Protein AF-0000000085015304 (afdb_homodimer)

Nearest PDB structures (foldseek):
  2dji-assembly1_A  TM=9.939E-01  e=5.452E-92  Aerococcus viridans
  2ez4-assembly1_A  TM=9.901E-01  e=3.606E-74  Lactiplantibacillus plantarum
  4fee-assembly1_A  TM=9.901E-01  e=7.408E-74  Lactiplantibacillus plantarum JDM1
  1pox-assembly1_A  TM=9.891E-01  e=9.771E-74  Lactiplantibacillus plantarum
  6haf-assembly1_A  TM=9.906E-01  e=3.691E-73  Lactiplantibacillus plantarum

Radius of gyration: 32.37 Å; Cα contacts (8 Å, |Δi|>4): 2889; chains: 2; bounding box: 82×102×76 Å

Sequence (1182 aa):
MTQGKITASAAMLNVLKTWGVDTIYGIPSGTLSSLMDALAEDKDIRFLQVRHEETGALAAVMQAKFGGSIGVAVGSGGPGATHLINGVYDAAMDNTPFLAILGSRPVNELNMDAFQELNQNPMYNGIAVYNKRVAYAEQLPKVIDEACRAAISKKGPAVVEIPVNFGFQEIDENSYYGSGSYERSFIAPALNETEIDKAVEILNKAERPVIYAGFGGVKAGEVITELSRKIKAPIITTGKNFEAFEWNYEGLTGSAYRVGWKPANEVVFEADTVLFLGSNFPFAEVYEAFKNTEKFIQVDIDPYKLGKRHALDASILGDAGQAAKAILDKVDEVESTPWWRANVKNNQNWRDYMNKLEGKTEGELQLYQVYNAINKHADQDAIYSIDVGDTTQTSTRHLHMTPKNMWRTSPLFATMGIALPGGIAAKKDNPDRQVWNIMGDGAFNMCYPDVITNVQYNLPVINLVFSNGKYAFIKDKYEDTNKHLFGCDFPNADYAKIAEAQGAVGFTVDRIEDIDAVVAEAVKLNKEGKTVVIDARITQHRPLPVEVLELDPKLHSEEAIKAFKEKYEAEELVPFRLFLEEEGLQSRAIKMTQGKITASAAMLNVLKTWGVDTIYGIPSGTLSSLMDALAEDKDIRFLQVRHEETGALAAVMQAKFGGSIGVAVGSGGPGATHLINGVYDAAMDNTPFLAILGSRPVNELNMDAFQELNQNPMYNGIAVYNKRVAYAEQLPKVIDEACRAAISKKGPAVVEIPVNFGFQEIDENSYYGSGSYERSFIAPALNETEIDKAVEILNKAERPVIYAGFGGVKAGEVITELSRKIKAPIITTGKNFEAFEWNYEGLTGSAYRVGWKPANEVVFEADTVLFLGSNFPFAEVYEAFKNTEKFIQVDIDPYKLGKRHALDASILGDAGQAAKAILDKVDEVESTPWWRANVKNNQNWRDYMNKLEGKTEGELQLYQVYNAINKHADQDAIYSIDVGDTTQTSTRHLHMTPKNMWRTSPLFATMGIALPGGIAAKKDNPDRQVWNIMGDGAFNMCYPDVITNVQYNLPVINLVFSNGKYAFIKDKYEDTNKHLFGCDFPNADYAKIAEAQGAVGFTVDRIEDIDAVVAEAVKLNKEGKTVVIDARITQHRPLPVEVLELDPKLHSEEAIKAFKEKYEAEELVPFRLFLEEEGLQSRAIK

Structure (mmCIF, N/CA/C/O backbone):
data_AF-0000000085015304-model_v1
#
loop_
_entity.id
_entity.type
_entity.pdbx_description
1 polymer 'Pyruvate oxidase'
#
loop_
_atom_site.group_PDB
_atom_site.id
_atom_site.type_symbol
_atom_site.label_atom_id
_atom_site.label_alt_id
_atom_site.label_comp_id
_atom_site.label_asym_id
_atom_site.label_entity_id
_atom_site.label_seq_id
_atom_site.pdbx_PDB_ins_code
_atom_site.Cartn_x
_atom_site.Cartn_y
_atom_site.Cartn_z
_atom_site.occupancy
_atom_site.B_iso_or_equiv
_atom_site.auth_seq_id
_atom_site.auth_comp_id
_atom_site.auth_asym_id
_atom_site.auth_atom_id
_atom_site.pdbx_PDB_model_num
ATOM 1 N N . MET A 1 1 ? 36.094 -5.156 -14.953 1 61.84 1 MET A N 1
ATOM 2 C CA . MET A 1 1 ? 35.688 -3.971 -15.695 1 61.84 1 MET A CA 1
ATOM 3 C C . MET A 1 1 ? 36.781 -3.523 -16.656 1 61.84 1 MET A C 1
ATOM 5 O O . MET A 1 1 ? 37.969 -3.598 -16.328 1 61.84 1 MET A O 1
ATOM 9 N N . THR A 1 2 ? 36.344 -3.26 -17.906 1 72.69 2 THR A N 1
ATOM 10 C CA . THR A 1 2 ? 37.281 -2.797 -18.922 1 72.69 2 THR A CA 1
ATOM 11 C C . THR A 1 2 ? 37.844 -1.428 -18.562 1 72.69 2 THR A C 1
ATOM 13 O O . THR A 1 2 ? 37.156 -0.598 -17.969 1 72.69 2 THR A O 1
ATOM 16 N N . GLN A 1 3 ? 39.062 -1.33 -18.844 1 79.94 3 GLN A N 1
ATOM 17 C CA . GLN A 1 3 ? 39.719 -0.058 -18.547 1 79.94 3 GLN A CA 1
ATOM 18 C C . GLN A 1 3 ? 38.938 1.109 -19.156 1 79.94 3 GLN A C 1
ATOM 20 O O . GLN A 1 3 ? 38.562 1.065 -20.328 1 79.94 3 GLN A O 1
ATOM 25 N N . GLY A 1 4 ? 38.5 2.027 -18.359 1 91.81 4 GLY A N 1
ATOM 26 C CA . GLY A 1 4 ? 37.812 3.209 -18.828 1 91.81 4 GLY A CA 1
ATOM 27 C C . GLY A 1 4 ? 36.312 3.01 -18.922 1 91.81 4 GLY A C 1
ATOM 28 O O . GLY A 1 4 ? 35.625 3.775 -19.594 1 91.81 4 GLY A O 1
ATOM 29 N N . LYS A 1 5 ? 35.844 1.875 -18.312 1 95.5 5 LYS A N 1
ATOM 30 C CA . LYS A 1 5 ? 34.406 1.572 -18.344 1 95.5 5 LYS A CA 1
ATOM 31 C C . LYS A 1 5 ? 33.812 1.514 -16.953 1 95.5 5 LYS A C 1
ATOM 33 O O . LYS A 1 5 ? 34.531 1.347 -15.969 1 95.5 5 LYS A O 1
ATOM 38 N N . ILE A 1 6 ? 32.594 1.731 -16.859 1 96 6 ILE A N 1
ATOM 39 C CA . ILE A 1 6 ? 31.797 1.658 -15.641 1 96 6 ILE A CA 1
ATOM 40 C C . ILE A 1 6 ? 30.406 1.122 -15.961 1 96 6 ILE A C 1
ATOM 42 O O . ILE A 1 6 ? 29.922 1.258 -17.094 1 96 6 ILE A O 1
ATOM 46 N N . THR A 1 7 ? 29.781 0.433 -15.055 1 97.5 7 THR A N 1
ATOM 47 C CA . THR A 1 7 ? 28.422 -0.012 -15.336 1 97.5 7 THR A CA 1
ATOM 48 C C . THR A 1 7 ? 27.453 1.173 -15.359 1 97.5 7 THR A C 1
ATOM 50 O O . THR A 1 7 ? 27.672 2.164 -14.656 1 97.5 7 THR A O 1
ATOM 53 N N . ALA A 1 8 ? 26.422 1.127 -16.141 1 98.19 8 ALA A N 1
ATOM 54 C CA . ALA A 1 8 ? 25.422 2.199 -16.219 1 98.19 8 ALA A CA 1
ATOM 55 C C . ALA A 1 8 ? 24.797 2.463 -14.859 1 98.19 8 ALA A C 1
ATOM 57 O O . ALA A 1 8 ? 24.469 3.607 -14.531 1 98.19 8 ALA A O 1
ATOM 58 N N . SER A 1 9 ? 24.578 1.431 -14.047 1 98.31 9 SER A N 1
ATOM 59 C CA . SER A 1 9 ? 24.016 1.61 -12.711 1 98.31 9 SER A CA 1
ATOM 60 C C . SER A 1 9 ? 24.984 2.395 -11.812 1 98.31 9 SER A C 1
ATOM 62 O O . SER A 1 9 ? 24.547 3.244 -11.031 1 98.31 9 SER A O 1
ATOM 64 N N . ALA A 1 10 ? 26.234 2.043 -11.883 1 97.88 10 ALA A N 1
ATOM 65 C CA . ALA A 1 10 ? 27.219 2.803 -11.125 1 97.88 10 ALA A CA 1
ATOM 66 C C . ALA A 1 10 ? 27.25 4.262 -11.562 1 97.88 10 ALA A C 1
ATOM 68 O O . ALA A 1 10 ? 27.391 5.164 -10.734 1 97.88 10 ALA A O 1
ATOM 69 N N . ALA A 1 11 ? 27.219 4.492 -12.875 1 97.94 11 ALA A N 1
ATOM 70 C CA . ALA A 1 11 ? 27.156 5.848 -13.414 1 97.94 11 ALA A CA 1
ATOM 71 C C . ALA A 1 11 ? 25.938 6.602 -12.875 1 97.94 11 ALA A C 1
ATOM 73 O O . ALA A 1 11 ? 26.047 7.781 -12.531 1 97.94 11 ALA A O 1
ATOM 74 N N . MET A 1 12 ? 24.766 5.945 -12.812 1 98.25 12 MET A N 1
ATOM 75 C CA . MET A 1 12 ? 23.562 6.531 -12.25 1 98.25 12 MET A CA 1
ATOM 76 C C . MET A 1 12 ? 23.781 6.957 -10.797 1 98.25 12 MET A C 1
ATOM 78 O O . MET A 1 12 ? 23.359 8.047 -10.398 1 98.25 12 MET A O 1
ATOM 82 N N . LEU A 1 13 ? 24.391 6.105 -9.992 1 98.44 13 LEU A N 1
ATOM 83 C CA . LEU A 1 13 ? 24.656 6.426 -8.594 1 98.44 13 LEU A CA 1
ATOM 84 C C . LEU A 1 13 ? 25.562 7.648 -8.484 1 98.44 13 LEU A C 1
ATOM 86 O O . LEU A 1 13 ? 25.359 8.5 -7.617 1 98.44 13 LEU A O 1
ATOM 90 N N . ASN A 1 14 ? 26.578 7.707 -9.352 1 97.38 14 ASN A N 1
ATOM 91 C CA . ASN A 1 14 ? 27.453 8.875 -9.359 1 97.38 14 ASN A CA 1
ATOM 92 C C . ASN A 1 14 ? 26.688 10.156 -9.641 1 97.38 14 ASN A C 1
ATOM 94 O O . ASN A 1 14 ? 26.953 11.195 -9.031 1 97.38 14 ASN A O 1
ATOM 98 N N . VAL A 1 15 ? 25.766 10.078 -10.547 1 97.5 15 VAL A N 1
ATOM 99 C CA . VAL A 1 15 ? 24.922 11.234 -10.867 1 97.5 15 VAL A CA 1
ATOM 100 C C . VAL A 1 15 ? 24.078 11.609 -9.648 1 97.5 15 VAL A C 1
ATOM 102 O O . VAL A 1 15 ? 23.984 12.781 -9.289 1 97.5 15 VAL A O 1
ATOM 105 N N . LEU A 1 16 ? 23.422 10.617 -9.008 1 98.19 16 LEU A N 1
ATOM 106 C CA . LEU A 1 16 ? 22.578 10.867 -7.84 1 98.19 16 LEU A CA 1
ATOM 107 C C . LEU A 1 16 ? 23.375 11.555 -6.734 1 98.19 16 LEU A C 1
ATOM 109 O O . LEU A 1 16 ? 22.844 12.438 -6.047 1 98.19 16 LEU A O 1
ATOM 113 N N . LYS A 1 17 ? 24.656 11.211 -6.605 1 97.31 17 LYS A N 1
ATOM 114 C CA . LYS A 1 17 ? 25.516 11.812 -5.594 1 97.31 17 LYS A CA 1
ATOM 115 C C . LYS A 1 17 ? 25.703 13.305 -5.844 1 97.31 17 LYS A C 1
ATOM 117 O O . LYS A 1 17 ? 25.797 14.094 -4.898 1 97.31 17 LYS A O 1
ATOM 122 N N . THR A 1 18 ? 25.781 13.664 -7.121 1 96.19 18 THR A N 1
ATOM 123 C CA . THR A 1 18 ? 25.953 15.078 -7.426 1 96.19 18 THR A CA 1
ATOM 124 C C . THR A 1 18 ? 24.719 15.867 -6.973 1 96.19 18 THR A C 1
ATOM 126 O O . THR A 1 18 ? 24.812 17.078 -6.746 1 96.19 18 THR A O 1
ATOM 129 N N . TRP A 1 19 ? 23.609 15.211 -6.812 1 96.31 19 TRP A N 1
ATOM 130 C CA . TRP A 1 19 ? 22.375 15.859 -6.383 1 96.31 19 TRP A CA 1
ATOM 131 C C . TRP A 1 19 ? 22.188 15.727 -4.875 1 96.31 19 TRP A C 1
ATOM 133 O O . TRP A 1 19 ? 21.125 16.031 -4.344 1 96.31 19 TRP A O 1
ATOM 143 N N . GLY A 1 20 ? 23.172 15.148 -4.207 1 95.69 20 GLY A N 1
ATOM 144 C CA . GLY A 1 20 ? 23.203 15.07 -2.756 1 95.69 20 GLY A CA 1
ATOM 145 C C . GLY A 1 20 ? 22.484 13.844 -2.213 1 95.69 20 GLY A C 1
ATOM 146 O O . GLY A 1 20 ? 22.281 13.727 -1.005 1 95.69 20 GLY A O 1
ATOM 147 N N . VAL A 1 21 ? 22.141 12.93 -3.049 1 97.56 21 VAL A N 1
ATOM 148 C CA . VAL A 1 21 ? 21.453 11.719 -2.607 1 97.56 21 VAL A CA 1
ATOM 149 C C . VAL A 1 21 ? 22.406 10.844 -1.809 1 97.56 21 VAL A C 1
ATOM 151 O O . VAL A 1 21 ? 23.5 10.5 -2.291 1 97.56 21 VAL A O 1
ATOM 154 N N . ASP A 1 22 ? 21.969 10.5 -0.647 1 97.19 22 ASP A N 1
ATOM 155 C CA . ASP A 1 22 ? 22.828 9.656 0.189 1 97.19 22 ASP A CA 1
ATOM 156 C C . ASP A 1 22 ? 22.094 8.391 0.621 1 97.19 22 ASP A C 1
ATOM 158 O O . ASP A 1 22 ? 22.672 7.527 1.28 1 97.19 22 ASP A O 1
ATOM 162 N N . THR A 1 23 ? 20.844 8.344 0.293 1 98.06 23 THR A N 1
ATOM 163 C CA . THR A 1 23 ? 20.031 7.207 0.715 1 98.06 23 THR A CA 1
ATOM 164 C C . THR A 1 23 ? 19 6.852 -0.354 1 98.06 23 THR A C 1
ATOM 166 O O . THR A 1 23 ? 18.406 7.734 -0.97 1 98.06 23 THR A O 1
ATOM 169 N N . ILE A 1 24 ? 18.844 5.605 -0.636 1 98.69 24 ILE A N 1
ATOM 170 C CA . ILE A 1 24 ? 17.766 5.055 -1.454 1 98.69 24 ILE A CA 1
ATOM 171 C C . ILE A 1 24 ? 16.922 4.094 -0.619 1 98.69 24 ILE A C 1
ATOM 173 O O . ILE A 1 24 ? 17.469 3.215 0.062 1 98.69 24 ILE A O 1
ATOM 177 N N . TYR A 1 25 ? 15.578 4.293 -0.616 1 98.75 25 TYR A N 1
ATOM 178 C CA . TYR A 1 25 ? 14.656 3.475 0.164 1 98.75 25 TYR A CA 1
ATOM 179 C C . TYR A 1 25 ? 13.969 2.438 -0.716 1 98.75 25 TYR A C 1
ATOM 181 O O . TYR A 1 25 ? 13.602 2.729 -1.854 1 98.75 25 TYR A O 1
ATOM 189 N N . GLY A 1 26 ? 13.805 1.204 -0.244 1 98.31 26 GLY A N 1
ATOM 190 C CA . GLY A 1 26 ? 12.984 0.28 -1.008 1 98.31 26 GLY A CA 1
ATOM 191 C C . GLY A 1 26 ? 13.18 -1.169 -0.605 1 98.31 26 GLY A C 1
ATOM 192 O O . GLY A 1 26 ? 13.586 -1.455 0.525 1 98.31 26 GLY A O 1
ATOM 193 N N . ILE A 1 27 ? 12.672 -2.094 -1.387 1 98.12 27 ILE A N 1
ATOM 194 C CA . ILE A 1 27 ? 12.836 -3.541 -1.319 1 98.12 27 ILE A CA 1
ATOM 195 C C . ILE A 1 27 ? 13.594 -4.031 -2.553 1 98.12 27 ILE A C 1
ATOM 197 O O . ILE A 1 27 ? 13.352 -3.566 -3.666 1 98.12 27 ILE A O 1
ATOM 201 N N . PRO A 1 28 ? 14.617 -4.938 -2.322 1 97.75 28 PRO A N 1
ATOM 202 C CA . PRO A 1 28 ? 15.32 -5.465 -3.492 1 97.75 28 PRO A CA 1
ATOM 203 C C . PRO A 1 28 ? 14.414 -6.301 -4.395 1 97.75 28 PRO A C 1
ATOM 205 O O . PRO A 1 28 ? 13.359 -6.758 -3.961 1 97.75 28 PRO A O 1
ATOM 208 N N . SER A 1 29 ? 14.812 -6.434 -5.637 1 96.75 29 SER A N 1
ATOM 209 C CA . SER A 1 29 ? 14.047 -7.246 -6.574 1 96.75 29 SER A CA 1
ATOM 210 C C . SER A 1 29 ? 14.914 -7.699 -7.75 1 96.75 29 SER A C 1
ATOM 212 O O . SER A 1 29 ? 15.992 -7.152 -7.973 1 96.75 29 SER A O 1
ATOM 214 N N . GLY A 1 30 ? 14.383 -8.664 -8.438 1 95.44 30 GLY A N 1
ATOM 215 C CA . GLY A 1 30 ? 15.062 -9.102 -9.648 1 95.44 30 GLY A CA 1
ATOM 216 C C . GLY A 1 30 ? 15.164 -8.016 -10.703 1 95.44 30 GLY A C 1
ATOM 217 O O . GLY A 1 30 ? 16.156 -7.938 -11.422 1 95.44 30 GLY A O 1
ATOM 218 N N . THR A 1 31 ? 14.188 -7.172 -10.773 1 96.75 31 THR A N 1
ATOM 219 C CA . THR A 1 31 ? 14.18 -6.129 -11.789 1 96.75 31 THR A CA 1
ATOM 220 C C . THR A 1 31 ? 15 -4.926 -11.336 1 96.75 31 THR A C 1
ATOM 222 O O . THR A 1 31 ? 15.172 -3.963 -12.086 1 96.75 31 THR A O 1
ATOM 225 N N . LEU A 1 32 ? 15.555 -4.977 -10.148 1 97.62 32 LEU A N 1
ATOM 226 C CA . LEU A 1 32 ? 16.453 -3.951 -9.633 1 97.62 32 LEU A CA 1
ATOM 227 C C . LEU A 1 32 ? 17.859 -4.516 -9.414 1 97.62 32 LEU A C 1
ATOM 229 O O . LEU A 1 32 ? 18.688 -3.891 -8.75 1 97.62 32 LEU A O 1
ATOM 233 N N . SER A 1 33 ? 18.109 -5.715 -9.922 1 97.88 33 SER A N 1
ATOM 234 C CA . SER A 1 33 ? 19.312 -6.469 -9.594 1 97.88 33 SER A CA 1
ATOM 235 C C . SER A 1 33 ? 20.562 -5.684 -9.961 1 97.88 33 SER A C 1
ATOM 237 O O . SER A 1 33 ? 21.531 -5.668 -9.195 1 97.88 33 SER A O 1
ATOM 239 N N . SER A 1 34 ? 20.609 -4.973 -11.094 1 97.94 34 SER A N 1
ATOM 240 C CA . SER A 1 34 ? 21.797 -4.211 -11.5 1 97.94 34 SER A CA 1
ATOM 241 C C . SER A 1 34 ? 22.047 -3.039 -10.555 1 97.94 34 SER A C 1
ATOM 243 O O . SER A 1 34 ? 23.188 -2.725 -10.242 1 97.94 34 SER A O 1
ATOM 245 N N . LEU A 1 35 ? 20.953 -2.383 -10.141 1 98.12 35 LEU A N 1
ATOM 246 C CA . LEU A 1 35 ? 21.078 -1.304 -9.164 1 98.12 35 LEU A CA 1
ATOM 247 C C . LEU A 1 35 ? 21.625 -1.824 -7.844 1 98.12 35 LEU A C 1
ATOM 249 O O . LEU A 1 35 ? 22.531 -1.221 -7.258 1 98.12 35 LEU A O 1
ATOM 253 N N . MET A 1 36 ? 21.094 -2.953 -7.344 1 98.25 36 MET A N 1
ATOM 254 C CA . MET A 1 36 ? 21.516 -3.523 -6.07 1 98.25 36 MET A CA 1
ATOM 255 C C . MET A 1 36 ? 22.984 -3.951 -6.133 1 98.25 36 MET A C 1
ATOM 257 O O . MET A 1 36 ? 23.719 -3.801 -5.16 1 98.25 36 MET A O 1
ATOM 261 N N . ASP A 1 37 ? 23.344 -4.496 -7.27 1 98.12 37 ASP A N 1
ATOM 262 C CA . ASP A 1 37 ? 24.734 -4.891 -7.461 1 98.12 37 ASP A CA 1
ATOM 263 C C . ASP A 1 37 ? 25.656 -3.68 -7.379 1 98.12 37 ASP A C 1
ATOM 265 O O . ASP A 1 37 ? 26.719 -3.746 -6.754 1 98.12 37 ASP A O 1
ATOM 269 N N . ALA A 1 38 ? 25.266 -2.584 -8.016 1 98.12 38 ALA A N 1
ATOM 270 C CA . ALA A 1 38 ? 26.047 -1.346 -7.977 1 98.12 38 ALA A CA 1
ATOM 271 C C . ALA A 1 38 ? 26.094 -0.776 -6.559 1 98.12 38 ALA A C 1
ATOM 273 O O . ALA A 1 38 ? 27.125 -0.269 -6.121 1 98.12 38 ALA A O 1
ATOM 274 N N . LEU A 1 39 ? 25 -0.81 -5.836 1 98.38 39 LEU A N 1
ATOM 275 C CA . LEU A 1 39 ? 24.9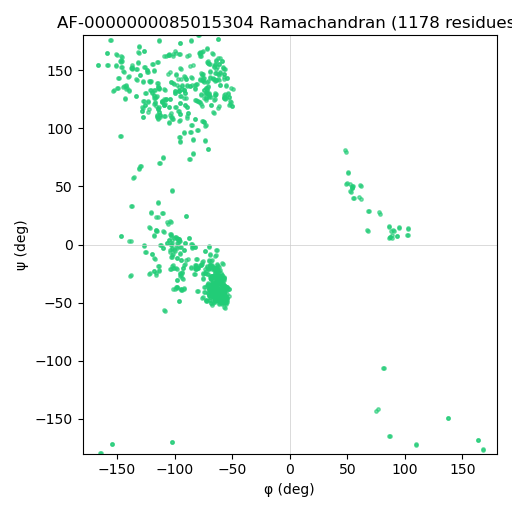06 -0.287 -4.477 1 98.38 39 LEU A CA 1
ATOM 276 C C . LEU A 1 39 ? 25.828 -1.058 -3.537 1 98.38 39 LEU A C 1
ATOM 278 O O . LEU A 1 39 ? 26.375 -0.487 -2.592 1 98.38 39 LEU A O 1
ATOM 282 N N . ALA A 1 40 ? 25.984 -2.346 -3.816 1 98 40 ALA A N 1
ATOM 283 C CA . ALA A 1 40 ? 26.859 -3.174 -2.99 1 98 40 ALA A CA 1
ATOM 284 C C . ALA A 1 40 ? 28.281 -2.641 -3 1 98 40 ALA A C 1
ATOM 286 O O . ALA A 1 40 ? 29.016 -2.787 -2.018 1 98 40 ALA A O 1
ATOM 287 N N . GLU A 1 41 ? 28.672 -2.023 -4.074 1 96.94 41 GLU A N 1
ATOM 288 C CA . GLU A 1 41 ? 30.031 -1.543 -4.25 1 96.94 41 GLU A CA 1
ATOM 289 C C . GLU A 1 41 ? 30.141 -0.06 -3.906 1 96.94 41 GLU A C 1
ATOM 291 O O . GLU A 1 41 ? 31.25 0.482 -3.828 1 96.94 41 GLU A O 1
ATOM 296 N N . ASP A 1 42 ? 29.016 0.527 -3.758 1 96 42 ASP A N 1
ATOM 297 C CA . ASP A 1 42 ? 29 1.962 -3.49 1 96 42 ASP A CA 1
ATOM 298 C C . ASP A 1 42 ? 29.016 2.24 -1.988 1 96 42 ASP A C 1
ATOM 300 O O . ASP A 1 42 ? 28.203 1.688 -1.241 1 96 42 ASP A O 1
ATOM 304 N N . LYS A 1 43 ? 29.859 3.08 -1.521 1 94.25 43 LYS A N 1
ATOM 305 C CA . LYS A 1 43 ? 29.984 3.35 -0.092 1 94.25 43 LYS A CA 1
ATOM 306 C C . LYS A 1 43 ? 29.344 4.68 0.281 1 94.25 43 LYS A C 1
ATOM 308 O O . LYS A 1 43 ? 29.172 4.98 1.464 1 94.25 43 LYS A O 1
ATOM 313 N N . ASP A 1 44 ? 28.875 5.422 -0.707 1 96.62 44 ASP A N 1
ATOM 314 C CA . ASP A 1 44 ? 28.375 6.77 -0.449 1 96.62 44 ASP A CA 1
ATOM 315 C C . ASP A 1 44 ? 26.859 6.777 -0.325 1 96.62 44 ASP A C 1
ATOM 317 O O . ASP A 1 44 ? 26.281 7.656 0.327 1 96.62 44 ASP A O 1
ATOM 321 N N . ILE A 1 45 ? 26.172 5.93 -0.978 1 97.81 45 ILE A N 1
ATOM 322 C CA . ILE A 1 45 ? 24.719 5.859 -0.927 1 97.81 45 ILE A CA 1
ATOM 323 C C . ILE A 1 45 ? 24.281 4.629 -0.133 1 97.81 45 ILE A C 1
ATOM 325 O O . ILE A 1 45 ? 24.672 3.504 -0.464 1 97.81 45 ILE A O 1
ATOM 329 N N . ARG A 1 46 ? 23.469 4.879 0.859 1 96.12 46 ARG A N 1
ATOM 330 C CA . ARG A 1 46 ? 22.922 3.795 1.676 1 96.12 46 ARG A CA 1
ATOM 331 C C . ARG A 1 46 ? 21.625 3.266 1.095 1 96.12 46 ARG A C 1
ATOM 333 O O . ARG A 1 46 ? 20.797 4.039 0.597 1 96.12 46 ARG A O 1
ATOM 340 N N . PHE A 1 47 ? 21.516 1.953 1.089 1 98.12 47 PHE A N 1
ATOM 341 C CA . PHE A 1 47 ? 20.219 1.349 0.81 1 98.12 47 PHE A CA 1
ATOM 342 C C . PHE A 1 47 ? 19.484 1.034 2.104 1 98.12 47 PHE A C 1
ATOM 344 O O . PHE A 1 47 ? 19.938 0.215 2.904 1 98.12 47 PHE A O 1
ATOM 351 N N . LEU A 1 48 ? 18.406 1.68 2.439 1 98.19 48 LEU A N 1
ATOM 352 C CA . LEU A 1 48 ? 17.578 1.4 3.604 1 98.19 48 LEU A CA 1
ATOM 353 C C . LEU A 1 48 ? 16.406 0.5 3.23 1 98.19 48 LEU A C 1
ATOM 355 O O . LEU A 1 48 ? 15.43 0.958 2.627 1 98.19 48 LEU A O 1
ATOM 359 N N . GLN A 1 49 ? 16.469 -0.733 3.631 1 98.31 49 GLN A N 1
ATOM 360 C CA . GLN A 1 49 ? 15.461 -1.743 3.361 1 98.31 49 GLN A CA 1
ATOM 361 C C . GLN A 1 49 ? 14.25 -1.564 4.277 1 98.31 49 GLN A C 1
ATOM 363 O O . GLN A 1 49 ? 14.406 -1.351 5.48 1 98.31 49 GLN A O 1
ATOM 368 N N . VAL A 1 50 ? 13.094 -1.529 3.684 1 98.44 50 VAL A N 1
ATOM 369 C CA . VAL A 1 50 ? 11.844 -1.408 4.414 1 98.44 50 VAL A CA 1
ATOM 370 C C . VAL A 1 50 ? 11.031 -2.693 4.266 1 98.44 50 VAL A C 1
ATOM 372 O O . VAL A 1 50 ? 11.461 -3.633 3.592 1 98.44 50 VAL A O 1
ATOM 375 N N . ARG A 1 51 ? 9.891 -2.787 4.953 1 98.25 51 ARG A N 1
ATOM 376 C CA . ARG A 1 51 ? 9.062 -3.99 4.906 1 98.25 51 ARG A CA 1
ATOM 377 C C . ARG A 1 51 ? 7.969 -3.863 3.854 1 98.25 51 ARG A C 1
ATOM 379 O O . ARG A 1 51 ? 7.359 -4.859 3.459 1 98.25 51 ARG A O 1
ATOM 386 N N . HIS A 1 52 ? 7.719 -2.688 3.342 1 98.31 52 HIS A N 1
ATOM 387 C CA . HIS A 1 52 ? 6.766 -2.395 2.275 1 98.31 52 HIS A CA 1
ATOM 388 C C . HIS A 1 52 ? 7.223 -1.199 1.445 1 98.31 52 HIS A C 1
ATOM 390 O O . HIS A 1 52 ? 7.633 -0.176 1.996 1 98.31 52 HIS A O 1
ATOM 396 N N . GLU A 1 53 ? 7.18 -1.237 0.167 1 98.31 53 GLU A N 1
ATOM 397 C CA . GLU A 1 53 ? 7.684 -0.185 -0.711 1 98.31 53 GLU A CA 1
ATOM 398 C C . GLU A 1 53 ? 6.961 1.137 -0.457 1 98.31 53 GLU A C 1
ATOM 400 O O . GLU A 1 53 ? 7.555 2.209 -0.599 1 98.31 53 GLU A O 1
ATOM 405 N N . GLU A 1 54 ? 5.656 1.078 -0.051 1 98.31 54 GLU A N 1
ATOM 406 C CA . GLU A 1 54 ? 4.953 2.305 0.312 1 98.31 54 GLU A CA 1
ATOM 407 C C . GLU A 1 54 ? 5.668 3.037 1.443 1 98.31 54 GLU A C 1
ATOM 409 O O . GLU A 1 54 ? 5.773 4.266 1.425 1 98.31 54 GLU A O 1
ATOM 414 N N . THR A 1 55 ? 6.164 2.266 2.477 1 98.56 55 THR A N 1
ATOM 415 C CA . THR A 1 55 ? 6.918 2.873 3.568 1 98.56 55 THR A CA 1
ATOM 416 C C . THR A 1 55 ? 8.164 3.574 3.039 1 98.56 55 THR A C 1
ATOM 418 O O . THR A 1 55 ? 8.5 4.676 3.479 1 98.56 55 THR A O 1
ATOM 421 N N . GLY A 1 56 ? 8.828 2.926 2.066 1 98.69 56 GLY A N 1
ATOM 422 C CA . GLY A 1 56 ? 10 3.531 1.454 1 98.69 56 GLY A CA 1
ATOM 423 C C . GLY A 1 56 ? 9.695 4.824 0.724 1 98.69 56 GLY A C 1
ATOM 424 O O . GLY A 1 56 ? 10.406 5.816 0.875 1 98.69 56 GLY A O 1
ATOM 425 N N . ALA A 1 57 ? 8.648 4.82 -0.086 1 98.81 57 ALA A N 1
ATOM 426 C CA . ALA A 1 57 ? 8.258 6.004 -0.844 1 98.81 57 ALA A CA 1
ATOM 427 C C . ALA A 1 57 ? 7.879 7.152 0.088 1 98.81 57 ALA A C 1
ATOM 429 O O . ALA A 1 57 ? 8.273 8.297 -0.138 1 98.81 57 ALA A O 1
ATOM 430 N N . LEU A 1 58 ? 7.125 6.828 1.163 1 98.81 58 LEU A N 1
ATOM 431 C CA . LEU A 1 58 ? 6.699 7.859 2.098 1 98.81 58 LEU A CA 1
ATOM 432 C C . LEU A 1 58 ? 7.879 8.391 2.902 1 98.81 58 LEU A C 1
ATOM 434 O O . LEU A 1 58 ? 7.949 9.586 3.199 1 98.81 58 LEU A O 1
ATOM 438 N N . ALA A 1 59 ? 8.805 7.5 3.27 1 98.88 59 ALA A N 1
ATOM 439 C CA . ALA A 1 59 ? 10.023 7.953 3.939 1 98.88 59 ALA A CA 1
ATOM 440 C C . ALA A 1 59 ? 10.82 8.898 3.049 1 98.88 59 ALA A C 1
ATOM 442 O O . ALA A 1 59 ? 11.281 9.953 3.504 1 98.88 59 ALA A O 1
ATOM 443 N N . ALA A 1 60 ? 10.945 8.562 1.771 1 98.75 60 ALA A N 1
ATOM 444 C CA . ALA A 1 60 ? 11.695 9.383 0.818 1 98.75 60 ALA A CA 1
ATOM 445 C C . ALA A 1 60 ? 11.062 10.766 0.675 1 98.75 60 ALA A C 1
ATOM 447 O O . ALA A 1 60 ? 11.766 11.773 0.686 1 98.75 60 ALA A O 1
ATOM 448 N N . VAL A 1 61 ? 9.766 10.828 0.576 1 98.56 61 VAL A N 1
ATOM 449 C CA . VAL A 1 61 ? 9.07 12.102 0.429 1 98.56 61 VAL A CA 1
ATOM 450 C C . VAL A 1 61 ? 9.25 12.938 1.698 1 98.56 61 VAL A C 1
ATOM 452 O O . VAL A 1 61 ? 9.523 14.133 1.627 1 98.56 61 VAL A O 1
ATOM 455 N N . MET A 1 62 ? 9.117 12.312 2.85 1 98.69 62 MET A N 1
ATOM 456 C CA . MET A 1 62 ? 9.211 13.016 4.125 1 98.69 62 MET A CA 1
ATOM 457 C C . MET A 1 62 ? 10.641 13.492 4.379 1 98.69 62 MET A C 1
ATOM 459 O O . MET A 1 62 ? 10.844 14.516 5.031 1 98.69 62 MET A O 1
ATOM 463 N N . GLN A 1 63 ? 11.633 12.758 3.822 1 98.19 63 GLN A N 1
ATOM 464 C CA . GLN A 1 63 ? 13.008 13.211 3.912 1 98.19 63 GLN A CA 1
ATOM 465 C C . GLN A 1 63 ? 13.156 14.625 3.359 1 98.19 63 GLN A C 1
ATOM 467 O O . GLN A 1 63 ? 13.742 15.5 4.012 1 98.19 63 GLN A O 1
ATOM 472 N N . ALA A 1 64 ? 12.617 14.781 2.203 1 96.88 64 ALA A N 1
ATOM 473 C CA . ALA A 1 64 ? 12.68 16.109 1.578 1 96.88 64 ALA A CA 1
ATOM 474 C C . ALA A 1 64 ? 11.891 17.125 2.387 1 96.88 64 ALA A C 1
ATOM 476 O O . ALA A 1 64 ? 12.312 18.281 2.518 1 96.88 64 ALA A O 1
ATOM 477 N N . LYS A 1 65 ? 10.789 16.781 2.979 1 96.69 65 LYS A N 1
ATOM 478 C CA . LYS A 1 65 ? 9.953 17.688 3.77 1 96.69 65 LYS A CA 1
ATOM 479 C C . LYS A 1 65 ? 10.68 18.125 5.035 1 96.69 65 LYS A C 1
ATOM 481 O O . LYS A 1 65 ? 10.477 19.25 5.508 1 96.69 65 LYS A O 1
ATOM 486 N N . PHE A 1 66 ? 11.516 17.25 5.605 1 96.94 66 PHE A N 1
ATOM 487 C CA . PHE A 1 66 ? 12.234 17.562 6.836 1 96.94 66 PHE A CA 1
ATOM 488 C C . PHE A 1 66 ? 13.555 18.266 6.527 1 96.94 66 PHE A C 1
ATOM 490 O O . PHE A 1 66 ? 14.375 18.484 7.422 1 96.94 66 PHE A O 1
ATOM 497 N N . GLY A 1 67 ? 13.82 18.594 5.223 1 92.44 67 GLY A N 1
ATOM 498 C CA . GLY A 1 67 ? 14.961 19.422 4.855 1 92.44 67 GLY A CA 1
ATOM 499 C C . GLY A 1 67 ? 16.125 18.625 4.297 1 92.44 67 GLY A C 1
ATOM 500 O O . GLY A 1 67 ? 17.188 19.172 4.047 1 92.44 67 GLY A O 1
ATOM 501 N N . GLY A 1 68 ? 15.875 17.312 4.062 1 93.25 68 GLY A N 1
ATOM 502 C CA . GLY A 1 68 ? 16.906 16.516 3.432 1 93.25 68 GLY A CA 1
ATOM 503 C C . GLY A 1 68 ? 16.984 16.703 1.93 1 93.25 68 GLY A C 1
ATOM 504 O O . GLY A 1 68 ? 16.312 17.578 1.38 1 93.25 68 GLY A O 1
ATOM 505 N N . SER A 1 69 ? 17.906 16 1.325 1 92.88 69 SER A N 1
ATOM 506 C CA . SER A 1 69 ? 18.031 16.016 -0.128 1 92.88 69 SER A CA 1
ATOM 507 C C . SER A 1 69 ? 16.781 15.469 -0.801 1 92.88 69 SER A C 1
ATOM 509 O O . SER A 1 69 ? 15.859 15 -0.127 1 92.88 69 SER A O 1
ATOM 511 N N . ILE A 1 70 ? 16.797 15.516 -2.123 1 96.75 70 ILE A N 1
ATOM 512 C CA . ILE A 1 70 ? 15.742 14.836 -2.865 1 96.75 70 ILE A CA 1
ATOM 513 C C . ILE A 1 70 ? 15.641 13.383 -2.4 1 96.75 70 ILE A C 1
ATOM 515 O O . ILE A 1 70 ? 16.656 12.727 -2.172 1 96.75 70 ILE A O 1
ATOM 519 N N . GLY A 1 71 ? 14.391 13.023 -2.029 1 97.88 71 GLY A N 1
ATOM 520 C CA . GLY A 1 71 ? 14.172 11.633 -1.668 1 97.88 71 GLY A CA 1
ATOM 521 C C . GLY A 1 71 ? 14.133 10.703 -2.865 1 97.88 71 GLY A C 1
ATOM 522 O O . GLY A 1 71 ? 13.625 11.07 -3.926 1 97.88 71 GLY A O 1
ATOM 523 N N . VAL A 1 72 ? 14.695 9.492 -2.766 1 98.88 72 VAL A N 1
ATOM 524 C CA . VAL A 1 72 ? 14.711 8.492 -3.824 1 98.88 72 VAL A CA 1
ATOM 525 C C . VAL A 1 72 ? 14.164 7.168 -3.289 1 98.88 72 VAL A C 1
ATOM 527 O O . VAL A 1 72 ? 14.617 6.68 -2.25 1 98.88 72 VAL A O 1
ATOM 530 N N . ALA A 1 73 ? 13.156 6.641 -3.9 1 98.88 73 ALA A N 1
ATOM 531 C CA . ALA A 1 73 ? 12.625 5.316 -3.588 1 98.88 73 ALA A CA 1
ATOM 532 C C . ALA A 1 73 ? 12.594 4.43 -4.832 1 98.88 73 ALA A C 1
ATOM 534 O O . ALA A 1 73 ? 12.445 4.926 -5.949 1 98.88 73 ALA A O 1
ATOM 535 N N . VAL A 1 74 ? 12.742 3.131 -4.605 1 98.75 74 VAL A N 1
ATOM 536 C CA . VAL A 1 74 ? 12.758 2.197 -5.727 1 98.75 74 VAL A CA 1
ATOM 537 C C . VAL A 1 74 ? 11.672 1.144 -5.543 1 98.75 74 VAL A C 1
ATOM 539 O O . VAL A 1 74 ? 11.32 0.794 -4.41 1 98.75 74 VAL A O 1
ATOM 542 N N . GLY A 1 75 ? 11.125 0.656 -6.598 1 97.56 75 GLY A N 1
ATOM 543 C CA . GLY A 1 75 ? 10.164 -0.433 -6.637 1 97.56 75 GLY A CA 1
ATOM 544 C C . GLY A 1 75 ? 10.391 -1.388 -7.793 1 97.56 75 GLY A C 1
ATOM 545 O O . GLY A 1 75 ? 10.805 -0.972 -8.875 1 97.56 75 GLY A O 1
ATOM 546 N N . SER A 1 76 ? 10.117 -2.678 -7.508 1 95.06 76 SER A N 1
ATOM 547 C CA . SER A 1 76 ? 10.227 -3.713 -8.531 1 95.06 76 SER A CA 1
ATOM 548 C C . SER A 1 76 ? 9.266 -3.455 -9.688 1 95.06 76 SER A C 1
ATOM 550 O O . SER A 1 76 ? 8.258 -2.764 -9.516 1 95.06 76 SER A O 1
ATOM 552 N N . GLY A 1 77 ? 9.672 -4.031 -10.836 1 93.62 77 GLY A N 1
ATOM 553 C CA . GLY A 1 77 ? 8.719 -3.99 -11.93 1 93.62 77 GLY A CA 1
ATOM 554 C C . GLY A 1 77 ? 7.371 -4.594 -11.578 1 93.62 77 GLY A C 1
ATOM 555 O O . GLY A 1 77 ? 7.305 -5.652 -10.953 1 93.62 77 GLY A O 1
ATOM 556 N N . GLY A 1 78 ? 6.281 -3.893 -11.992 1 94.12 78 GLY A N 1
ATOM 557 C CA . GLY A 1 78 ? 4.938 -4.355 -11.68 1 94.12 78 GLY A CA 1
ATOM 558 C C . GLY A 1 78 ? 4.488 -3.979 -10.281 1 94.12 78 GLY A C 1
ATOM 559 O O . GLY A 1 78 ? 4.25 -2.803 -10 1 94.12 78 GLY A O 1
ATOM 560 N N . PRO A 1 79 ? 4.457 -4.984 -9.359 1 95.56 79 PRO A N 1
ATOM 561 C CA . PRO A 1 79 ? 3.84 -4.746 -8.055 1 95.56 79 PRO A CA 1
ATOM 562 C C . PRO A 1 79 ? 4.621 -3.75 -7.203 1 95.56 79 PRO A C 1
ATOM 564 O O . PRO A 1 79 ? 4.023 -2.943 -6.488 1 95.56 79 PRO A O 1
ATOM 567 N N . GLY A 1 80 ? 5.949 -3.828 -7.223 1 96.5 80 GLY A N 1
ATOM 568 C CA . GLY A 1 80 ? 6.742 -2.871 -6.469 1 96.5 80 GLY A CA 1
ATOM 569 C C . GLY A 1 80 ? 6.578 -1.444 -6.953 1 96.5 80 GLY A C 1
ATOM 570 O O . GLY A 1 80 ? 6.57 -0.506 -6.156 1 96.5 80 GLY A O 1
ATOM 571 N N . ALA A 1 81 ? 6.504 -1.274 -8.25 1 96.06 81 ALA A N 1
ATOM 572 C CA . ALA A 1 81 ? 6.309 0.039 -8.859 1 96.06 81 ALA A CA 1
ATOM 573 C C . ALA A 1 81 ? 4.977 0.65 -8.43 1 96.06 81 ALA A C 1
ATOM 575 O O . ALA A 1 81 ? 4.914 1.833 -8.094 1 96.06 81 ALA A O 1
ATOM 576 N N . THR A 1 82 ? 3.908 -0.161 -8.406 1 96.19 82 THR A N 1
ATOM 577 C CA . THR A 1 82 ? 2.588 0.331 -8.023 1 96.19 82 THR A CA 1
ATOM 578 C C . THR A 1 82 ? 2.551 0.695 -6.547 1 96.19 82 THR A C 1
ATOM 580 O O . THR A 1 82 ? 1.849 1.627 -6.148 1 96.19 82 THR A O 1
ATOM 583 N N . HIS A 1 83 ? 3.385 0.049 -5.738 1 97.44 83 HIS A N 1
ATOM 584 C CA . HIS A 1 83 ? 3.428 0.303 -4.305 1 97.44 83 HIS A CA 1
ATOM 585 C C . HIS A 1 83 ? 3.953 1.703 -4.008 1 97.44 83 HIS A C 1
ATOM 587 O O . HIS A 1 83 ? 3.75 2.229 -2.91 1 97.44 83 HIS A O 1
ATOM 593 N N . LEU A 1 84 ? 4.637 2.381 -4.953 1 98.06 84 LEU A N 1
ATOM 594 C CA . LEU A 1 84 ? 5.234 3.689 -4.711 1 98.06 84 LEU A CA 1
ATOM 595 C C . LEU A 1 84 ? 4.199 4.797 -4.855 1 98.06 84 LEU A C 1
ATOM 597 O O . LEU A 1 84 ? 4.469 5.957 -4.531 1 98.06 84 LEU A O 1
ATOM 601 N N . ILE A 1 85 ? 2.99 4.477 -5.199 1 97.12 85 ILE A N 1
ATOM 602 C CA . ILE A 1 85 ? 2.027 5.418 -5.758 1 97.12 85 ILE A CA 1
ATOM 603 C C . ILE A 1 85 ? 1.636 6.445 -4.695 1 97.12 85 ILE A C 1
ATOM 605 O O . ILE A 1 85 ? 1.473 7.629 -4.996 1 97.12 85 ILE A O 1
ATOM 609 N N . ASN A 1 86 ? 1.436 6.055 -3.463 1 97.62 86 ASN A N 1
ATOM 610 C CA . ASN A 1 86 ? 1.047 7.02 -2.439 1 97.62 86 ASN A CA 1
ATOM 611 C C . ASN A 1 86 ? 2.15 8.039 -2.184 1 97.62 86 ASN A C 1
ATOM 613 O O . ASN A 1 86 ? 1.871 9.203 -1.899 1 97.62 86 ASN A O 1
ATOM 617 N N . GLY A 1 87 ? 3.455 7.57 -2.219 1 98.12 87 GLY A N 1
ATOM 618 C CA . GLY A 1 87 ? 4.551 8.523 -2.113 1 98.12 87 GLY A CA 1
ATOM 619 C C . GLY A 1 87 ? 4.59 9.516 -3.26 1 98.12 87 GLY A C 1
ATOM 620 O O . GLY A 1 87 ? 4.82 10.703 -3.049 1 98.12 87 GLY A O 1
ATOM 621 N N . VAL A 1 88 ? 4.332 9.031 -4.488 1 98 88 VAL A N 1
ATOM 622 C CA . VAL A 1 88 ? 4.355 9.875 -5.684 1 98 88 VAL A CA 1
ATOM 623 C C . VAL A 1 88 ? 3.25 10.922 -5.598 1 98 88 VAL A C 1
ATOM 625 O O . VAL A 1 88 ? 3.486 12.102 -5.859 1 98 88 VAL A O 1
ATOM 628 N N . TYR A 1 89 ? 2.098 10.555 -5.168 1 96.69 89 TYR A N 1
ATOM 629 C CA . TYR A 1 89 ? 0.974 11.477 -5.105 1 96.69 89 TYR A CA 1
ATOM 630 C C . TYR A 1 89 ? 1.144 12.469 -3.957 1 96.69 89 TYR A C 1
ATOM 632 O O . TYR A 1 89 ? 0.792 13.641 -4.086 1 96.69 89 TYR A O 1
ATOM 640 N N . ASP A 1 90 ? 1.617 11.977 -2.812 1 97.81 90 ASP A N 1
ATOM 641 C CA . ASP A 1 90 ? 1.903 12.898 -1.715 1 97.81 90 ASP A CA 1
ATOM 642 C C . ASP A 1 90 ? 2.914 13.961 -2.139 1 97.81 90 ASP A C 1
ATOM 644 O O . ASP A 1 90 ? 2.74 15.148 -1.838 1 97.81 90 ASP A O 1
ATOM 648 N N . ALA A 1 91 ? 3.961 13.555 -2.834 1 98.38 91 ALA A N 1
ATOM 649 C CA . ALA A 1 91 ? 4.977 14.484 -3.33 1 98.38 91 ALA A CA 1
ATOM 650 C C . ALA A 1 91 ? 4.371 15.5 -4.293 1 98.38 91 ALA A C 1
ATOM 652 O O . ALA A 1 91 ? 4.695 16.688 -4.242 1 98.38 91 ALA A O 1
ATOM 653 N N . ALA A 1 92 ? 3.527 15.023 -5.16 1 96.69 92 ALA A N 1
ATOM 654 C CA . ALA A 1 92 ? 2.902 15.891 -6.152 1 96.69 92 ALA A CA 1
ATOM 655 C C . ALA A 1 92 ? 2.018 16.938 -5.484 1 96.69 92 ALA A C 1
ATOM 657 O O . ALA A 1 92 ? 2.096 18.125 -5.809 1 96.69 92 ALA A O 1
ATOM 658 N N . MET A 1 93 ? 1.238 16.531 -4.535 1 94.44 93 MET A N 1
ATOM 659 C CA . MET A 1 93 ? 0.245 17.422 -3.928 1 94.44 93 MET A CA 1
ATOM 660 C C . MET A 1 93 ? 0.907 18.422 -2.994 1 94.44 93 MET A C 1
ATOM 662 O O . MET A 1 93 ? 0.4 19.531 -2.807 1 94.44 93 MET A O 1
ATOM 666 N N . ASP A 1 94 ? 2.059 18.078 -2.475 1 94.69 94 ASP A N 1
ATOM 667 C CA . ASP A 1 94 ? 2.748 18.969 -1.547 1 94.69 94 ASP A CA 1
ATOM 668 C C . ASP A 1 94 ? 3.914 19.688 -2.23 1 94.69 94 ASP A C 1
ATOM 670 O O . ASP A 1 94 ? 4.723 20.344 -1.57 1 94.69 94 ASP A O 1
ATOM 674 N N . ASN A 1 95 ? 4.051 19.547 -3.549 1 94.38 95 ASN A N 1
ATOM 675 C CA . ASN A 1 95 ? 5.133 20.172 -4.297 1 94.38 95 ASN A CA 1
ATOM 676 C C . ASN A 1 95 ? 6.5 19.828 -3.717 1 94.38 95 ASN A C 1
ATOM 678 O O . ASN A 1 95 ? 7.309 20.703 -3.432 1 94.38 95 ASN A O 1
ATOM 682 N N . THR A 1 96 ? 6.727 18.516 -3.492 1 97.44 96 THR A N 1
ATOM 683 C CA . THR A 1 96 ? 7.949 18.031 -2.875 1 97.44 96 THR A CA 1
ATOM 684 C C . THR A 1 96 ? 8.797 17.266 -3.889 1 97.44 96 THR A C 1
ATOM 686 O O . THR A 1 96 ? 8.312 16.328 -4.539 1 97.44 96 THR A O 1
ATOM 689 N N . PRO A 1 97 ? 10.078 17.672 -4.125 1 97.75 97 PRO A N 1
ATOM 690 C CA . PRO A 1 97 ? 10.945 16.875 -5.012 1 97.75 97 PRO A CA 1
ATOM 691 C C . PRO A 1 97 ? 11.086 15.43 -4.559 1 97.75 97 PRO A C 1
ATOM 693 O O . PRO A 1 97 ? 11.391 15.172 -3.393 1 97.75 97 PRO A O 1
ATOM 696 N N . PHE A 1 98 ? 10.859 14.516 -5.473 1 98.62 98 PHE A N 1
ATOM 697 C CA . PHE A 1 98 ? 10.875 13.078 -5.223 1 98.62 98 PHE A CA 1
ATOM 698 C C . PHE A 1 98 ? 11.219 12.312 -6.492 1 98.62 98 PHE A C 1
ATOM 700 O O . PHE A 1 98 ? 10.773 12.672 -7.582 1 98.62 98 PHE A O 1
ATOM 707 N N . LEU A 1 99 ? 12.148 11.367 -6.375 1 98.88 99 LEU A N 1
ATOM 708 C CA . LEU A 1 99 ? 12.469 10.508 -7.508 1 98.88 99 LEU A CA 1
ATOM 709 C C . LEU A 1 99 ? 12.055 9.07 -7.234 1 98.88 99 LEU A C 1
ATOM 711 O O . LEU A 1 99 ? 12.578 8.438 -6.312 1 98.88 99 LEU A O 1
ATOM 715 N N . ALA A 1 100 ? 11.102 8.578 -7.977 1 98.81 100 ALA A N 1
ATOM 716 C CA . ALA A 1 100 ? 10.734 7.164 -7.988 1 98.81 100 ALA A CA 1
ATOM 717 C C . ALA A 1 100 ? 11.438 6.418 -9.117 1 98.81 100 ALA A C 1
ATOM 719 O O . ALA A 1 100 ? 11.297 6.777 -10.289 1 98.81 100 ALA A O 1
ATOM 720 N N . ILE A 1 101 ? 12.203 5.406 -8.789 1 98.81 101 ILE A N 1
ATOM 721 C CA . ILE A 1 101 ? 12.867 4.555 -9.766 1 98.81 101 ILE A CA 1
ATOM 722 C C . ILE A 1 101 ? 12.148 3.211 -9.852 1 98.81 101 ILE A C 1
ATOM 724 O O . ILE A 1 101 ? 12.078 2.477 -8.867 1 98.81 101 ILE A O 1
ATOM 728 N N . LEU A 1 102 ? 11.633 2.9 -11 1 98.19 102 LEU A N 1
ATOM 729 C CA . LEU A 1 102 ? 10.891 1.67 -11.242 1 98.19 102 LEU A CA 1
ATOM 730 C C . LEU A 1 102 ? 11.734 0.668 -12.023 1 98.19 102 LEU A C 1
ATOM 732 O O . LEU A 1 102 ? 12.234 0.98 -13.102 1 98.19 102 LEU A O 1
ATOM 736 N N . GLY A 1 103 ? 11.883 -0.565 -11.461 1 97.44 103 GLY A N 1
ATOM 737 C CA . GLY A 1 103 ? 12.484 -1.643 -12.227 1 97.44 103 GLY A CA 1
ATOM 738 C C . GLY A 1 103 ? 11.594 -2.156 -13.344 1 97.44 103 GLY A C 1
ATOM 739 O O . GLY A 1 103 ? 10.375 -1.983 -13.305 1 97.44 103 GLY A O 1
ATOM 740 N N . SER A 1 104 ? 12.25 -2.738 -14.328 1 95.38 104 SER A N 1
ATOM 741 C CA . SER A 1 104 ? 11.539 -3.379 -15.43 1 95.38 104 SER A CA 1
ATOM 742 C C . SER A 1 104 ? 12.305 -4.594 -15.945 1 95.38 104 SER A C 1
ATOM 744 O O . SER A 1 104 ? 13.508 -4.727 -15.703 1 95.38 104 SER A O 1
ATOM 746 N N . ARG A 1 105 ? 11.562 -5.477 -16.609 1 94.06 105 ARG A N 1
ATOM 747 C CA . ARG A 1 105 ? 12.188 -6.605 -17.281 1 94.06 105 ARG A CA 1
ATOM 748 C C . ARG A 1 105 ? 13.203 -6.129 -18.312 1 94.06 105 ARG A C 1
ATOM 750 O O . ARG A 1 105 ? 13.148 -4.98 -18.766 1 94.06 105 ARG A O 1
ATOM 757 N N . PRO A 1 106 ? 14.141 -7.051 -18.641 1 94 106 PRO A N 1
ATOM 758 C CA . PRO A 1 106 ? 15.039 -6.66 -19.734 1 94 106 PRO A CA 1
ATOM 759 C C . PRO A 1 106 ? 14.297 -6.305 -21.016 1 94 106 PRO A C 1
ATOM 761 O O . PRO A 1 106 ? 13.242 -6.883 -21.297 1 94 106 PRO A O 1
ATOM 764 N N . VAL A 1 107 ? 14.883 -5.441 -21.766 1 92.69 107 VAL A N 1
ATOM 765 C CA . VAL A 1 107 ? 14.203 -4.855 -22.906 1 92.69 107 VAL A CA 1
ATOM 766 C C . VAL A 1 107 ? 13.812 -5.953 -23.891 1 92.69 107 VAL A C 1
ATOM 768 O O . VAL A 1 107 ? 12.773 -5.875 -24.547 1 92.69 107 VAL A O 1
ATOM 771 N N . ASN A 1 108 ? 14.602 -7 -24 1 88.88 108 ASN A N 1
ATOM 772 C CA . ASN A 1 108 ? 14.32 -8.07 -24.953 1 88.88 108 ASN A CA 1
ATOM 773 C C . ASN A 1 108 ? 13.148 -8.93 -24.5 1 88.88 108 ASN A C 1
ATOM 775 O O . ASN A 1 108 ? 12.68 -9.797 -25.234 1 88.88 108 ASN A O 1
ATOM 779 N N . GLU A 1 109 ? 12.617 -8.711 -23.297 1 90.81 109 GLU A N 1
ATOM 780 C CA . GLU A 1 109 ? 11.445 -9.43 -22.797 1 90.81 109 GLU A CA 1
ATOM 781 C C . GLU A 1 109 ? 10.227 -8.516 -22.719 1 90.81 109 GLU A C 1
ATOM 783 O O . GLU A 1 109 ? 9.125 -8.961 -22.391 1 90.81 109 GLU A O 1
ATOM 788 N N . LEU A 1 110 ? 10.383 -7.289 -23.031 1 90.56 110 LEU A N 1
ATOM 789 C CA . LEU A 1 110 ? 9.266 -6.352 -23 1 90.56 110 LEU A CA 1
ATOM 790 C C . LEU A 1 110 ? 8.352 -6.562 -24.219 1 90.56 110 LEU A C 1
ATOM 792 O O . LEU A 1 110 ? 8.82 -6.9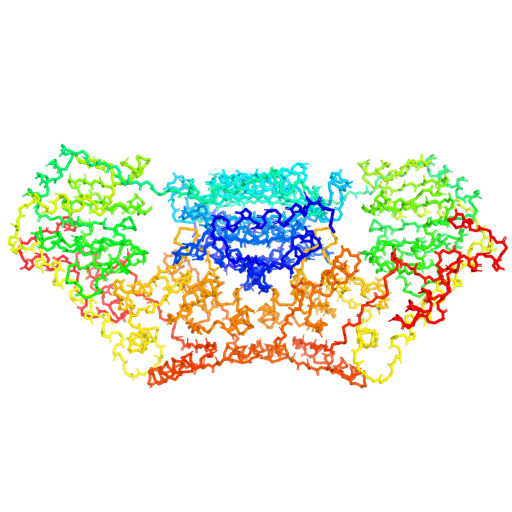26 -25.297 1 90.56 110 LEU A O 1
ATOM 796 N N . ASN A 1 111 ? 7.07 -6.344 -23.984 1 87.81 111 ASN A N 1
ATOM 797 C CA . ASN A 1 111 ? 6.004 -6.445 -24.984 1 87.81 111 ASN A CA 1
ATOM 798 C C . ASN A 1 111 ? 5.781 -7.887 -25.422 1 87.81 111 ASN A C 1
ATOM 800 O O . ASN A 1 111 ? 5.355 -8.141 -26.547 1 87.81 111 ASN A O 1
ATOM 804 N N . MET A 1 112 ? 6.074 -8.805 -24.516 1 86.88 112 MET A N 1
ATOM 805 C CA . MET A 1 112 ? 5.91 -10.227 -24.797 1 86.88 112 MET A CA 1
ATOM 806 C C . MET A 1 112 ? 4.895 -10.852 -23.859 1 86.88 112 MET A C 1
ATOM 808 O O . MET A 1 112 ? 4.723 -12.078 -23.844 1 86.88 112 MET A O 1
ATOM 812 N N . ASP A 1 113 ? 4.199 -9.977 -23.047 1 85 113 ASP A N 1
ATOM 813 C CA . ASP A 1 113 ? 3.293 -10.477 -22.016 1 85 113 ASP A CA 1
ATOM 814 C C . ASP A 1 113 ? 4.043 -11.336 -21 1 85 113 ASP A C 1
ATOM 816 O O . ASP A 1 113 ? 3.561 -12.398 -20.609 1 85 113 ASP A O 1
ATOM 820 N N . ALA A 1 114 ? 5.203 -10.852 -20.672 1 84.94 114 ALA A N 1
ATOM 821 C CA . ALA A 1 114 ? 6.066 -11.617 -19.781 1 84.94 114 ALA A CA 1
ATOM 822 C C . ALA A 1 114 ? 5.605 -11.484 -18.328 1 84.94 114 ALA A C 1
ATOM 824 O O . ALA A 1 114 ? 4.785 -10.625 -18.016 1 84.94 114 ALA A O 1
ATOM 825 N N . PHE A 1 115 ? 6.102 -12.414 -17.578 1 85.62 115 PHE A N 1
ATOM 826 C CA . PHE A 1 115 ? 5.898 -12.398 -16.141 1 85.62 115 PHE A CA 1
ATOM 827 C C . PHE A 1 115 ? 6.301 -11.047 -15.547 1 85.62 115 PHE A C 1
ATOM 829 O O . PHE A 1 115 ? 7.387 -10.539 -15.836 1 85.62 115 PHE A O 1
ATOM 836 N N . GLN A 1 116 ? 5.41 -10.297 -14.82 1 86 116 GLN A N 1
ATOM 837 C CA . GLN A 1 116 ? 5.59 -9.023 -14.133 1 86 116 GLN A CA 1
ATOM 838 C C . GLN A 1 116 ? 5.828 -7.887 -15.125 1 86 116 GLN A C 1
ATOM 840 O O . GLN A 1 116 ? 6.301 -6.812 -14.75 1 86 116 GLN A O 1
ATOM 845 N N . GLU A 1 117 ? 5.578 -8.188 -16.438 1 87.69 117 GLU A N 1
ATOM 846 C CA . GLU A 1 117 ? 5.648 -7.078 -17.375 1 87.69 117 GLU A CA 1
ATOM 847 C C . GLU A 1 117 ? 4.457 -6.137 -17.219 1 87.69 117 GLU A C 1
ATOM 849 O O . GLU A 1 117 ? 3.312 -6.586 -17.125 1 87.69 117 GLU A O 1
ATOM 854 N N . LEU A 1 118 ? 4.766 -4.883 -17.031 1 88.69 118 LEU A N 1
ATOM 855 C CA . LEU A 1 118 ? 3.736 -3.855 -16.922 1 88.69 118 LEU A CA 1
ATOM 856 C C . LEU A 1 118 ? 4.152 -2.584 -17.656 1 88.69 118 LEU A C 1
ATOM 858 O O . LEU A 1 118 ? 5.32 -2.186 -17.594 1 88.69 118 LEU A O 1
ATOM 862 N N . ASN A 1 119 ? 3.195 -2.107 -18.422 1 89.62 119 ASN A N 1
ATOM 863 C CA . ASN A 1 119 ? 3.363 -0.728 -18.875 1 89.62 119 ASN A CA 1
ATOM 864 C C . ASN A 1 119 ? 3.117 0.262 -17.734 1 89.62 119 ASN A C 1
ATOM 866 O O . ASN A 1 119 ? 1.971 0.62 -17.453 1 89.62 119 ASN A O 1
ATOM 870 N N . GLN A 1 120 ? 4.18 0.751 -17.219 1 92.88 120 GLN A N 1
ATOM 871 C CA . GLN A 1 120 ? 4.082 1.395 -15.914 1 92.88 120 GLN A CA 1
ATOM 872 C C . GLN A 1 120 ? 3.867 2.898 -16.047 1 92.88 120 GLN A C 1
ATOM 874 O O . GLN A 1 120 ? 3.273 3.531 -15.18 1 92.88 120 GLN A O 1
ATOM 879 N N . ASN A 1 121 ? 4.246 3.547 -17.125 1 92 121 ASN A N 1
ATOM 880 C CA . ASN A 1 121 ? 4.285 5 -17.266 1 92 121 ASN A CA 1
ATOM 881 C C . ASN A 1 121 ? 2.887 5.605 -17.188 1 92 121 ASN A C 1
ATOM 883 O O . ASN A 1 121 ? 2.695 6.652 -16.562 1 92 121 ASN A O 1
ATOM 887 N N . PRO A 1 122 ? 1.874 4.945 -17.766 1 91.62 122 PRO A N 1
ATOM 888 C CA . PRO A 1 122 ? 0.535 5.539 -17.75 1 91.62 122 PRO A CA 1
ATOM 889 C C . PRO A 1 122 ? 0.007 5.75 -16.328 1 91.62 122 PRO A C 1
ATOM 891 O O . PRO A 1 122 ? -0.743 6.699 -16.078 1 91.62 122 PRO A O 1
ATOM 894 N N . MET A 1 123 ? 0.393 5.004 -15.445 1 92.38 123 MET A N 1
ATOM 895 C CA . MET A 1 123 ? -0.069 5.09 -14.07 1 92.38 123 MET A CA 1
ATOM 896 C C . MET A 1 123 ? 0.298 6.441 -13.453 1 92.38 123 MET A C 1
ATOM 898 O O . MET A 1 123 ? -0.421 6.953 -12.594 1 92.38 123 MET A O 1
ATOM 902 N N . TYR A 1 124 ? 1.461 6.984 -13.922 1 95 124 TYR A N 1
ATOM 903 C CA . TYR A 1 124 ? 2.01 8.164 -13.266 1 95 124 TYR A CA 1
ATOM 904 C C . TYR A 1 124 ? 1.938 9.383 -14.188 1 95 124 TYR A C 1
ATOM 906 O O . TYR A 1 124 ? 2.301 10.492 -13.789 1 95 124 TYR A O 1
ATOM 914 N N . ASN A 1 125 ? 1.422 9.203 -15.375 1 93.06 125 ASN A N 1
ATOM 915 C CA . ASN A 1 125 ? 1.447 10.25 -16.391 1 93.06 125 ASN A CA 1
ATOM 916 C C . ASN A 1 125 ? 0.683 11.484 -15.938 1 93.06 125 ASN A C 1
ATOM 918 O O . ASN A 1 125 ? 1.059 12.609 -16.281 1 93.06 125 ASN A O 1
ATOM 922 N N . GLY A 1 126 ? -0.301 11.398 -15.195 1 89.75 126 GLY A N 1
ATOM 923 C CA . GLY A 1 126 ? -1.149 12.516 -14.828 1 89.75 126 GLY A CA 1
ATOM 924 C C . GLY A 1 126 ? -0.618 13.305 -13.641 1 89.75 126 GLY A C 1
ATOM 925 O O . GLY A 1 126 ? -1.127 14.383 -13.328 1 89.75 126 GLY A O 1
ATOM 926 N N . ILE A 1 127 ? 0.524 12.844 -13.055 1 93.31 127 ILE A N 1
ATOM 927 C CA . ILE A 1 127 ? 0.869 13.492 -11.789 1 93.31 127 ILE A CA 1
ATOM 928 C C . ILE A 1 127 ? 2.373 13.75 -11.734 1 93.31 127 ILE A C 1
ATOM 930 O O . ILE A 1 127 ? 2.83 14.656 -11.039 1 93.31 127 ILE A O 1
ATOM 934 N N . ALA A 1 128 ? 3.225 12.992 -12.406 1 97.38 128 ALA A N 1
ATOM 935 C CA . ALA A 1 128 ? 4.676 13.156 -12.359 1 97.38 128 ALA A CA 1
ATOM 936 C C . ALA A 1 128 ? 5.125 14.32 -13.234 1 97.38 128 ALA A C 1
ATOM 938 O O . ALA A 1 128 ? 4.586 14.539 -14.32 1 97.38 128 ALA A O 1
ATOM 939 N N . VAL A 1 129 ? 6.145 15.117 -12.789 1 98.12 129 VAL A N 1
ATOM 940 C CA . VAL A 1 129 ? 6.684 16.25 -13.539 1 98.12 129 VAL A CA 1
ATOM 941 C C . VAL A 1 129 ? 7.656 15.742 -14.602 1 98.12 129 VAL A C 1
ATOM 943 O O . VAL A 1 129 ? 8 16.469 -15.539 1 98.12 129 VAL A O 1
ATOM 946 N N . TYR A 1 130 ? 8.18 14.578 -14.477 1 98.25 130 TYR A N 1
ATOM 947 C CA . TYR A 1 130 ? 9.031 13.82 -15.391 1 98.25 130 TYR A CA 1
ATOM 948 C C . TYR A 1 130 ? 8.703 12.336 -15.344 1 98.25 130 TYR A C 1
ATOM 950 O O . TYR A 1 130 ? 8.602 11.75 -14.258 1 98.25 130 TYR A O 1
ATOM 958 N N . ASN A 1 131 ? 8.398 11.633 -16.422 1 98.19 131 ASN A N 1
ATOM 959 C CA . ASN A 1 131 ? 7.934 10.25 -16.469 1 98.19 131 ASN A CA 1
ATOM 960 C C . ASN A 1 131 ? 8.438 9.547 -17.734 1 98.19 131 ASN A C 1
ATOM 962 O O . ASN A 1 131 ? 7.805 9.617 -18.781 1 98.19 131 ASN A O 1
ATOM 966 N N . LYS A 1 132 ? 9.625 8.859 -17.562 1 97.81 132 LYS A N 1
ATOM 967 C CA . LYS A 1 132 ? 10.266 8.273 -18.734 1 97.81 132 LYS A CA 1
ATOM 968 C C . LYS A 1 132 ? 10.781 6.871 -18.453 1 97.81 132 LYS A C 1
ATOM 970 O O . LYS A 1 132 ? 11.125 6.551 -17.312 1 97.81 132 LYS A O 1
ATOM 975 N N . ARG A 1 133 ? 10.812 6.078 -19.516 1 97.31 133 ARG A N 1
ATOM 976 C CA . ARG A 1 133 ? 11.578 4.836 -19.516 1 97.31 133 ARG A CA 1
ATOM 977 C C . ARG A 1 133 ? 12.922 5.023 -20.219 1 97.31 133 ARG A C 1
ATOM 979 O O . ARG A 1 133 ? 12.977 5.535 -21.344 1 97.31 133 ARG A O 1
ATOM 986 N N . VAL A 1 134 ? 13.969 4.602 -19.578 1 97.94 134 VAL A N 1
ATOM 987 C CA . VAL A 1 134 ? 15.289 4.641 -20.188 1 97.94 134 VAL A CA 1
ATOM 988 C C . VAL A 1 134 ? 15.297 3.789 -21.453 1 97.94 134 VAL A C 1
ATOM 990 O O . VAL A 1 134 ? 14.781 2.672 -21.469 1 97.94 134 VAL A O 1
ATOM 993 N N . ALA A 1 135 ? 15.922 4.301 -22.516 1 96.69 135 ALA A N 1
ATOM 994 C CA . ALA A 1 135 ? 15.82 3.643 -23.828 1 96.69 135 ALA A CA 1
ATOM 995 C C . ALA A 1 135 ? 17.047 2.764 -24.094 1 96.69 135 ALA A C 1
ATOM 997 O O . ALA A 1 135 ? 16.953 1.776 -24.828 1 96.69 135 ALA A O 1
ATOM 998 N N . TYR A 1 136 ? 18.234 3.141 -23.688 1 96.44 136 TYR A N 1
ATOM 999 C CA . TYR A 1 136 ? 19.469 2.377 -23.828 1 96.44 136 TYR A CA 1
ATOM 1000 C C . TYR A 1 136 ? 20.438 2.705 -22.703 1 96.44 136 TYR A C 1
ATOM 1002 O O . TYR A 1 136 ? 20.281 3.707 -22.016 1 96.44 136 TYR A O 1
ATOM 1010 N N . ALA A 1 137 ? 21.422 1.97 -22.453 1 97.44 137 ALA A N 1
ATOM 1011 C CA . ALA A 1 137 ? 22.281 1.989 -21.266 1 97.44 137 ALA A CA 1
ATOM 1012 C C . ALA A 1 137 ? 22.953 3.346 -21.109 1 97.44 137 ALA A C 1
ATOM 1014 O O . ALA A 1 137 ? 22.969 3.908 -20.016 1 97.44 137 ALA A O 1
ATOM 1015 N N . GLU A 1 138 ? 23.5 3.938 -22.141 1 95.81 138 GLU A N 1
ATOM 1016 C CA . GLU A 1 138 ? 24.25 5.188 -22.094 1 95.81 138 GLU A CA 1
ATOM 1017 C C . GLU A 1 138 ? 23.359 6.355 -21.703 1 95.81 138 GLU A C 1
ATOM 1019 O O . GLU A 1 138 ? 23.828 7.371 -21.203 1 95.81 138 GLU A O 1
ATOM 1024 N N . GLN A 1 139 ? 22.109 6.188 -21.875 1 97.44 139 GLN A N 1
ATOM 1025 C CA . GLN A 1 139 ? 21.141 7.238 -21.578 1 97.44 139 GLN A CA 1
ATOM 1026 C C . GLN A 1 139 ? 20.812 7.281 -20.078 1 97.44 139 GLN A C 1
ATOM 1028 O O . GLN A 1 139 ? 20.359 8.312 -19.562 1 97.44 139 GLN A O 1
ATOM 1033 N N . LEU A 1 140 ? 21.062 6.211 -19.375 1 98 140 LEU A N 1
ATOM 1034 C CA . LEU A 1 140 ? 20.594 6.016 -18 1 98 140 LEU A CA 1
ATOM 1035 C C . LEU A 1 140 ? 21.062 7.148 -17.109 1 98 140 LEU A C 1
ATOM 1037 O O . LEU A 1 140 ? 20.25 7.809 -16.453 1 98 140 LEU A O 1
ATOM 1041 N N . PRO A 1 141 ? 22.391 7.465 -17.031 1 97.62 141 PRO A N 1
ATOM 1042 C CA . PRO A 1 141 ? 22.812 8.562 -16.156 1 97.62 141 PRO A CA 1
ATOM 1043 C C . PRO A 1 141 ? 22.219 9.914 -16.578 1 97.62 141 PRO A C 1
ATOM 1045 O O . PRO A 1 141 ? 21.922 10.75 -15.734 1 97.62 141 PRO A O 1
ATOM 1048 N N . LYS A 1 142 ? 21.984 10.141 -17.859 1 97 142 LYS A N 1
ATOM 1049 C CA . LYS A 1 142 ? 21.453 11.398 -18.359 1 97 142 LYS A CA 1
ATOM 1050 C C . LYS A 1 142 ? 19.984 11.555 -17.969 1 97 142 LYS A C 1
ATOM 1052 O O . LYS A 1 142 ? 19.547 12.648 -17.594 1 97 142 LYS A O 1
ATOM 1057 N N . VAL A 1 143 ? 19.25 10.477 -18.078 1 98.12 143 VAL A N 1
ATOM 1058 C CA . VAL A 1 143 ? 17.844 10.484 -17.734 1 98.12 143 VAL A CA 1
ATOM 1059 C C . VAL A 1 143 ? 17.672 10.727 -16.234 1 98.12 143 VAL A C 1
ATOM 1061 O O . VAL A 1 143 ? 16.797 11.484 -15.82 1 98.12 143 VAL A O 1
ATOM 1064 N N . ILE A 1 144 ? 18.484 10.125 -15.461 1 98.44 144 ILE A N 1
ATOM 1065 C CA . ILE A 1 144 ? 18.438 10.305 -14.016 1 98.44 144 ILE A CA 1
ATOM 1066 C C . ILE A 1 144 ? 18.766 11.75 -13.664 1 98.44 144 ILE A C 1
ATOM 1068 O O . ILE A 1 144 ? 18.125 12.344 -12.789 1 98.44 144 ILE A O 1
ATOM 1072 N N . ASP A 1 145 ? 19.766 12.258 -14.289 1 97.69 145 ASP A N 1
ATOM 1073 C CA . ASP A 1 145 ? 20.125 13.656 -14.07 1 97.69 145 ASP A CA 1
ATOM 1074 C C . ASP A 1 145 ? 18.953 14.578 -14.383 1 97.69 145 ASP A C 1
ATOM 1076 O O . ASP A 1 145 ? 18.641 15.484 -13.609 1 97.69 145 ASP A O 1
ATOM 1080 N N . GLU A 1 146 ? 18.359 14.344 -15.547 1 97.62 146 GLU A N 1
ATOM 1081 C CA . GLU A 1 146 ? 17.219 15.148 -15.961 1 97.62 146 GLU A CA 1
ATOM 1082 C C . GLU A 1 146 ? 16.047 14.992 -15 1 97.62 146 GLU A C 1
ATOM 1084 O O . GLU A 1 146 ? 15.336 15.953 -14.711 1 97.62 146 GLU A O 1
ATOM 1089 N N . ALA A 1 147 ? 15.852 13.781 -14.555 1 98.5 147 ALA A N 1
ATOM 1090 C CA . ALA A 1 147 ? 14.766 13.5 -13.609 1 98.5 147 ALA A CA 1
ATOM 1091 C C . ALA A 1 147 ? 14.945 14.289 -12.32 1 98.5 147 ALA A C 1
ATOM 1093 O O . ALA A 1 147 ? 14 14.898 -11.812 1 98.5 147 ALA A O 1
ATOM 1094 N N . CYS A 1 148 ? 16.141 14.25 -11.773 1 98 148 CYS A N 1
ATOM 1095 C CA . CYS A 1 148 ? 16.438 15.016 -10.562 1 98 148 CYS A CA 1
ATOM 1096 C C . CYS A 1 148 ? 16.25 16.516 -10.805 1 98 148 CYS A C 1
ATOM 1098 O O . CYS A 1 148 ? 15.656 17.203 -9.977 1 98 148 CYS A O 1
ATOM 1100 N N . ARG A 1 149 ? 16.766 16.984 -11.93 1 96.12 149 ARG A N 1
ATOM 1101 C CA . ARG A 1 149 ? 16.625 18.391 -12.289 1 96.12 149 ARG A CA 1
ATOM 1102 C C . ARG A 1 149 ? 15.156 18.797 -12.367 1 96.12 149 ARG A C 1
ATOM 1104 O O . ARG A 1 149 ? 14.758 19.844 -11.875 1 96.12 149 ARG A O 1
ATOM 1111 N N . ALA A 1 150 ? 14.367 17.953 -13 1 97.38 150 ALA A N 1
ATOM 1112 C CA . ALA A 1 150 ? 12.938 18.219 -13.125 1 97.38 150 ALA A CA 1
ATOM 1113 C C . ALA A 1 150 ? 12.258 18.219 -11.766 1 97.38 150 ALA A C 1
ATOM 1115 O O . ALA A 1 150 ? 11.469 19.109 -11.453 1 97.38 150 ALA A O 1
ATOM 1116 N N . ALA A 1 151 ? 12.531 17.188 -10.93 1 98 151 ALA A N 1
ATOM 1117 C CA . ALA A 1 151 ? 11.906 17.062 -9.617 1 98 151 ALA A CA 1
ATOM 1118 C C . ALA A 1 151 ? 12.188 18.297 -8.75 1 98 151 ALA A C 1
ATOM 1120 O O . ALA A 1 151 ? 11.281 18.828 -8.102 1 98 151 ALA A O 1
ATOM 1121 N N . ILE A 1 152 ? 13.406 18.719 -8.727 1 95.25 152 ILE A N 1
ATOM 1122 C CA . ILE A 1 152 ? 13.836 19.828 -7.871 1 95.25 152 ILE A CA 1
ATOM 1123 C C . ILE A 1 152 ? 13.312 21.141 -8.43 1 95.25 152 ILE A C 1
ATOM 1125 O O . ILE A 1 152 ? 12.75 21.953 -7.699 1 95.25 152 ILE A O 1
ATOM 1129 N N . SER A 1 153 ? 13.492 21.375 -9.789 1 93.62 153 SER A N 1
ATOM 1130 C CA . SER A 1 153 ? 13.109 22.641 -10.406 1 93.62 153 SER A CA 1
ATOM 1131 C C . SER A 1 153 ? 11.594 22.812 -10.422 1 93.62 153 SER A C 1
ATOM 1133 O O . SER A 1 153 ? 11.094 23.922 -10.234 1 93.62 153 SER A O 1
ATOM 1135 N N . LYS A 1 154 ? 10.883 21.75 -10.664 1 95 154 LYS A N 1
ATOM 1136 C CA . LYS A 1 154 ? 9.43 21.828 -10.789 1 95 154 LYS A CA 1
ATOM 1137 C C . LYS A 1 154 ? 8.75 21.438 -9.477 1 95 154 LYS A C 1
ATOM 1139 O O . LYS A 1 154 ? 7.52 21.484 -9.375 1 95 154 LYS A O 1
ATOM 1144 N N . LYS A 1 155 ? 9.5 21.141 -8.484 1 94.31 155 LYS A N 1
ATOM 1145 C CA . LYS A 1 155 ? 9.023 20.812 -7.141 1 94.31 155 LYS A CA 1
ATOM 1146 C C . LYS A 1 155 ? 7.938 19.734 -7.195 1 94.31 155 LYS A C 1
ATOM 1148 O O . LYS A 1 155 ? 6.832 19.938 -6.695 1 94.31 155 LYS A O 1
ATOM 1153 N N . GLY A 1 156 ? 8.211 18.609 -7.66 1 97.62 156 GLY A N 1
ATOM 1154 C CA . GLY A 1 156 ? 7.277 17.5 -7.801 1 97.62 156 GLY A CA 1
ATOM 1155 C C . GLY A 1 156 ? 7.965 16.172 -8.031 1 97.62 156 GLY A C 1
ATOM 1156 O O . GLY A 1 156 ? 9.195 16.078 -8.008 1 97.62 156 GLY A O 1
ATOM 1157 N N . PRO A 1 157 ? 7.207 15.109 -8.188 1 98.69 157 PRO A N 1
ATOM 1158 C CA . PRO A 1 157 ? 7.797 13.781 -8.344 1 98.69 157 PRO A CA 1
ATOM 1159 C C . PRO A 1 157 ? 8.234 13.5 -9.781 1 98.69 157 PRO A C 1
ATOM 1161 O O . PRO A 1 157 ? 7.52 13.836 -10.727 1 98.69 157 PRO A O 1
ATOM 1164 N N . ALA A 1 158 ? 9.438 12.961 -9.93 1 98.81 158 ALA A N 1
ATOM 1165 C CA . ALA A 1 158 ? 9.898 12.352 -11.18 1 98.81 158 ALA A CA 1
ATOM 1166 C C . ALA A 1 158 ? 9.859 10.828 -11.086 1 98.81 158 ALA A C 1
ATOM 1168 O O . ALA A 1 158 ? 10.156 10.25 -10.039 1 98.81 158 ALA A O 1
ATOM 1169 N N . VAL A 1 159 ? 9.445 10.188 -12.172 1 98.75 159 VAL A N 1
ATOM 1170 C CA . VAL A 1 159 ? 9.344 8.734 -12.258 1 98.75 159 VAL A CA 1
ATOM 1171 C C . VAL A 1 159 ? 10.18 8.227 -13.422 1 98.75 159 VAL A C 1
ATOM 1173 O O . VAL A 1 159 ? 10.016 8.68 -14.562 1 98.75 159 VAL A O 1
ATOM 1176 N N . VAL A 1 160 ? 11.141 7.316 -13.117 1 98.69 160 VAL A N 1
ATOM 1177 C CA . VAL A 1 160 ? 12 6.762 -14.156 1 98.69 160 VAL A CA 1
ATOM 1178 C C . VAL A 1 160 ? 11.938 5.234 -14.125 1 98.69 160 VAL A C 1
ATOM 1180 O O . VAL A 1 160 ? 12.18 4.617 -13.094 1 98.69 160 VAL A O 1
ATOM 1183 N N . GLU A 1 161 ? 11.523 4.652 -15.203 1 98.06 161 GLU A N 1
ATOM 1184 C CA . GLU A 1 161 ? 11.555 3.203 -15.375 1 98.06 161 GLU A CA 1
ATOM 1185 C C . GLU A 1 161 ? 12.852 2.752 -16.031 1 98.06 161 GLU A C 1
ATOM 1187 O O . GLU A 1 161 ? 13.273 3.328 -17.047 1 98.06 161 GLU A O 1
ATOM 1192 N N . ILE A 1 162 ? 13.508 1.711 -15.477 1 98.19 162 ILE A N 1
ATOM 1193 C CA . ILE A 1 162 ? 14.812 1.279 -15.977 1 98.19 162 ILE A CA 1
ATOM 1194 C C . ILE A 1 162 ? 14.773 -0.215 -16.281 1 98.19 162 ILE A C 1
ATOM 1196 O O . ILE A 1 162 ? 14.734 -1.045 -15.375 1 98.19 162 ILE A O 1
ATOM 1200 N N . PRO A 1 163 ? 14.812 -0.624 -17.594 1 97.56 163 PRO A N 1
ATOM 1201 C CA . PRO A 1 163 ? 15.047 -2.039 -17.891 1 97.56 163 PRO A CA 1
ATOM 1202 C C . PRO A 1 163 ? 16.312 -2.578 -17.219 1 97.56 163 PRO A C 1
ATOM 1204 O O . PRO A 1 163 ? 17.375 -1.979 -17.359 1 97.56 163 PRO A O 1
ATOM 1207 N N . VAL A 1 164 ? 16.203 -3.66 -16.562 1 97.12 164 VAL A N 1
ATOM 1208 C CA . VAL A 1 164 ? 17.203 -4.121 -15.609 1 97.12 164 VAL A CA 1
ATOM 1209 C C . VAL A 1 164 ? 18.516 -4.383 -16.328 1 97.12 164 VAL A C 1
ATOM 1211 O O . VAL A 1 164 ? 19.594 -4.164 -15.766 1 97.12 164 VAL A O 1
ATOM 1214 N N . ASN A 1 165 ? 18.531 -4.781 -17.594 1 97 165 ASN A N 1
ATOM 1215 C CA . ASN A 1 165 ? 19.75 -5.16 -18.297 1 97 165 ASN A CA 1
ATOM 1216 C C . ASN A 1 165 ? 20.594 -3.941 -18.641 1 97 165 ASN A C 1
ATOM 1218 O O . ASN A 1 165 ? 21.812 -4.055 -18.828 1 97 165 ASN A O 1
ATOM 1222 N N . PHE A 1 166 ? 19.984 -2.773 -18.75 1 97.94 166 PHE A N 1
ATOM 1223 C CA . PHE A 1 166 ? 20.75 -1.568 -19.047 1 97.94 166 PHE A CA 1
ATOM 1224 C C . PHE A 1 166 ? 21.75 -1.275 -17.922 1 97.94 166 PHE A C 1
ATOM 1226 O O . PHE A 1 166 ? 22.859 -0.809 -18.172 1 97.94 166 PHE A O 1
ATOM 1233 N N . GLY A 1 167 ? 21.375 -1.579 -16.703 1 97.69 167 GLY A N 1
ATOM 1234 C CA . GLY A 1 167 ? 22.219 -1.262 -15.57 1 97.69 167 GLY A CA 1
ATOM 1235 C C . GLY A 1 167 ? 23.516 -2.062 -15.531 1 97.69 167 GLY A C 1
ATOM 1236 O O . GLY A 1 167 ? 24.531 -1.595 -15.016 1 97.69 167 GLY A O 1
ATOM 1237 N N . PHE A 1 168 ? 23.5 -3.256 -16.125 1 97.19 168 PHE A N 1
ATOM 1238 C CA . PHE A 1 168 ? 24.672 -4.129 -16.125 1 97.19 168 PHE A CA 1
ATOM 1239 C C . PHE A 1 168 ? 25.641 -3.734 -17.219 1 97.19 168 PHE A C 1
ATOM 1241 O O . PHE A 1 168 ? 26.812 -4.109 -17.188 1 97.19 168 PHE A O 1
ATOM 1248 N N . GLN A 1 169 ? 25.172 -3.051 -18.203 1 97.38 169 GLN A N 1
ATOM 1249 C CA . GLN A 1 169 ? 26.016 -2.721 -19.359 1 97.38 169 GLN A CA 1
ATOM 1250 C C . GLN A 1 169 ? 27.094 -1.715 -18.969 1 97.38 169 GLN A C 1
ATOM 1252 O O . GLN A 1 169 ? 26.859 -0.824 -18.156 1 97.38 169 GLN A O 1
ATOM 1257 N N . GLU A 1 170 ? 28.234 -1.936 -19.609 1 97.31 170 GLU A N 1
ATOM 1258 C CA . GLU A 1 170 ? 29.328 -1.001 -19.422 1 97.31 170 GLU A CA 1
ATOM 1259 C C . GLU A 1 170 ? 29.234 0.172 -20.391 1 97.31 170 GLU A C 1
ATOM 1261 O O . GLU A 1 170 ? 28.875 -0.008 -21.547 1 97.31 170 GLU A O 1
ATOM 1266 N N . ILE A 1 171 ? 29.484 1.341 -19.797 1 97 171 ILE A N 1
ATOM 1267 C CA . ILE A 1 171 ? 29.547 2.553 -20.609 1 97 171 ILE A CA 1
ATOM 1268 C C . ILE A 1 171 ? 30.875 3.275 -20.344 1 97 171 ILE A C 1
ATOM 1270 O O . ILE A 1 171 ? 31.594 2.939 -19.406 1 97 171 ILE A O 1
ATOM 1274 N N . ASP A 1 172 ? 31.188 4.246 -21.219 1 95.19 172 ASP A N 1
ATOM 1275 C CA . ASP A 1 172 ? 32.406 5.031 -21.016 1 95.19 172 ASP A CA 1
ATOM 1276 C C . ASP A 1 172 ? 32.312 5.863 -19.734 1 95.19 172 ASP A C 1
ATOM 1278 O O . ASP A 1 172 ? 31.344 6.609 -19.547 1 95.19 172 ASP A O 1
ATOM 1282 N N . GLU A 1 173 ? 33.281 5.762 -18.906 1 93.44 173 GLU A N 1
ATOM 1283 C CA . GLU A 1 173 ? 33.312 6.426 -17.609 1 93.44 173 GLU A CA 1
ATOM 1284 C C . GLU A 1 173 ? 33.25 7.941 -17.766 1 93.44 173 GLU A C 1
ATOM 1286 O O . GLU A 1 173 ? 32.844 8.648 -16.844 1 93.44 173 GLU A O 1
ATOM 1291 N N . ASN A 1 174 ? 33.625 8.43 -18.938 1 90.31 174 ASN A N 1
ATOM 1292 C CA . ASN A 1 174 ? 33.656 9.875 -19.172 1 90.31 174 ASN A CA 1
ATOM 1293 C C . ASN A 1 174 ? 32.5 10.328 -20.062 1 90.31 174 ASN A C 1
ATOM 1295 O O . ASN A 1 174 ? 32.5 11.461 -20.547 1 90.31 174 ASN A O 1
ATOM 1299 N N . SER A 1 175 ? 31.531 9.523 -20.172 1 88.19 175 SER A N 1
ATOM 1300 C CA . SER A 1 175 ? 30.484 9.812 -21.141 1 88.19 175 SER A CA 1
ATOM 1301 C C . SER A 1 175 ? 29.281 10.5 -20.484 1 88.19 175 SER A C 1
ATOM 1303 O O . SER A 1 175 ? 28.266 10.734 -21.141 1 88.19 175 SER A O 1
ATOM 1305 N N . TYR A 1 176 ? 29.359 10.812 -19.25 1 86.88 176 TYR A N 1
ATOM 1306 C CA . TYR A 1 176 ? 28.25 11.438 -18.547 1 86.88 176 TYR A CA 1
ATOM 1307 C C . TYR A 1 176 ? 28.766 12.422 -17.5 1 86.88 176 TYR A C 1
ATOM 1309 O O . TYR A 1 176 ? 29.953 12.445 -17.188 1 86.88 176 TYR A O 1
ATOM 1317 N N . TYR A 1 177 ? 27.938 13.312 -17.156 1 84.56 177 TYR A N 1
ATOM 1318 C CA . TYR A 1 177 ? 28.188 14.18 -16.016 1 84.56 177 TYR A CA 1
ATOM 1319 C C . TYR A 1 177 ? 26.938 14.367 -15.172 1 84.56 177 TYR A C 1
ATOM 1321 O O . TYR A 1 177 ? 25.812 14.156 -15.656 1 84.56 177 TYR A O 1
ATOM 1329 N N . GLY A 1 178 ? 27.094 14.602 -13.922 1 86.94 178 GLY A N 1
ATOM 1330 C CA . GLY A 1 178 ? 26 14.984 -13.031 1 86.94 178 GLY A CA 1
ATOM 1331 C C . GLY A 1 178 ? 25.906 16.484 -12.844 1 86.94 178 GLY A C 1
ATOM 1332 O O . GLY A 1 178 ? 26.906 17.156 -12.625 1 86.94 178 GLY A O 1
ATOM 1333 N N . SER A 1 179 ? 24.719 16.969 -12.977 1 85.06 179 SER A N 1
ATOM 1334 C CA . SER A 1 179 ? 24.562 18.422 -12.961 1 85.06 179 SER A CA 1
ATOM 1335 C C . SER A 1 179 ? 24.172 18.906 -11.562 1 85.06 179 SER A C 1
ATOM 1337 O O . SER A 1 179 ? 23.938 20.109 -11.367 1 85.06 179 SER A O 1
ATOM 1339 N N . GLY A 1 180 ? 24.125 18.016 -10.602 1 85.94 180 GLY A N 1
ATOM 1340 C CA . GLY A 1 180 ? 23.719 18.391 -9.258 1 85.94 180 GLY A CA 1
ATOM 1341 C C . GLY A 1 180 ? 24.578 19.484 -8.656 1 85.94 180 GLY A C 1
ATOM 1342 O O . GLY A 1 180 ? 24.094 20.312 -7.891 1 85.94 180 GLY A O 1
ATOM 1343 N N . SER A 1 181 ? 25.812 19.531 -9.031 1 81.94 181 SER A N 1
ATOM 1344 C CA . SER A 1 181 ? 26.75 20.5 -8.484 1 81.94 181 SER A CA 1
ATOM 1345 C C . SER A 1 181 ? 26.422 21.906 -8.969 1 81.94 181 SER A C 1
ATOM 1347 O O . SER A 1 181 ? 26.891 22.891 -8.391 1 81.94 181 SER A O 1
ATOM 1349 N N . TYR A 1 182 ? 25.562 21.906 -9.992 1 76.12 182 TYR A N 1
ATOM 1350 C CA . TYR A 1 182 ? 25.203 23.203 -10.547 1 76.12 182 TYR A CA 1
ATOM 1351 C C . TYR A 1 182 ? 23.875 23.688 -9.977 1 76.12 182 TYR A C 1
ATOM 1353 O O . TYR A 1 182 ? 23.406 24.781 -10.328 1 76.12 182 TYR A O 1
ATOM 1361 N N . GLU A 1 183 ? 23.344 22.844 -9.195 1 78.06 183 GLU A N 1
ATOM 1362 C CA . GLU A 1 183 ? 22.062 23.25 -8.602 1 78.06 183 GLU A CA 1
ATOM 1363 C C . GLU A 1 183 ? 22.219 24.562 -7.836 1 78.06 183 GLU A C 1
ATOM 1365 O O . GLU A 1 183 ? 23.203 24.766 -7.125 1 78.06 183 GLU A O 1
ATOM 1370 N N . ARG A 1 184 ? 21.375 25.453 -8.211 1 71.12 184 ARG A N 1
ATOM 1371 C CA . ARG A 1 184 ? 21.328 26.75 -7.527 1 71.12 184 ARG A CA 1
ATOM 1372 C C . ARG A 1 184 ? 19.906 27.109 -7.113 1 71.12 184 ARG A C 1
ATOM 1374 O O . ARG A 1 184 ? 18.938 26.656 -7.742 1 71.12 184 ARG A O 1
ATOM 1381 N N . SER A 1 185 ? 19.859 27.766 -5.992 1 74.44 185 SER A N 1
ATOM 1382 C CA . SER A 1 185 ? 18.594 28.344 -5.59 1 74.44 185 SER A CA 1
ATOM 1383 C C . SER A 1 185 ? 18.469 29.797 -6.047 1 74.44 185 SER A C 1
ATOM 1385 O O . SER A 1 185 ? 19.469 30.531 -6.09 1 74.44 185 SER A O 1
ATOM 1387 N N . PHE A 1 186 ? 17.266 30.094 -6.547 1 68.94 186 PHE A N 1
ATOM 1388 C CA . PHE A 1 186 ? 17.047 31.484 -6.93 1 68.94 186 PHE A CA 1
ATOM 1389 C C . PHE A 1 186 ? 17.125 32.406 -5.711 1 68.94 186 PHE A C 1
ATOM 1391 O O . PHE A 1 186 ? 16.672 32.031 -4.621 1 68.94 186 PHE A O 1
ATOM 1398 N N . ILE A 1 187 ? 17.719 33.531 -5.988 1 73.88 187 ILE A N 1
ATOM 1399 C CA . ILE A 1 187 ? 17.484 34.625 -5.086 1 73.88 187 ILE A CA 1
ATOM 1400 C C . ILE A 1 187 ? 16.062 35.188 -5.297 1 73.88 187 ILE A C 1
ATOM 1402 O O . ILE A 1 187 ? 15.633 35.375 -6.434 1 73.88 187 ILE A O 1
ATOM 1406 N N . ALA A 1 188 ? 15.328 35.25 -4.195 1 80 188 ALA A N 1
ATOM 1407 C CA . ALA A 1 188 ? 13.961 35.719 -4.328 1 80 188 ALA A CA 1
ATOM 1408 C C . ALA A 1 188 ? 13.922 37.031 -5.094 1 80 188 ALA A C 1
ATOM 1410 O O . ALA A 1 188 ? 14.805 37.906 -4.918 1 80 188 ALA A O 1
ATOM 1411 N N . PRO A 1 189 ? 13.031 37.188 -6.043 1 82 189 PRO A N 1
ATOM 1412 C CA . PRO A 1 189 ? 12.914 38.438 -6.789 1 82 189 PRO A CA 1
ATOM 1413 C C . PRO A 1 189 ? 12.648 39.625 -5.887 1 82 189 PRO A C 1
ATOM 1415 O O . PRO A 1 189 ? 12.086 39.5 -4.801 1 82 189 PRO A O 1
ATOM 1418 N N . ALA A 1 190 ? 13.109 40.688 -6.445 1 87.38 190 ALA A N 1
ATOM 1419 C CA . ALA A 1 190 ? 12.836 41.938 -5.73 1 87.38 190 ALA A CA 1
ATOM 1420 C C . ALA A 1 190 ? 11.336 42.219 -5.672 1 87.38 190 ALA A C 1
ATOM 1422 O O . ALA A 1 190 ? 10.586 41.781 -6.562 1 87.38 190 ALA A O 1
ATOM 1423 N N . LEU A 1 191 ? 10.953 42.875 -4.664 1 95.12 191 LEU A N 1
ATOM 1424 C CA . LEU A 1 191 ? 9.547 43.25 -4.457 1 95.12 191 LEU A CA 1
ATOM 1425 C C . LEU A 1 191 ? 9.188 44.5 -5.227 1 95.12 191 LEU A C 1
ATOM 1427 O O . LEU A 1 191 ? 10.023 45.406 -5.387 1 95.12 191 LEU A O 1
ATOM 1431 N N . ASN A 1 192 ? 8.031 44.5 -5.852 1 95.44 192 ASN A N 1
ATOM 1432 C CA . ASN A 1 192 ? 7.48 45.719 -6.398 1 95.44 192 ASN A CA 1
ATOM 1433 C C . ASN A 1 192 ? 7.113 46.719 -5.297 1 95.44 192 ASN A C 1
ATOM 1435 O O . ASN A 1 192 ? 6.098 46.531 -4.617 1 95.44 192 ASN A O 1
ATOM 1439 N N . GLU A 1 193 ? 7.809 47.812 -5.262 1 96 193 GLU A N 1
ATOM 1440 C CA . GLU A 1 193 ? 7.664 48.781 -4.18 1 96 193 GLU A CA 1
ATOM 1441 C C . GLU A 1 193 ? 6.281 49.438 -4.191 1 96 193 GLU A C 1
ATOM 1443 O O . GLU A 1 193 ? 5.738 49.781 -3.135 1 96 193 GLU A O 1
ATOM 1448 N N . THR A 1 194 ? 5.742 49.562 -5.305 1 97.12 194 THR A N 1
ATOM 1449 C CA . THR A 1 194 ? 4.41 50.156 -5.414 1 97.12 194 THR A CA 1
ATOM 1450 C C . THR A 1 194 ? 3.377 49.281 -4.711 1 97.12 194 THR A C 1
ATOM 1452 O O . THR A 1 194 ? 2.475 49.781 -4.043 1 97.12 194 THR A O 1
ATOM 1455 N N . GLU A 1 195 ? 3.514 48.031 -4.949 1 96.62 195 GLU A N 1
ATOM 1456 C CA . GLU A 1 195 ? 2.582 47.094 -4.309 1 96.62 195 GLU A CA 1
ATOM 1457 C C . GLU A 1 195 ? 2.803 47.062 -2.801 1 96.62 195 GLU A C 1
ATOM 1459 O O . GLU A 1 195 ? 1.85 46.906 -2.035 1 96.62 195 GLU A O 1
ATOM 1464 N N . ILE A 1 196 ? 4.062 47.219 -2.404 1 98.19 196 ILE A N 1
ATOM 1465 C CA . ILE A 1 196 ? 4.371 47.281 -0.979 1 98.19 196 ILE A CA 1
ATOM 1466 C C . ILE A 1 196 ? 3.727 48.531 -0.38 1 98.19 196 ILE A C 1
ATOM 1468 O O . ILE A 1 196 ? 3.102 48.469 0.682 1 98.19 196 ILE A O 1
ATOM 1472 N N . ASP A 1 197 ? 3.881 49.625 -1.033 1 98.31 197 ASP A N 1
ATOM 1473 C CA . ASP A 1 197 ? 3.307 50.875 -0.558 1 98.31 197 ASP A CA 1
ATOM 1474 C C . ASP A 1 197 ? 1.785 50.781 -0.464 1 98.31 197 ASP A C 1
ATOM 1476 O O . ASP A 1 197 ? 1.182 51.312 0.472 1 98.31 197 ASP A O 1
ATOM 1480 N N . LYS A 1 198 ? 1.263 50.188 -1.403 1 98.31 198 LYS A N 1
ATOM 1481 C CA . LYS A 1 198 ? -0.185 50 -1.396 1 98.31 198 LYS A CA 1
ATOM 1482 C C . LYS A 1 198 ? -0.623 49.156 -0.199 1 98.31 198 LYS A C 1
ATOM 1484 O O . LYS A 1 198 ? -1.617 49.469 0.457 1 98.31 198 LYS A O 1
ATOM 1489 N N . ALA A 1 199 ? 0.077 48.094 0.016 1 98.69 199 ALA A N 1
ATOM 1490 C CA . ALA A 1 199 ? -0.21 47.25 1.172 1 98.69 199 ALA A CA 1
ATOM 1491 C C . ALA A 1 199 ? -0.08 48.031 2.473 1 98.69 199 ALA A C 1
ATOM 1493 O O . ALA A 1 199 ? -0.915 47.906 3.371 1 98.69 199 ALA A O 1
ATOM 1494 N N . VAL A 1 200 ? 0.976 48.844 2.561 1 98.75 200 VAL A N 1
ATOM 1495 C CA . VAL A 1 200 ? 1.235 49.656 3.742 1 98.75 200 VAL A CA 1
ATOM 1496 C C . VAL A 1 200 ? 0.084 50.625 3.957 1 98.75 200 VAL A C 1
ATOM 1498 O O . VAL A 1 200 ? -0.393 50.812 5.082 1 98.75 200 VAL A O 1
ATOM 1501 N N . GLU A 1 201 ? -0.372 51.25 2.932 1 98.69 201 GLU A N 1
ATOM 1502 C CA . GLU A 1 201 ? -1.488 52.188 3.014 1 98.69 201 GLU A CA 1
ATOM 1503 C C . GLU A 1 201 ? -2.748 51.5 3.531 1 98.69 201 GLU A C 1
ATOM 1505 O O . GLU A 1 201 ? -3.441 52.062 4.398 1 98.69 201 GLU A O 1
ATOM 1510 N N . ILE A 1 202 ? -3.018 50.375 3.012 1 98.75 202 ILE A N 1
ATOM 1511 C CA . ILE A 1 202 ? -4.199 49.625 3.406 1 98.75 202 ILE A CA 1
ATOM 1512 C C . ILE A 1 202 ? -4.102 49.219 4.883 1 98.75 202 ILE A C 1
ATOM 1514 O O . ILE A 1 202 ? -5.055 49.406 5.641 1 98.75 202 ILE A O 1
ATOM 1518 N N . LEU A 1 203 ? -2.965 48.719 5.285 1 98.75 203 LEU A N 1
ATOM 1519 C CA . LEU A 1 203 ? -2.766 48.25 6.652 1 98.75 203 LEU A CA 1
ATOM 1520 C C . LEU A 1 203 ? -2.832 49.406 7.637 1 98.75 203 LEU A C 1
ATOM 1522 O O . LEU A 1 203 ? -3.348 49.281 8.742 1 98.75 203 LEU A O 1
ATOM 1526 N N . ASN A 1 204 ? -2.326 50.594 7.258 1 98.44 204 ASN A N 1
ATOM 1527 C CA . ASN A 1 204 ? -2.348 51.75 8.125 1 98.44 204 ASN A CA 1
ATOM 1528 C C . ASN A 1 204 ? -3.771 52.25 8.375 1 98.44 204 ASN A C 1
ATOM 1530 O O . ASN A 1 204 ? -4.027 52.938 9.352 1 98.44 204 ASN A O 1
ATOM 1534 N N . LYS A 1 205 ? -4.688 51.875 7.523 1 97.88 205 LYS A N 1
ATOM 1535 C CA . LYS A 1 205 ? -6.074 52.312 7.645 1 97.88 205 LYS A CA 1
ATOM 1536 C C . LYS A 1 205 ? -6.949 51.219 8.219 1 97.88 205 LYS A C 1
ATOM 1538 O O . LYS A 1 205 ? -8.141 51.438 8.484 1 97.88 205 LYS A O 1
ATOM 1543 N N . ALA A 1 206 ? -6.363 50.062 8.461 1 97.81 206 ALA A N 1
ATOM 1544 C CA . ALA A 1 206 ? -7.129 48.906 8.891 1 97.81 206 ALA A CA 1
ATOM 1545 C C . ALA A 1 206 ? -7.609 49.062 10.328 1 97.81 206 ALA A C 1
ATOM 1547 O O . ALA A 1 206 ? -6.871 49.562 11.188 1 97.81 206 ALA A O 1
ATOM 1548 N N . GLU A 1 207 ? -8.828 48.656 10.594 1 97.38 207 GLU A N 1
ATOM 1549 C CA . GLU A 1 207 ? -9.383 48.688 11.945 1 97.38 207 GLU A CA 1
ATOM 1550 C C . GLU A 1 207 ? -9.281 47.312 12.625 1 97.38 207 GLU A C 1
ATOM 1552 O O . GLU A 1 207 ? -9.094 47.219 13.836 1 97.38 207 GLU A O 1
ATOM 1557 N N . ARG A 1 208 ? -9.469 46.25 11.828 1 98.5 208 ARG A N 1
ATOM 1558 C CA . ARG A 1 208 ? -9.406 44.875 12.32 1 98.5 208 ARG A CA 1
ATOM 1559 C C . ARG A 1 208 ? -8.516 44.031 11.43 1 98.5 208 ARG A C 1
ATOM 1561 O O . ARG A 1 208 ? -8.969 43.031 10.867 1 98.5 208 ARG A O 1
ATOM 1568 N N . PRO A 1 209 ? -7.199 44.312 11.375 1 98.56 209 PRO A N 1
ATOM 1569 C CA . PRO A 1 209 ? -6.297 43.531 10.523 1 98.56 209 PRO A CA 1
ATOM 1570 C C . PRO A 1 209 ? -5.961 42.188 11.109 1 98.56 209 PRO A C 1
ATOM 1572 O O . PRO A 1 209 ? -5.902 42.031 12.328 1 98.56 209 PRO A O 1
ATOM 1575 N N . VAL A 1 210 ? -5.773 41.219 10.25 1 98.62 210 VAL A N 1
ATOM 1576 C CA . VAL A 1 210 ? -5.246 39.906 10.617 1 98.62 210 VAL A CA 1
ATOM 1577 C C . VAL A 1 210 ? -4.148 39.5 9.633 1 98.62 210 VAL A C 1
ATOM 1579 O O . VAL A 1 210 ? -4.215 39.844 8.445 1 98.62 210 VAL A O 1
ATOM 1582 N N . ILE A 1 211 ? -3.102 38.875 10.133 1 98.62 211 ILE A N 1
ATOM 1583 C CA . ILE A 1 211 ? -2.084 38.219 9.305 1 98.62 211 ILE A CA 1
ATOM 1584 C C . ILE A 1 211 ? -2.385 36.75 9.172 1 98.62 211 ILE A C 1
ATOM 1586 O O . ILE A 1 211 ? -2.465 36.031 10.18 1 98.62 211 ILE A O 1
ATOM 1590 N N . TYR A 1 212 ? -2.686 36.312 7.988 1 98 212 TYR A N 1
ATOM 1591 C CA . TYR A 1 212 ? -2.807 34.875 7.699 1 98 212 TYR A CA 1
ATOM 1592 C C . TYR A 1 212 ? -1.508 34.312 7.121 1 98 212 TYR A C 1
ATOM 1594 O O . TYR A 1 212 ? -1.314 34.312 5.902 1 98 212 TYR A O 1
ATOM 1602 N N . ALA A 1 213 ? -0.686 33.812 7.977 1 97.56 213 ALA A N 1
ATOM 1603 C CA . ALA A 1 213 ? 0.665 33.375 7.625 1 97.56 213 ALA A CA 1
ATOM 1604 C C . ALA A 1 213 ? 0.685 31.906 7.227 1 97.56 213 ALA A C 1
ATOM 1606 O O . ALA A 1 213 ? 0.301 31.047 8.016 1 97.56 213 ALA A O 1
ATOM 1607 N N . GLY A 1 214 ? 1.104 31.641 6.012 1 96.44 214 GLY A N 1
ATOM 1608 C CA . GLY A 1 214 ? 1.173 30.266 5.527 1 96.44 214 GLY A CA 1
ATOM 1609 C C . GLY A 1 214 ? 2.58 29.703 5.535 1 96.44 214 GLY A C 1
ATOM 1610 O O . GLY A 1 214 ? 3.488 30.297 6.129 1 96.44 214 GLY A O 1
ATOM 1611 N N . PHE A 1 215 ? 2.709 28.578 4.926 1 94.38 215 PHE A N 1
ATOM 1612 C CA . PHE A 1 215 ? 3.963 27.828 4.938 1 94.38 215 PHE A CA 1
ATOM 1613 C C . PHE A 1 215 ? 5.055 28.594 4.207 1 94.38 215 PHE A C 1
ATOM 1615 O O . PHE A 1 215 ? 6.246 28.359 4.434 1 94.38 215 PHE A O 1
ATOM 1622 N N . GLY A 1 216 ? 4.672 29.531 3.369 1 93.38 216 GLY A N 1
ATOM 1623 C CA . GLY A 1 216 ? 5.656 30.391 2.723 1 93.38 216 GLY A CA 1
ATOM 1624 C C . GLY A 1 216 ? 6.469 31.203 3.705 1 93.38 216 GLY A C 1
ATOM 1625 O O . GLY A 1 216 ? 7.586 31.625 3.396 1 93.38 216 GLY A O 1
ATOM 1626 N N . GLY A 1 217 ? 5.926 31.484 4.844 1 93.62 217 GLY A N 1
ATOM 1627 C CA . GLY A 1 217 ? 6.594 32.281 5.871 1 93.62 217 GLY A CA 1
ATOM 1628 C C . GLY A 1 217 ? 7.141 31.438 7.008 1 93.62 217 GLY A C 1
ATOM 1629 O O . GLY A 1 217 ? 7.43 31.953 8.086 1 93.62 217 GLY A O 1
ATOM 1630 N N . VAL A 1 218 ? 7.336 30.094 6.781 1 94.44 218 VAL A N 1
ATOM 1631 C CA . VAL A 1 218 ? 7.66 29.188 7.871 1 94.44 218 VAL A CA 1
ATOM 1632 C C . VAL A 1 218 ? 9.023 29.547 8.461 1 94.44 218 VAL A C 1
ATOM 1634 O O . VAL A 1 218 ? 9.25 29.375 9.656 1 94.44 218 VAL A O 1
ATOM 1637 N N . LYS A 1 219 ? 9.914 30.188 7.723 1 93.25 219 LYS A N 1
ATOM 1638 C CA . LYS A 1 219 ? 11.234 30.594 8.203 1 93.25 219 LYS A CA 1
ATOM 1639 C C . LYS A 1 219 ? 11.258 32.062 8.586 1 93.25 219 LYS A C 1
ATOM 1641 O O . LYS A 1 219 ? 12.32 32.625 8.875 1 93.25 219 LYS A O 1
ATOM 1646 N N . ALA A 1 220 ? 10.125 32.688 8.555 1 96.75 220 ALA A N 1
ATOM 1647 C CA . ALA A 1 220 ? 10.055 34.125 8.797 1 96.75 220 ALA A CA 1
ATOM 1648 C C . ALA A 1 220 ? 9.156 34.406 9.992 1 96.75 220 ALA A C 1
ATOM 1650 O O . ALA A 1 220 ? 8.531 35.469 10.047 1 96.75 220 ALA A O 1
ATOM 1651 N N . GLY A 1 221 ? 9.086 33.438 10.898 1 97.62 221 GLY A N 1
ATOM 1652 C CA . GLY A 1 221 ? 8.211 33.594 12.047 1 97.62 221 GLY A CA 1
ATOM 1653 C C . GLY A 1 221 ? 8.531 34.844 12.867 1 97.62 221 GLY A C 1
ATOM 1654 O O . GLY A 1 221 ? 7.625 35.531 13.352 1 97.62 221 GLY A O 1
ATOM 1655 N N . GLU A 1 222 ? 9.758 35.188 13.008 1 97.81 222 GLU A N 1
ATOM 1656 C CA . GLU A 1 222 ? 10.188 36.312 13.828 1 97.81 222 GLU A CA 1
ATOM 1657 C C . GLU A 1 222 ? 9.719 37.656 13.242 1 97.81 222 GLU A C 1
ATOM 1659 O O . GLU A 1 222 ? 9.102 38.469 13.938 1 97.81 222 GLU A O 1
ATOM 1664 N N . VAL A 1 223 ? 9.992 37.844 11.953 1 98.38 223 VAL A N 1
ATOM 1665 C CA . VAL A 1 223 ? 9.633 39.094 11.305 1 98.38 223 VAL A CA 1
ATOM 1666 C C . VAL A 1 223 ? 8.117 39.25 11.25 1 98.38 223 VAL A C 1
ATOM 1668 O O . VAL A 1 223 ? 7.578 40.344 11.398 1 98.38 223 VAL A O 1
ATOM 1671 N N . ILE A 1 224 ? 7.43 38.156 11.055 1 98.69 224 ILE A N 1
ATOM 1672 C CA . ILE A 1 224 ? 5.973 38.188 10.992 1 98.69 224 ILE A CA 1
ATOM 1673 C C . ILE A 1 224 ? 5.406 38.531 12.367 1 98.69 224 ILE A C 1
ATOM 1675 O O . ILE A 1 224 ? 4.434 39.281 12.477 1 98.69 224 ILE A O 1
ATOM 1679 N N . THR A 1 225 ? 6.02 38 13.422 1 98.69 225 THR A N 1
ATOM 1680 C CA . THR A 1 225 ? 5.602 38.281 14.781 1 98.69 225 THR A CA 1
ATOM 1681 C C . THR A 1 225 ? 5.828 39.75 15.109 1 98.69 225 THR A C 1
ATOM 1683 O O . THR A 1 225 ? 4.98 40.406 15.734 1 98.69 225 THR A O 1
ATOM 1686 N N . GLU A 1 226 ? 6.957 40.281 14.672 1 98.62 226 GLU A N 1
ATOM 1687 C CA . GLU A 1 226 ? 7.238 41.719 14.875 1 98.62 226 GLU A CA 1
ATOM 1688 C C . GLU A 1 226 ? 6.211 42.594 14.156 1 98.62 226 GLU A C 1
ATOM 1690 O O . GLU A 1 226 ? 5.75 43.594 14.711 1 98.62 226 GLU A O 1
ATOM 1695 N N . LEU A 1 227 ? 5.922 42.188 12.945 1 98.81 227 LEU A N 1
ATOM 1696 C CA . LEU A 1 227 ? 4.906 42.906 12.188 1 98.81 227 LEU A CA 1
ATOM 1697 C C . LEU A 1 227 ? 3.562 42.844 12.906 1 98.81 227 LEU A C 1
ATOM 1699 O O . LEU A 1 227 ? 2.881 43.875 13.016 1 98.81 227 LEU A O 1
ATOM 1703 N N . SER A 1 228 ? 3.188 41.719 13.375 1 98.69 228 SER A N 1
ATOM 1704 C CA . SER A 1 228 ? 1.959 41.5 14.141 1 98.69 228 SER A CA 1
ATOM 1705 C C . SER A 1 228 ? 1.905 42.469 15.344 1 98.69 228 SER A C 1
ATOM 1707 O O . SER A 1 228 ? 0.894 43.125 15.57 1 98.69 228 SER A O 1
ATOM 1709 N N . ARG A 1 229 ? 2.969 42.562 16.078 1 98.06 229 ARG A N 1
ATOM 1710 C CA . ARG A 1 229 ? 3.049 43.438 17.25 1 98.06 229 ARG A CA 1
ATOM 1711 C C . ARG A 1 229 ? 2.932 44.906 16.875 1 98.06 229 ARG A C 1
ATOM 1713 O O . ARG A 1 229 ? 2.258 45.656 17.562 1 98.06 229 ARG A O 1
ATOM 1720 N N . LYS A 1 230 ? 3.57 45.219 15.812 1 98.56 230 LYS A N 1
ATOM 1721 C CA . LYS A 1 230 ? 3.646 46.625 15.414 1 98.56 230 LYS A CA 1
ATOM 1722 C C . LYS A 1 230 ? 2.287 47.125 14.961 1 98.56 230 LYS A C 1
ATOM 1724 O O . LYS A 1 230 ? 1.888 48.25 15.312 1 98.56 230 LYS A O 1
ATOM 1729 N N . ILE A 1 231 ? 1.596 46.344 14.219 1 98.44 231 ILE A N 1
ATOM 1730 C CA . ILE A 1 231 ? 0.357 46.844 13.633 1 98.44 231 ILE A CA 1
ATOM 1731 C C . ILE A 1 231 ? -0.839 46.312 14.414 1 98.44 231 ILE A C 1
ATOM 1733 O O . ILE A 1 231 ? -1.99 46.562 14.062 1 98.44 231 ILE A O 1
ATOM 1737 N N . LYS A 1 232 ? -0.579 45.562 15.531 1 98.31 232 LYS A N 1
ATOM 1738 C CA . LYS A 1 232 ? -1.614 44.969 16.391 1 98.31 232 LYS A CA 1
ATOM 1739 C C . LYS A 1 232 ? -2.6 44.156 15.57 1 98.31 232 LYS A C 1
ATOM 1741 O O . LYS A 1 232 ? -3.812 44.344 15.672 1 98.31 232 LYS A O 1
ATOM 1746 N N . ALA A 1 233 ? -2.039 43.25 14.773 1 98.62 233 ALA A N 1
ATOM 1747 C CA . ALA A 1 233 ? -2.789 42.281 13.992 1 98.62 233 ALA A CA 1
ATOM 1748 C C . ALA A 1 233 ? -2.506 40.844 14.477 1 98.62 233 ALA A C 1
ATOM 1750 O O . ALA A 1 233 ? -1.356 40.406 14.461 1 98.62 233 ALA A O 1
ATOM 1751 N N . PRO A 1 234 ? -3.533 40.125 14.977 1 98.69 234 PRO A N 1
ATOM 1752 C CA . PRO A 1 234 ? -3.293 38.719 15.336 1 98.69 234 PRO A CA 1
ATOM 1753 C C . PRO A 1 234 ? -2.854 37.875 14.141 1 98.69 234 PRO A C 1
ATOM 1755 O O . PRO A 1 234 ? -3.023 38.281 12.992 1 98.69 234 PRO A O 1
ATOM 1758 N N . ILE A 1 235 ? -2.227 36.719 14.422 1 98.62 235 ILE A N 1
ATOM 1759 C CA . ILE A 1 235 ? -1.692 35.844 13.391 1 98.62 235 ILE A CA 1
ATOM 1760 C C . ILE A 1 235 ? -2.547 34.594 13.305 1 98.62 235 ILE A C 1
ATOM 1762 O O . ILE A 1 235 ? -2.717 33.875 14.297 1 98.62 235 ILE A O 1
ATOM 1766 N N . ILE A 1 236 ? -3.127 34.312 12.148 1 97.69 236 ILE A N 1
ATOM 1767 C CA . ILE A 1 236 ? -3.672 33 11.789 1 97.69 236 ILE A CA 1
ATOM 1768 C C . ILE A 1 236 ? -2.627 32.219 11.008 1 97.69 236 ILE A C 1
ATOM 1770 O O . ILE A 1 236 ? -2.014 32.75 10.078 1 97.69 236 ILE A O 1
ATOM 1774 N N . THR A 1 237 ? -2.346 31.062 11.398 1 96.06 237 THR A N 1
ATOM 1775 C CA . THR A 1 237 ? -1.421 30.203 10.664 1 96.06 237 THR A CA 1
ATOM 1776 C C . THR A 1 237 ? -2.178 29.109 9.922 1 96.06 237 THR A C 1
ATOM 1778 O O . THR A 1 237 ? -3.389 28.953 10.094 1 96.06 237 THR A O 1
ATOM 1781 N N . THR A 1 238 ? -1.473 28.516 8.969 1 92.44 238 THR A N 1
ATOM 1782 C CA . THR A 1 238 ? -2.014 27.281 8.391 1 92.44 238 THR A CA 1
ATOM 1783 C C . THR A 1 238 ? -1.779 26.094 9.32 1 92.44 238 THR A C 1
ATOM 1785 O O . THR A 1 238 ? -1.035 26.203 10.297 1 92.44 238 THR A O 1
ATOM 1788 N N . GLY A 1 239 ? -2.445 24.969 9.102 1 89.75 239 GLY A N 1
ATOM 1789 C CA . GLY A 1 239 ? -2.334 23.797 9.961 1 89.75 239 GLY A CA 1
ATOM 1790 C C . GLY A 1 239 ? -0.947 23.188 9.953 1 89.75 239 GLY A C 1
ATOM 1791 O O . GLY A 1 239 ? -0.603 22.406 10.844 1 89.75 239 GLY A O 1
ATOM 1792 N N . LYS A 1 240 ? -0.033 23.625 9.039 1 90.88 240 LYS A N 1
ATOM 1793 C CA . LYS A 1 240 ? 1.21 22.891 8.875 1 90.88 240 LYS A CA 1
ATOM 1794 C C . LYS A 1 240 ? 2.424 23.766 9.141 1 90.88 240 LYS A C 1
ATOM 1796 O O . LYS A 1 240 ? 3.539 23.438 8.727 1 90.88 240 LYS A O 1
ATOM 1801 N N . ASN A 1 241 ? 2.277 25.016 9.789 1 94.56 241 ASN A N 1
ATOM 1802 C CA . ASN A 1 241 ? 3.449 25.859 10.008 1 94.56 241 ASN A CA 1
AT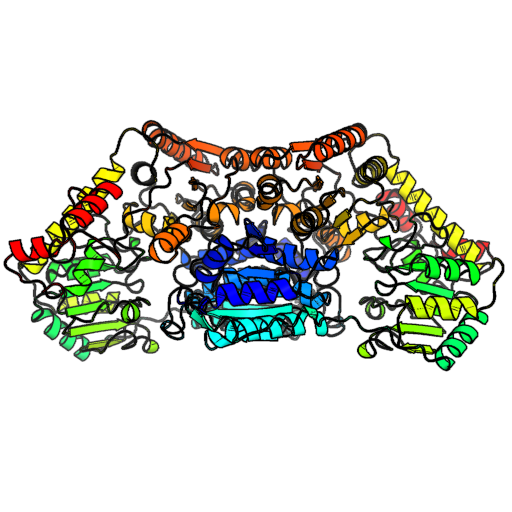OM 1803 C C . ASN A 1 241 ? 3.441 26.469 11.406 1 94.56 241 ASN A C 1
ATOM 1805 O O . ASN A 1 241 ? 3.877 27.609 11.586 1 94.56 241 ASN A O 1
ATOM 1809 N N . PHE A 1 242 ? 2.908 25.734 12.336 1 93.25 242 PHE A N 1
ATOM 1810 C CA . PHE A 1 242 ? 2.887 26.203 13.719 1 93.25 242 PHE A CA 1
ATOM 1811 C C . PHE A 1 242 ? 4.305 26.375 14.258 1 93.25 242 PHE A C 1
ATOM 1813 O O . PHE A 1 242 ? 4.547 27.219 15.117 1 93.25 242 PHE A O 1
ATOM 1820 N N . GLU A 1 243 ? 5.242 25.641 13.727 1 94.5 243 GLU A N 1
ATOM 1821 C CA . GLU A 1 243 ? 6.629 25.672 14.188 1 94.5 243 GLU A CA 1
ATOM 1822 C C . GLU A 1 243 ? 7.289 27 13.828 1 94.5 243 GLU A C 1
ATOM 1824 O O . GLU A 1 243 ? 8.383 27.312 14.312 1 94.5 243 GLU A O 1
ATOM 1829 N N . ALA A 1 244 ? 6.633 27.844 13.039 1 96.25 244 ALA A N 1
ATOM 1830 C CA . ALA A 1 244 ? 7.188 29.141 12.672 1 96.25 244 ALA A CA 1
ATOM 1831 C C . ALA A 1 244 ? 7.07 30.125 13.836 1 96.25 244 ALA A C 1
ATOM 1833 O O . ALA A 1 244 ? 7.754 31.156 13.852 1 96.25 244 ALA A O 1
ATOM 1834 N N . PHE A 1 245 ? 6.266 29.828 14.844 1 97.62 245 PHE A N 1
ATOM 1835 C CA . PHE A 1 245 ? 5.934 30.812 15.883 1 97.62 245 PHE A CA 1
ATOM 1836 C C . PHE A 1 245 ? 6.109 30.203 17.266 1 97.62 245 PHE A C 1
ATOM 1838 O O . PHE A 1 245 ? 6.066 28.984 17.438 1 97.62 245 PHE A O 1
ATOM 1845 N N . GLU A 1 246 ? 6.312 31.125 18.266 1 97.38 246 GLU A N 1
ATOM 1846 C CA . GLU A 1 246 ? 6.238 30.703 19.656 1 97.38 246 GLU A CA 1
ATOM 1847 C C . GLU A 1 246 ? 4.805 30.359 20.047 1 97.38 246 GLU A C 1
ATOM 1849 O O . GLU A 1 246 ? 3.895 31.172 19.859 1 97.38 246 GLU A O 1
ATOM 1854 N N . TRP A 1 247 ? 4.668 29.172 20.625 1 95.69 247 TRP A N 1
ATOM 1855 C CA . TRP A 1 247 ? 3.322 28.703 20.922 1 95.69 247 TRP A CA 1
ATOM 1856 C C . TRP A 1 247 ? 2.59 29.672 21.844 1 95.69 247 TRP A C 1
ATOM 1858 O O . TRP A 1 247 ? 1.363 29.781 21.797 1 95.69 247 TRP A O 1
ATOM 1868 N N . ASN A 1 248 ? 3.305 30.438 22.656 1 95.56 248 ASN A N 1
ATOM 1869 C CA . ASN A 1 248 ? 2.686 31.281 23.656 1 95.56 248 ASN A CA 1
ATOM 1870 C C . ASN A 1 248 ? 2.658 32.75 23.219 1 95.56 248 ASN A C 1
ATOM 1872 O O . ASN A 1 248 ? 2.439 33.656 24.047 1 95.56 248 ASN A O 1
ATOM 1876 N N . TYR A 1 249 ? 3.01 33.031 21.953 1 97.94 249 TYR A N 1
ATOM 1877 C CA . TYR A 1 249 ? 2.844 34.375 21.484 1 97.94 249 TYR A CA 1
ATOM 1878 C C . TYR A 1 249 ? 1.399 34.844 21.641 1 97.94 249 TYR A C 1
ATOM 1880 O O . TYR A 1 249 ? 0.473 34.188 21.188 1 97.94 249 TYR A O 1
ATOM 1888 N N . GLU A 1 250 ? 1.146 35.938 22.266 1 98.25 250 GLU A N 1
ATOM 1889 C CA . GLU A 1 250 ? -0.19 36.344 22.672 1 98.25 250 GLU A CA 1
ATOM 1890 C C . GLU A 1 250 ? -1.061 36.656 21.453 1 98.25 250 GLU A C 1
ATOM 1892 O O . GLU A 1 250 ? -2.289 36.594 21.531 1 98.25 250 GLU A O 1
ATOM 1897 N N . GLY A 1 251 ? -0.445 36.938 20.312 1 98.31 251 GLY A N 1
ATOM 1898 C CA . GLY A 1 251 ? -1.192 37.281 19.109 1 98.31 251 GLY A CA 1
ATOM 1899 C C . GLY A 1 251 ? -1.448 36.094 18.203 1 98.31 251 GLY A C 1
ATOM 1900 O O . GLY A 1 251 ? -2.094 36.219 17.172 1 98.31 251 GLY A O 1
ATOM 1901 N N . LEU A 1 252 ? -0.933 34.938 18.578 1 98.19 252 LEU A N 1
ATOM 1902 C CA . LEU A 1 252 ? -1.135 33.719 17.781 1 98.19 252 LEU A CA 1
ATOM 1903 C C . LEU A 1 252 ? -2.521 33.156 18.016 1 98.19 252 LEU A C 1
ATOM 1905 O O . LEU A 1 252 ? -2.861 32.781 19.141 1 98.19 252 LEU A O 1
ATOM 1909 N N . THR A 1 253 ? -3.336 33 16.938 1 98 253 THR A N 1
ATOM 1910 C CA . THR A 1 253 ? -4.711 32.531 17.078 1 98 253 THR A CA 1
ATOM 1911 C C . THR A 1 253 ? -4.824 31.062 16.703 1 98 253 THR A C 1
ATOM 1913 O O . THR A 1 253 ? -5.867 30.438 16.906 1 98 253 THR A O 1
ATOM 1916 N N . GLY A 1 254 ? -3.742 30.453 16.125 1 96.5 254 GLY A N 1
ATOM 1917 C CA . GLY A 1 254 ? -3.795 29.094 15.602 1 96.5 254 GLY A CA 1
ATOM 1918 C C . GLY A 1 254 ? -4.27 29.047 14.164 1 96.5 254 GLY A C 1
ATOM 1919 O O . GLY A 1 254 ? -4.109 30 13.414 1 96.5 254 GLY A O 1
ATOM 1920 N N . SER A 1 255 ? -4.633 27.859 13.727 1 95.5 255 SER A N 1
ATOM 1921 C CA . SER A 1 255 ? -5.121 27.672 12.359 1 95.5 255 SER A CA 1
ATOM 1922 C C . SER A 1 255 ? -6.648 27.688 12.32 1 95.5 255 SER A C 1
ATOM 1924 O O . SER A 1 255 ? -7.305 27.5 13.344 1 95.5 255 SER A O 1
ATOM 1926 N N . ALA A 1 256 ? -7.168 27.859 11.148 1 92.88 256 ALA A N 1
ATOM 1927 C CA . ALA A 1 256 ? -8.617 27.953 10.969 1 92.88 256 ALA A CA 1
ATOM 1928 C C . ALA A 1 256 ? -9.18 26.625 10.453 1 92.88 256 ALA A C 1
ATOM 1930 O O . ALA A 1 256 ? -8.43 25.734 10.055 1 92.88 256 ALA A O 1
ATOM 1931 N N . TYR A 1 257 ? -10.445 26.484 10.594 1 91.5 257 TYR A N 1
ATOM 1932 C CA . TYR A 1 257 ? -11.273 25.375 10.125 1 91.5 257 TYR A CA 1
ATOM 1933 C C . TYR A 1 257 ? -11.094 24.156 11.023 1 91.5 257 TYR A C 1
ATOM 1935 O O . TYR A 1 257 ? -10.977 24.281 12.242 1 91.5 257 TYR A O 1
ATOM 1943 N N . ARG A 1 258 ? -11.062 22.922 10.477 1 90.75 258 ARG A N 1
ATOM 1944 C CA . ARG A 1 258 ? -11.188 21.719 11.273 1 90.75 258 ARG A CA 1
ATOM 1945 C C . ARG A 1 258 ? -9.922 21.453 12.086 1 90.75 258 ARG A C 1
ATOM 1947 O O . ARG A 1 258 ? -9.992 21.094 13.266 1 90.75 258 ARG A O 1
ATOM 1954 N N . VAL A 1 259 ? -8.828 21.531 11.391 1 92.44 259 VAL A N 1
ATOM 1955 C CA . VAL A 1 259 ? -7.535 21.375 12.055 1 92.44 259 VAL A CA 1
ATOM 1956 C C . VAL A 1 259 ? -7.066 22.719 12.594 1 92.44 259 VAL A C 1
ATOM 1958 O O . VAL A 1 259 ? -6.172 23.344 12.016 1 92.44 259 VAL A O 1
ATOM 1961 N N . GLY A 1 260 ? -7.781 23.156 13.766 1 93.75 260 GLY A N 1
ATOM 1962 C CA . GLY A 1 260 ? -7.535 24.531 14.141 1 93.75 260 GLY A CA 1
ATOM 1963 C C . GLY A 1 260 ? -7.797 24.812 15.609 1 93.75 260 GLY A C 1
ATOM 1964 O O . GLY A 1 260 ? -8.023 23.875 16.391 1 93.75 260 GLY A O 1
ATOM 1965 N N . TRP A 1 261 ? -7.48 26.047 15.953 1 97.19 261 TRP A N 1
ATOM 1966 C CA . TRP A 1 261 ? -7.836 26.609 17.25 1 97.19 261 TRP A CA 1
ATOM 1967 C C . TRP A 1 261 ? -9.148 27.391 17.172 1 97.19 261 TRP A C 1
ATOM 1969 O O . TRP A 1 261 ? -9.523 27.875 16.109 1 97.19 261 TRP A O 1
ATOM 1979 N N . LYS A 1 262 ? -9.883 27.453 18.266 1 97.94 262 LYS A N 1
ATOM 1980 C CA . LYS A 1 262 ? -11.133 28.188 18.344 1 97.94 262 LYS A CA 1
ATOM 1981 C C . LYS A 1 262 ? -10.945 29.641 17.875 1 97.94 262 LYS A C 1
ATOM 1983 O O . LYS A 1 262 ? -11.727 30.141 17.062 1 97.94 262 LYS A O 1
ATOM 1988 N N . PRO A 1 263 ? -9.875 30.328 18.297 1 98.19 263 PRO A N 1
ATOM 1989 C CA . PRO A 1 263 ? -9.781 31.766 17.969 1 98.19 263 PRO A CA 1
ATOM 1990 C C . PRO A 1 263 ? -9.664 32 16.469 1 98.19 263 PRO A C 1
ATOM 1992 O O . PRO A 1 263 ? -10.297 32.938 15.938 1 98.19 263 PRO A O 1
ATOM 1995 N N . ALA A 1 264 ? -8.867 31.234 15.797 1 97.44 264 ALA A N 1
ATOM 1996 C CA . ALA A 1 264 ? -8.672 31.453 14.367 1 97.44 264 ALA A CA 1
ATOM 1997 C C . ALA A 1 264 ? -9.992 31.359 13.609 1 97.44 264 ALA A C 1
ATOM 1999 O O . ALA A 1 264 ? -10.25 32.125 12.688 1 97.44 264 ALA A O 1
ATOM 2000 N N . ASN A 1 265 ? -10.844 30.406 14.016 1 95.62 265 ASN A N 1
ATOM 2001 C CA . ASN A 1 265 ? -12.133 30.172 13.359 1 95.62 265 ASN A CA 1
ATOM 2002 C C . ASN A 1 265 ? -13.109 31.312 13.641 1 95.62 265 ASN A C 1
ATOM 2004 O O . ASN A 1 265 ? -14.094 31.484 12.914 1 95.62 265 ASN A O 1
ATOM 2008 N N . GLU A 1 266 ? -12.859 32.031 14.68 1 97.12 266 GLU A N 1
ATOM 2009 C CA . GLU A 1 266 ? -13.727 33.156 15.008 1 97.12 266 GLU A CA 1
ATOM 2010 C C . GLU A 1 266 ? -13.188 34.438 14.438 1 97.12 266 GLU A C 1
ATOM 2012 O O . GLU A 1 266 ? -13.938 35.25 13.859 1 97.12 266 GLU A O 1
ATOM 2017 N N . VAL A 1 267 ? -11.93 34.594 14.469 1 97.75 267 VAL A N 1
ATOM 2018 C CA . VAL A 1 267 ? -11.258 35.844 14.117 1 97.75 267 VAL A CA 1
ATOM 2019 C C . VAL A 1 267 ? -11.367 36.094 12.617 1 97.75 267 VAL A C 1
ATOM 2021 O O . VAL A 1 267 ? -11.555 37.219 12.172 1 97.75 267 VAL A O 1
ATOM 2024 N N . VAL A 1 268 ? -11.273 35.062 11.852 1 96.38 268 VAL A N 1
ATOM 2025 C CA . VAL A 1 268 ? -11.234 35.188 10.398 1 96.38 268 VAL A CA 1
ATOM 2026 C C . VAL A 1 268 ? -12.523 35.844 9.906 1 96.38 268 VAL A C 1
ATOM 2028 O O . VAL A 1 268 ? -12.508 36.625 8.938 1 96.38 268 VAL A O 1
ATOM 2031 N N . PHE A 1 269 ? -13.617 35.719 10.602 1 96.44 269 PHE A N 1
ATOM 2032 C CA . PHE A 1 269 ? -14.906 36.25 10.18 1 96.44 269 PHE A CA 1
ATOM 2033 C C . PHE A 1 269 ? -15.109 37.656 10.68 1 96.44 269 PHE A C 1
ATOM 2035 O O . PHE A 1 269 ? -16.016 38.375 10.219 1 96.44 269 PHE A O 1
ATOM 2042 N N . GLU A 1 270 ? -14.32 38.094 11.57 1 97.94 270 GLU A N 1
ATOM 2043 C CA . GLU A 1 270 ? -14.469 39.406 12.188 1 97.94 270 GLU A CA 1
ATOM 2044 C C . GLU A 1 270 ? -13.469 40.406 11.609 1 97.94 270 GLU A C 1
ATOM 2046 O O . GLU A 1 270 ? -13.609 41.625 11.805 1 97.94 270 GLU A O 1
ATOM 2051 N N . ALA A 1 271 ? -12.492 39.969 10.844 1 98.06 271 ALA A N 1
ATOM 2052 C CA . ALA A 1 271 ? -11.438 40.812 10.289 1 98.06 271 ALA A CA 1
ATOM 2053 C C . ALA A 1 271 ? -11.961 41.656 9.141 1 98.06 271 ALA A C 1
ATOM 2055 O O . ALA A 1 271 ? -12.766 41.188 8.328 1 98.06 271 ALA A O 1
ATOM 2056 N N . ASP A 1 272 ? -11.539 42.906 9.062 1 98.19 272 ASP A N 1
ATOM 2057 C CA . ASP A 1 272 ? -11.891 43.781 7.926 1 98.19 272 ASP A CA 1
ATOM 2058 C C . ASP A 1 272 ? -10.789 43.75 6.875 1 98.19 272 ASP A C 1
ATOM 2060 O O . ASP A 1 272 ? -11.023 44.094 5.711 1 98.19 272 ASP A O 1
ATOM 2064 N N . THR A 1 273 ? -9.539 43.469 7.301 1 98.62 273 THR A N 1
ATOM 2065 C CA . THR A 1 273 ? -8.367 43.469 6.43 1 98.62 273 THR A CA 1
ATOM 2066 C C . THR A 1 273 ? -7.531 42.219 6.668 1 98.62 273 THR A C 1
ATOM 2068 O O . THR A 1 273 ? -7.199 41.875 7.809 1 98.62 273 THR A O 1
ATOM 2071 N N . VAL A 1 274 ? -7.211 41.469 5.594 1 98.5 274 VAL A N 1
ATOM 2072 C CA . VAL A 1 274 ? -6.41 40.25 5.688 1 98.5 274 VAL A CA 1
ATOM 2073 C C . VAL A 1 274 ? -5.105 40.438 4.914 1 98.5 274 VAL A C 1
ATOM 2075 O O . VAL A 1 274 ? -5.121 40.781 3.734 1 98.5 274 VAL A O 1
ATOM 2078 N N . LEU A 1 275 ? -3.992 40.281 5.582 1 98.75 275 LEU A N 1
ATOM 2079 C CA . LEU A 1 275 ? -2.695 40.062 4.949 1 98.75 275 LEU A CA 1
ATOM 2080 C C . LEU A 1 275 ? -2.406 38.594 4.797 1 98.75 275 LEU A C 1
ATOM 2082 O O . LEU A 1 275 ? -1.974 37.938 5.75 1 98.75 275 LEU A O 1
ATOM 2086 N N . PHE A 1 276 ? -2.693 38.062 3.611 1 98.06 276 PHE A N 1
ATOM 2087 C CA . PHE A 1 276 ? -2.541 36.656 3.258 1 98.06 276 PHE A CA 1
ATOM 2088 C C . PHE A 1 276 ? -1.124 36.375 2.775 1 98.06 276 PHE A C 1
ATOM 2090 O O . PHE A 1 276 ? -0.815 36.562 1.596 1 98.06 276 PHE A O 1
ATOM 2097 N N . LEU A 1 277 ? -0.29 35.875 3.713 1 97.44 277 LEU A N 1
ATOM 2098 C CA . LEU A 1 277 ? 1.155 35.812 3.516 1 97.44 277 LEU A CA 1
ATOM 2099 C C . LEU A 1 277 ? 1.611 34.375 3.225 1 97.44 277 LEU A C 1
ATOM 2101 O O . LEU A 1 277 ? 1.812 33.594 4.148 1 97.44 277 LEU A O 1
ATOM 2105 N N . GLY A 1 278 ? 1.937 34.062 1.918 1 96.25 278 GLY A N 1
ATOM 2106 C CA . GLY A 1 278 ? 2.43 32.75 1.55 1 96.25 278 GLY A CA 1
ATOM 2107 C C . GLY A 1 278 ? 1.495 31.641 1.96 1 96.25 278 GLY A C 1
ATOM 2108 O O . GLY A 1 278 ? 1.942 30.594 2.449 1 96.25 278 GLY A O 1
ATOM 2109 N N . SER A 1 279 ? 0.191 31.844 1.821 1 94.38 279 SER A N 1
ATOM 2110 C CA . SER A 1 279 ? -0.833 30.922 2.279 1 94.38 279 SER A CA 1
ATOM 2111 C C . SER A 1 279 ? -1.669 30.391 1.116 1 94.38 279 SER A C 1
ATOM 2113 O O . SER A 1 279 ? -1.77 31.047 0.076 1 94.38 279 SER A O 1
ATOM 2115 N N . ASN A 1 280 ? -2.16 29.219 1.211 1 88.69 280 ASN A N 1
ATOM 2116 C CA . ASN A 1 280 ? -3.055 28.609 0.23 1 88.69 280 ASN A CA 1
ATOM 2117 C C . ASN A 1 280 ? -4.48 28.5 0.765 1 88.69 280 ASN A C 1
ATOM 2119 O O . ASN A 1 280 ? -5.426 28.969 0.127 1 88.69 280 ASN A O 1
ATOM 2123 N N . PHE A 1 281 ? -4.668 27.844 1.883 1 88.44 281 PHE A N 1
ATOM 2124 C CA . PHE A 1 281 ? -5.922 27.594 2.592 1 88.44 281 PHE A CA 1
ATOM 2125 C C . PHE A 1 281 ? -6.988 27.078 1.639 1 88.44 281 PHE A C 1
ATOM 2127 O O . PHE A 1 281 ? -7.953 27.781 1.334 1 88.44 281 PHE A O 1
ATOM 2134 N N . PRO A 1 282 ? -7.016 25.844 1.308 1 86.88 282 PRO A N 1
ATOM 2135 C CA . PRO A 1 282 ? -7.902 25.281 0.284 1 86.88 282 PRO A CA 1
ATOM 2136 C C . PRO A 1 282 ? -9.367 25.266 0.718 1 86.88 282 PRO A C 1
ATOM 2138 O O . PRO A 1 282 ? -10.25 25.016 -0.102 1 86.88 282 PRO A O 1
ATOM 2141 N N . PHE A 1 283 ? -9.711 25.688 1.91 1 87.25 283 PHE A N 1
ATOM 2142 C CA . PHE A 1 283 ? -11.07 25.656 2.441 1 87.25 283 PHE A CA 1
ATOM 2143 C C . PHE A 1 283 ? -11.727 27.031 2.332 1 87.25 283 PHE A C 1
ATOM 2145 O O . PHE A 1 283 ? -12.922 27.172 2.598 1 87.25 283 PHE A O 1
ATOM 2152 N N . ALA A 1 284 ? -11.055 28.016 1.908 1 88.12 284 ALA A N 1
ATOM 2153 C CA . ALA A 1 284 ? -11.469 29.406 1.982 1 88.12 284 ALA A CA 1
ATOM 2154 C C . ALA A 1 284 ? -12.812 29.625 1.284 1 88.12 284 ALA A C 1
ATOM 2156 O O . ALA A 1 284 ? -13.695 30.281 1.818 1 88.12 284 ALA A O 1
ATOM 2157 N N . GLU A 1 285 ? -12.953 28.984 0.131 1 85.38 285 GLU A N 1
ATOM 2158 C CA . GLU A 1 285 ? -14.156 29.203 -0.662 1 85.38 285 GLU A CA 1
ATOM 2159 C C . GLU A 1 285 ? -15.328 28.375 -0.127 1 85.38 285 GLU A C 1
ATOM 2161 O O . GLU A 1 285 ? -16.453 28.875 -0.016 1 85.38 285 GLU A O 1
ATOM 2166 N N . VAL A 1 286 ? -15.031 27.188 0.245 1 82.31 286 VAL A N 1
ATOM 2167 C CA . VAL A 1 286 ? -16.078 26.266 0.697 1 82.31 286 VAL A CA 1
ATOM 2168 C C . VAL A 1 286 ? -16.688 26.781 1.998 1 82.31 286 VAL A C 1
ATOM 2170 O O . VAL A 1 286 ? -17.906 26.703 2.193 1 82.31 286 VAL A O 1
ATOM 2173 N N . TYR A 1 287 ? -15.906 27.344 2.734 1 84.12 287 TYR A N 1
ATOM 2174 C CA . TYR A 1 287 ? -16.359 27.781 4.051 1 84.12 287 TYR A CA 1
ATOM 2175 C C . TYR A 1 287 ? -16.562 29.297 4.086 1 84.12 287 TYR A C 1
ATOM 2177 O O . TYR A 1 287 ? -16.922 29.859 5.125 1 84.12 287 TYR A O 1
ATOM 2185 N N . GLU A 1 288 ? -16.406 29.969 3.033 1 89.62 288 GLU A N 1
ATOM 2186 C CA . GLU A 1 288 ? -16.562 31.422 2.887 1 89.62 288 GLU A CA 1
ATOM 2187 C C . GLU A 1 288 ? -15.805 32.156 3.984 1 89.62 288 GLU A C 1
ATOM 2189 O O . GLU A 1 288 ? -16.375 33.031 4.664 1 89.62 288 GLU A O 1
ATOM 2194 N N . ALA A 1 289 ? -14.578 31.828 4.125 1 92.06 289 ALA A N 1
ATOM 2195 C CA . ALA A 1 289 ? -13.766 32.312 5.246 1 92.06 289 ALA A CA 1
ATOM 2196 C C . ALA A 1 289 ? -13.594 33.812 5.199 1 92.06 289 ALA A C 1
ATOM 2198 O O . ALA A 1 289 ? -13.492 34.469 6.238 1 92.06 289 ALA A O 1
ATOM 2199 N N . PHE A 1 290 ? -13.633 34.438 4.008 1 95.62 290 PHE A N 1
ATOM 2200 C CA . PHE A 1 290 ? -13.281 35.844 3.857 1 95.62 290 PHE A CA 1
ATOM 2201 C C . PHE A 1 290 ? -14.492 36.688 3.424 1 95.62 290 PHE A C 1
ATOM 2203 O O . PHE A 1 290 ? -14.344 37.75 2.82 1 95.62 290 PHE A O 1
ATOM 2210 N N . LYS A 1 291 ? -15.641 36.188 3.729 1 94 291 LYS A N 1
ATOM 2211 C CA . LYS A 1 291 ? -16.875 36.812 3.258 1 94 291 LYS A CA 1
ATOM 2212 C C . LYS A 1 291 ? -17.016 38.219 3.84 1 94 291 LYS A C 1
ATOM 2214 O O . LYS A 1 291 ? -17.656 39.094 3.23 1 94 291 LYS A O 1
ATOM 2219 N N . ASN A 1 292 ? -16.453 38.531 5 1 95.69 292 ASN A N 1
ATOM 2220 C CA . ASN A 1 292 ? -16.609 39.812 5.656 1 95.69 292 ASN A CA 1
ATOM 2221 C C . ASN A 1 292 ? -15.375 40.688 5.488 1 95.69 292 ASN A C 1
ATOM 2223 O O . ASN A 1 292 ? -15.32 41.781 6.004 1 95.69 292 ASN A O 1
ATOM 2227 N N . THR A 1 293 ? -14.391 40.188 4.824 1 96.75 293 THR A N 1
ATOM 2228 C CA . THR A 1 293 ? -13.148 40.938 4.605 1 96.75 293 THR A CA 1
ATOM 2229 C C . THR A 1 293 ? -13.359 42.062 3.588 1 96.75 293 THR A C 1
ATOM 2231 O O . THR A 1 293 ? -13.914 41.812 2.512 1 96.75 293 THR A O 1
ATOM 2234 N N . GLU A 1 294 ? -12.945 43.25 3.912 1 97.62 294 GLU A N 1
ATOM 2235 C CA . GLU A 1 294 ? -13.102 44.406 3.033 1 97.62 294 GLU A CA 1
ATOM 2236 C C . GLU A 1 294 ? -11.844 44.625 2.189 1 97.62 294 GLU A C 1
ATOM 2238 O O . GLU A 1 294 ? -11.938 45.062 1.043 1 97.62 294 GLU A O 1
ATOM 2243 N N . LYS A 1 295 ? -10.695 44.406 2.793 1 98.38 295 LYS A N 1
ATOM 2244 C CA . LYS A 1 295 ? -9.414 44.562 2.109 1 98.38 295 LYS A CA 1
ATOM 2245 C C . LYS A 1 295 ? -8.578 43.312 2.221 1 98.38 295 LYS A C 1
ATOM 2247 O O . LYS A 1 295 ? -8.438 42.75 3.309 1 98.38 295 LYS A O 1
ATOM 2252 N N . PHE A 1 296 ? -8.094 42.875 1.106 1 98.06 296 PHE A N 1
ATOM 2253 C CA . PHE A 1 296 ? -7.332 41.656 1.033 1 98.06 296 PHE A CA 1
ATOM 2254 C C . PHE A 1 296 ? -5.996 41.875 0.331 1 98.06 296 PHE A C 1
ATOM 2256 O O . PHE A 1 296 ? -5.965 42.281 -0.83 1 98.06 296 PHE A O 1
ATOM 2263 N N . ILE A 1 297 ? -4.891 41.656 1.068 1 98.56 297 ILE A N 1
ATOM 2264 C CA . ILE A 1 297 ? -3.527 41.719 0.558 1 98.56 297 ILE A CA 1
ATOM 2265 C C . ILE A 1 297 ? -2.924 40.344 0.463 1 98.56 297 ILE A C 1
ATOM 2267 O O . ILE A 1 297 ? -2.92 39.594 1.443 1 98.56 297 ILE A O 1
ATOM 2271 N N . GLN A 1 298 ? -2.461 39.969 -0.652 1 98.19 298 GLN A N 1
ATOM 2272 C CA . GLN A 1 298 ? -1.863 38.656 -0.795 1 98.19 298 GLN A CA 1
ATOM 2273 C C . GLN A 1 298 ? -0.403 38.75 -1.225 1 98.19 298 GLN A C 1
ATOM 2275 O O . GLN A 1 298 ? -0.059 39.562 -2.094 1 98.19 298 GLN A O 1
ATOM 2280 N N . VAL A 1 299 ? 0.44 38.062 -0.551 1 97.88 299 VAL A N 1
ATOM 2281 C CA . VAL A 1 299 ? 1.833 37.844 -0.922 1 97.88 299 VAL A CA 1
ATOM 2282 C C . VAL A 1 299 ? 2.035 36.375 -1.313 1 97.88 299 VAL A C 1
ATOM 2284 O O . VAL A 1 299 ? 1.711 35.469 -0.542 1 97.88 299 VAL A O 1
ATOM 2287 N N . ASP A 1 300 ? 2.518 36.156 -2.473 1 96.19 300 ASP A N 1
ATOM 2288 C CA . ASP A 1 300 ? 2.822 34.812 -2.906 1 96.19 300 ASP A CA 1
ATOM 2289 C C . ASP A 1 300 ? 4 34.781 -3.877 1 96.19 300 ASP A C 1
ATOM 2291 O O . ASP A 1 300 ? 4.164 35.719 -4.676 1 96.19 300 ASP A O 1
ATOM 2295 N N . ILE A 1 301 ? 4.754 33.781 -3.734 1 94 301 ILE A N 1
ATOM 2296 C CA . ILE A 1 301 ? 5.922 33.656 -4.598 1 94 301 ILE A CA 1
ATOM 2297 C C . ILE A 1 301 ? 5.504 33.062 -5.945 1 94 301 ILE A C 1
ATOM 2299 O O . ILE A 1 301 ? 6.242 33.188 -6.93 1 94 301 ILE A O 1
ATOM 2303 N N . ASP A 1 302 ? 4.363 32.469 -5.996 1 92.12 302 ASP A N 1
ATOM 2304 C CA . ASP A 1 302 ? 3.809 31.812 -7.188 1 92.12 302 ASP A CA 1
ATOM 2305 C C . ASP A 1 302 ? 2.711 32.688 -7.809 1 92.12 302 ASP A C 1
ATOM 2307 O O . ASP A 1 302 ? 1.637 32.844 -7.223 1 92.12 302 ASP A O 1
ATOM 2311 N N . PRO A 1 303 ? 2.973 33.219 -8.969 1 92.62 303 PRO A N 1
ATOM 2312 C CA . PRO A 1 303 ? 1.956 34.062 -9.594 1 92.62 303 PRO A CA 1
ATOM 2313 C C . PRO A 1 303 ? 0.658 33.312 -9.883 1 92.62 303 PRO A C 1
ATOM 2315 O O . PRO A 1 303 ? -0.405 33.938 -9.992 1 92.62 303 PRO A O 1
ATOM 2318 N N . TYR A 1 304 ? 0.742 31.984 -9.914 1 91.88 304 TYR A N 1
ATOM 2319 C CA . TYR A 1 304 ? -0.437 31.156 -10.18 1 91.88 304 TYR A CA 1
ATOM 2320 C C . TYR A 1 304 ? -1.413 31.219 -9.008 1 91.88 304 TYR A C 1
ATOM 2322 O O . TYR A 1 304 ? -2.598 30.922 -9.164 1 91.88 304 TYR A O 1
ATOM 2330 N N . LYS A 1 305 ? -0.972 31.641 -7.863 1 93.5 305 LYS A N 1
ATOM 2331 C CA . LYS A 1 305 ? -1.779 31.609 -6.645 1 93.5 305 LYS A CA 1
ATOM 2332 C C . LYS A 1 305 ? -2.42 32.969 -6.367 1 93.5 305 LYS A C 1
ATOM 2334 O O . LYS A 1 305 ? -3.383 33.062 -5.602 1 93.5 305 LYS A O 1
ATOM 2339 N N . LEU A 1 306 ? -1.881 34.031 -6.93 1 94.19 306 LEU A N 1
ATOM 2340 C CA . LEU A 1 306 ? -2.393 35.344 -6.664 1 94.19 306 LEU A CA 1
ATOM 2341 C C . LEU A 1 306 ? -3.838 35.5 -7.133 1 94.19 306 LEU A C 1
ATOM 2343 O O . LEU A 1 306 ? -4.141 35.25 -8.305 1 94.19 306 LEU A O 1
ATOM 2347 N N . GLY A 1 307 ? -4.727 35.75 -6.234 1 92.75 307 GLY A N 1
ATOM 2348 C CA . GLY A 1 307 ? -6.125 35.969 -6.57 1 92.75 307 GLY A CA 1
ATOM 2349 C C . GLY A 1 307 ? -6.938 34.688 -6.609 1 92.75 307 GLY A C 1
ATOM 2350 O O . GLY A 1 307 ? -8.133 34.719 -6.906 1 92.75 307 GLY A O 1
ATOM 2351 N N . LYS A 1 308 ? -6.332 33.656 -6.254 1 90.25 308 LYS A N 1
ATOM 2352 C CA . LYS A 1 308 ? -6.988 32.344 -6.395 1 90.25 308 LYS A CA 1
ATOM 2353 C C . LYS A 1 308 ? -8.109 32.188 -5.367 1 90.25 308 LYS A C 1
ATOM 2355 O O . LYS A 1 308 ? -9.133 31.578 -5.656 1 90.25 308 LYS A O 1
ATOM 2360 N N . ARG A 1 309 ? -7.93 32.75 -4.176 1 90.69 309 ARG A N 1
ATOM 2361 C CA . ARG A 1 309 ? -8.828 32.469 -3.062 1 90.69 309 ARG A CA 1
ATOM 2362 C C . ARG A 1 309 ? -9.781 33.625 -2.824 1 90.69 309 ARG A C 1
ATOM 2364 O O . ARG A 1 309 ? -10.836 33.438 -2.205 1 90.69 309 ARG A O 1
ATOM 2371 N N . HIS A 1 310 ? -9.398 34.781 -3.295 1 92.25 310 HIS A N 1
ATOM 2372 C CA . HIS A 1 310 ? -10.172 36 -3.047 1 92.25 310 HIS A CA 1
ATOM 2373 C C . HIS A 1 310 ? -9.719 37.125 -3.947 1 92.25 310 HIS A C 1
ATOM 2375 O O . HIS A 1 310 ? -8.586 37.125 -4.438 1 92.25 310 HIS A O 1
ATOM 2381 N N . ALA A 1 311 ? -10.703 38.062 -4.176 1 94.19 311 ALA A N 1
ATOM 2382 C CA . ALA A 1 311 ? -10.312 39.281 -4.875 1 94.19 311 ALA A CA 1
ATOM 2383 C C . ALA A 1 311 ? -9.273 40.062 -4.074 1 94.19 311 ALA A C 1
ATOM 2385 O O . ALA A 1 311 ? -9.359 40.125 -2.846 1 94.19 311 ALA A O 1
ATOM 2386 N N . LEU A 1 312 ? -8.305 40.781 -4.75 1 96.81 312 LEU A N 1
ATOM 2387 C CA . LEU A 1 312 ? -7.18 41.375 -4.059 1 96.81 312 LEU A CA 1
ATOM 2388 C C . LEU A 1 312 ? -7.238 42.906 -4.172 1 96.81 312 LEU A C 1
ATOM 2390 O O . LEU A 1 312 ? -7.605 43.438 -5.219 1 96.81 312 LEU A O 1
ATOM 2394 N N . ASP A 1 313 ? -6.934 43.531 -3.127 1 96.88 313 ASP A N 1
ATOM 2395 C CA . ASP A 1 313 ? -6.742 45 -3.113 1 96.88 313 ASP A CA 1
ATOM 2396 C C . ASP A 1 313 ? -5.273 45.344 -3.311 1 96.88 313 ASP A C 1
ATOM 2398 O O . ASP A 1 313 ? -4.953 46.438 -3.803 1 96.88 313 ASP A O 1
ATOM 2402 N N . ALA A 1 314 ? -4.383 44.469 -2.885 1 97.31 314 ALA A N 1
ATOM 2403 C CA . ALA A 1 314 ? -2.951 44.531 -3.16 1 97.31 314 ALA A CA 1
ATOM 2404 C C . ALA A 1 314 ? -2.375 43.156 -3.424 1 97.31 314 ALA A C 1
ATOM 2406 O O . ALA A 1 314 ? -2.742 42.156 -2.756 1 97.31 314 ALA A O 1
ATOM 2407 N N . SER A 1 315 ? -1.602 43.062 -4.418 1 96.75 315 SER A N 1
ATOM 2408 C CA . SER A 1 315 ? -0.984 41.812 -4.855 1 96.75 315 SER A CA 1
ATOM 2409 C C . SER A 1 315 ? 0.535 41.938 -4.898 1 96.75 315 SER A C 1
ATOM 2411 O O . SER A 1 315 ? 1.082 42.719 -5.688 1 96.75 315 SER A O 1
ATOM 2413 N N . ILE A 1 316 ? 1.162 41.219 -4.07 1 97.62 316 ILE A N 1
ATOM 2414 C CA . ILE A 1 316 ? 2.617 41.25 -3.994 1 97.62 316 ILE A CA 1
ATOM 2415 C C . ILE A 1 316 ? 3.197 39.906 -4.449 1 97.62 316 ILE A C 1
ATOM 2417 O O . ILE A 1 316 ? 3.018 38.875 -3.781 1 97.62 316 ILE A O 1
ATOM 2421 N N . LEU A 1 317 ? 3.816 39.906 -5.582 1 96.19 317 LEU A N 1
ATOM 2422 C CA . LEU A 1 317 ? 4.562 38.75 -6.059 1 96.19 317 LEU A CA 1
ATOM 2423 C C . LEU A 1 317 ? 5.957 38.719 -5.449 1 96.19 317 LEU A C 1
ATOM 2425 O O . LEU A 1 317 ? 6.801 39.562 -5.758 1 96.19 317 LEU A O 1
ATOM 2429 N N . GLY A 1 318 ? 6.211 37.781 -4.523 1 95.56 318 GLY A N 1
ATOM 2430 C CA . GLY A 1 318 ? 7.512 37.719 -3.869 1 95.56 318 GLY A CA 1
ATOM 2431 C C . GLY A 1 318 ? 7.523 36.812 -2.662 1 95.56 318 GLY A C 1
ATOM 2432 O O . GLY A 1 318 ? 6.535 36.125 -2.377 1 95.56 318 GLY A O 1
ATOM 2433 N N . ASP A 1 319 ? 8.664 36.812 -2.041 1 95.75 319 ASP A N 1
ATOM 2434 C CA . ASP A 1 319 ? 8.883 36 -0.853 1 95.75 319 ASP A CA 1
ATOM 2435 C C . ASP A 1 319 ? 8.125 36.562 0.348 1 95.75 319 ASP A C 1
ATOM 2437 O O . ASP A 1 319 ? 8.188 37.781 0.622 1 95.75 319 ASP A O 1
ATOM 2441 N N . ALA A 1 320 ? 7.449 35.656 1.041 1 96.75 320 ALA A N 1
ATOM 2442 C CA . ALA A 1 320 ? 6.602 36.062 2.158 1 96.75 320 ALA A CA 1
ATOM 2443 C C . ALA A 1 320 ? 7.426 36.781 3.238 1 96.75 320 ALA A C 1
ATOM 2445 O O . ALA A 1 320 ? 6.988 37.781 3.809 1 96.75 320 ALA A O 1
ATOM 2446 N N . GLY A 1 321 ? 8.609 36.219 3.576 1 96.62 321 GLY A N 1
ATOM 2447 C CA . GLY A 1 321 ? 9.461 36.844 4.586 1 96.62 321 GLY A CA 1
ATOM 2448 C C . GLY A 1 321 ? 9.977 38.188 4.188 1 96.62 321 GLY A C 1
ATOM 2449 O O . GLY A 1 321 ? 9.977 39.125 4.996 1 96.62 321 GLY A O 1
ATOM 2450 N N . GLN A 1 322 ? 10.383 38.344 2.951 1 96.75 322 GLN A N 1
ATOM 2451 C CA . GLN A 1 322 ? 10.875 39.625 2.441 1 96.75 322 GLN A CA 1
ATOM 2452 C C . GLN A 1 322 ? 9.758 40.656 2.408 1 96.75 322 GLN A C 1
ATOM 2454 O O . GLN A 1 322 ? 9.984 41.844 2.74 1 96.75 322 GLN A O 1
ATOM 2459 N N . ALA A 1 323 ? 8.664 40.188 1.983 1 98.12 323 ALA A N 1
ATOM 2460 C CA . ALA A 1 323 ? 7.527 41.125 1.941 1 98.12 323 ALA A CA 1
ATOM 2461 C C . ALA A 1 323 ? 7.137 41.562 3.344 1 98.12 323 ALA A C 1
ATOM 2463 O O . ALA A 1 323 ? 6.844 42.75 3.559 1 98.12 323 ALA A O 1
ATOM 2464 N N . ALA A 1 324 ? 7.098 40.625 4.266 1 98.38 324 ALA A N 1
ATOM 2465 C CA . ALA A 1 324 ? 6.781 40.969 5.648 1 98.38 324 ALA A CA 1
ATOM 2466 C C . ALA A 1 324 ? 7.758 42 6.191 1 98.38 324 ALA A C 1
ATOM 2468 O O . ALA A 1 324 ? 7.355 42.938 6.879 1 98.38 324 ALA A O 1
ATOM 2469 N N . LYS A 1 325 ? 9.023 41.875 5.91 1 98.12 325 LYS A N 1
ATOM 2470 C CA . LYS A 1 325 ? 10.055 42.812 6.363 1 98.12 325 LYS A CA 1
ATOM 2471 C C . LYS A 1 325 ? 9.867 44.188 5.727 1 98.12 325 LYS A C 1
ATOM 2473 O O . LYS A 1 325 ? 9.961 45.188 6.406 1 98.12 325 LYS A O 1
ATOM 2478 N N . ALA A 1 326 ? 9.625 44.188 4.449 1 98.38 326 ALA A N 1
ATOM 2479 C CA . ALA A 1 326 ? 9.43 45.438 3.732 1 98.38 326 ALA A CA 1
ATOM 2480 C C . ALA A 1 326 ? 8.234 46.219 4.281 1 98.38 326 ALA A C 1
ATOM 2482 O O . ALA A 1 326 ? 8.281 47.438 4.418 1 98.38 326 ALA A O 1
ATOM 2483 N N . ILE A 1 327 ? 7.168 45.5 4.508 1 98.75 327 ILE A N 1
ATOM 2484 C CA . ILE A 1 327 ? 5.973 46.125 5.074 1 98.75 327 ILE A CA 1
ATOM 2485 C C . ILE A 1 327 ? 6.277 46.625 6.48 1 98.75 327 ILE A C 1
ATOM 2487 O O . ILE A 1 327 ? 5.922 47.781 6.824 1 98.75 327 ILE A O 1
ATOM 2491 N N . LEU A 1 328 ? 6.922 45.812 7.309 1 98.69 328 LEU A N 1
ATOM 2492 C CA . LEU A 1 328 ? 7.285 46.156 8.68 1 98.69 328 LEU A CA 1
ATOM 2493 C C . LEU A 1 328 ? 8.055 47.469 8.719 1 98.69 328 LEU A C 1
ATOM 2495 O O . LEU A 1 328 ? 7.844 48.312 9.617 1 98.69 328 LEU A O 1
ATOM 2499 N N . ASP A 1 329 ? 8.883 47.688 7.77 1 98.38 329 ASP A N 1
ATOM 2500 C CA . ASP A 1 329 ? 9.758 48.875 7.734 1 98.38 329 ASP A CA 1
ATOM 2501 C C . ASP A 1 329 ? 8.969 50.125 7.441 1 98.38 329 ASP A C 1
ATOM 2503 O O . ASP A 1 329 ? 9.414 51.25 7.762 1 98.38 329 ASP A O 1
ATOM 2507 N N . LYS A 1 330 ? 7.793 50.031 6.902 1 98.5 330 LYS A N 1
ATOM 2508 C CA . LYS A 1 330 ? 7.121 51.219 6.387 1 98.5 330 LYS A CA 1
ATOM 2509 C C . LYS A 1 330 ? 5.832 51.5 7.156 1 98.5 330 LYS A C 1
ATOM 2511 O O . LYS A 1 330 ? 5.355 52.625 7.188 1 98.5 330 LYS A O 1
ATOM 2516 N N . VAL A 1 331 ? 5.246 50.469 7.73 1 98.5 331 VAL A N 1
ATOM 2517 C CA . VAL A 1 331 ? 3.941 50.625 8.367 1 98.5 331 VAL A CA 1
ATOM 2518 C C . VAL A 1 331 ? 4.078 51.438 9.648 1 98.5 331 VAL A C 1
ATOM 2520 O O . VAL A 1 331 ? 5.152 51.469 10.25 1 98.5 331 VAL A O 1
ATOM 2523 N N . ASP A 1 332 ? 3.02 52 10.047 1 98.06 332 ASP A N 1
ATOM 2524 C CA . ASP A 1 332 ? 3.002 52.781 11.281 1 98.06 332 ASP A CA 1
ATOM 2525 C C . ASP A 1 332 ? 2.746 51.875 12.484 1 98.06 332 ASP A C 1
ATOM 2527 O O . ASP A 1 332 ? 1.984 50.906 12.398 1 98.06 332 ASP A O 1
ATOM 2531 N N . GLU A 1 333 ? 3.371 52.188 13.555 1 97.5 333 GLU A N 1
ATOM 2532 C CA . GLU A 1 333 ? 3.074 51.5 14.812 1 97.5 333 GLU A CA 1
ATOM 2533 C C . GLU A 1 333 ? 1.702 51.906 15.344 1 97.5 333 GLU A C 1
ATOM 2535 O O . GLU A 1 333 ? 1.33 53.094 15.312 1 97.5 333 GLU A O 1
ATOM 2540 N N . VAL A 1 334 ? 1.05 50.969 15.734 1 96.5 334 VAL A N 1
ATOM 2541 C CA . VAL A 1 334 ? -0.287 51.188 16.281 1 96.5 334 VAL A CA 1
ATOM 2542 C C . VAL A 1 334 ? -0.291 50.844 17.781 1 96.5 334 VAL A C 1
ATOM 2544 O O . VAL A 1 334 ? 0.308 49.875 18.203 1 96.5 334 VAL A O 1
ATOM 2547 N N . GLU A 1 335 ? -0.936 51.812 18.484 1 93.88 335 GLU A N 1
ATOM 2548 C CA . GLU A 1 335 ? -1.142 51.531 19.906 1 93.88 335 GLU A CA 1
ATOM 2549 C C . GLU A 1 335 ? -2.209 50.438 20.094 1 93.88 335 GLU A C 1
ATOM 2551 O O . GLU A 1 335 ? -2.99 50.188 19.188 1 93.88 335 GLU A O 1
ATOM 2556 N N . SER A 1 336 ? -2.256 50 21.266 1 95 336 SER A N 1
ATOM 2557 C CA . SER A 1 336 ? -3.234 48.969 21.578 1 95 336 SER A CA 1
ATOM 2558 C C . SER A 1 336 ? -4.648 49.406 21.234 1 95 336 SER A C 1
ATOM 2560 O O . SER A 1 336 ? -5.07 50.5 21.609 1 95 336 SER A O 1
ATOM 2562 N N . THR A 1 337 ? -5.273 48.594 20.438 1 96.81 337 THR A N 1
ATOM 2563 C CA . THR A 1 337 ? -6.621 48.844 19.953 1 96.81 337 THR A CA 1
ATOM 2564 C C . THR A 1 337 ? -7.637 47.938 20.609 1 96.81 337 THR A C 1
ATOM 2566 O O . THR A 1 337 ? -7.266 46.906 21.172 1 96.81 337 THR A O 1
ATOM 2569 N N . PRO A 1 338 ? -8.922 48.281 20.547 1 98.12 338 PRO A N 1
ATOM 2570 C CA . PRO A 1 338 ? -9.961 47.344 21 1 98.12 338 PRO A CA 1
ATOM 2571 C C . PRO A 1 338 ? -9.898 46 20.281 1 98.12 338 PRO A C 1
ATOM 2573 O O . PRO A 1 338 ? -10.102 44.938 20.906 1 98.12 338 PRO A O 1
ATOM 2576 N N . TRP A 1 339 ? -9.594 46 19.031 1 98.5 339 TRP A N 1
ATOM 2577 C CA . TRP A 1 339 ? -9.461 44.781 18.219 1 98.5 339 TRP A CA 1
ATOM 2578 C C . TRP A 1 339 ? -8.359 43.875 18.781 1 98.5 339 TRP A C 1
ATOM 2580 O O . TRP A 1 339 ? -8.578 42.688 18.984 1 98.5 339 TRP A O 1
ATOM 2590 N N . TRP A 1 340 ? -7.188 44.469 19.031 1 98.5 340 TRP A N 1
ATOM 2591 C CA . TRP A 1 340 ? -6.039 43.719 19.547 1 98.5 340 TRP A CA 1
ATOM 2592 C C . TRP A 1 340 ? -6.336 43.125 20.922 1 98.5 340 TRP A C 1
ATOM 2594 O O . TRP A 1 340 ? -6.098 41.969 21.156 1 98.5 340 TRP A O 1
ATOM 2604 N N . ARG A 1 341 ? -6.879 43.969 21.812 1 98.69 341 ARG A N 1
ATOM 2605 C CA . ARG A 1 341 ? -7.145 43.531 23.172 1 98.69 341 ARG A CA 1
ATOM 2606 C C . ARG A 1 341 ? -8.18 42.406 23.203 1 98.69 341 ARG A C 1
ATOM 2608 O O . ARG A 1 341 ? -8.062 41.469 23.984 1 98.69 341 ARG A O 1
ATOM 2615 N N . ALA A 1 342 ? -9.219 42.5 22.359 1 98.75 342 ALA A N 1
ATOM 2616 C CA . ALA A 1 342 ? -10.211 41.406 22.266 1 98.75 342 ALA A CA 1
ATOM 2617 C C . ALA A 1 342 ? -9.57 40.094 21.828 1 98.75 342 ALA A C 1
ATOM 2619 O O . ALA A 1 342 ? -9.906 39.031 22.344 1 98.75 342 ALA A O 1
ATOM 2620 N N . ASN A 1 343 ? -8.695 40.219 20.859 1 98.75 343 ASN A N 1
ATOM 2621 C CA . ASN A 1 343 ? -8.023 39.031 20.359 1 98.75 343 ASN A CA 1
ATOM 2622 C C . ASN A 1 343 ? -7.125 38.406 21.422 1 98.75 343 ASN A C 1
ATOM 2624 O O . ASN A 1 343 ? -7.098 37.188 21.578 1 98.75 343 ASN A O 1
ATOM 2628 N N . VAL A 1 344 ? -6.336 39.188 22.078 1 98.62 344 VAL A N 1
ATOM 2629 C CA . VAL A 1 344 ? -5.438 38.719 23.125 1 98.62 344 VAL A CA 1
ATOM 2630 C C . VAL A 1 344 ? -6.242 38 24.203 1 98.62 344 VAL A C 1
ATOM 2632 O O . VAL A 1 344 ? -5.848 36.906 24.672 1 98.62 344 VAL A O 1
ATOM 2635 N N . LYS A 1 345 ? -7.414 38.562 24.594 1 98.69 345 LYS A N 1
ATOM 2636 C CA . LYS A 1 345 ? -8.281 37.938 25.578 1 98.69 345 LYS A CA 1
ATOM 2637 C C . LYS A 1 345 ? -8.836 36.625 25.078 1 98.69 345 LYS A C 1
ATOM 2639 O O . LYS A 1 345 ? -8.875 35.625 25.812 1 98.69 345 LYS A O 1
ATOM 2644 N N . ASN A 1 346 ? -9.281 36.594 23.875 1 98.69 346 ASN A N 1
ATOM 2645 C CA . ASN A 1 346 ? -9.812 35.406 23.234 1 98.69 346 ASN A CA 1
ATOM 2646 C C . ASN A 1 346 ? -8.758 34.281 23.188 1 98.69 346 ASN A C 1
ATOM 2648 O O . ASN A 1 346 ? -9.055 33.125 23.5 1 98.69 346 ASN A O 1
ATOM 2652 N N . ASN A 1 347 ? -7.555 34.656 22.766 1 98.5 347 ASN A N 1
ATOM 2653 C CA . ASN A 1 347 ? -6.445 33.719 22.688 1 98.5 347 ASN A CA 1
ATOM 2654 C C . ASN A 1 347 ? -6.105 33.156 24.062 1 98.5 347 ASN A C 1
ATOM 2656 O O . ASN A 1 347 ? -5.844 31.953 24.203 1 98.5 347 ASN A O 1
ATOM 2660 N N . GLN A 1 348 ? -6.066 34.031 24.984 1 98.5 348 GLN A N 1
ATOM 2661 C CA . GLN A 1 348 ? -5.77 33.594 26.344 1 98.5 348 GLN A CA 1
ATOM 2662 C C . GLN A 1 348 ? -6.84 32.625 26.875 1 98.5 348 GLN A C 1
ATOM 2664 O O . GLN A 1 348 ? -6.527 31.625 27.516 1 98.5 348 GLN A O 1
ATOM 2669 N N . ASN A 1 349 ? -8.133 32.938 26.625 1 98.69 349 ASN A N 1
ATOM 2670 C CA . ASN A 1 349 ? -9.234 32.094 27.016 1 98.69 349 ASN A CA 1
ATOM 2671 C C . ASN A 1 349 ? -9.086 30.688 26.438 1 98.69 349 ASN A C 1
ATOM 2673 O O . ASN A 1 349 ? -9.297 29.688 27.125 1 98.69 349 ASN A O 1
ATOM 2677 N N . TRP A 1 350 ? -8.758 30.594 25.172 1 98.31 350 TRP A N 1
ATOM 2678 C CA . TRP A 1 350 ? -8.539 29.312 24.5 1 98.31 350 TRP A CA 1
ATOM 2679 C C . TRP A 1 350 ? -7.367 28.562 25.125 1 98.31 350 TRP A C 1
ATOM 2681 O O . TRP A 1 350 ? -7.457 27.359 25.375 1 98.31 350 TRP A O 1
ATOM 2691 N N . ARG A 1 351 ? -6.254 29.234 25.359 1 98 351 ARG A N 1
ATOM 2692 C CA . ARG A 1 351 ? -5.078 28.609 25.969 1 98 351 ARG A CA 1
ATOM 2693 C C . ARG A 1 351 ? -5.391 28.094 27.359 1 98 351 ARG A C 1
ATOM 2695 O O . ARG A 1 351 ? -4.902 27.031 27.766 1 98 351 ARG A O 1
ATOM 2702 N N . ASP A 1 352 ? -6.152 28.938 28.109 1 98.38 352 ASP A N 1
ATOM 2703 C CA . ASP A 1 352 ? -6.559 28.5 29.438 1 98.38 352 ASP A CA 1
ATOM 2704 C C . ASP A 1 352 ? -7.348 27.188 29.359 1 98.38 352 ASP A C 1
ATOM 2706 O O . ASP A 1 352 ? -7.16 26.297 30.188 1 98.38 352 ASP A O 1
ATOM 2710 N N . TYR A 1 353 ? -8.219 27.078 28.406 1 98.19 353 TYR A N 1
ATOM 2711 C CA . TYR A 1 353 ? -9.008 25.875 28.188 1 98.19 353 TYR A CA 1
ATOM 2712 C C . TYR A 1 353 ? -8.117 24.688 27.875 1 98.19 353 TYR A C 1
ATOM 2714 O O . TYR A 1 353 ? -8.242 23.625 28.484 1 98.19 353 TYR A O 1
ATOM 2722 N N . MET A 1 354 ? -7.184 24.859 26.906 1 97.81 354 MET A N 1
ATOM 2723 C CA . MET A 1 354 ? -6.273 23.797 26.516 1 97.81 354 MET A CA 1
ATOM 2724 C C . MET A 1 354 ? -5.41 23.359 27.688 1 97.81 354 MET A C 1
ATOM 2726 O O . MET A 1 354 ? -5.23 22.156 27.922 1 97.81 354 MET A O 1
ATOM 2730 N N . ASN A 1 355 ? -4.922 24.359 28.391 1 97.88 355 ASN A N 1
ATOM 2731 C CA . ASN A 1 355 ? -4.082 24.062 29.547 1 97.88 355 ASN A CA 1
ATOM 2732 C C . ASN A 1 355 ? -4.859 23.312 30.625 1 97.88 355 ASN A C 1
ATOM 2734 O O . ASN A 1 355 ? -4.305 22.453 31.312 1 97.88 355 ASN A O 1
ATOM 2738 N N . LYS A 1 356 ? -6.098 23.719 30.812 1 98.12 356 LYS A N 1
ATOM 2739 C CA . LYS A 1 356 ? -6.957 23.031 31.766 1 98.12 356 LYS A CA 1
ATOM 2740 C C . LYS A 1 356 ? -7.082 21.562 31.422 1 98.12 356 LYS A C 1
ATOM 2742 O O . LYS A 1 356 ? -6.938 20.703 32.312 1 98.12 356 LYS A O 1
ATOM 2747 N N . LEU A 1 357 ? -7.367 21.219 30.156 1 98 357 LEU A N 1
ATOM 2748 C CA . LEU A 1 357 ? -7.473 19.828 29.719 1 98 357 LEU A CA 1
ATOM 2749 C C . LEU A 1 357 ? -6.156 19.094 29.922 1 98 357 LEU A C 1
ATOM 2751 O O . LEU A 1 357 ? -6.137 17.969 30.438 1 98 357 LEU A O 1
ATOM 2755 N N . GLU A 1 358 ? -5.074 19.719 29.531 1 98.44 358 GLU A N 1
ATOM 2756 C CA . GLU A 1 358 ? -3.74 19.125 29.641 1 98.44 358 GLU A CA 1
ATOM 2757 C C . GLU A 1 358 ? -3.367 18.859 31.094 1 98.44 358 GLU A C 1
ATOM 2759 O O . GLU A 1 358 ? -2.656 17.891 31.391 1 98.44 358 GLU A O 1
ATOM 2764 N N . GLY A 1 359 ? -3.84 19.672 31.984 1 98.06 359 GLY A N 1
ATOM 2765 C CA . GLY A 1 359 ? -3.371 19.703 33.375 1 98.06 359 GLY A CA 1
ATOM 2766 C C . GLY A 1 359 ? -4.164 18.781 34.281 1 98.06 359 GLY A C 1
ATOM 2767 O O . GLY A 1 359 ? -3.855 18.672 35.469 1 98.06 359 GLY A O 1
ATOM 2768 N N . LYS A 1 360 ? -5.137 18.078 33.656 1 97.69 360 LYS A N 1
ATOM 2769 C CA . LYS A 1 360 ? -5.828 17.094 34.469 1 97.69 360 LYS A CA 1
ATOM 2770 C C . LYS A 1 360 ? -4.844 16.094 35.062 1 97.69 360 LYS A C 1
ATOM 2772 O O . LYS A 1 360 ? -3.898 15.672 34.406 1 97.69 360 LYS A O 1
ATOM 2777 N N . THR A 1 361 ? -5.105 15.664 36.344 1 97.31 361 THR A N 1
ATOM 2778 C CA . THR A 1 361 ? -4.055 14.922 37.031 1 97.31 361 THR A CA 1
ATOM 2779 C C . THR A 1 361 ? -4.508 13.5 37.344 1 97.31 361 THR A C 1
ATOM 2781 O O . THR A 1 361 ? -3.695 12.648 37.719 1 97.31 361 THR A O 1
ATOM 2784 N N . GLU A 1 362 ? -5.867 13.242 37.188 1 97.44 362 GLU A N 1
ATOM 2785 C CA . GLU A 1 362 ? -6.348 11.898 37.5 1 97.44 362 GLU A CA 1
ATOM 2786 C C . GLU A 1 362 ? -7.484 11.477 36.594 1 97.44 362 GLU A C 1
ATOM 2788 O O . GLU A 1 362 ? -8.07 12.312 35.906 1 97.44 362 GLU A O 1
ATOM 2793 N N . GLY A 1 363 ? -7.738 10.188 36.531 1 97.31 363 GLY A N 1
ATOM 2794 C CA . GLY A 1 363 ? -8.812 9.633 35.719 1 97.31 363 GLY A CA 1
ATOM 2795 C C . GLY A 1 363 ? -8.32 8.859 34.5 1 97.31 363 GLY A C 1
ATOM 2796 O O . GLY A 1 363 ? -7.148 8.484 34.438 1 97.31 363 GLY A O 1
ATOM 2797 N N . GLU A 1 364 ? -9.336 8.469 33.625 1 97.69 364 GLU A N 1
ATOM 2798 C CA . GLU A 1 364 ? -8.969 7.809 32.406 1 97.69 364 GLU A CA 1
ATOM 2799 C C . GLU A 1 364 ? -8.109 8.711 31.516 1 97.69 364 GLU A C 1
ATOM 2801 O O . GLU A 1 364 ? -8.328 9.922 31.453 1 97.69 364 GLU A O 1
ATOM 2806 N N . LEU A 1 365 ? -7.207 8.148 30.906 1 98.62 365 LEU A N 1
ATOM 2807 C CA . LEU A 1 365 ? -6.258 8.891 30.094 1 98.62 365 LEU A CA 1
ATOM 2808 C C . LEU A 1 365 ? -6.938 9.477 28.859 1 98.62 365 LEU A C 1
ATOM 2810 O O . LEU A 1 365 ? -7.609 8.758 28.109 1 98.62 365 LEU A O 1
ATOM 2814 N N . GLN A 1 366 ? -6.926 10.75 28.688 1 98.25 366 GLN A N 1
ATOM 2815 C CA . GLN A 1 366 ? -7.277 11.43 27.453 1 98.25 366 GLN A CA 1
ATOM 2816 C C . GLN A 1 366 ? -6.027 11.812 26.656 1 98.25 366 GLN A C 1
ATOM 2818 O O . GLN A 1 366 ? -4.918 11.789 27.188 1 98.25 366 GLN A O 1
ATOM 2823 N N . LEU A 1 367 ? -6.176 12.141 25.422 1 98.31 367 LEU A N 1
ATOM 2824 C CA . LEU A 1 367 ? -5.02 12.438 24.594 1 98.31 367 LEU A CA 1
ATOM 2825 C C . LEU A 1 367 ? -4.285 13.68 25.094 1 98.31 367 LEU A C 1
ATOM 2827 O O . LEU A 1 367 ? -3.086 13.836 24.844 1 98.31 367 LEU A O 1
ATOM 2831 N N . TYR A 1 368 ? -4.98 14.578 25.906 1 98.5 368 TYR A N 1
ATOM 2832 C CA . TYR A 1 368 ? -4.445 15.875 26.297 1 98.5 368 TYR A CA 1
ATOM 2833 C C . TYR A 1 368 ? -3.281 15.719 27.266 1 98.5 368 TYR A C 1
ATOM 2835 O O . TYR A 1 368 ? -2.273 16.422 27.156 1 98.5 368 TYR A O 1
ATOM 2843 N N . GLN A 1 369 ? -3.42 14.828 28.203 1 98.75 369 GLN A N 1
ATOM 2844 C CA . GLN A 1 369 ? -2.379 14.609 29.203 1 98.75 369 GLN A CA 1
ATOM 2845 C C . GLN A 1 369 ? -1.163 13.922 28.594 1 98.75 369 GLN A C 1
ATOM 2847 O O . GLN A 1 369 ? -0.048 14.047 29.109 1 98.75 369 GLN A O 1
ATOM 2852 N N . VAL A 1 370 ? -1.386 13.188 27.516 1 98.88 370 VAL A N 1
ATOM 2853 C CA . VAL A 1 370 ? -0.264 12.609 26.781 1 98.88 370 VAL A CA 1
ATOM 2854 C C . VAL A 1 370 ? 0.574 13.727 26.172 1 98.88 370 VAL A C 1
ATOM 2856 O O . VAL A 1 370 ? 1.802 13.727 26.281 1 98.88 370 VAL A O 1
ATOM 2859 N N . TYR A 1 371 ? -0.069 14.68 25.484 1 98.81 371 TYR A N 1
ATOM 2860 C CA . TYR A 1 371 ? 0.639 15.812 24.891 1 98.81 371 TYR A CA 1
ATOM 2861 C C . TYR A 1 371 ? 1.356 16.625 25.969 1 98.81 371 TYR A C 1
ATOM 2863 O O . TYR A 1 371 ? 2.459 17.125 25.75 1 98.81 371 TYR A O 1
ATOM 2871 N N . ASN A 1 372 ? 0.676 16.828 27.125 1 98.75 372 ASN A N 1
ATOM 2872 C CA . ASN A 1 372 ? 1.321 17.531 28.234 1 98.75 372 ASN A CA 1
ATOM 2873 C C . ASN A 1 372 ? 2.631 16.844 28.641 1 98.75 372 ASN A C 1
ATOM 2875 O O . ASN A 1 372 ? 3.627 17.516 28.906 1 98.75 372 ASN A O 1
ATOM 2879 N N . ALA A 1 373 ? 2.598 15.523 28.719 1 98.88 373 ALA A N 1
ATOM 2880 C CA . ALA A 1 373 ? 3.801 14.758 29.047 1 98.88 373 ALA A CA 1
ATOM 2881 C C . ALA A 1 373 ? 4.875 14.953 27.984 1 98.88 373 ALA A C 1
ATOM 2883 O O . ALA A 1 373 ? 6.059 15.078 28.297 1 98.88 373 ALA A O 1
ATOM 2884 N N . ILE A 1 374 ? 4.527 14.93 26.672 1 98.88 374 ILE A N 1
ATOM 2885 C CA . ILE A 1 374 ? 5.473 15.195 25.594 1 98.88 374 ILE A CA 1
ATOM 2886 C C . ILE A 1 374 ? 6.133 16.547 25.812 1 98.88 374 ILE A C 1
ATOM 2888 O O . ILE A 1 374 ? 7.359 16.672 25.766 1 98.88 374 ILE A O 1
ATOM 2892 N N . ASN A 1 375 ? 5.297 17.609 26.047 1 98.62 375 ASN A N 1
ATOM 2893 C CA . ASN A 1 375 ? 5.801 18.969 26.219 1 98.62 375 ASN A CA 1
ATOM 2894 C C . ASN A 1 375 ? 6.793 19.062 27.375 1 98.62 375 ASN A C 1
ATOM 2896 O O . ASN A 1 375 ? 7.734 19.859 27.312 1 98.62 375 ASN A O 1
ATOM 2900 N N . LYS A 1 376 ? 6.594 18.297 28.375 1 98.44 376 LYS A N 1
ATOM 2901 C CA . LYS A 1 376 ? 7.441 18.312 29.562 1 98.44 376 LYS A CA 1
ATOM 2902 C C . LYS A 1 376 ? 8.781 17.641 29.297 1 98.44 376 LYS A C 1
ATOM 2904 O O . LYS A 1 376 ? 9.82 18.078 29.797 1 98.44 376 LYS A O 1
ATOM 2909 N N . HIS A 1 377 ? 8.766 16.562 28.484 1 98.75 377 HIS A N 1
ATOM 2910 C CA . HIS A 1 377 ? 9.938 15.695 28.484 1 98.75 377 HIS A CA 1
ATOM 2911 C C . HIS A 1 377 ? 10.656 15.734 27.141 1 98.75 377 HIS A C 1
ATOM 2913 O O . HIS A 1 377 ? 11.82 15.344 27.047 1 98.75 377 HIS A O 1
ATOM 2919 N N . ALA A 1 378 ? 10.047 16.172 26.062 1 98.62 378 ALA A N 1
ATOM 2920 C CA . ALA A 1 378 ? 10.688 16.234 24.75 1 98.62 378 ALA A CA 1
ATOM 2921 C C . ALA A 1 378 ? 11.828 17.234 24.734 1 98.62 378 ALA A C 1
ATOM 2923 O O . ALA A 1 378 ? 11.812 18.219 25.484 1 98.62 378 ALA A O 1
ATOM 2924 N N . ASP A 1 379 ? 12.781 17.031 23.875 1 98.62 379 ASP A N 1
ATOM 2925 C CA . ASP A 1 379 ? 13.836 18.016 23.656 1 98.62 379 ASP A CA 1
ATOM 2926 C C . ASP A 1 379 ? 13.273 19.297 23.062 1 98.62 379 ASP A C 1
ATOM 2928 O O . ASP A 1 379 ? 12.281 19.266 22.344 1 98.62 379 ASP A O 1
ATOM 2932 N N . GLN A 1 380 ? 13.93 20.391 23.281 1 97.56 380 GLN A N 1
ATOM 2933 C CA . GLN A 1 380 ? 13.469 21.703 22.812 1 97.56 380 GLN A CA 1
ATOM 2934 C C . GLN A 1 380 ? 13.43 21.766 21.297 1 97.56 380 GLN A C 1
ATOM 2936 O O . GLN A 1 380 ? 12.609 22.484 20.719 1 97.56 380 GLN A O 1
ATOM 2941 N N . ASP A 1 381 ? 14.312 20.969 20.672 1 98.25 381 ASP A N 1
ATOM 2942 C CA . ASP A 1 381 ? 14.391 21 19.203 1 98.25 381 ASP A CA 1
ATOM 2943 C C . ASP A 1 381 ? 13.875 19.688 18.609 1 98.25 381 ASP A C 1
ATOM 2945 O O . ASP A 1 381 ? 14.328 19.266 17.547 1 98.25 381 ASP A O 1
ATOM 2949 N N . ALA A 1 382 ? 12.984 19 19.312 1 98.75 382 ALA A N 1
ATOM 2950 C CA . ALA A 1 382 ? 12.438 17.734 18.859 1 98.75 382 ALA A CA 1
ATOM 2951 C C . ALA A 1 382 ? 11.781 17.875 17.484 1 98.75 382 ALA A C 1
ATOM 2953 O O . ALA A 1 382 ? 11.305 18.953 17.125 1 98.75 382 ALA A O 1
ATOM 2954 N N . ILE A 1 383 ? 11.859 16.844 16.688 1 98.75 383 ILE A N 1
ATOM 2955 C CA . ILE A 1 383 ? 11.188 16.719 15.406 1 98.75 383 ILE A CA 1
ATOM 2956 C C . ILE A 1 383 ? 9.93 15.875 15.562 1 98.75 383 ILE A C 1
ATOM 2958 O O . ILE A 1 383 ? 9.953 14.82 16.203 1 98.75 383 ILE A O 1
ATOM 2962 N N . TYR A 1 384 ? 8.828 16.359 15.023 1 98.88 384 TYR A N 1
ATOM 2963 C CA . TYR A 1 384 ? 7.551 15.648 15.125 1 98.88 384 TYR A CA 1
ATOM 2964 C C . TYR A 1 384 ? 7.062 15.211 13.758 1 98.88 384 TYR A C 1
ATOM 2966 O O . TYR A 1 384 ? 6.723 16.047 12.914 1 98.88 384 TYR A O 1
ATOM 2974 N N . SER A 1 385 ? 7.055 13.93 13.484 1 98.81 385 SER A N 1
ATOM 2975 C CA . SER A 1 385 ? 6.363 13.336 12.352 1 98.81 385 SER A CA 1
ATOM 2976 C C . SER A 1 385 ? 4.922 12.977 12.703 1 98.81 385 SER A C 1
ATOM 2978 O O . SER A 1 385 ? 4.684 12.07 13.508 1 98.81 385 SER A O 1
ATOM 2980 N N . ILE A 1 386 ? 3.986 13.641 12.117 1 98.69 386 ILE A N 1
ATOM 2981 C CA . ILE A 1 386 ? 2.59 13.586 12.531 1 98.69 386 ILE A CA 1
ATOM 2982 C C . ILE A 1 386 ? 1.77 12.82 11.5 1 98.69 386 ILE A C 1
ATOM 2984 O O . ILE A 1 386 ? 1.881 13.07 10.297 1 98.69 386 ILE A O 1
ATOM 2988 N N . ASP A 1 387 ? 0.929 11.891 11.953 1 98.56 387 ASP A N 1
ATOM 2989 C CA . ASP A 1 387 ? 0.07 11.164 11.023 1 98.56 387 ASP A CA 1
ATOM 2990 C C . ASP A 1 387 ? -1.22 11.938 10.75 1 98.56 387 ASP A C 1
ATOM 2992 O O . ASP A 1 387 ? -1.443 13.008 11.328 1 98.56 387 ASP A O 1
ATOM 2996 N N . VAL A 1 388 ? -2.018 11.438 9.852 1 97.06 388 VAL A N 1
ATOM 2997 C CA . VAL A 1 388 ? -3.258 12.086 9.445 1 97.06 388 VAL A CA 1
ATOM 2998 C C . VAL A 1 388 ? -4.418 11.57 10.289 1 97.06 388 VAL A C 1
ATOM 3000 O O . VAL A 1 388 ? -4.547 10.359 10.508 1 97.06 388 VAL A O 1
ATOM 3003 N N . GLY A 1 389 ? -5.238 12.344 10.812 1 95.69 389 GLY A N 1
ATOM 3004 C CA . GLY A 1 389 ? -6.359 12.055 11.688 1 95.69 389 GLY A CA 1
ATOM 3005 C C . GLY A 1 389 ? -6.484 13.031 12.844 1 95.69 389 GLY A C 1
ATOM 3006 O O . GLY A 1 389 ? -6.152 14.211 12.703 1 95.69 389 GLY A O 1
ATOM 3007 N N . ASP A 1 390 ? -7 12.531 13.969 1 97 390 ASP A N 1
ATOM 3008 C CA . ASP A 1 390 ? -7.102 13.383 15.148 1 97 390 ASP A CA 1
ATOM 3009 C C . ASP A 1 390 ? -5.734 13.938 15.547 1 97 390 ASP A C 1
ATOM 3011 O O . ASP A 1 390 ? -5.637 15.055 16.047 1 97 390 ASP A O 1
ATOM 3015 N N . THR A 1 391 ? -4.75 13.203 15.227 1 97.69 391 THR A N 1
ATOM 3016 C CA . THR A 1 391 ? -3.408 13.609 15.633 1 97.69 391 THR A CA 1
ATOM 3017 C C . THR A 1 391 ? -2.969 14.859 14.875 1 97.69 391 THR A C 1
ATOM 3019 O O . THR A 1 391 ? -2.176 15.648 15.391 1 97.69 391 THR A O 1
ATOM 3022 N N . THR A 1 392 ? -3.473 15.039 13.633 1 96.69 392 THR A N 1
ATOM 3023 C CA . THR A 1 392 ? -3.174 16.281 12.93 1 96.69 392 THR A CA 1
ATOM 3024 C C . THR A 1 392 ? -3.744 17.484 13.68 1 96.69 392 THR A C 1
ATOM 3026 O O . THR A 1 392 ? -3.049 18.484 13.891 1 96.69 392 THR A O 1
ATOM 3029 N N . GLN A 1 393 ? -4.969 17.328 14.102 1 96 393 GLN A N 1
ATOM 3030 C CA . GLN A 1 393 ? -5.691 18.391 14.805 1 96 393 GLN A CA 1
ATOM 3031 C C . GLN A 1 393 ? -5.113 18.625 16.203 1 96 393 GLN A C 1
ATOM 3033 O O . GLN A 1 393 ? -4.824 19.766 16.578 1 96 393 GLN A O 1
ATOM 3038 N N . THR A 1 394 ? -4.84 17.562 16.922 1 97.62 394 THR A N 1
ATOM 3039 C CA . THR A 1 394 ? -4.5 17.688 18.328 1 97.62 394 THR A CA 1
ATOM 3040 C C . THR A 1 394 ? -3.025 18.031 18.5 1 97.62 394 THR A C 1
ATOM 3042 O O . THR A 1 394 ? -2.645 18.688 19.484 1 97.62 394 THR A O 1
ATOM 3045 N N . SER A 1 395 ? -2.217 17.672 17.531 1 97.69 395 SER A N 1
ATOM 3046 C CA . SER A 1 395 ? -0.812 18.062 17.625 1 97.69 395 SER A CA 1
ATOM 3047 C C . SER A 1 395 ? -0.634 19.562 17.422 1 97.69 395 SER A C 1
ATOM 3049 O O . SER A 1 395 ? 0.234 20.172 18.047 1 97.69 395 SER A O 1
ATOM 3051 N N . THR A 1 396 ? -1.451 20.188 16.578 1 95.69 396 THR A N 1
ATOM 3052 C CA . THR A 1 396 ? -1.365 21.641 16.375 1 95.69 396 THR A CA 1
ATOM 3053 C C . THR A 1 396 ? -1.91 22.375 17.594 1 95.69 396 THR A C 1
ATOM 3055 O O . THR A 1 396 ? -1.497 23.516 17.875 1 95.69 396 THR A O 1
ATOM 3058 N N . ARG A 1 397 ? -2.738 21.703 18.359 1 96.94 397 ARG A N 1
ATOM 3059 C CA . ARG A 1 397 ? -3.383 22.344 19.5 1 96.94 397 ARG A CA 1
ATOM 3060 C C . ARG A 1 397 ? -2.547 22.156 20.766 1 96.94 397 ARG A C 1
ATOM 3062 O O . ARG A 1 397 ? -2.445 23.078 21.578 1 96.94 397 ARG A O 1
ATOM 3069 N N . HIS A 1 398 ? -1.954 21 20.906 1 98.12 398 HIS A N 1
ATOM 3070 C CA . HIS A 1 398 ? -1.5 20.641 22.25 1 98.12 398 HIS A CA 1
ATOM 3071 C C . HIS A 1 398 ? 0.011 20.438 22.281 1 98.12 398 HIS A C 1
ATOM 3073 O O . HIS A 1 398 ? 0.594 20.266 23.344 1 98.12 398 HIS A O 1
ATOM 3079 N N . LEU A 1 399 ? 0.723 20.422 21.156 1 98.19 399 LEU A N 1
ATOM 3080 C CA . LEU A 1 399 ? 2.176 20.547 21.203 1 98.19 399 LEU A CA 1
ATOM 3081 C C . LEU A 1 399 ? 2.592 22.016 21.391 1 98.19 399 LEU A C 1
ATOM 3083 O O . LEU A 1 399 ? 2.197 22.875 20.594 1 98.19 399 LEU A O 1
ATOM 3087 N N . HIS A 1 400 ? 3.346 22.281 22.406 1 97.75 400 HIS A N 1
ATOM 3088 C CA . HIS A 1 400 ? 3.859 23.625 22.641 1 97.75 400 HIS A CA 1
ATOM 3089 C C . HIS A 1 400 ? 5.133 23.875 21.844 1 97.75 400 HIS A C 1
ATOM 3091 O O . HIS A 1 400 ? 6.223 23.969 22.422 1 97.75 400 HIS A O 1
ATOM 3097 N N . MET A 1 401 ? 4.957 24.125 20.578 1 96.25 401 MET A N 1
ATOM 3098 C CA . MET A 1 401 ? 6.066 24.188 19.625 1 96.25 401 MET A CA 1
ATOM 3099 C C . MET A 1 401 ? 6.711 25.562 19.625 1 96.25 401 MET A C 1
ATOM 3101 O O . MET A 1 401 ? 6.07 26.547 19.984 1 96.25 401 MET A O 1
ATOM 3105 N N . THR A 1 402 ? 7.953 25.625 19.25 1 96.94 402 THR A N 1
ATOM 3106 C CA . THR A 1 402 ? 8.75 26.812 18.984 1 96.94 402 THR A CA 1
ATOM 3107 C C . THR A 1 402 ? 9.477 26.688 17.641 1 96.94 402 THR A C 1
ATOM 3109 O O . THR A 1 402 ? 9.477 25.625 17.031 1 96.94 402 THR A O 1
ATOM 3112 N N . PRO A 1 403 ? 10.078 27.75 17.172 1 96.94 403 PRO A N 1
ATOM 3113 C CA . PRO A 1 403 ? 10.773 27.703 15.891 1 96.94 403 PRO A CA 1
ATOM 3114 C C . PRO A 1 403 ? 11.961 26.734 15.898 1 96.94 403 PRO A C 1
ATOM 3116 O O . PRO A 1 403 ? 12.547 26.469 14.852 1 96.94 403 PRO A O 1
ATOM 3119 N N . LYS A 1 404 ? 12.281 26.141 17.062 1 97.38 404 LYS A N 1
ATOM 3120 C CA . LYS A 1 404 ? 13.352 25.156 17.141 1 97.38 404 LYS A CA 1
ATOM 3121 C C . LYS A 1 404 ? 12.859 23.781 16.688 1 97.38 404 LYS A C 1
ATOM 3123 O O . LYS A 1 404 ? 13.664 22.906 16.375 1 97.38 404 LYS A O 1
ATOM 3128 N N . ASN A 1 405 ? 11.602 23.578 16.656 1 97.69 405 ASN A N 1
ATOM 3129 C CA . ASN A 1 405 ? 11.016 22.281 16.312 1 97.69 405 ASN A CA 1
ATOM 3130 C C . ASN A 1 405 ? 10.797 22.172 14.805 1 97.69 405 ASN A C 1
ATOM 3132 O O . ASN A 1 405 ? 10.859 23.156 14.078 1 97.69 405 ASN A O 1
ATOM 3136 N N . MET A 1 406 ? 10.617 20.953 14.312 1 97.25 406 MET A N 1
ATOM 3137 C CA . MET A 1 406 ? 10.086 20.641 12.984 1 97.25 406 MET A CA 1
ATOM 3138 C C . MET A 1 406 ? 8.82 19.797 13.094 1 97.25 406 MET A C 1
ATOM 3140 O O . MET A 1 406 ? 8.734 18.906 13.93 1 97.25 406 MET A O 1
ATOM 3144 N N . TRP A 1 407 ? 7.852 20.172 12.391 1 97.56 407 TRP A N 1
ATOM 3145 C CA . TRP A 1 407 ? 6.555 19.5 12.336 1 97.56 407 TRP A CA 1
ATOM 3146 C C . TRP A 1 407 ? 6.148 19.219 10.891 1 97.56 407 TRP A C 1
ATOM 3148 O O . TRP A 1 407 ? 6.035 20.141 10.086 1 97.56 407 TRP A O 1
ATOM 3158 N N . ARG A 1 408 ? 6.035 17.906 10.461 1 98 408 ARG A N 1
ATOM 3159 C CA . ARG A 1 408 ? 5.656 17.562 9.086 1 98 408 ARG A CA 1
ATOM 3160 C C . ARG A 1 408 ? 4.578 16.484 9.07 1 98 408 ARG A C 1
ATOM 3162 O O . ARG A 1 408 ? 4.484 15.68 9.992 1 98 408 ARG A O 1
ATOM 3169 N N . THR A 1 409 ? 3.74 16.453 8.062 1 97.69 409 THR A N 1
ATOM 3170 C CA . THR A 1 409 ? 2.688 15.477 7.812 1 97.69 409 THR A CA 1
ATOM 3171 C C . THR A 1 409 ? 2.367 15.398 6.32 1 97.69 409 THR A C 1
ATOM 3173 O O . THR A 1 409 ? 3.197 15.758 5.484 1 97.69 409 THR A O 1
ATOM 3176 N N . SER A 1 410 ? 1.291 14.664 5.914 1 97.25 410 SER A N 1
ATOM 3177 C CA . SER A 1 410 ? 0.676 14.703 4.59 1 97.25 410 SER A CA 1
ATOM 3178 C C . SER A 1 410 ? -0.512 15.664 4.562 1 97.25 410 SER A C 1
ATOM 3180 O O . SER A 1 410 ? -1.65 15.258 4.801 1 97.25 410 SER A O 1
ATOM 3182 N N . PRO A 1 411 ? -0.271 16.906 4.266 1 93.62 411 PRO A N 1
ATOM 3183 C CA . PRO A 1 411 ? -1.295 17.922 4.547 1 93.62 411 PRO A CA 1
ATOM 3184 C C . PRO A 1 411 ? -2.438 17.891 3.537 1 93.62 411 PRO A C 1
ATOM 3186 O O . PRO A 1 411 ? -3.607 17.984 3.92 1 93.62 411 PRO A O 1
ATOM 3189 N N . LEU A 1 412 ? -2.145 17.812 2.211 1 93.44 412 LEU A N 1
ATOM 3190 C CA . LEU A 1 412 ? -3.191 17.922 1.203 1 93.44 412 LEU A CA 1
ATOM 3191 C C . LEU A 1 412 ? -3.668 16.547 0.759 1 93.44 412 LEU A C 1
ATOM 3193 O O . LEU A 1 412 ? -4.875 16.297 0.688 1 93.44 412 LEU A O 1
ATOM 3197 N N . PHE A 1 413 ? -2.715 15.656 0.431 1 95.19 413 PHE A N 1
ATOM 3198 C CA . PHE A 1 413 ? -3.066 14.297 0.027 1 95.19 413 PHE A CA 1
ATOM 3199 C C . PHE A 1 413 ? -3.664 13.523 1.195 1 95.19 413 PHE A C 1
ATOM 3201 O O . PHE A 1 413 ? -4.582 12.727 1.011 1 95.19 413 PHE A O 1
ATOM 3208 N N . ALA A 1 414 ? -3.102 13.797 2.396 1 96.12 414 ALA A N 1
ATOM 3209 C CA . ALA A 1 414 ? -3.625 13.305 3.67 1 96.12 414 ALA A CA 1
ATOM 3210 C C . ALA A 1 414 ? -3.605 11.781 3.715 1 96.12 414 ALA A C 1
ATOM 3212 O O . ALA A 1 414 ? -4.617 11.148 4.027 1 96.12 414 ALA A O 1
ATOM 3213 N N . THR A 1 415 ? -2.484 11.203 3.395 1 97.44 415 THR A N 1
ATOM 3214 C CA . THR A 1 415 ? -2.367 9.75 3.482 1 97.44 415 THR A CA 1
ATOM 3215 C C . THR A 1 415 ? -2.092 9.312 4.922 1 97.44 415 THR A C 1
ATOM 3217 O O . THR A 1 415 ? -1.153 9.805 5.551 1 97.44 415 THR A O 1
ATOM 3220 N N . MET A 1 416 ? -2.93 8.438 5.473 1 97.31 416 MET A N 1
ATOM 3221 C CA . MET A 1 416 ? -2.639 7.781 6.742 1 97.31 416 MET A CA 1
ATOM 3222 C C . MET A 1 416 ? -1.411 6.887 6.621 1 97.31 416 MET A C 1
ATOM 3224 O O . MET A 1 416 ? -1.136 6.344 5.551 1 97.31 416 MET A O 1
ATOM 3228 N N . GLY A 1 417 ? -0.678 6.758 7.66 1 97.81 417 GLY A N 1
ATOM 3229 C CA . GLY A 1 417 ? 0.476 5.875 7.676 1 97.81 417 GLY A CA 1
ATOM 3230 C C . GLY A 1 417 ? 1.776 6.582 7.348 1 97.81 417 GLY A C 1
ATOM 3231 O O . GLY A 1 417 ? 2.787 5.938 7.066 1 97.81 417 GLY A O 1
ATOM 3232 N N . ILE A 1 418 ? 1.812 7.887 7.383 1 98.5 418 ILE A N 1
ATOM 3233 C CA . ILE A 1 418 ? 2.957 8.648 6.895 1 98.5 418 ILE A CA 1
ATOM 3234 C C . ILE A 1 418 ? 3.916 8.93 8.047 1 98.5 418 ILE A C 1
ATOM 3236 O O . ILE A 1 418 ? 5.102 9.195 7.828 1 98.5 418 ILE A O 1
ATOM 3240 N N . ALA A 1 419 ? 3.492 8.875 9.328 1 98.81 419 ALA A N 1
ATOM 3241 C CA . ALA A 1 419 ? 4.285 9.344 10.461 1 98.81 419 ALA A CA 1
ATOM 3242 C C . ALA A 1 419 ? 5.5 8.445 10.688 1 98.81 419 ALA A C 1
ATOM 3244 O O . ALA A 1 419 ? 6.629 8.938 10.781 1 98.81 419 ALA A O 1
ATOM 3245 N N . LEU A 1 420 ? 5.273 7.133 10.758 1 98.88 420 LEU A N 1
ATOM 3246 C CA . LEU A 1 420 ? 6.367 6.207 11.031 1 98.88 420 LEU A CA 1
ATOM 3247 C C . LEU A 1 420 ? 7.422 6.266 9.93 1 98.88 420 LEU A C 1
ATOM 3249 O O . LEU A 1 420 ? 8.609 6.43 10.211 1 98.88 420 LEU A O 1
ATOM 3253 N N . PRO A 1 421 ? 7.039 6.215 8.602 1 98.81 421 PRO A N 1
ATOM 3254 C CA . PRO A 1 421 ? 8.039 6.418 7.551 1 98.81 421 PRO A CA 1
ATOM 3255 C C . PRO A 1 421 ? 8.773 7.75 7.68 1 98.81 421 PRO A C 1
ATOM 3257 O O . PRO A 1 421 ? 9.977 7.816 7.453 1 98.81 421 PRO A O 1
ATOM 3260 N N . GLY A 1 422 ? 8.031 8.789 8.039 1 98.81 422 GLY A N 1
ATOM 3261 C CA . GLY A 1 422 ? 8.656 10.086 8.234 1 98.81 422 GLY A CA 1
ATOM 3262 C C . GLY A 1 422 ? 9.727 10.078 9.312 1 98.81 422 GLY A C 1
ATOM 3263 O O . GLY A 1 422 ? 10.773 10.703 9.164 1 98.81 422 GLY A O 1
ATOM 3264 N N . GLY A 1 423 ? 9.453 9.367 10.414 1 98.75 423 GLY A N 1
ATOM 3265 C CA . GLY A 1 423 ? 10.414 9.258 11.5 1 98.75 423 GLY A CA 1
ATOM 3266 C C . GLY A 1 423 ? 11.688 8.531 11.109 1 98.75 423 GLY A C 1
ATOM 3267 O O . GLY A 1 423 ? 12.766 8.844 11.609 1 98.75 423 GLY A O 1
ATOM 3268 N N .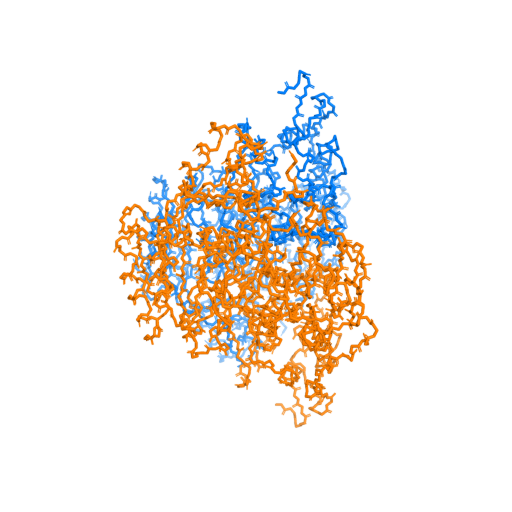 ILE A 1 424 ? 11.562 7.527 10.18 1 98.75 424 ILE A N 1
ATOM 3269 C CA . ILE A 1 424 ? 12.734 6.832 9.664 1 98.75 424 ILE A CA 1
ATOM 3270 C C . ILE A 1 424 ? 13.664 7.832 8.977 1 98.75 424 ILE A C 1
ATOM 3272 O O . ILE A 1 424 ? 14.852 7.902 9.289 1 98.75 424 ILE A O 1
ATOM 3276 N N . ALA A 1 425 ? 13.102 8.648 8.086 1 98.5 425 ALA A N 1
ATOM 3277 C CA . ALA A 1 425 ? 13.875 9.609 7.309 1 98.5 425 ALA A CA 1
ATOM 3278 C C . ALA A 1 425 ? 14.406 10.734 8.195 1 98.5 425 ALA A C 1
ATOM 3280 O O . ALA A 1 425 ? 15.562 11.133 8.07 1 98.5 425 ALA A O 1
ATOM 3281 N N . ALA A 1 426 ? 13.539 11.25 9.102 1 98.62 426 ALA A N 1
ATOM 3282 C CA . ALA A 1 426 ? 13.922 12.367 9.961 1 98.62 426 ALA A CA 1
ATOM 3283 C C . ALA A 1 426 ? 15.102 11.992 10.852 1 98.62 426 ALA A C 1
ATOM 3285 O O . ALA A 1 426 ? 16.047 12.773 11 1 98.62 426 ALA A O 1
ATOM 3286 N N . LYS A 1 427 ? 15.008 10.789 11.469 1 98.75 427 LYS A N 1
ATOM 3287 C CA . LYS A 1 427 ? 16.078 10.375 12.367 1 98.75 427 LYS A CA 1
ATOM 3288 C C . LYS A 1 427 ? 17.375 10.109 11.594 1 98.75 427 LYS A C 1
ATOM 3290 O O . LYS A 1 427 ? 18.469 10.438 12.07 1 98.75 427 LYS A O 1
ATOM 3295 N N . LYS A 1 428 ? 17.234 9.508 10.438 1 98.06 428 LYS A N 1
ATOM 3296 C CA . LYS A 1 428 ? 18.406 9.234 9.602 1 98.06 428 LYS A CA 1
ATOM 3297 C C . LYS A 1 428 ? 19.141 10.523 9.25 1 98.06 428 LYS A C 1
ATOM 3299 O O . LYS A 1 428 ? 20.375 10.578 9.336 1 98.06 428 LYS A O 1
ATOM 3304 N N . ASP A 1 429 ? 18.406 11.586 8.922 1 97.75 429 ASP A N 1
ATOM 3305 C CA . ASP A 1 429 ? 19.016 12.844 8.477 1 97.75 429 ASP A CA 1
ATOM 3306 C C . ASP A 1 429 ? 19.391 13.727 9.664 1 97.75 429 ASP A C 1
ATOM 3308 O O . ASP A 1 429 ? 20.172 14.664 9.523 1 97.75 429 ASP A O 1
ATOM 3312 N N . ASN A 1 430 ? 18.797 13.477 10.867 1 97.88 430 ASN A N 1
ATOM 3313 C CA . ASN A 1 430 ? 19.047 14.234 12.086 1 97.88 430 ASN A CA 1
ATOM 3314 C C . ASN A 1 430 ? 19.359 13.312 13.258 1 97.88 430 ASN A C 1
ATOM 3316 O O . ASN A 1 430 ? 18.641 13.289 14.25 1 97.88 430 ASN A O 1
ATOM 3320 N N . PRO A 1 431 ? 20.484 12.656 13.203 1 97.19 431 PRO A N 1
ATOM 3321 C CA . PRO A 1 431 ? 20.797 11.617 14.18 1 97.19 431 PRO A CA 1
ATOM 3322 C C . PRO A 1 431 ? 20.875 12.148 15.609 1 97.19 431 PRO A C 1
ATOM 3324 O O . PRO A 1 431 ? 20.656 11.406 16.562 1 97.19 431 PRO A O 1
ATOM 3327 N N . ASP A 1 432 ? 21.125 13.453 15.766 1 97.44 432 ASP A N 1
ATOM 3328 C CA . ASP A 1 432 ? 21.344 14.008 17.094 1 97.44 432 ASP A CA 1
ATOM 3329 C C . ASP A 1 432 ? 20.047 14.594 17.656 1 97.44 432 ASP A C 1
ATOM 3331 O O . ASP A 1 432 ? 20 14.969 18.828 1 97.44 432 ASP A O 1
ATOM 3335 N N . ARG A 1 433 ? 19 14.664 16.875 1 98.38 433 ARG A N 1
ATOM 3336 C CA . ARG A 1 433 ? 17.734 15.234 17.344 1 98.38 433 ARG A CA 1
ATOM 3337 C C . ARG A 1 433 ? 16.766 14.133 17.75 1 98.38 433 ARG A C 1
ATOM 3339 O O . ARG A 1 433 ? 16.781 13.039 17.172 1 98.38 433 ARG A O 1
ATOM 3346 N N . GLN A 1 434 ? 15.945 14.43 18.781 1 98.81 434 GLN A N 1
ATOM 3347 C CA . GLN A 1 434 ? 14.859 13.539 19.172 1 98.81 434 GLN A CA 1
ATOM 3348 C C . GLN A 1 434 ? 13.727 13.57 18.156 1 98.81 434 GLN A C 1
ATOM 3350 O O . GLN A 1 434 ? 13.352 14.633 17.672 1 98.81 434 GLN A O 1
ATOM 3355 N N . VAL A 1 435 ? 13.273 12.414 17.719 1 98.94 435 VAL A N 1
ATOM 3356 C CA . VAL A 1 435 ? 12.203 12.312 16.734 1 98.94 435 VAL A CA 1
ATOM 3357 C C . VAL A 1 435 ? 11 11.602 17.359 1 98.94 435 VAL A C 1
ATOM 3359 O O . VAL A 1 435 ? 11.133 10.516 17.922 1 98.94 435 VAL A O 1
ATOM 3362 N N . TRP A 1 436 ? 9.828 12.227 17.297 1 98.94 436 TRP A N 1
ATOM 3363 C CA . TRP A 1 436 ? 8.547 11.672 17.719 1 98.94 436 TRP A CA 1
ATOM 3364 C C . TRP A 1 436 ? 7.648 11.375 16.531 1 98.94 436 TRP A C 1
ATOM 3366 O O . TRP A 1 436 ? 7.379 12.258 15.711 1 98.94 436 TRP A O 1
ATOM 3376 N N . ASN A 1 437 ? 7.25 10.125 16.359 1 98.94 437 ASN A N 1
ATOM 3377 C CA . ASN A 1 437 ? 6.109 9.789 15.508 1 98.94 437 ASN A CA 1
ATOM 3378 C C . ASN A 1 437 ? 4.805 9.805 16.297 1 98.94 437 ASN A C 1
ATOM 3380 O O . ASN A 1 437 ? 4.645 9.039 17.25 1 98.94 437 ASN A O 1
ATOM 3384 N N . ILE A 1 438 ? 3.867 10.633 15.977 1 98.88 438 ILE A N 1
ATOM 3385 C CA . ILE A 1 438 ? 2.6 10.75 16.688 1 98.88 438 ILE A CA 1
ATOM 3386 C C . ILE A 1 438 ? 1.454 10.312 15.781 1 98.88 438 ILE A C 1
ATOM 3388 O O . ILE A 1 438 ? 1.218 10.914 14.734 1 98.88 438 ILE A O 1
ATOM 3392 N N . MET A 1 439 ? 0.773 9.258 16.156 1 98.5 439 MET A N 1
ATOM 3393 C CA . MET A 1 439 ? -0.172 8.602 15.258 1 98.5 439 MET A CA 1
ATOM 3394 C C . MET A 1 439 ? -1.363 8.047 16.031 1 98.5 439 MET A C 1
ATOM 3396 O O . MET A 1 439 ? -1.265 7.785 17.234 1 98.5 439 MET A O 1
ATOM 3400 N N . GLY A 1 440 ? -2.518 7.938 15.359 1 98.5 440 GLY A N 1
ATOM 3401 C CA . GLY A 1 440 ? -3.607 7.105 15.852 1 98.5 440 GLY A CA 1
ATOM 3402 C C . GLY A 1 440 ? -3.395 5.629 15.586 1 98.5 440 GLY A C 1
ATOM 3403 O O . GLY A 1 440 ? -2.564 5.254 14.75 1 98.5 440 GLY A O 1
ATOM 3404 N N . ASP A 1 441 ? -4.211 4.812 16.312 1 98.56 441 ASP A N 1
ATOM 3405 C CA . ASP A 1 441 ? -4.047 3.367 16.172 1 98.56 441 ASP A CA 1
ATOM 3406 C C . ASP A 1 441 ? -4.43 2.906 14.766 1 98.56 441 ASP A C 1
ATOM 3408 O O . ASP A 1 441 ? -3.816 1.984 14.219 1 98.56 441 ASP A O 1
ATOM 3412 N N . GLY A 1 442 ? -5.438 3.523 14.086 1 98.19 442 GLY A N 1
ATOM 3413 C CA . GLY A 1 442 ? -5.758 3.189 12.711 1 98.19 442 GLY A CA 1
ATOM 3414 C C . GLY A 1 442 ? -4.582 3.363 11.766 1 98.19 442 GLY A C 1
ATOM 3415 O O . GLY A 1 442 ? -4.32 2.498 10.922 1 98.19 442 GLY A O 1
ATOM 3416 N N . ALA A 1 443 ? -3.881 4.492 11.891 1 98.25 443 ALA A N 1
ATOM 3417 C CA . ALA A 1 443 ? -2.721 4.777 11.047 1 98.25 443 ALA A CA 1
ATOM 3418 C C . ALA A 1 443 ? -1.554 3.857 11.398 1 98.25 443 ALA A C 1
ATOM 3420 O O . ALA A 1 443 ? -0.84 3.389 10.508 1 98.25 443 ALA A O 1
ATOM 3421 N N . PHE A 1 444 ? -1.316 3.555 12.695 1 98.75 444 PHE A N 1
ATOM 3422 C CA . PHE A 1 444 ? -0.227 2.695 13.141 1 98.75 444 PHE A CA 1
ATOM 3423 C C . PHE A 1 444 ? -0.371 1.292 12.562 1 98.75 444 PHE A C 1
ATOM 3425 O O . PHE A 1 444 ? 0.618 0.677 12.156 1 98.75 444 PHE A O 1
ATOM 3432 N N . ASN A 1 445 ? -1.563 0.868 12.492 1 98.5 445 ASN A N 1
ATOM 3433 C CA . ASN A 1 445 ? -1.856 -0.462 11.969 1 98.5 445 ASN A CA 1
ATOM 3434 C C . ASN A 1 445 ? -1.443 -0.591 10.508 1 98.5 445 ASN A C 1
ATOM 3436 O O . ASN A 1 445 ? -1.187 -1.695 10.023 1 98.5 445 ASN A O 1
ATOM 3440 N N . MET A 1 446 ? -1.311 0.475 9.789 1 97.94 446 MET A N 1
ATOM 3441 C CA . MET A 1 446 ? -1.01 0.434 8.359 1 97.94 446 MET A CA 1
ATOM 3442 C C . MET A 1 446 ? 0.477 0.189 8.125 1 97.94 446 MET A C 1
ATOM 3444 O O . MET A 1 446 ? 0.874 -0.245 7.043 1 97.94 446 MET A O 1
ATOM 3448 N N . CYS A 1 447 ? 1.34 0.472 9.164 1 97.56 447 CYS A N 1
ATOM 3449 C CA . CYS A 1 447 ? 2.75 0.493 8.797 1 97.56 447 CYS A CA 1
ATOM 3450 C C . CYS A 1 447 ? 3.625 -0.001 9.938 1 97.56 447 CYS A C 1
ATOM 3452 O O . CYS A 1 447 ? 4.852 0.031 9.844 1 97.56 447 CYS A O 1
ATOM 3454 N N . TYR A 1 448 ? 3.055 -0.554 11.109 1 98.44 448 TYR A N 1
ATOM 3455 C CA . TYR A 1 448 ? 3.873 -0.825 12.281 1 98.44 448 TYR A CA 1
ATOM 3456 C C . TYR A 1 448 ? 4.863 -1.953 12.016 1 98.44 448 TYR A C 1
ATOM 3458 O O . TYR A 1 448 ? 5.82 -2.145 12.766 1 98.44 448 TYR A O 1
ATOM 3466 N N . PRO A 1 449 ? 4.715 -2.77 10.883 1 98.56 449 PRO A N 1
ATOM 3467 C CA . PRO A 1 449 ? 5.777 -3.736 10.594 1 98.56 449 PRO A CA 1
ATOM 3468 C C . PRO A 1 449 ? 7.141 -3.076 10.398 1 98.56 449 PRO A C 1
ATOM 3470 O O . PRO A 1 449 ? 8.172 -3.74 10.508 1 98.56 449 PRO A O 1
ATOM 3473 N N . ASP A 1 450 ? 7.219 -1.76 10.172 1 98.75 450 ASP A N 1
ATOM 3474 C CA . ASP A 1 450 ? 8.484 -1.083 9.906 1 98.75 450 ASP A CA 1
ATOM 3475 C C . ASP A 1 450 ? 9.055 -0.454 11.172 1 98.75 450 ASP A C 1
ATOM 3477 O O . ASP A 1 450 ? 10.055 0.262 11.125 1 98.75 450 ASP A O 1
ATOM 3481 N N . VAL A 1 451 ? 8.391 -0.688 12.367 1 98.88 451 VAL A N 1
ATOM 3482 C CA . VAL A 1 451 ? 9.078 -0.334 13.602 1 98.88 451 VAL A CA 1
ATOM 3483 C C . VAL A 1 451 ? 10.445 -1.011 13.648 1 98.88 451 VAL A C 1
ATOM 3485 O O . VAL A 1 451 ? 11.43 -0.401 14.07 1 98.88 451 VAL A O 1
ATOM 3488 N N . ILE A 1 452 ? 10.484 -2.189 13.141 1 98.75 452 ILE A N 1
ATOM 3489 C CA . ILE A 1 452 ? 11.711 -2.98 13.156 1 98.75 452 ILE A CA 1
ATOM 3490 C C . ILE A 1 452 ? 12.758 -2.33 12.25 1 98.75 452 ILE A C 1
ATOM 3492 O O . ILE A 1 452 ? 13.953 -2.543 12.43 1 98.75 452 ILE A O 1
ATOM 3496 N N . THR A 1 453 ? 12.32 -1.555 11.18 1 98.69 453 THR A N 1
ATOM 3497 C CA . THR A 1 453 ? 13.258 -0.838 10.32 1 98.69 453 THR A CA 1
ATOM 3498 C C . THR A 1 453 ? 14.086 0.153 11.125 1 98.69 453 THR A C 1
ATOM 3500 O O . THR A 1 453 ? 15.297 0.277 10.906 1 98.69 453 THR A O 1
ATOM 3503 N N . ASN A 1 454 ? 13.453 0.88 12.086 1 98.81 454 ASN A N 1
ATOM 3504 C CA . ASN A 1 454 ? 14.211 1.75 12.984 1 98.81 454 ASN A CA 1
ATOM 3505 C C . ASN A 1 454 ? 15.203 0.958 13.82 1 98.81 454 ASN A C 1
ATOM 3507 O O . ASN A 1 454 ? 16.344 1.391 14.016 1 98.81 454 ASN A O 1
ATOM 3511 N N . VAL A 1 455 ? 14.766 -0.175 14.312 1 98.75 455 VAL A N 1
ATOM 3512 C CA . VAL A 1 455 ? 15.625 -1.02 15.133 1 98.75 455 VAL A CA 1
ATOM 3513 C C . VAL A 1 455 ? 16.797 -1.527 14.289 1 98.75 455 VAL A C 1
ATOM 3515 O O . VAL A 1 455 ? 17.953 -1.424 14.703 1 98.75 455 VAL A O 1
ATOM 3518 N N . GLN A 1 456 ? 16.516 -2.027 13.094 1 98.25 456 GLN A N 1
ATOM 3519 C CA . GLN A 1 456 ? 17.484 -2.633 12.188 1 98.25 456 GLN A CA 1
ATOM 3520 C C . GLN A 1 456 ? 18.609 -1.655 11.852 1 98.25 456 GLN A C 1
ATOM 3522 O O . GLN A 1 456 ? 19.766 -2.053 11.727 1 98.25 456 GLN A O 1
ATOM 3527 N N . TYR A 1 457 ? 18.328 -0.398 11.727 1 98.25 457 TYR A N 1
ATOM 3528 C CA . TYR A 1 457 ? 19.312 0.564 11.25 1 98.25 457 TYR A CA 1
ATOM 3529 C C . TYR A 1 457 ? 19.75 1.491 12.375 1 98.25 457 TYR A C 1
ATOM 3531 O O . TYR A 1 457 ? 20.406 2.51 12.125 1 98.25 457 TYR A O 1
ATOM 3539 N N . ASN A 1 458 ? 19.406 1.192 13.648 1 98.19 458 ASN A N 1
ATOM 3540 C CA . ASN A 1 458 ? 19.781 1.985 14.812 1 98.19 458 ASN A CA 1
ATOM 3541 C C . ASN A 1 458 ? 19.375 3.447 14.648 1 98.19 458 ASN A C 1
ATOM 3543 O O . ASN A 1 458 ? 20.203 4.344 14.758 1 98.19 458 ASN A O 1
ATOM 3547 N N . LEU A 1 459 ? 18.125 3.611 14.258 1 98.69 459 LEU A N 1
ATOM 3548 C CA . LEU A 1 459 ? 17.484 4.918 14.148 1 98.69 459 LEU A CA 1
ATOM 3549 C C . LEU A 1 459 ? 16.422 5.102 15.227 1 98.69 459 LEU A C 1
ATOM 3551 O O . LEU A 1 459 ? 15.227 5.066 14.938 1 98.69 459 LEU A O 1
ATOM 3555 N N . PRO A 1 460 ? 16.844 5.344 16.453 1 98.81 460 PRO A N 1
ATOM 3556 C CA . PRO A 1 460 ? 15.898 5.367 17.578 1 98.81 460 PRO A CA 1
ATOM 3557 C C . PRO A 1 460 ? 14.898 6.52 17.484 1 98.81 460 PRO A C 1
ATOM 3559 O O . PRO A 1 460 ? 15.297 7.68 17.375 1 98.81 460 PRO A O 1
ATOM 3562 N N . VAL A 1 461 ? 13.656 6.227 17.516 1 98.94 461 VAL A N 1
ATOM 3563 C CA . VAL A 1 461 ? 12.539 7.172 17.531 1 98.94 461 VAL A CA 1
ATOM 3564 C C . VAL A 1 461 ? 11.562 6.809 18.641 1 98.94 461 VAL A C 1
ATOM 3566 O O . VAL A 1 461 ? 11.664 5.734 19.234 1 98.94 461 VAL A O 1
ATOM 3569 N N . ILE A 1 462 ? 10.703 7.695 18.969 1 98.94 462 ILE A N 1
ATOM 3570 C CA . ILE A 1 462 ? 9.594 7.434 19.891 1 98.94 462 ILE A CA 1
ATOM 3571 C C . ILE A 1 462 ? 8.281 7.402 19.109 1 98.94 462 ILE A C 1
ATOM 3573 O O . ILE A 1 462 ? 7.852 8.422 18.578 1 98.94 462 ILE A O 1
ATOM 3577 N N . ASN A 1 463 ? 7.711 6.191 19.016 1 98.94 463 ASN A N 1
ATOM 3578 C CA . ASN A 1 463 ? 6.387 6.031 18.422 1 98.94 463 ASN A CA 1
ATOM 3579 C C . ASN A 1 463 ? 5.289 6.164 19.469 1 98.94 463 ASN A C 1
ATOM 3581 O O . ASN A 1 463 ? 5.141 5.297 20.344 1 98.94 463 ASN A O 1
ATOM 3585 N N . LEU A 1 464 ? 4.547 7.238 19.422 1 98.94 464 LEU A N 1
ATOM 3586 C CA . LEU A 1 464 ? 3.385 7.438 20.281 1 98.94 464 LEU A CA 1
ATOM 3587 C C . LEU A 1 464 ? 2.096 7.094 19.547 1 98.94 464 LEU A C 1
ATOM 3589 O O . LEU A 1 464 ? 1.791 7.691 18.5 1 98.94 464 LEU A O 1
ATOM 3593 N N . VAL A 1 465 ? 1.387 6.121 20.047 1 98.88 465 VAL A N 1
ATOM 3594 C CA . VAL A 1 465 ? 0.147 5.664 19.422 1 98.88 465 VAL A CA 1
ATOM 3595 C C . VAL A 1 465 ? -1.037 6 20.328 1 98.88 465 VAL A C 1
ATOM 3597 O O . VAL A 1 465 ? -1.155 5.465 21.438 1 98.88 465 VAL A O 1
ATOM 3600 N N . PHE A 1 466 ? -1.888 6.926 19.922 1 98.81 466 PHE A N 1
ATOM 3601 C CA . PHE A 1 466 ? -3.172 7.129 20.578 1 98.81 466 PHE A CA 1
ATOM 3602 C C . PHE A 1 466 ? -4.148 6.016 20.219 1 98.81 466 PHE A C 1
ATOM 3604 O O . PHE A 1 466 ? -4.73 6.02 19.141 1 98.81 466 PHE A O 1
ATOM 3611 N N . SER A 1 467 ? -4.379 5.121 21.172 1 98.44 467 SER A N 1
ATOM 3612 C CA . SER A 1 467 ? -5.215 3.953 20.922 1 98.44 467 SER A CA 1
ATOM 3613 C C . SER A 1 467 ? -6.609 4.129 21.5 1 98.44 467 SER A C 1
ATOM 3615 O O . SER A 1 467 ? -6.781 4.113 22.734 1 98.44 467 SER A O 1
ATOM 3617 N N . ASN A 1 468 ? -7.578 4.281 20.656 1 98.06 468 ASN A N 1
ATOM 3618 C CA . ASN A 1 468 ? -8.953 4.402 21.125 1 98.06 468 ASN A CA 1
ATOM 3619 C C . ASN A 1 468 ? -9.875 3.4 20.438 1 98.06 468 ASN A C 1
ATOM 3621 O O . ASN A 1 468 ? -11.086 3.387 20.688 1 98.06 468 ASN A O 1
ATOM 3625 N N . GLY A 1 469 ? -9.352 2.574 19.516 1 97.88 469 GLY A N 1
ATOM 3626 C CA . GLY A 1 469 ? -10.086 1.46 18.938 1 97.88 469 GLY A CA 1
ATOM 3627 C C . GLY A 1 469 ? -11.07 1.888 17.859 1 97.88 469 GLY A C 1
ATOM 3628 O O . GLY A 1 469 ? -12.078 1.214 17.641 1 97.88 469 GLY A O 1
ATOM 3629 N N . LYS A 1 470 ? -10.805 2.963 17.234 1 97.75 470 LYS A N 1
ATOM 3630 C CA . LYS A 1 470 ? -11.695 3.439 16.172 1 97.75 470 LYS A CA 1
ATOM 3631 C C . LYS A 1 470 ? -10.961 4.387 15.227 1 97.75 470 LYS A C 1
ATOM 3633 O O . LYS A 1 470 ? -9.93 4.957 15.578 1 97.75 470 LYS A O 1
ATOM 3638 N N . TYR A 1 471 ? -11.406 4.488 14.008 1 97.88 471 TYR A N 1
ATOM 3639 C CA . TYR A 1 471 ? -11.07 5.625 13.164 1 97.88 471 TYR A CA 1
ATOM 3640 C C . TYR A 1 471 ? -11.773 6.891 13.633 1 97.88 471 TYR A C 1
ATOM 3642 O O . TYR A 1 471 ? -12.766 7.312 13.039 1 97.88 471 TYR A O 1
ATOM 3650 N N . ALA A 1 472 ? -11.172 7.504 14.609 1 97.62 472 ALA A N 1
ATOM 3651 C CA . ALA A 1 472 ? -11.859 8.508 15.414 1 97.62 472 ALA A CA 1
ATOM 3652 C C . ALA A 1 472 ? -12.188 9.75 14.578 1 97.62 472 ALA A C 1
ATOM 3654 O O . ALA A 1 472 ? -13.289 10.289 14.664 1 97.62 472 ALA A O 1
ATOM 3655 N N . PHE A 1 473 ? -11.258 10.148 13.82 1 96.88 473 PHE A N 1
ATOM 3656 C CA . PHE A 1 473 ? -11.477 11.344 13.016 1 96.88 473 PHE A CA 1
ATOM 3657 C C . PHE A 1 473 ? -12.633 11.133 12.039 1 96.88 473 PHE A C 1
ATOM 3659 O O . PHE A 1 473 ? -13.43 12.047 11.805 1 96.88 473 PHE A O 1
ATOM 3666 N N . ILE A 1 474 ? -12.766 9.984 11.477 1 96.44 474 ILE A N 1
ATOM 3667 C CA . ILE A 1 474 ? -13.836 9.617 10.562 1 96.44 474 ILE A CA 1
ATOM 3668 C C . ILE A 1 474 ? -15.156 9.516 11.32 1 96.44 474 ILE A C 1
ATOM 3670 O O . ILE A 1 474 ? -16.172 10.055 10.883 1 96.44 474 ILE A O 1
ATOM 3674 N N . LYS A 1 475 ? -15.117 8.844 12.406 1 96.75 475 LYS A N 1
ATOM 3675 C CA . LYS A 1 475 ? -16.328 8.648 13.203 1 96.75 475 LYS A CA 1
ATOM 3676 C C . LYS A 1 475 ? -16.875 9.984 13.695 1 96.75 475 LYS A C 1
ATOM 3678 O O . LYS A 1 475 ? -18.094 10.18 13.734 1 96.75 475 LYS A O 1
ATOM 3683 N N . ASP A 1 476 ? -15.961 10.852 14.086 1 95.25 476 ASP A N 1
ATOM 3684 C CA . ASP A 1 476 ? -16.359 12.195 14.5 1 95.25 476 ASP A CA 1
ATOM 3685 C C . ASP A 1 476 ? -17.109 12.906 13.375 1 95.25 476 ASP A C 1
ATOM 3687 O O . ASP A 1 476 ? -18.109 13.578 13.625 1 95.25 476 ASP A O 1
ATOM 3691 N N . LYS A 1 477 ? -16.656 12.766 12.211 1 93.19 477 LYS A N 1
ATOM 3692 C CA . LYS A 1 477 ? -17.344 13.367 11.07 1 93.19 477 LYS A CA 1
ATOM 3693 C C . LYS A 1 477 ? -18.719 12.75 10.875 1 93.19 477 LYS A C 1
ATOM 3695 O O . LYS A 1 477 ? -19.672 13.453 10.531 1 93.19 477 LYS A O 1
ATOM 3700 N N . TYR A 1 478 ? -18.828 11.406 11.047 1 95.5 478 TYR A N 1
ATOM 3701 C CA . TYR A 1 478 ? -20.109 10.719 10.891 1 95.5 478 TYR A CA 1
ATOM 3702 C C . TYR A 1 478 ? -21.141 11.25 11.883 1 95.5 478 TYR A C 1
ATOM 3704 O O . TYR A 1 478 ? -22.328 11.281 11.578 1 95.5 478 TYR A O 1
ATOM 3712 N N . GLU A 1 479 ? -20.719 11.711 13.062 1 93.31 479 GLU A N 1
ATOM 3713 C CA . GLU A 1 479 ? -21.625 12.305 14.031 1 93.31 479 GLU A CA 1
ATOM 3714 C C . GLU A 1 479 ? -22.344 13.523 13.438 1 93.31 479 GLU A C 1
ATOM 3716 O O . GLU A 1 479 ? -23.484 13.805 13.789 1 93.31 479 GLU A O 1
ATOM 3721 N N . ASP A 1 480 ? -21.672 14.094 12.562 1 91.31 480 ASP A N 1
ATOM 3722 C CA . ASP A 1 480 ? -22.219 15.328 11.992 1 91.31 480 ASP A CA 1
ATOM 3723 C C . ASP A 1 480 ? -22.984 15.047 10.711 1 91.31 480 ASP A C 1
ATOM 3725 O O . ASP A 1 480 ? -23.875 15.812 10.336 1 91.31 480 ASP A O 1
ATOM 3729 N N . THR A 1 481 ? -22.641 13.945 10.023 1 91.31 481 THR A N 1
ATOM 3730 C CA . THR A 1 481 ? -23.109 13.828 8.648 1 91.31 481 THR A CA 1
ATOM 3731 C C . THR A 1 481 ? -24.016 12.602 8.5 1 91.31 481 THR A C 1
ATOM 3733 O O . THR A 1 481 ? -24.766 12.492 7.531 1 91.31 481 THR A O 1
ATOM 3736 N N . ASN A 1 482 ? -23.875 11.641 9.398 1 96.12 482 ASN A N 1
ATOM 3737 C CA . ASN A 1 482 ? -24.516 10.344 9.18 1 96.12 482 ASN A CA 1
ATOM 3738 C C . ASN A 1 482 ? -25.594 10.07 10.234 1 96.12 482 ASN A C 1
ATOM 3740 O O . ASN A 1 482 ? -25.594 10.695 11.297 1 96.12 482 ASN A O 1
ATOM 3744 N N . LYS A 1 483 ? -26.516 9.188 9.82 1 96.44 483 LYS A N 1
ATOM 3745 C CA . LYS A 1 483 ? -27.484 8.633 10.766 1 96.44 483 LYS A CA 1
ATOM 3746 C C . LYS A 1 483 ? -26.844 7.59 11.664 1 96.44 483 LYS A C 1
ATOM 3748 O O . LYS A 1 483 ? -27.234 7.438 12.828 1 96.44 483 LYS A O 1
ATOM 3753 N N . HIS A 1 484 ? -25.812 6.922 11.117 1 97.19 484 HIS A N 1
ATOM 3754 C CA . HIS A 1 484 ? -25.156 5.832 11.82 1 97.19 484 HIS A CA 1
ATOM 3755 C C . HIS A 1 484 ? -23.641 6.066 11.906 1 97.19 484 HIS A C 1
ATOM 3757 O O . HIS A 1 484 ? -23.078 6.746 11.055 1 97.19 484 HIS A O 1
ATOM 3763 N N . LEU A 1 485 ? -22.984 5.543 12.898 1 97.06 485 LEU A N 1
ATOM 3764 C CA . LEU A 1 485 ? -21.547 5.578 13.062 1 97.06 485 LEU A CA 1
ATOM 3765 C C . LEU A 1 485 ? -20.922 4.242 12.68 1 97.06 485 LEU A C 1
ATOM 3767 O O . LEU A 1 485 ? -20.047 3.736 13.391 1 97.06 485 LEU A O 1
ATOM 3771 N N . PHE A 1 486 ? -21.266 3.701 11.641 1 96.81 486 PHE A N 1
ATOM 3772 C CA . PHE A 1 486 ? -21 2.33 11.211 1 96.81 486 PHE A CA 1
ATOM 3773 C C . PHE A 1 486 ? -19.609 2.197 10.617 1 96.81 486 PHE A C 1
ATOM 3775 O O . PHE A 1 486 ? -19.141 3.084 9.898 1 96.81 486 PHE A O 1
ATOM 3782 N N . GLY A 1 487 ? -18.922 1.104 10.961 1 96.56 487 GLY A N 1
ATOM 3783 C CA . GLY A 1 487 ? -17.719 0.649 10.273 1 96.56 487 GLY A CA 1
ATOM 3784 C C . GLY A 1 487 ? -16.453 1.275 10.812 1 96.56 487 GLY A C 1
ATOM 3785 O O . GLY A 1 487 ? -15.359 1.021 10.297 1 96.56 487 GLY A O 1
ATOM 3786 N N . CYS A 1 488 ? -16.516 2.045 11.898 1 97.88 488 CYS A N 1
ATOM 3787 C CA . CYS A 1 488 ? -15.359 2.83 12.328 1 97.88 488 CYS A CA 1
ATOM 3788 C C . CYS A 1 488 ? -14.633 2.146 13.484 1 97.88 488 CYS A C 1
ATOM 3790 O O . CYS A 1 488 ? -13.477 2.463 13.773 1 97.88 488 CYS A O 1
ATOM 3792 N N . ASP A 1 489 ? -15.258 1.235 14.219 1 97.81 489 ASP A N 1
ATOM 3793 C CA . ASP A 1 489 ? -14.68 0.616 15.406 1 97.81 489 ASP A CA 1
ATOM 3794 C C . ASP A 1 489 ? -13.906 -0.649 15.047 1 97.81 489 ASP A C 1
ATOM 3796 O O . ASP A 1 489 ? -14.289 -1.375 14.125 1 97.81 489 ASP A O 1
ATOM 3800 N N . PHE A 1 490 ? -12.828 -0.889 15.695 1 97.31 490 PHE A N 1
ATOM 3801 C CA . PHE A 1 490 ? -12.047 -2.109 15.508 1 97.31 490 PHE A CA 1
ATOM 3802 C C . PHE A 1 490 ? -11.312 -2.482 16.797 1 97.31 490 PHE A C 1
ATOM 3804 O O . PHE A 1 490 ? -11.023 -1.618 17.625 1 97.31 490 PHE A O 1
ATOM 3811 N N . PRO A 1 491 ? -11 -3.758 17.031 1 96.88 491 PRO A N 1
ATOM 3812 C CA . PRO A 1 491 ? -10.172 -4.148 18.172 1 96.88 491 PRO A CA 1
ATOM 3813 C C . PRO A 1 491 ? -8.695 -3.809 17.969 1 96.88 491 PRO A C 1
ATOM 3815 O O . PRO A 1 491 ? -8.172 -3.926 16.859 1 96.88 491 PRO A O 1
ATOM 3818 N N . ASN A 1 492 ? -8.078 -3.422 19.047 1 95.56 492 ASN A N 1
ATOM 3819 C CA . ASN A 1 492 ? -6.645 -3.152 19 1 95.56 492 ASN A CA 1
ATOM 3820 C C . ASN A 1 492 ? -5.832 -4.391 19.359 1 95.56 492 ASN A C 1
ATOM 3822 O O . ASN A 1 492 ? -6.234 -5.18 20.219 1 95.56 492 ASN A O 1
ATOM 3826 N N . ALA A 1 493 ? -4.691 -4.5 18.688 1 97.62 493 ALA A N 1
ATOM 3827 C CA . ALA A 1 493 ? -3.68 -5.453 19.141 1 97.62 493 ALA A CA 1
ATOM 3828 C C . ALA A 1 493 ? -2.939 -4.93 20.359 1 97.62 493 ALA A C 1
ATOM 3830 O O . ALA A 1 493 ? -3.17 -3.799 20.797 1 97.62 493 ALA A O 1
ATOM 3831 N N . ASP A 1 494 ? -2.213 -5.793 21.031 1 98.56 494 ASP A N 1
ATOM 3832 C CA . ASP A 1 494 ? -1.259 -5.371 22.047 1 98.56 494 ASP A CA 1
ATOM 3833 C C . ASP A 1 494 ? -0.018 -4.746 21.422 1 98.56 494 ASP A C 1
ATOM 3835 O O . ASP A 1 494 ? 0.977 -5.434 21.188 1 98.56 494 ASP A O 1
ATOM 3839 N N . TYR A 1 495 ? -0.056 -3.396 21.219 1 98.75 495 TYR A N 1
ATOM 3840 C CA . TYR A 1 495 ? 0.978 -2.713 20.453 1 98.75 495 TYR A CA 1
ATOM 3841 C C . TYR A 1 495 ? 2.314 -2.75 21.188 1 98.75 495 TYR A C 1
ATOM 3843 O O . TYR A 1 495 ? 3.375 -2.756 20.547 1 98.75 495 TYR A O 1
ATOM 3851 N N . ALA A 1 496 ? 2.311 -2.709 22.516 1 98.69 496 ALA A N 1
ATOM 3852 C CA . ALA A 1 496 ? 3.547 -2.842 23.281 1 98.69 496 ALA A CA 1
ATOM 3853 C C . ALA A 1 496 ? 4.207 -4.191 23.016 1 98.69 496 ALA A C 1
ATOM 3855 O O . ALA A 1 496 ? 5.426 -4.273 22.844 1 98.69 496 ALA A O 1
ATOM 3856 N N . LYS A 1 497 ? 3.395 -5.234 23.031 1 98.56 497 LYS A N 1
ATOM 3857 C CA . LYS A 1 497 ? 3.889 -6.582 22.766 1 98.56 497 LYS A CA 1
ATOM 3858 C C . LYS A 1 497 ? 4.449 -6.68 21.344 1 98.56 497 LYS A C 1
ATOM 3860 O O . LYS A 1 497 ? 5.465 -7.34 21.109 1 98.56 497 LYS A O 1
ATOM 3865 N N . ILE A 1 498 ? 3.783 -6.043 20.391 1 98.62 498 ILE A N 1
ATOM 3866 C CA . ILE A 1 498 ? 4.254 -6.02 19.016 1 98.62 498 ILE A CA 1
ATOM 3867 C C . ILE A 1 498 ? 5.609 -5.32 18.953 1 98.62 498 ILE A C 1
ATOM 3869 O O . ILE A 1 498 ? 6.52 -5.785 18.25 1 98.62 498 ILE A O 1
ATOM 3873 N N . ALA A 1 499 ? 5.719 -4.191 19.641 1 98.75 499 ALA A N 1
ATOM 3874 C CA . ALA A 1 499 ? 6.996 -3.482 19.688 1 98.75 499 ALA A CA 1
ATOM 3875 C C . ALA A 1 499 ? 8.109 -4.387 20.203 1 98.75 499 ALA A C 1
ATOM 3877 O O . ALA A 1 499 ? 9.18 -4.469 19.594 1 98.75 499 ALA A O 1
ATOM 3878 N N . GLU A 1 500 ? 7.859 -5.078 21.234 1 98.81 500 GLU A N 1
ATOM 3879 C CA . GLU A 1 500 ? 8.852 -5.973 21.828 1 98.81 500 GLU A CA 1
ATOM 3880 C C . GLU A 1 500 ? 9.234 -7.09 20.859 1 98.81 500 GLU A C 1
ATOM 3882 O O . GLU A 1 500 ? 10.406 -7.453 20.766 1 98.81 500 GLU A O 1
ATOM 3887 N N . ALA A 1 501 ? 8.227 -7.555 20.156 1 98.75 501 ALA A N 1
ATOM 3888 C CA . ALA A 1 501 ? 8.461 -8.617 19.188 1 98.75 501 ALA A CA 1
ATOM 3889 C C . ALA A 1 501 ? 9.398 -8.156 18.078 1 98.75 501 ALA A C 1
ATOM 3891 O O . ALA A 1 501 ? 9.984 -8.969 17.359 1 98.75 501 ALA A O 1
ATOM 3892 N N . GLN A 1 502 ? 9.57 -6.891 17.938 1 98.75 502 GLN A N 1
ATOM 3893 C CA . GLN A 1 502 ? 10.352 -6.312 16.859 1 98.75 502 GLN A CA 1
ATOM 3894 C C . GLN A 1 502 ? 11.688 -5.777 17.375 1 98.75 502 GLN A C 1
ATOM 3896 O O . GLN A 1 502 ? 12.445 -5.152 16.625 1 98.75 502 GLN A O 1
ATOM 3901 N N . GLY A 1 503 ? 11.984 -5.902 18.609 1 98.69 503 GLY A N 1
ATOM 3902 C CA . GLY A 1 503 ? 13.242 -5.461 19.188 1 98.69 503 GLY A CA 1
ATOM 3903 C C . GLY A 1 503 ? 13.18 -4.059 19.75 1 98.69 503 GLY A C 1
ATOM 3904 O O . GLY A 1 503 ? 14.195 -3.502 20.172 1 98.69 503 GLY A O 1
ATOM 3905 N N . ALA A 1 504 ? 12.023 -3.439 19.812 1 98.88 504 ALA A N 1
ATOM 3906 C CA . ALA A 1 504 ? 11.805 -2.131 20.422 1 98.88 504 ALA A CA 1
ATOM 3907 C C . ALA A 1 504 ? 11.32 -2.271 21.859 1 98.88 504 ALA A C 1
ATOM 3909 O O . ALA A 1 504 ? 11.156 -3.387 22.359 1 98.88 504 ALA A O 1
ATOM 3910 N N . VAL A 1 505 ? 11.219 -1.171 22.547 1 98.88 505 VAL A N 1
ATOM 3911 C CA . VAL A 1 505 ? 10.633 -1.142 23.891 1 98.88 505 VAL A CA 1
ATOM 3912 C C . VAL A 1 505 ? 9.164 -0.745 23.797 1 98.88 505 VAL A C 1
ATOM 3914 O O . VAL A 1 505 ? 8.805 0.17 23.047 1 98.88 505 VAL A O 1
ATOM 3917 N N . GLY A 1 506 ? 8.328 -1.476 24.453 1 98.88 506 GLY A N 1
ATOM 3918 C CA . GLY A 1 506 ? 6.906 -1.191 24.438 1 98.88 506 GLY A CA 1
ATOM 3919 C C . GLY A 1 506 ? 6.371 -0.771 25.797 1 98.88 506 GLY A C 1
ATOM 3920 O O . GLY A 1 506 ? 6.77 -1.319 26.828 1 98.88 506 GLY A O 1
ATOM 3921 N N . PHE A 1 507 ? 5.547 0.255 25.859 1 98.88 507 PHE A N 1
ATOM 3922 C CA . PHE A 1 507 ? 4.797 0.702 27.016 1 98.88 507 PHE A CA 1
ATOM 3923 C C . PHE A 1 507 ? 3.299 0.708 26.734 1 98.88 507 PHE A C 1
ATOM 3925 O O . PHE A 1 507 ? 2.879 0.991 25.609 1 98.88 507 PHE A O 1
ATOM 3932 N N . THR A 1 508 ? 2.549 0.313 27.688 1 98.75 508 THR A N 1
ATOM 3933 C CA . THR A 1 508 ? 1.108 0.541 27.672 1 98.75 508 THR A CA 1
ATOM 3934 C C . THR A 1 508 ? 0.687 1.425 28.844 1 98.75 508 THR A C 1
ATOM 3936 O O . THR A 1 508 ? 1.156 1.24 29.969 1 98.75 508 THR A O 1
ATOM 3939 N N . VAL A 1 509 ? -0.113 2.432 28.641 1 98.81 509 VAL A N 1
ATOM 3940 C CA . VAL A 1 509 ? -0.575 3.342 29.672 1 98.81 509 VAL A CA 1
ATOM 3941 C C . VAL A 1 509 ? -2.031 3.725 29.422 1 98.81 509 VAL A C 1
ATOM 3943 O O . VAL A 1 509 ? -2.436 3.92 28.266 1 98.81 509 VAL A O 1
ATOM 3946 N N . ASP A 1 510 ? -2.891 3.75 30.453 1 98.44 510 ASP A N 1
ATOM 3947 C CA . ASP A 1 510 ? -4.305 4.055 30.281 1 98.44 510 ASP A CA 1
ATOM 3948 C C . ASP A 1 510 ? -4.82 4.98 31.375 1 98.44 510 ASP A C 1
ATOM 3950 O O . ASP A 1 510 ? -6.023 5.219 31.484 1 98.44 510 ASP A O 1
ATOM 3954 N N . ARG A 1 511 ? -3.924 5.465 32.344 1 97.94 511 ARG A N 1
ATOM 3955 C CA . ARG A 1 511 ? -4.328 6.355 33.438 1 97.94 511 ARG A CA 1
ATOM 3956 C C . ARG A 1 511 ? -3.547 7.664 33.375 1 97.94 511 ARG A C 1
ATOM 3958 O O . ARG A 1 511 ? -2.348 7.668 33.094 1 97.94 511 ARG A O 1
ATOM 3965 N N . ILE A 1 512 ? -4.129 8.758 33.625 1 98.75 512 ILE A N 1
ATOM 3966 C CA . ILE A 1 512 ? -3.527 10.086 33.625 1 98.75 512 ILE A CA 1
ATOM 3967 C C . ILE A 1 512 ? -2.336 10.117 34.594 1 98.75 512 ILE A C 1
ATOM 3969 O O . ILE A 1 512 ? -1.289 10.688 34.25 1 98.75 512 ILE A O 1
ATOM 3973 N N . GLU A 1 513 ? -2.393 9.453 35.656 1 98.44 513 GLU A N 1
ATOM 3974 C CA . GLU A 1 513 ? -1.383 9.5 36.719 1 98.44 513 GLU A CA 1
ATOM 3975 C C . GLU A 1 513 ? -0.082 8.844 36.281 1 98.44 513 GLU A C 1
ATOM 3977 O O . GLU A 1 513 ? 0.985 9.125 36.812 1 98.44 513 GLU A O 1
ATOM 3982 N N . ASP A 1 514 ? -0.204 8.039 35.281 1 98.69 514 ASP A N 1
ATOM 3983 C CA . ASP A 1 514 ? 0.939 7.211 34.906 1 98.69 514 ASP A CA 1
ATOM 3984 C C . ASP A 1 514 ? 1.658 7.785 33.688 1 98.69 514 ASP A C 1
ATOM 3986 O O . ASP A 1 514 ? 2.82 7.465 33.438 1 98.69 514 ASP A O 1
ATOM 3990 N N . ILE A 1 515 ? 1.032 8.656 32.938 1 98.75 515 ILE A N 1
ATOM 3991 C CA . ILE A 1 515 ? 1.493 9.023 31.609 1 98.75 515 ILE A CA 1
ATOM 3992 C C . ILE A 1 515 ? 2.816 9.773 31.703 1 98.75 515 ILE A C 1
ATOM 3994 O O . ILE A 1 515 ? 3.715 9.578 30.875 1 98.75 515 ILE A O 1
ATOM 3998 N N . ASP A 1 516 ? 2.975 10.664 32.688 1 98.62 516 ASP A N 1
ATOM 3999 C CA . ASP A 1 516 ? 4.195 11.453 32.844 1 98.62 516 ASP A CA 1
ATOM 4000 C C . ASP A 1 516 ? 5.41 10.555 33.031 1 98.62 516 ASP A C 1
ATOM 4002 O O . ASP A 1 516 ? 6.434 10.727 32.375 1 98.62 516 ASP A O 1
ATOM 4006 N N . ALA A 1 517 ? 5.312 9.609 33.969 1 98.69 517 ALA A N 1
ATOM 4007 C CA . ALA A 1 517 ? 6.406 8.688 34.281 1 98.69 517 ALA A CA 1
ATOM 4008 C C . ALA A 1 517 ? 6.738 7.809 33.062 1 98.69 517 ALA A C 1
ATOM 4010 O O . ALA A 1 517 ? 7.906 7.516 32.812 1 98.69 517 ALA A O 1
ATOM 4011 N N . VAL A 1 518 ? 5.719 7.344 32.344 1 98.88 518 VAL A N 1
ATOM 4012 C CA . VAL A 1 518 ? 5.91 6.488 31.188 1 98.88 518 VAL A CA 1
ATOM 4013 C C . VAL A 1 518 ? 6.668 7.254 30.109 1 98.88 518 VAL A C 1
ATOM 4015 O O . VAL A 1 518 ? 7.617 6.73 29.516 1 98.88 518 VAL A O 1
ATOM 4018 N N . VAL A 1 519 ? 6.266 8.461 29.828 1 98.94 519 VAL A N 1
ATOM 4019 C CA . VAL A 1 519 ? 6.914 9.273 28.797 1 98.94 519 VAL A CA 1
ATOM 4020 C C . VAL A 1 519 ? 8.344 9.594 29.219 1 98.94 519 VAL A C 1
ATOM 4022 O O . VAL A 1 519 ? 9.266 9.555 28.391 1 98.94 519 VAL A O 1
ATOM 4025 N N . ALA A 1 520 ? 8.539 9.938 30.516 1 98.88 520 ALA A N 1
ATOM 4026 C CA . ALA A 1 520 ? 9.891 10.188 31.016 1 98.88 520 ALA A CA 1
ATOM 4027 C C . ALA A 1 520 ? 10.797 8.992 30.781 1 98.88 520 ALA A C 1
ATOM 4029 O O . ALA A 1 520 ? 11.938 9.141 30.328 1 98.88 520 ALA A O 1
ATOM 4030 N N . GLU A 1 521 ? 10.32 7.836 31.094 1 98.88 521 GLU A N 1
ATOM 4031 C CA . GLU A 1 521 ? 11.094 6.617 30.906 1 98.88 521 GLU A CA 1
ATOM 4032 C C . GLU A 1 521 ? 11.344 6.348 29.422 1 98.88 521 GLU A C 1
ATOM 4034 O O . GLU A 1 521 ? 12.438 5.938 29.047 1 98.88 521 GLU A O 1
ATOM 4039 N N . ALA A 1 522 ? 10.305 6.531 28.594 1 98.88 522 ALA A N 1
ATOM 4040 C CA . ALA A 1 522 ? 10.438 6.352 27.156 1 98.88 522 ALA A CA 1
ATOM 4041 C C . ALA A 1 522 ? 11.539 7.246 26.578 1 98.88 522 ALA A C 1
ATOM 4043 O O . ALA A 1 522 ? 12.352 6.805 25.766 1 98.88 522 ALA A O 1
ATOM 4044 N N . VAL A 1 523 ? 11.57 8.492 27.016 1 98.88 523 VAL A N 1
ATOM 4045 C CA . VAL A 1 523 ? 12.555 9.461 26.547 1 98.88 523 VAL A CA 1
ATOM 4046 C C . VAL A 1 523 ? 13.945 9.031 26.984 1 98.88 523 VAL A C 1
ATOM 4048 O O . VAL A 1 523 ? 14.906 9.117 26.219 1 98.88 523 VAL A O 1
ATOM 4051 N N . LYS A 1 524 ? 14.039 8.625 28.219 1 98.81 524 LYS A N 1
ATOM 4052 C CA . LYS A 1 524 ? 15.312 8.148 28.75 1 98.81 524 LYS A CA 1
ATOM 4053 C C . LYS A 1 524 ? 15.852 6.992 27.906 1 98.81 524 LYS A C 1
ATOM 4055 O O . LYS A 1 524 ? 17.016 7.012 27.484 1 98.81 524 LYS A O 1
ATOM 4060 N N . LEU A 1 525 ? 15.039 6.035 27.641 1 98.88 525 LEU A N 1
ATOM 4061 C CA . LEU A 1 525 ? 15.445 4.863 26.875 1 98.88 525 LEU A CA 1
ATOM 4062 C C . LEU A 1 525 ? 15.773 5.242 25.438 1 98.88 525 LEU A C 1
ATOM 4064 O O . LEU A 1 525 ? 16.703 4.691 24.844 1 98.88 525 LEU A O 1
ATOM 4068 N N . ASN A 1 526 ? 14.953 6.141 24.906 1 98.88 526 ASN A N 1
ATOM 4069 C CA . ASN A 1 526 ? 15.242 6.629 23.562 1 98.88 526 ASN A CA 1
ATOM 4070 C C . ASN A 1 526 ? 16.625 7.277 23.484 1 98.88 526 ASN A C 1
ATOM 4072 O O . ASN A 1 526 ? 17.359 7.051 22.516 1 98.88 526 ASN A O 1
ATOM 4076 N N . LYS A 1 527 ? 16.953 8.07 24.438 1 98.31 527 LYS A N 1
ATOM 4077 C CA . LYS A 1 527 ? 18.25 8.719 24.5 1 98.31 527 LYS A CA 1
ATOM 4078 C C . LYS A 1 527 ? 19.375 7.688 24.641 1 98.31 527 LYS A C 1
ATOM 4080 O O . LYS A 1 527 ? 20.516 7.941 24.234 1 98.31 527 LYS A O 1
ATOM 4085 N N . GLU A 1 528 ? 19.031 6.543 25.141 1 98.44 528 GLU A N 1
ATOM 4086 C CA . GLU A 1 528 ? 19.984 5.449 25.266 1 98.44 528 GLU A CA 1
ATOM 4087 C C . GLU A 1 528 ? 20.062 4.648 23.969 1 98.44 528 GLU A C 1
ATOM 4089 O O . GLU A 1 528 ? 20.766 3.633 23.906 1 98.44 528 GLU A O 1
ATOM 4094 N N . GLY A 1 529 ? 19.328 5.016 22.969 1 98.44 529 GLY A N 1
ATOM 4095 C CA . GLY A 1 529 ? 19.453 4.422 21.641 1 98.44 529 GLY A CA 1
ATOM 4096 C C . GLY A 1 529 ? 18.344 3.424 21.328 1 98.44 529 GLY A C 1
ATOM 4097 O O . GLY A 1 529 ? 18.438 2.686 20.344 1 98.44 529 GLY A O 1
ATOM 4098 N N . LYS A 1 530 ? 17.297 3.414 22.125 1 98.81 530 LYS A N 1
ATOM 4099 C CA . LYS A 1 530 ? 16.219 2.447 21.906 1 98.81 530 LYS A CA 1
ATOM 4100 C C . LYS A 1 530 ? 15.094 3.059 21.094 1 98.81 530 LYS A C 1
ATOM 4102 O O . LYS A 1 530 ? 14.758 4.23 21.266 1 98.81 530 LYS A O 1
ATOM 4107 N N . THR A 1 531 ? 14.602 2.285 20.109 1 98.88 531 THR A N 1
ATOM 4108 C CA . THR A 1 531 ? 13.297 2.586 19.531 1 98.88 531 THR A CA 1
ATOM 4109 C C . THR A 1 531 ? 12.172 2.238 20.5 1 98.88 531 THR A C 1
ATOM 4111 O O . THR A 1 531 ? 12.195 1.181 21.125 1 98.88 531 THR A O 1
ATOM 4114 N N . VAL A 1 532 ? 11.195 3.148 20.656 1 98.94 532 VAL A N 1
ATOM 4115 C CA . VAL A 1 532 ? 10.164 2.977 21.672 1 98.94 532 VAL A CA 1
ATOM 4116 C C . VAL A 1 532 ? 8.781 3.094 21.031 1 98.94 532 VAL A C 1
ATOM 4118 O O . VAL A 1 532 ? 8.586 3.873 20.094 1 98.94 532 VAL A O 1
ATOM 4121 N N . VAL A 1 533 ? 7.832 2.24 21.453 1 98.94 533 VAL A N 1
ATOM 4122 C CA . VAL A 1 533 ? 6.41 2.387 21.156 1 98.94 533 VAL A CA 1
ATOM 4123 C C . VAL A 1 533 ? 5.633 2.605 22.453 1 98.94 533 VAL A C 1
ATOM 4125 O O . VAL A 1 533 ? 5.719 1.797 23.375 1 98.94 533 VAL A O 1
ATOM 4128 N N . ILE A 1 534 ? 4.965 3.709 22.578 1 98.94 534 ILE A N 1
ATOM 4129 C CA . ILE A 1 534 ? 4.047 3.982 23.672 1 98.94 534 ILE A CA 1
ATOM 4130 C C . ILE A 1 534 ? 2.607 3.777 23.203 1 98.94 534 ILE A C 1
ATOM 4132 O O . ILE A 1 534 ? 2.094 4.559 22.391 1 98.94 534 ILE A O 1
ATOM 4136 N N . ASP A 1 535 ? 2 2.725 23.656 1 98.88 535 ASP A N 1
ATOM 4137 C CA . ASP A 1 535 ? 0.579 2.475 23.438 1 98.88 535 ASP A CA 1
ATOM 4138 C C . ASP A 1 535 ? -0.275 3.203 24.469 1 98.88 535 ASP A C 1
ATOM 4140 O O . ASP A 1 535 ? -0.574 2.656 25.531 1 98.88 535 ASP A O 1
ATOM 4144 N N . ALA A 1 536 ? -0.668 4.445 24.141 1 98.88 536 ALA A N 1
ATOM 4145 C CA . ALA A 1 536 ? -1.524 5.238 25.016 1 98.88 536 ALA A CA 1
ATOM 4146 C C . ALA A 1 536 ? -2.998 4.914 24.797 1 98.88 536 ALA A C 1
ATOM 4148 O O . ALA A 1 536 ? -3.594 5.367 23.812 1 98.88 536 ALA A O 1
ATOM 4149 N N . ARG A 1 537 ? -3.57 4.152 25.672 1 98.62 537 ARG A N 1
ATOM 4150 C CA . ARG A 1 537 ? -4.98 3.789 25.594 1 98.62 537 ARG A CA 1
ATOM 4151 C C . ARG A 1 537 ? -5.867 4.91 26.125 1 98.62 537 ARG A C 1
ATOM 4153 O O . ARG A 1 537 ? -6.125 4.98 27.328 1 98.62 537 ARG A O 1
ATOM 4160 N N . ILE A 1 538 ? -6.395 5.672 25.219 1 98.62 538 ILE A N 1
ATOM 4161 C CA . ILE A 1 538 ? -7.086 6.898 25.609 1 98.62 538 ILE A CA 1
ATOM 4162 C C . ILE A 1 538 ? -8.594 6.695 25.484 1 98.62 538 ILE A C 1
ATOM 4164 O O . ILE A 1 538 ? -9.055 5.754 24.844 1 98.62 538 ILE A O 1
ATOM 4168 N N . THR A 1 539 ? -9.352 7.57 26.109 1 97.62 539 THR A N 1
ATOM 4169 C CA . THR A 1 539 ? -10.805 7.582 26 1 97.62 539 THR A CA 1
ATOM 4170 C C . THR A 1 539 ? -11.234 7.953 24.578 1 97.62 539 THR A C 1
ATOM 4172 O O . THR A 1 539 ? -10.414 8.406 23.781 1 97.62 539 THR A O 1
ATOM 4175 N N . GLN A 1 540 ? -12.445 7.699 24.25 1 94.75 540 GLN A N 1
ATOM 4176 C CA . GLN A 1 540 ? -12.984 7.93 22.906 1 94.75 540 GLN A CA 1
ATOM 4177 C C . GLN A 1 540 ? -13.562 9.336 22.781 1 94.75 540 GLN A C 1
ATOM 4179 O O . GLN A 1 540 ? -14.367 9.602 21.891 1 94.75 540 GLN A O 1
ATOM 4184 N N . HIS A 1 541 ? -13.062 10.219 23.609 1 92.62 541 HIS A N 1
ATOM 4185 C CA . HIS A 1 541 ? -13.57 11.586 23.594 1 92.62 541 HIS A CA 1
ATOM 4186 C C . HIS A 1 541 ? -13.25 12.273 22.266 1 92.62 541 HIS A C 1
ATOM 4188 O O . HIS A 1 541 ? -12.133 12.156 21.75 1 92.62 541 HIS A O 1
ATOM 4194 N N . ARG A 1 542 ? -14.289 12.906 21.641 1 94.94 542 ARG A N 1
ATOM 4195 C CA . ARG A 1 542 ? -14.078 13.734 20.469 1 94.94 542 ARG A CA 1
ATOM 4196 C C . ARG A 1 542 ? -13.477 15.086 20.844 1 94.94 542 ARG A C 1
ATOM 4198 O O . ARG A 1 542 ? -14.031 15.812 21.672 1 94.94 542 ARG A O 1
ATOM 4205 N N . PRO A 1 543 ? -12.289 15.398 20.328 1 96.44 543 PRO A N 1
ATOM 4206 C CA . PRO A 1 543 ? -11.805 16.766 20.531 1 96.44 543 PRO A CA 1
ATOM 4207 C C . PRO A 1 543 ? -12.805 17.812 20.062 1 96.44 543 PRO A C 1
ATOM 4209 O O . PRO A 1 543 ? -13.5 17.609 19.062 1 96.44 543 PRO A O 1
ATOM 4212 N N . LEU A 1 544 ? -12.883 18.969 20.828 1 96.56 544 LEU A N 1
ATOM 4213 C CA . LEU A 1 544 ? -13.836 20.047 20.547 1 96.56 544 LEU A CA 1
ATOM 4214 C C . LEU A 1 544 ? -13.773 20.453 19.094 1 96.56 544 LEU A C 1
ATOM 4216 O O . LEU A 1 544 ? -12.695 20.781 18.578 1 96.56 544 LEU A O 1
ATOM 4220 N N . PRO A 1 545 ? -14.883 20.328 18.344 1 96.06 545 PRO A N 1
ATOM 4221 C CA . PRO A 1 545 ? -14.906 20.781 16.953 1 96.06 545 PRO A CA 1
ATOM 4222 C C . PRO A 1 545 ? -15.008 22.297 16.812 1 96.06 545 PRO A C 1
ATOM 4224 O O . PRO A 1 545 ? -16.094 22.859 16.969 1 96.06 545 PRO A O 1
ATOM 4227 N N . VAL A 1 546 ? -13.969 22.938 16.453 1 94.88 546 VAL A N 1
ATOM 4228 C CA . VAL A 1 546 ? -13.914 24.391 16.438 1 94.88 546 VAL A CA 1
ATOM 4229 C C . VAL A 1 546 ? -14.664 24.922 15.219 1 94.88 546 VAL A C 1
ATOM 4231 O O . VAL A 1 546 ? -15.039 26.094 15.18 1 94.88 546 VAL A O 1
ATOM 4234 N N . GLU A 1 547 ? -14.914 24.047 14.211 1 90.94 547 GLU A N 1
ATOM 4235 C CA . GLU A 1 547 ? -15.594 24.453 12.984 1 90.94 547 GLU A CA 1
ATOM 4236 C C . GLU A 1 547 ? -17.109 24.484 13.188 1 90.94 547 GLU A C 1
ATOM 4238 O O . GLU A 1 547 ? -17.844 25.047 12.367 1 90.94 547 GLU A O 1
ATOM 4243 N N . VAL A 1 548 ? -17.594 23.891 14.336 1 91.5 548 VAL A N 1
ATOM 4244 C CA . VAL A 1 548 ? -19.016 23.906 14.625 1 91.5 548 VAL A CA 1
ATOM 4245 C C . VAL A 1 548 ? -19.25 24.25 16.094 1 91.5 548 VAL A C 1
ATOM 4247 O O . VAL A 1 548 ? -19.938 23.531 16.812 1 91.5 548 VAL A O 1
ATOM 4250 N N . LEU A 1 549 ? -18.781 25.344 16.516 1 94.31 549 LEU A N 1
ATOM 4251 C CA . LEU A 1 549 ? -18.859 25.797 17.906 1 94.31 549 LEU A CA 1
ATOM 4252 C C . LEU A 1 549 ? -20.297 26.156 18.266 1 94.31 549 LEU A C 1
ATOM 4254 O O . LEU A 1 549 ? -20.984 26.844 17.516 1 94.31 549 LEU A O 1
ATOM 4258 N N . GLU A 1 550 ? -20.781 25.656 19.359 1 96 550 GLU A N 1
ATOM 4259 C CA . GLU A 1 550 ? -22.062 26.031 19.938 1 96 550 GLU A CA 1
ATOM 4260 C C . GLU A 1 550 ? -21.891 26.75 21.266 1 96 550 GLU A C 1
ATOM 4262 O O . GLU A 1 550 ? -22.297 26.234 22.312 1 96 550 GLU A O 1
ATOM 4267 N N . LEU A 1 551 ? -21.375 27.969 21.188 1 96.94 551 LEU A N 1
ATOM 4268 C CA . LEU A 1 551 ? -21 28.672 22.406 1 96.94 551 LEU A CA 1
ATOM 4269 C C . LEU A 1 551 ? -21.75 30 22.516 1 96.94 551 LEU A C 1
ATOM 4271 O O . LEU A 1 551 ? -21.891 30.547 23.609 1 96.94 551 LEU A O 1
ATOM 4275 N N . ASP A 1 552 ? -22.203 30.578 21.375 1 96.94 552 ASP A N 1
ATOM 4276 C CA . ASP A 1 552 ? -22.734 31.938 21.344 1 96.94 552 ASP A CA 1
ATOM 4277 C C . ASP A 1 552 ? -24.25 31.922 21.562 1 96.94 552 ASP A C 1
ATOM 4279 O O . ASP A 1 552 ? -24.984 31.359 20.766 1 96.94 552 ASP A O 1
ATOM 4283 N N . PRO A 1 553 ? -24.766 32.625 22.484 1 95.56 553 PRO A N 1
ATOM 4284 C CA . PRO A 1 553 ? -26.203 32.625 22.766 1 95.56 553 PRO A CA 1
ATOM 4285 C C . PRO A 1 553 ? -27.031 33.281 21.656 1 95.56 553 PRO A C 1
ATOM 4287 O O . PRO A 1 553 ? -28.25 33.094 21.594 1 95.56 553 PRO A O 1
ATOM 4290 N N . LYS A 1 554 ? -26.406 34.062 20.828 1 96.5 554 LYS A N 1
ATOM 4291 C CA . LYS A 1 554 ? -27.141 34.625 19.703 1 96.5 554 LY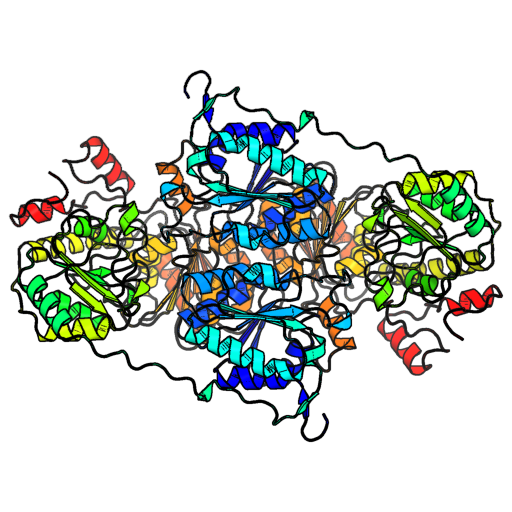S A CA 1
ATOM 4292 C C . LYS A 1 554 ? -27.359 33.594 18.609 1 96.5 554 LYS A C 1
ATOM 4294 O O . LYS A 1 554 ? -28.219 33.781 17.734 1 96.5 554 LYS A O 1
ATOM 4299 N N . LEU A 1 555 ? -26.641 32.562 18.656 1 96.12 555 LEU A N 1
ATOM 4300 C CA . LEU A 1 555 ? -26.688 31.609 17.562 1 96.12 555 LEU A CA 1
ATOM 4301 C C . LEU A 1 555 ? -27.281 30.297 18.031 1 96.12 555 LEU A C 1
ATOM 4303 O O . LEU A 1 555 ? -27.781 29.5 17.219 1 96.12 555 LEU A O 1
ATOM 4307 N N . HIS A 1 556 ? -27.219 30.031 19.328 1 97.06 556 HIS A N 1
ATOM 4308 C CA . HIS A 1 556 ? -27.625 28.734 19.844 1 97.06 556 HIS A CA 1
ATOM 4309 C C . HIS A 1 556 ? -28.453 28.859 21.109 1 97.06 556 HIS A C 1
ATOM 4311 O O . HIS A 1 556 ? -28.328 29.844 21.844 1 97.06 556 HIS A O 1
ATOM 4317 N N . SER A 1 557 ? -29.312 27.844 21.328 1 97.88 557 SER A N 1
ATOM 4318 C CA . SER A 1 557 ? -30.125 27.828 22.547 1 97.88 557 SER A CA 1
ATOM 4319 C C . SER A 1 557 ? -29.281 27.594 23.781 1 97.88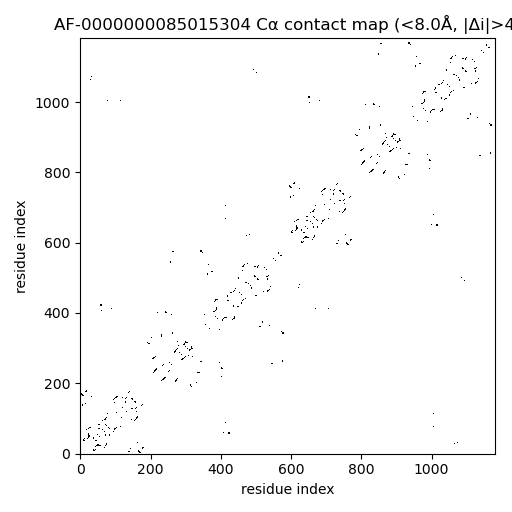 557 SER A C 1
ATOM 4321 O O . SER A 1 557 ? -28.172 27.062 23.688 1 97.88 557 SER A O 1
ATOM 4323 N N . GLU A 1 558 ? -29.797 28.047 24.844 1 97.38 558 GLU A N 1
ATOM 4324 C CA . GLU A 1 558 ? -29.125 27.812 26.125 1 97.38 558 GLU A CA 1
ATOM 4325 C C . GLU A 1 558 ? -28.875 26.312 26.344 1 97.38 558 GLU A C 1
ATOM 4327 O O . GLU A 1 558 ? -27.828 25.938 26.875 1 97.38 558 GLU A O 1
ATOM 4332 N N . GLU A 1 559 ? -29.812 25.547 25.922 1 97.75 559 GLU A N 1
ATOM 4333 C CA . GLU A 1 559 ? -29.703 24.109 26.078 1 97.75 559 GLU A CA 1
ATOM 4334 C C . GLU A 1 559 ? -28.578 23.547 25.219 1 97.75 559 GLU A C 1
ATOM 4336 O O . GLU A 1 559 ? -27.812 22.688 25.672 1 97.75 559 GLU A O 1
ATOM 4341 N N . ALA A 1 560 ? -28.5 23.984 24.031 1 97.5 560 ALA A N 1
ATOM 4342 C CA . ALA A 1 560 ? -27.453 23.531 23.109 1 97.5 560 ALA A CA 1
ATOM 4343 C C . ALA A 1 560 ? -26.078 23.922 23.625 1 97.5 560 ALA A C 1
ATOM 4345 O O . ALA A 1 560 ? -25.125 23.141 23.547 1 97.5 560 ALA A O 1
ATOM 4346 N N . ILE A 1 561 ? -25.953 25.125 24.078 1 98.06 561 ILE A N 1
ATOM 4347 C CA . ILE A 1 561 ? -24.703 25.641 24.609 1 98.06 561 ILE A CA 1
ATOM 4348 C C . ILE A 1 561 ? -24.281 24.812 25.828 1 98.06 561 ILE A C 1
ATOM 4350 O O . ILE A 1 561 ? -23.125 24.438 25.953 1 98.06 561 ILE A O 1
ATOM 4354 N N . LYS A 1 562 ? -25.234 24.609 26.719 1 97.81 562 LYS A N 1
ATOM 4355 C CA . LYS A 1 562 ? -24.953 23.812 27.906 1 97.81 562 LYS A CA 1
ATOM 4356 C C . LYS A 1 562 ? -24.484 22.422 27.547 1 97.81 562 LYS A C 1
ATOM 4358 O O . LYS A 1 562 ? -23.516 21.906 28.109 1 97.81 562 LYS A O 1
ATOM 4363 N N . ALA A 1 563 ? -25.172 21.812 26.609 1 97.56 563 ALA A N 1
ATOM 4364 C CA . ALA A 1 563 ? -24.812 20.469 26.156 1 97.56 563 ALA A CA 1
ATOM 4365 C C . ALA A 1 563 ? -23.406 20.453 25.547 1 97.56 563 ALA A C 1
ATOM 4367 O O . ALA A 1 563 ? -22.625 19.531 25.781 1 97.56 563 ALA A O 1
ATOM 4368 N N . PHE A 1 564 ? -23.125 21.391 24.719 1 97.56 564 PHE A N 1
ATOM 4369 C CA . PHE A 1 564 ? -21.828 21.531 24.078 1 97.56 564 PHE A CA 1
ATOM 4370 C C . PHE A 1 564 ? -20.719 21.688 25.109 1 97.56 564 PHE A C 1
ATOM 4372 O O . PHE A 1 564 ? -19.703 20.984 25.062 1 97.56 564 PHE A O 1
ATOM 4379 N N . LYS A 1 565 ? -20.922 22.625 26.031 1 97.81 565 LYS A N 1
ATOM 4380 C CA . LYS A 1 565 ? -19.938 22.891 27.078 1 97.81 565 LYS A CA 1
ATOM 4381 C C . LYS A 1 565 ? -19.703 21.656 27.953 1 97.81 565 LYS A C 1
ATOM 4383 O O . LYS A 1 565 ? -18.562 21.359 28.328 1 97.81 565 LYS A O 1
ATOM 4388 N N . GLU A 1 566 ? -20.781 20.984 28.234 1 97.56 566 GLU A N 1
ATOM 4389 C CA . GLU A 1 566 ? -20.656 19.766 29.031 1 97.56 566 GLU A CA 1
ATOM 4390 C C . GLU A 1 566 ? -19.891 18.688 28.266 1 97.56 566 GLU A C 1
ATOM 4392 O O . GLU A 1 566 ? -19 18.031 28.812 1 97.56 566 GLU A O 1
ATOM 4397 N N . LYS A 1 567 ? -20.203 18.484 27.016 1 95.38 567 LYS A N 1
ATOM 4398 C CA . LYS A 1 567 ? -19.609 17.422 26.203 1 95.38 567 LYS A CA 1
ATOM 4399 C C . LYS A 1 567 ? -18.109 17.609 26.047 1 95.38 567 LYS A C 1
ATOM 4401 O O . LYS A 1 567 ? -17.344 16.641 26.047 1 95.38 567 LYS A O 1
ATOM 4406 N N . TYR A 1 568 ? -17.688 18.875 26.016 1 97.69 568 TYR A N 1
ATOM 4407 C CA . TYR A 1 568 ? -16.297 19.141 25.656 1 97.69 568 TYR A CA 1
ATOM 4408 C C . TYR A 1 568 ? -15.547 19.781 26.812 1 97.69 568 TYR A C 1
ATOM 4410 O O . TYR A 1 568 ? -14.461 20.344 26.641 1 97.69 568 TYR A O 1
ATOM 4418 N N . GLU A 1 569 ? -16.141 19.75 27.953 1 97 569 GLU A N 1
ATOM 4419 C CA . GLU A 1 569 ? -15.555 20.344 29.156 1 97 569 GLU A CA 1
ATOM 4420 C C . GLU A 1 569 ? -15.164 21.797 28.906 1 97 569 GLU A C 1
ATOM 4422 O O . GLU A 1 569 ? -14.055 22.219 29.266 1 97 569 GLU A O 1
ATOM 4427 N N . ALA A 1 570 ? -16.016 22.547 28.297 1 97.75 570 ALA A N 1
ATOM 4428 C CA . ALA A 1 570 ? -15.711 23.875 27.797 1 97.75 570 ALA A CA 1
ATOM 4429 C C . ALA A 1 570 ? -16.5 24.953 28.547 1 97.75 570 ALA A C 1
ATOM 4431 O O . ALA A 1 570 ? -16.922 25.953 27.953 1 97.75 570 ALA A O 1
ATOM 4432 N N . GLU A 1 571 ? -16.688 24.75 29.859 1 96.94 571 GLU A N 1
ATOM 4433 C CA . GLU A 1 571 ? -17.531 25.641 30.641 1 96.94 571 GLU A CA 1
ATOM 4434 C C . GLU A 1 571 ? -16.969 27.062 30.641 1 96.94 571 GLU A C 1
ATOM 4436 O O . GLU A 1 571 ? -17.734 28.031 30.688 1 96.94 571 GLU A O 1
ATOM 4441 N N . GLU A 1 572 ? -15.688 27.203 30.578 1 96.88 572 GLU A N 1
ATOM 4442 C CA . GLU A 1 572 ? -15.055 28.5 30.719 1 96.88 572 GLU A CA 1
ATOM 4443 C C . GLU A 1 572 ? -14.867 29.172 29.359 1 96.88 572 GLU A C 1
ATOM 4445 O O . GLU A 1 572 ? -14.453 30.328 29.281 1 96.88 572 GLU A O 1
ATOM 4450 N N . LEU A 1 573 ? -15.188 28.516 28.234 1 98.12 573 LEU A N 1
ATOM 4451 C CA . LEU A 1 573 ? -14.961 29.078 26.922 1 98.12 573 LEU A CA 1
ATOM 4452 C C . LEU A 1 573 ? -15.992 30.172 26.625 1 98.12 573 LEU A C 1
ATOM 4454 O O . LEU A 1 573 ? -17.172 30 26.906 1 98.12 573 LEU A O 1
ATOM 4458 N N . VAL A 1 574 ? -15.477 31.25 26.156 1 97.56 574 VAL A N 1
ATOM 4459 C CA . VAL A 1 574 ? -16.281 32.438 25.828 1 97.56 574 VAL A CA 1
ATOM 4460 C C . VAL A 1 574 ? -16.203 32.719 24.328 1 97.56 574 VAL A C 1
ATOM 4462 O O . VAL A 1 574 ? -15.125 32.688 23.734 1 97.56 574 VAL A O 1
ATOM 4465 N N . PRO A 1 575 ? -17.406 32.844 23.703 1 97.38 575 PRO A N 1
ATOM 4466 C CA . PRO A 1 575 ? -17.344 33.188 22.281 1 97.38 575 PRO A CA 1
ATOM 4467 C C . PRO A 1 575 ? -16.641 34.531 22.047 1 97.38 575 PRO A C 1
ATOM 4469 O O . PRO A 1 575 ? -16.797 35.469 22.844 1 97.38 575 PRO A O 1
ATOM 4472 N N . PHE A 1 576 ? -15.961 34.719 20.969 1 98 576 PHE A N 1
ATOM 4473 C CA . PHE A 1 576 ? -15.164 35.875 20.641 1 98 576 PHE A CA 1
ATOM 4474 C C . PHE A 1 576 ? -16.016 37.156 20.641 1 98 576 PHE A C 1
ATOM 4476 O O . PHE A 1 576 ? -15.562 38.219 21.047 1 98 576 PHE A O 1
ATOM 4483 N N . ARG A 1 577 ? -17.266 37 20.219 1 97.69 577 ARG A N 1
ATOM 4484 C CA . ARG A 1 577 ? -18.172 38.156 20.125 1 97.69 577 ARG A CA 1
ATOM 4485 C C . ARG A 1 577 ? -18.266 38.875 21.453 1 97.69 577 ARG A C 1
ATOM 4487 O O . ARG A 1 577 ? -18.312 40.125 21.484 1 97.69 577 ARG A O 1
ATOM 4494 N N . LEU A 1 578 ? -18.281 38.156 22.484 1 97.69 578 LEU A N 1
ATOM 4495 C CA . LEU A 1 578 ? -18.406 38.75 23.797 1 97.69 578 LEU A CA 1
ATOM 4496 C C . LEU A 1 578 ? -17.156 39.562 24.156 1 97.69 578 LEU A C 1
ATOM 4498 O O . LEU A 1 578 ? -17.25 40.594 24.828 1 97.69 578 LEU A O 1
ATOM 4502 N N . PHE A 1 579 ? -15.984 39.094 23.781 1 98.38 579 PHE A N 1
ATOM 4503 C CA . PHE A 1 579 ? -14.758 39.875 23.984 1 98.38 579 PHE A CA 1
ATOM 4504 C C . PHE A 1 579 ? -14.75 41.125 23.141 1 98.38 579 PHE A C 1
ATOM 4506 O O . PHE A 1 579 ? -14.242 42.156 23.562 1 98.38 579 PHE A O 1
ATOM 4513 N N . LEU A 1 580 ? -15.258 41 21.891 1 98.31 580 LEU A N 1
ATOM 4514 C CA . LEU A 1 580 ? -15.406 42.188 21.047 1 98.31 580 LEU A CA 1
ATOM 4515 C C . LEU A 1 580 ? -16.281 43.25 21.734 1 98.31 580 LEU A C 1
ATOM 4517 O O . LEU A 1 580 ? -15.914 44.406 21.828 1 98.31 580 LEU A O 1
ATOM 4521 N N . GLU A 1 581 ? -17.406 42.844 22.234 1 97.75 581 GLU A N 1
ATOM 4522 C CA . GLU A 1 581 ? -18.375 43.719 22.859 1 97.75 581 GLU A CA 1
ATOM 4523 C C . GLU A 1 581 ? -17.797 44.344 24.141 1 97.75 581 GLU A C 1
ATOM 4525 O O . GLU A 1 581 ? -18.047 45.531 24.422 1 97.75 581 GLU A O 1
ATOM 4530 N N . GLU A 1 582 ? -17.109 43.562 24.875 1 97.88 582 GLU A N 1
ATOM 4531 C CA . GLU A 1 582 ? -16.469 44.094 26.078 1 97.88 582 GLU A CA 1
ATOM 4532 C C . GLU A 1 582 ? -15.508 45.219 25.75 1 97.88 582 GLU A C 1
ATOM 4534 O O . GLU A 1 582 ? -15.297 46.125 26.562 1 97.88 582 GLU A O 1
ATOM 4539 N N . GLU A 1 583 ? -14.961 45.25 24.547 1 97.88 583 GLU A N 1
ATOM 4540 C CA . GLU A 1 583 ? -14.016 46.281 24.109 1 97.88 583 GLU A CA 1
ATOM 4541 C C . GLU A 1 583 ? -14.719 47.375 23.297 1 97.88 583 GLU A C 1
ATOM 4543 O O . GLU A 1 583 ? -14.062 48.25 22.734 1 97.88 583 GLU A O 1
ATOM 4548 N N . GLY A 1 584 ? -16.016 47.312 23.203 1 97.38 584 GLY A N 1
ATOM 4549 C CA . GLY A 1 584 ? -16.797 48.344 22.547 1 97.38 584 GLY A CA 1
ATOM 4550 C C . GLY A 1 584 ? -16.922 48.125 21.047 1 97.38 584 GLY A C 1
ATOM 4551 O O . GLY A 1 584 ? -17.266 49.062 20.312 1 97.38 584 GLY A O 1
ATOM 4552 N N . LEU A 1 585 ? -16.625 46.938 20.609 1 97.69 585 LEU A N 1
ATOM 4553 C CA . LEU A 1 585 ? -16.75 46.625 19.188 1 97.69 585 LEU A CA 1
ATOM 4554 C C . LEU A 1 585 ? -17.984 45.75 18.922 1 97.69 585 LEU A C 1
ATOM 4556 O O . LEU A 1 585 ? -18.391 44.969 19.766 1 97.69 585 LEU A O 1
ATOM 4560 N N . GLN A 1 586 ? -18.625 45.938 17.75 1 96.75 586 GLN A N 1
ATOM 4561 C CA . GLN A 1 586 ? -19.719 45.094 17.281 1 96.75 586 GLN A CA 1
ATOM 4562 C C . GLN A 1 586 ? -19.203 43.969 16.359 1 96.75 586 GLN A C 1
ATOM 4564 O O . GLN A 1 586 ? -18.312 44.219 15.547 1 96.75 586 GLN A O 1
ATOM 4569 N N . SER A 1 587 ? -19.812 42.812 16.5 1 97.06 587 SER A N 1
ATOM 4570 C CA . SER A 1 587 ? -19.438 41.719 15.625 1 97.06 587 SER A CA 1
ATOM 4571 C C . SER A 1 587 ? -19.828 42 14.18 1 97.06 587 SER A C 1
ATOM 4573 O O . SER A 1 587 ? -20.906 42.531 13.914 1 97.06 587 SER A O 1
ATOM 4575 N N . ARG A 1 588 ? -18.984 41.594 13.289 1 95.75 588 ARG A N 1
ATOM 4576 C CA . ARG A 1 588 ? -19.25 41.656 11.859 1 95.75 588 ARG A CA 1
ATOM 4577 C C . ARG A 1 588 ? -19.891 40.375 11.344 1 95.75 588 ARG A C 1
ATOM 4579 O O . ARG A 1 588 ? -20.469 40.375 10.25 1 95.75 588 ARG A O 1
ATOM 4586 N N . ALA A 1 589 ? -19.797 39.375 12.094 1 93.31 589 ALA A N 1
ATOM 4587 C CA . ALA A 1 589 ? -20.219 38.031 11.672 1 93.31 589 ALA A CA 1
ATOM 4588 C C . ALA A 1 589 ? -21.578 37.688 12.273 1 93.31 589 ALA A C 1
ATOM 4590 O O . ALA A 1 589 ? -22.406 37.031 11.625 1 93.31 589 ALA A O 1
ATOM 4591 N N . ILE A 1 590 ? -21.812 38.062 13.469 1 90.88 590 ILE A N 1
ATOM 4592 C CA . ILE A 1 590 ? -23.031 37.719 14.195 1 90.88 590 ILE A CA 1
ATOM 4593 C C . ILE A 1 590 ? -23.828 39 14.469 1 90.88 590 ILE A C 1
ATOM 4595 O O . ILE A 1 590 ? -23.391 39.875 15.219 1 90.88 590 ILE A O 1
ATOM 4599 N N . LYS A 1 591 ? -24.922 39.156 13.773 1 79.12 591 LYS A N 1
ATOM 4600 C CA . LYS A 1 591 ? -25.766 40.344 13.883 1 79.12 591 LYS A CA 1
ATOM 4601 C C . LYS A 1 591 ? -26.906 40.125 14.867 1 79.12 591 LYS A C 1
ATOM 4603 O O . LYS A 1 591 ? -27.406 39 15 1 79.12 591 LYS A O 1
ATOM 4608 N N . MET B 1 1 ? -37.5 9.016 5.305 1 62.69 1 MET B N 1
ATOM 4609 C CA . MET B 1 1 ? -37.5 8.812 3.859 1 62.69 1 MET B CA 1
ATOM 4610 C C . MET B 1 1 ? -38.906 9.047 3.285 1 62.69 1 MET B C 1
ATOM 4612 O O . MET B 1 1 ? -39.906 8.703 3.91 1 62.69 1 MET B O 1
ATOM 4616 N N . THR B 1 2 ? -38.875 9.844 2.164 1 72.94 2 THR B N 1
ATOM 4617 C CA . THR B 1 2 ? -40.156 10.141 1.489 1 72.94 2 THR B CA 1
ATOM 4618 C C . THR B 1 2 ? -40.75 8.867 0.898 1 72.94 2 THR B C 1
ATOM 4620 O O . THR B 1 2 ? -40.031 7.984 0.438 1 72.94 2 THR B O 1
ATOM 4623 N N . GLN B 1 3 ? -42 8.836 1.014 1 80 3 GLN B N 1
ATOM 4624 C CA . GLN B 1 3 ? -42.719 7.672 0.477 1 80 3 GLN B CA 1
ATOM 4625 C C . GLN B 1 3 ? -42.344 7.438 -0.984 1 80 3 GLN B C 1
ATOM 4627 O O . GLN B 1 3 ? -42.344 8.367 -1.79 1 80 3 GLN B O 1
ATOM 4632 N N . GLY B 1 4 ? -41.812 6.301 -1.299 1 91.81 4 GLY B N 1
ATOM 4633 C CA . GLY B 1 4 ? -41.469 5.945 -2.662 1 91.81 4 GLY B CA 1
ATOM 4634 C C . GLY B 1 4 ? -40.031 6.348 -3.035 1 91.81 4 GLY B C 1
ATOM 4635 O O . GLY B 1 4 ? -39.688 6.422 -4.219 1 91.81 4 GLY B O 1
ATOM 4636 N N . LYS B 1 5 ? -39.25 6.727 -1.969 1 95.44 5 LYS B N 1
ATOM 4637 C CA . LYS B 1 5 ? -37.875 7.156 -2.217 1 95.44 5 LYS B CA 1
ATOM 4638 C C . LYS B 1 5 ? -36.875 6.258 -1.494 1 95.44 5 LYS B C 1
ATOM 4640 O O . LYS B 1 5 ? -37.25 5.559 -0.542 1 95.44 5 LYS B O 1
ATOM 4645 N N . ILE B 1 6 ? -35.75 6.211 -1.981 1 96 6 ILE B N 1
ATOM 4646 C CA . ILE B 1 6 ? -34.625 5.48 -1.423 1 96 6 ILE B CA 1
ATOM 4647 C C . ILE B 1 6 ? -33.312 6.27 -1.656 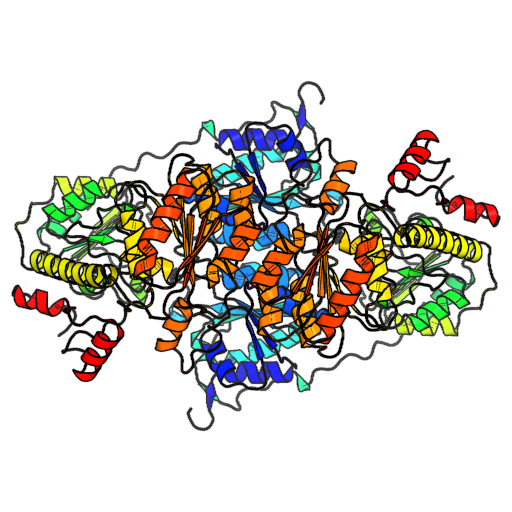1 96 6 ILE B C 1
ATOM 4649 O O . ILE B 1 6 ? -33.25 7.062 -2.594 1 96 6 ILE B O 1
ATOM 4653 N N . THR B 1 7 ? -32.375 6.156 -0.787 1 97.5 7 THR B N 1
ATOM 4654 C CA . THR B 1 7 ? -31.109 6.844 -1.05 1 97.5 7 THR B CA 1
ATOM 4655 C C . THR B 1 7 ? -30.375 6.199 -2.219 1 97.5 7 THR B C 1
ATOM 4657 O O . THR B 1 7 ? -30.5 4.992 -2.445 1 97.5 7 THR B O 1
ATOM 4660 N N . ALA B 1 8 ? -29.609 6.941 -2.988 1 98.19 8 ALA B N 1
ATOM 4661 C CA . ALA B 1 8 ? -28.859 6.414 -4.121 1 98.19 8 ALA B CA 1
ATOM 4662 C C . ALA B 1 8 ? -27.875 5.332 -3.668 1 98.19 8 ALA B C 1
ATOM 4664 O O . ALA B 1 8 ? -27.641 4.363 -4.391 1 98.19 8 ALA B O 1
ATOM 4665 N N . SER B 1 9 ? -27.281 5.461 -2.479 1 98.38 9 SER B N 1
ATOM 4666 C CA . SER B 1 9 ? -26.375 4.441 -1.954 1 98.38 9 SER B CA 1
ATOM 4667 C C . SER B 1 9 ? -27.109 3.135 -1.683 1 98.38 9 SER B C 1
ATOM 4669 O O . SER B 1 9 ? -26.594 2.051 -1.948 1 98.38 9 SER B O 1
ATOM 4671 N N . ALA B 1 10 ? -28.266 3.254 -1.092 1 97.88 10 ALA B N 1
ATOM 4672 C CA . ALA B 1 10 ? -29.078 2.053 -0.874 1 97.88 10 ALA B CA 1
ATOM 4673 C C . ALA B 1 10 ? -29.438 1.388 -2.197 1 97.88 10 ALA B C 1
ATOM 4675 O O . ALA B 1 10 ? -29.438 0.159 -2.303 1 97.88 10 ALA B O 1
ATOM 4676 N N . ALA B 1 11 ? -29.828 2.188 -3.182 1 97.94 11 ALA B N 1
ATOM 4677 C CA . ALA B 1 11 ? -30.125 1.674 -4.52 1 97.94 11 ALA B CA 1
ATOM 4678 C C . ALA B 1 11 ? -28.922 0.94 -5.102 1 97.94 11 ALA B C 1
ATOM 4680 O O . ALA B 1 11 ? -29.078 -0.117 -5.719 1 97.94 11 ALA B O 1
ATOM 4681 N N . MET B 1 12 ? -27.703 1.5 -4.941 1 98.25 12 MET B N 1
ATOM 4682 C CA . MET B 1 12 ? -26.469 0.864 -5.391 1 98.25 12 MET B CA 1
ATOM 4683 C C . MET B 1 12 ? -26.297 -0.504 -4.742 1 98.25 12 MET B C 1
ATOM 4685 O O . MET B 1 12 ? -25.938 -1.473 -5.41 1 98.25 12 MET B O 1
ATOM 4689 N N . LEU B 1 13 ? -26.516 -0.609 -3.436 1 98.44 13 LEU B N 1
ATOM 4690 C CA . LEU B 1 13 ? -26.391 -1.879 -2.729 1 98.44 13 LEU B CA 1
ATOM 4691 C C . LEU B 1 13 ? -27.375 -2.904 -3.277 1 98.44 13 LEU B C 1
ATOM 4693 O O . LEU B 1 13 ? -27.047 -4.082 -3.426 1 98.44 13 LEU B O 1
ATOM 4697 N N . ASN B 1 14 ? -28.609 -2.447 -3.543 1 97.38 14 ASN B N 1
ATOM 4698 C CA . ASN B 1 14 ? -29.594 -3.344 -4.133 1 97.38 14 ASN B CA 1
ATOM 4699 C C . ASN B 1 14 ? -29.125 -3.895 -5.477 1 97.38 14 ASN B C 1
ATOM 4701 O O . ASN B 1 14 ? -29.328 -5.07 -5.777 1 97.38 14 ASN B O 1
ATOM 4705 N N . VAL B 1 15 ? -28.516 -3.059 -6.258 1 97.5 15 VAL B N 1
ATOM 4706 C CA . VAL B 1 15 ? -27.984 -3.492 -7.547 1 97.5 15 VAL B CA 1
ATOM 4707 C C . VAL B 1 15 ? -26.875 -4.512 -7.324 1 97.5 15 VAL B C 1
ATOM 4709 O O . VAL B 1 15 ? -26.844 -5.555 -7.984 1 97.5 15 VAL B O 1
ATOM 4712 N N . LEU B 1 16 ? -25.922 -4.227 -6.41 1 98.19 16 LEU B N 1
ATOM 4713 C CA . LEU B 1 16 ? -24.812 -5.125 -6.125 1 98.19 16 LEU B CA 1
ATOM 4714 C C . LEU B 1 16 ? -25.312 -6.5 -5.711 1 98.19 16 LEU B C 1
ATOM 4716 O O . LEU B 1 16 ? -24.734 -7.52 -6.086 1 98.19 16 LEU B O 1
ATOM 4720 N N . LYS B 1 17 ? -26.438 -6.535 -4.988 1 97.31 17 LYS B N 1
ATOM 4721 C CA . LYS B 1 17 ? -27.016 -7.797 -4.543 1 97.31 17 LYS B CA 1
ATOM 4722 C C . LYS B 1 17 ? -27.469 -8.641 -5.727 1 97.31 17 LYS B C 1
ATOM 4724 O O . LYS B 1 17 ? -27.375 -9.875 -5.691 1 97.31 17 LYS B O 1
ATOM 4729 N N . THR B 1 18 ? -27.984 -7.965 -6.742 1 96.19 18 THR B N 1
ATOM 4730 C CA . THR B 1 18 ? -28.422 -8.719 -7.914 1 96.19 18 THR B CA 1
ATOM 4731 C C . THR B 1 18 ? -27.25 -9.406 -8.586 1 96.19 18 THR B C 1
ATOM 4733 O O . THR B 1 18 ? -27.422 -10.398 -9.297 1 96.19 18 THR B O 1
ATOM 4736 N N . TRP B 1 19 ? -26.062 -8.93 -8.352 1 96.31 19 TRP B N 1
ATOM 4737 C CA . TRP B 1 19 ? -24.844 -9.508 -8.93 1 96.31 19 TRP B CA 1
ATOM 4738 C C . TRP B 1 19 ? -24.203 -10.492 -7.957 1 96.31 19 TRP B C 1
ATOM 4740 O O . TRP B 1 19 ? -23.062 -10.938 -8.18 1 96.31 19 TRP B O 1
ATOM 4750 N N . GLY B 1 20 ? -24.844 -10.719 -6.824 1 95.69 20 GLY B N 1
ATOM 4751 C CA . GLY B 1 20 ? -24.406 -11.727 -5.867 1 95.69 20 GLY B CA 1
ATOM 4752 C C . GLY B 1 20 ? -23.422 -11.203 -4.852 1 95.69 20 GLY B C 1
ATOM 4753 O O . GLY B 1 20 ? -22.828 -11.969 -4.09 1 95.69 20 GLY B O 1
ATOM 4754 N N . VAL B 1 21 ? -23.203 -9.93 -4.816 1 97.56 21 VAL B N 1
ATOM 4755 C CA . VAL B 1 21 ? -22.266 -9.344 -3.871 1 97.56 21 VAL B CA 1
ATOM 4756 C C . VAL B 1 21 ? -22.812 -9.469 -2.449 1 97.56 21 VAL B C 1
ATOM 4758 O O . VAL B 1 21 ? -23.922 -9.039 -2.166 1 97.56 21 VAL B O 1
ATOM 4761 N N . ASP B 1 22 ? -21.984 -10.016 -1.614 1 97.19 22 ASP B N 1
ATOM 4762 C CA . ASP B 1 22 ? -22.422 -10.172 -0.229 1 97.19 22 ASP B CA 1
ATOM 4763 C C . ASP B 1 22 ? -21.422 -9.531 0.734 1 97.19 22 ASP B C 1
ATOM 4765 O O . ASP B 1 22 ? -21.641 -9.516 1.946 1 97.19 22 ASP B O 1
ATOM 4769 N N . THR B 1 23 ? -20.328 -9.094 0.188 1 98.06 23 THR B N 1
ATOM 4770 C CA . THR B 1 23 ? -19.281 -8.523 1.027 1 98.06 23 THR B CA 1
ATOM 4771 C C . THR B 1 23 ? -18.594 -7.367 0.317 1 98.06 23 THR B C 1
ATOM 4773 O O . THR B 1 23 ? -18.344 -7.438 -0.887 1 98.06 23 THR B O 1
ATOM 4776 N N . ILE B 1 24 ? -18.359 -6.309 0.995 1 98.69 24 ILE B N 1
ATOM 4777 C CA . ILE B 1 24 ? -17.516 -5.195 0.567 1 98.69 24 ILE B CA 1
ATOM 4778 C C . ILE B 1 24 ? -16.344 -5.039 1.523 1 98.69 24 ILE B C 1
ATOM 4780 O O . ILE B 1 24 ? -16.516 -5.02 2.744 1 98.69 24 ILE B O 1
ATOM 4784 N N . TYR B 1 25 ? -15.109 -4.996 0.972 1 98.75 25 TYR B N 1
ATOM 4785 C CA . TYR B 1 25 ? -13.883 -4.891 1.765 1 98.75 25 TYR B CA 1
ATOM 4786 C C . TYR B 1 25 ? -13.359 -3.459 1.772 1 98.75 25 TYR B C 1
ATOM 4788 O O . TYR B 1 25 ? -13.398 -2.773 0.748 1 98.75 25 TYR B O 1
ATOM 4796 N N . GLY B 1 26 ? -12.891 -2.953 2.908 1 98.31 26 GLY B N 1
ATOM 4797 C CA . GLY B 1 26 ? -12.211 -1.666 2.859 1 98.31 26 GLY B CA 1
ATOM 4798 C C . GLY B 1 26 ? -12.086 -1.01 4.223 1 98.31 26 GLY B C 1
ATOM 4799 O O . GLY B 1 26 ? -12.086 -1.692 5.246 1 98.31 26 GLY B O 1
ATOM 4800 N N . ILE B 1 27 ? -11.711 0.248 4.262 1 98.19 27 ILE B N 1
ATOM 4801 C CA . ILE B 1 27 ? -11.648 1.149 5.41 1 98.19 27 ILE B CA 1
ATOM 4802 C C . ILE B 1 27 ? -12.68 2.268 5.238 1 98.19 27 ILE B C 1
ATOM 4804 O O . ILE B 1 27 ? -12.852 2.797 4.137 1 98.19 27 ILE B O 1
ATOM 4808 N N . PRO B 1 28 ? -13.438 2.574 6.34 1 97.81 28 PRO B N 1
ATOM 4809 C CA . PRO B 1 28 ? -14.383 3.686 6.223 1 97.81 28 PRO B CA 1
ATOM 4810 C C . PRO B 1 28 ? -13.695 5.027 5.996 1 97.81 28 PRO B C 1
ATOM 4812 O O . PRO B 1 28 ? -12.5 5.164 6.258 1 97.81 28 PRO B O 1
ATOM 4815 N N . SER B 1 29 ? -14.43 5.965 5.453 1 96.81 29 SER B N 1
ATOM 4816 C CA . SER B 1 29 ? -13.883 7.301 5.234 1 96.81 29 SER B CA 1
ATOM 4817 C C . SER B 1 29 ? -15 8.336 5.105 1 96.81 29 SER B C 1
ATOM 4819 O O . SER B 1 29 ? -16.156 7.984 4.91 1 96.81 29 SER B O 1
ATOM 4821 N N . GLY B 1 30 ? -14.578 9.562 5.223 1 95.5 30 GLY B N 1
ATOM 4822 C CA . GLY B 1 30 ? -15.523 10.648 5.008 1 95.5 30 GLY B CA 1
ATOM 4823 C C . GLY B 1 30 ? -16.094 10.672 3.602 1 95.5 30 GLY B C 1
ATOM 4824 O O . GLY B 1 30 ? -17.266 11 3.406 1 95.5 30 GLY B O 1
ATOM 4825 N N . THR B 1 31 ? -15.305 10.289 2.645 1 96.88 31 THR B N 1
ATOM 4826 C CA . THR B 1 31 ? -15.75 10.328 1.255 1 96.88 31 THR B CA 1
ATOM 4827 C C . THR B 1 31 ? -16.547 9.078 0.909 1 96.88 31 THR B C 1
ATOM 4829 O O . THR B 1 31 ? -17.078 8.961 -0.2 1 96.88 31 THR B O 1
ATOM 4832 N N . LEU B 1 32 ? -16.703 8.172 1.845 1 97.69 32 LEU B N 1
ATOM 4833 C CA . LEU B 1 32 ? -17.531 6.988 1.687 1 97.69 32 LEU B CA 1
ATOM 4834 C C . LEU B 1 32 ? -18.703 7.012 2.662 1 97.69 32 LEU B C 1
ATOM 4836 O O . LEU B 1 32 ? -19.375 5.992 2.863 1 97.69 32 LEU B O 1
ATOM 4840 N N . SER B 1 33 ? -18.938 8.141 3.303 1 97.94 33 SER B N 1
ATOM 4841 C CA . SER B 1 33 ? -19.875 8.25 4.418 1 97.94 33 SER B CA 1
ATOM 4842 C C . SER B 1 33 ? -21.266 7.812 4.008 1 97.94 33 SER B C 1
ATOM 4844 O O . SER B 1 33 ? -21.953 7.117 4.758 1 97.94 33 SER B O 1
ATOM 4846 N N . SER B 1 34 ? -21.75 8.156 2.803 1 98 34 SER B N 1
ATOM 4847 C CA . SER B 1 34 ? -23.094 7.781 2.357 1 98 34 SER B CA 1
ATOM 4848 C C . SER B 1 34 ? -23.203 6.273 2.158 1 98 34 SER B C 1
ATOM 4850 O O . SER B 1 34 ? -24.234 5.676 2.473 1 98 34 SER B O 1
ATOM 4852 N N . LEU B 1 35 ? -22.141 5.676 1.609 1 98.12 35 LEU B N 1
ATOM 4853 C CA . LEU B 1 35 ? -22.109 4.227 1.46 1 98.12 35 LEU B CA 1
ATOM 4854 C C . LEU B 1 35 ? -22.156 3.539 2.82 1 98.12 35 LEU B C 1
ATOM 4856 O O . LEU B 1 35 ? -22.922 2.584 3.016 1 98.12 35 LEU B O 1
ATOM 4860 N N . MET B 1 36 ? -21.344 4.008 3.787 1 98.25 36 MET B N 1
ATOM 4861 C CA . MET B 1 36 ? -21.297 3.408 5.117 1 98.25 36 MET B CA 1
ATOM 4862 C C . MET B 1 36 ? -22.625 3.539 5.828 1 98.25 36 MET B C 1
ATOM 4864 O O . MET B 1 36 ? -23.047 2.625 6.543 1 98.25 36 MET B O 1
ATOM 4868 N N . ASP B 1 37 ? -23.234 4.688 5.637 1 98.12 37 ASP B N 1
ATOM 4869 C CA . ASP B 1 37 ? -24.547 4.902 6.223 1 98.12 37 ASP B CA 1
ATOM 4870 C C . ASP B 1 37 ? -25.562 3.9 5.676 1 98.12 37 ASP B C 1
ATOM 4872 O O . ASP B 1 37 ? -26.375 3.346 6.434 1 98.12 37 ASP B O 1
ATOM 4876 N N . ALA B 1 38 ? -25.547 3.678 4.367 1 98.12 38 ALA B N 1
ATOM 4877 C CA . ALA B 1 38 ? -26.438 2.707 3.73 1 98.12 38 ALA B CA 1
ATOM 4878 C C . ALA B 1 38 ? -26.125 1.288 4.199 1 98.12 38 ALA B C 1
ATOM 4880 O O . ALA B 1 38 ? -27.031 0.485 4.414 1 98.12 38 ALA B O 1
ATOM 4881 N N . LEU B 1 39 ? -24.859 0.933 4.34 1 98.38 39 LEU B N 1
ATOM 4882 C CA . LEU B 1 39 ? -24.438 -0.396 4.77 1 98.38 39 LEU B CA 1
ATOM 4883 C C . LEU B 1 39 ? -24.922 -0.687 6.188 1 98.38 39 LEU B C 1
ATOM 4885 O O . LEU B 1 39 ? -25.219 -1.834 6.52 1 98.38 39 LEU B O 1
ATOM 4889 N N . ALA B 1 40 ? -24.969 0.362 7 1 98 40 ALA B N 1
ATOM 4890 C CA . ALA B 1 40 ? -25.422 0.198 8.375 1 98 40 ALA B CA 1
ATOM 4891 C C . ALA B 1 40 ? -26.859 -0.35 8.414 1 98 40 ALA B C 1
ATOM 4893 O O . ALA B 1 40 ? -27.219 -1.065 9.352 1 98 40 ALA B O 1
ATOM 4894 N N . GLU B 1 41 ? -27.625 -0.033 7.422 1 96.94 41 GLU B N 1
ATOM 4895 C CA . GLU B 1 41 ? -29.047 -0.416 7.379 1 96.94 41 GLU B CA 1
ATOM 4896 C C . GLU B 1 41 ? -29.25 -1.679 6.547 1 96.94 41 GLU B C 1
ATOM 4898 O O . GLU B 1 41 ? -30.328 -2.252 6.535 1 96.94 41 GLU B O 1
ATOM 4903 N N . ASP B 1 42 ? -28.219 -2.025 5.871 1 96.12 42 ASP B N 1
ATOM 4904 C CA . ASP B 1 42 ? -28.312 -3.184 4.988 1 96.12 42 ASP B CA 1
ATOM 4905 C C . ASP B 1 42 ? -27.906 -4.465 5.711 1 96.12 42 ASP B C 1
ATOM 4907 O O . ASP B 1 42 ? -26.844 -4.527 6.332 1 96.12 42 ASP B O 1
ATOM 4911 N N . LYS B 1 43 ? -28.672 -5.484 5.633 1 94.38 43 LYS B N 1
ATOM 4912 C CA . LYS B 1 43 ? -28.406 -6.723 6.355 1 94.38 43 LYS B CA 1
ATOM 4913 C C . LYS B 1 43 ? -27.859 -7.797 5.418 1 94.38 43 LYS B C 1
ATOM 4915 O O . LYS B 1 43 ? -27.391 -8.844 5.871 1 94.38 43 LYS B O 1
ATOM 4920 N N . ASP B 1 44 ? -27.828 -7.512 4.133 1 96.69 44 ASP B N 1
ATOM 4921 C CA . ASP B 1 44 ? -27.453 -8.539 3.156 1 96.69 44 ASP B CA 1
ATOM 4922 C C . ASP B 1 44 ? -25.984 -8.422 2.764 1 96.69 44 ASP B C 1
ATOM 4924 O O . ASP B 1 44 ? -25.375 -9.406 2.346 1 96.69 44 ASP B O 1
ATOM 4928 N N . ILE B 1 45 ? -25.422 -7.285 2.775 1 97.75 45 ILE B N 1
ATOM 4929 C CA . ILE B 1 45 ? -24.031 -7.074 2.416 1 97.75 45 ILE B CA 1
ATOM 4930 C C . ILE B 1 45 ? -23.203 -6.762 3.67 1 97.75 45 ILE B C 1
ATOM 4932 O O . ILE B 1 45 ? -23.516 -5.82 4.402 1 97.75 45 ILE B O 1
ATOM 4936 N N . ARG B 1 46 ? -22.172 -7.535 3.855 1 96.12 46 ARG B N 1
ATOM 4937 C CA . ARG B 1 46 ? -21.266 -7.328 4.984 1 96.12 46 ARG B CA 1
ATOM 4938 C C . ARG B 1 46 ? -20.141 -6.371 4.613 1 96.12 46 ARG B C 1
ATOM 4940 O O . ARG B 1 46 ? -19.625 -6.418 3.496 1 96.12 46 ARG B O 1
ATOM 4947 N N . PHE B 1 47 ? -19.859 -5.477 5.531 1 98.12 47 PHE B N 1
ATOM 4948 C CA . PHE B 1 47 ? -18.641 -4.691 5.402 1 98.12 47 PHE B CA 1
ATOM 4949 C C . PHE B 1 47 ? -17.516 -5.32 6.199 1 98.12 47 PHE B C 1
ATOM 4951 O O . PHE B 1 47 ? -17.578 -5.414 7.426 1 98.12 47 PHE B O 1
ATOM 4958 N N . LEU B 1 48 ? -16.484 -5.844 5.609 1 98.19 48 LEU B N 1
ATOM 4959 C CA . LEU B 1 48 ? -15.305 -6.395 6.273 1 98.19 48 LEU B CA 1
ATOM 4960 C C . LEU B 1 48 ? -14.188 -5.359 6.34 1 98.19 48 LEU B C 1
ATOM 4962 O O . LEU B 1 48 ? -13.516 -5.098 5.34 1 98.19 48 LEU B O 1
ATOM 4966 N N . GLN B 1 49 ? -13.961 -4.836 7.5 1 98.25 49 GLN B N 1
ATOM 4967 C CA . GLN B 1 49 ? -12.945 -3.824 7.762 1 98.25 49 GLN B CA 1
ATOM 4968 C C . GLN B 1 49 ? -11.555 -4.445 7.824 1 98.25 49 GLN B C 1
ATOM 4970 O O . GLN B 1 49 ? -11.359 -5.492 8.445 1 98.25 49 GLN B O 1
ATOM 4975 N N . VAL B 1 50 ? -10.648 -3.871 7.094 1 98.44 50 VAL B N 1
ATOM 4976 C CA . VAL B 1 50 ? -9.258 -4.309 7.074 1 98.44 50 VAL B CA 1
ATOM 4977 C C . VAL B 1 50 ? -8.359 -3.229 7.672 1 98.44 50 VAL B C 1
ATOM 4979 O O . VAL B 1 50 ? -8.844 -2.166 8.07 1 98.44 50 VAL B O 1
ATOM 4982 N N . ARG B 1 51 ? -7.062 -3.506 7.812 1 98.25 51 ARG B N 1
ATOM 4983 C CA . ARG B 1 51 ? -6.129 -2.553 8.406 1 98.25 51 ARG B CA 1
ATOM 4984 C C . ARG B 1 51 ? -5.438 -1.721 7.336 1 98.25 51 ARG B C 1
ATOM 4986 O O . ARG B 1 51 ? -4.84 -0.684 7.633 1 98.25 51 ARG B O 1
ATOM 4993 N N . HIS B 1 52 ? -5.52 -2.102 6.09 1 98.31 52 HIS B N 1
ATOM 4994 C CA . HIS B 1 52 ? -4.988 -1.393 4.934 1 98.31 52 HIS B CA 1
ATOM 4995 C C . HIS B 1 52 ? -5.832 -1.657 3.689 1 98.31 52 HIS B C 1
ATOM 4997 O O . HIS B 1 52 ? -6.191 -2.803 3.41 1 98.31 52 HIS B O 1
ATOM 5003 N N . GLU B 1 53 ? -6.176 -0.696 2.916 1 98.31 53 GLU B N 1
ATOM 5004 C CA . GLU B 1 53 ? -7.062 -0.838 1.764 1 98.31 53 GLU B CA 1
ATOM 5005 C C . GLU B 1 53 ? -6.484 -1.815 0.743 1 98.31 53 GLU B C 1
ATOM 5007 O O . GLU B 1 53 ? -7.23 -2.52 0.058 1 98.31 53 GLU B O 1
ATOM 5012 N N . GLU B 1 54 ? -5.129 -1.892 0.633 1 98.38 54 GLU B N 1
ATOM 5013 C CA . GLU B 1 54 ? -4.523 -2.885 -0.25 1 98.38 54 GLU B CA 1
ATOM 5014 C C . GLU B 1 54 ? -4.953 -4.297 0.131 1 98.38 54 GLU B C 1
ATOM 5016 O O . GLU B 1 54 ? -5.23 -5.125 -0.741 1 98.38 54 GLU B O 1
ATOM 5021 N N . THR B 1 55 ? -4.996 -4.598 1.483 1 98.56 55 THR B N 1
ATOM 5022 C CA . THR B 1 55 ? -5.461 -5.902 1.941 1 98.56 55 THR B CA 1
ATOM 5023 C C . THR B 1 55 ? -6.895 -6.16 1.487 1 98.56 55 THR B C 1
ATOM 5025 O O . THR B 1 55 ? -7.223 -7.266 1.055 1 98.56 55 THR B O 1
ATOM 5028 N N . GLY B 1 56 ? -7.73 -5.105 1.566 1 98.69 56 GLY B N 1
ATOM 5029 C CA . GLY B 1 56 ? -9.102 -5.23 1.107 1 98.69 56 GLY B CA 1
ATOM 5030 C C . GLY B 1 56 ? -9.211 -5.527 -0.377 1 98.69 56 GLY B C 1
ATOM 5031 O O . GLY B 1 56 ? -9.977 -6.402 -0.787 1 98.69 56 GLY B O 1
ATOM 5032 N N . ALA B 1 57 ? -8.477 -4.793 -1.19 1 98.81 57 ALA B N 1
ATOM 5033 C CA . ALA B 1 57 ? -8.5 -4.984 -2.639 1 98.81 57 ALA B CA 1
ATOM 5034 C C . ALA B 1 57 ? -8.016 -6.383 -3.014 1 98.81 57 ALA B C 1
ATOM 5036 O O . ALA B 1 57 ? -8.617 -7.043 -3.865 1 98.81 57 ALA B O 1
ATOM 5037 N N . LEU B 1 58 ? -6.934 -6.844 -2.346 1 98.81 58 LEU B N 1
ATOM 5038 C CA . LEU B 1 58 ? -6.391 -8.164 -2.654 1 98.81 58 LEU B CA 1
ATOM 5039 C C . LEU B 1 58 ? -7.332 -9.266 -2.184 1 98.81 58 LEU B C 1
ATOM 5041 O O . LEU B 1 58 ? -7.477 -10.289 -2.85 1 98.81 58 LEU B O 1
ATOM 5045 N N . ALA B 1 59 ? -7.969 -9.062 -1.027 1 98.88 59 ALA B N 1
ATOM 5046 C CA . ALA B 1 59 ? -8.977 -10.016 -0.573 1 98.88 59 ALA B CA 1
ATOM 5047 C C . ALA B 1 59 ? -10.125 -10.117 -1.568 1 98.88 59 ALA B C 1
ATOM 5049 O O . ALA B 1 59 ? -10.562 -11.219 -1.912 1 98.88 59 ALA B O 1
ATOM 5050 N N . ALA B 1 60 ? -10.594 -8.977 -2.062 1 98.75 60 ALA B N 1
ATOM 5051 C CA . ALA B 1 60 ? -11.695 -8.938 -3.016 1 98.75 60 ALA B CA 1
ATOM 5052 C C . ALA B 1 60 ? -11.336 -9.672 -4.301 1 98.75 60 ALA B C 1
ATOM 5054 O O . ALA B 1 60 ? -12.133 -10.461 -4.816 1 98.75 60 ALA B O 1
ATOM 5055 N N . VAL B 1 61 ? -10.156 -9.461 -4.812 1 98.56 61 VAL B N 1
ATOM 5056 C CA . VAL B 1 61 ? -9.727 -10.117 -6.043 1 98.56 61 VAL B CA 1
ATOM 5057 C C . VAL B 1 61 ? -9.617 -11.625 -5.812 1 98.56 61 VAL B C 1
ATOM 5059 O O . VAL B 1 61 ? -10.07 -12.422 -6.641 1 98.56 61 VAL B O 1
ATOM 5062 N N . MET B 1 62 ? -9.055 -12.031 -4.691 1 98.69 62 MET B N 1
ATOM 5063 C CA . MET B 1 62 ? -8.852 -13.445 -4.387 1 98.69 62 MET B CA 1
ATOM 5064 C C . MET B 1 62 ? -10.18 -14.148 -4.145 1 98.69 62 MET B C 1
ATOM 5066 O O . MET B 1 62 ? -10.32 -15.336 -4.43 1 98.69 62 MET B O 1
ATOM 5070 N N . GLN B 1 63 ? -11.18 -13.383 -3.643 1 98.25 63 GLN B N 1
ATOM 5071 C CA . GLN B 1 63 ? -12.523 -13.945 -3.502 1 98.25 63 GLN B CA 1
ATOM 5072 C C . GLN B 1 63 ? -13.023 -14.508 -4.828 1 98.25 63 GLN B C 1
ATOM 5074 O O . GLN B 1 63 ? -13.492 -15.648 -4.883 1 98.25 63 GLN B O 1
ATOM 5079 N N . ALA B 1 64 ? -12.891 -13.695 -5.82 1 96.88 64 ALA B N 1
ATOM 5080 C CA . ALA B 1 64 ? -13.312 -14.133 -7.148 1 96.88 64 ALA B CA 1
ATOM 5081 C C . ALA B 1 64 ? -12.469 -15.305 -7.637 1 96.88 64 ALA B C 1
ATOM 5083 O O . ALA B 1 64 ? -12.984 -16.234 -8.258 1 96.88 64 ALA B O 1
ATOM 5084 N N . LYS B 1 65 ? -11.203 -15.359 -7.359 1 96.69 65 LYS B N 1
ATOM 5085 C CA . LYS B 1 65 ? -10.297 -16.422 -7.781 1 96.69 65 LYS B CA 1
ATOM 5086 C C . LYS B 1 65 ? -10.656 -17.75 -7.113 1 96.69 65 LYS B C 1
ATOM 5088 O O . LYS B 1 65 ? -10.477 -18.812 -7.699 1 96.69 65 LYS B O 1
ATOM 5093 N N . PHE B 1 66 ? -11.148 -17.688 -5.859 1 96.94 66 PHE B N 1
ATOM 5094 C CA . PHE B 1 66 ? -11.492 -18.891 -5.117 1 96.94 66 PHE B CA 1
ATOM 5095 C C . PHE B 1 66 ? -12.922 -19.312 -5.418 1 96.94 66 PHE B C 1
ATOM 5097 O O . PHE B 1 66 ? -13.453 -20.234 -4.781 1 96.94 66 PHE B O 1
ATOM 5104 N N . GLY B 1 67 ? -13.625 -18.625 -6.371 1 92.56 67 GLY B N 1
ATOM 5105 C CA . GLY B 1 67 ? -14.922 -19.078 -6.855 1 92.56 67 GLY B CA 1
ATOM 5106 C C . GLY B 1 67 ? -16.078 -18.297 -6.266 1 92.56 67 GLY B C 1
ATOM 5107 O O . GLY B 1 67 ? -17.25 -18.625 -6.488 1 92.56 67 GLY B O 1
ATOM 5108 N N . GLY B 1 68 ? -15.742 -17.203 -5.535 1 93.31 68 GLY B N 1
ATOM 5109 C CA . GLY B 1 68 ? -16.797 -16.344 -5.023 1 93.31 68 GLY B CA 1
ATOM 5110 C C . GLY B 1 68 ? -17.359 -15.398 -6.07 1 93.31 68 GLY B C 1
ATOM 5111 O O . GLY B 1 68 ? -17.016 -15.492 -7.25 1 93.31 68 GLY B O 1
ATOM 5112 N N . SER B 1 69 ? -18.312 -14.609 -5.648 1 92.88 69 SER B N 1
ATOM 5113 C CA . SER B 1 69 ? -18.875 -13.578 -6.508 1 92.88 69 SER B CA 1
ATOM 5114 C C . SER B 1 69 ? -17.828 -12.547 -6.906 1 92.88 69 SER B C 1
ATOM 5116 O O . SER B 1 69 ? -16.688 -12.602 -6.434 1 92.88 69 SER B O 1
ATOM 5118 N N . ILE B 1 70 ? -18.25 -11.617 -7.746 1 96.75 70 ILE B N 1
ATOM 5119 C CA . ILE B 1 70 ? -17.391 -10.477 -8.023 1 96.75 70 ILE B CA 1
ATOM 5120 C C . ILE B 1 70 ? -16.953 -9.82 -6.711 1 96.75 70 ILE B C 1
ATOM 5122 O O . ILE B 1 70 ? -17.75 -9.688 -5.785 1 96.75 70 ILE B O 1
ATOM 5126 N N . GLY B 1 71 ? -15.609 -9.672 -6.605 1 97.88 71 GLY B N 1
ATOM 5127 C CA . GLY B 1 71 ? -15.102 -8.969 -5.438 1 97.88 71 GLY B CA 1
ATOM 5128 C C . GLY B 1 71 ? -15.297 -7.469 -5.508 1 97.88 71 GLY B C 1
ATOM 5129 O O . GLY B 1 71 ? -15.188 -6.871 -6.582 1 97.88 71 GLY B O 1
ATOM 5130 N N . VAL B 1 72 ? -15.641 -6.809 -4.402 1 98.88 72 VAL B N 1
ATOM 5131 C CA . VAL B 1 72 ? -15.836 -5.363 -4.32 1 98.88 72 VAL B CA 1
ATOM 5132 C C . VAL B 1 72 ? -14.977 -4.789 -3.193 1 98.88 72 VAL B C 1
ATOM 5134 O O . VAL B 1 72 ? -15.023 -5.277 -2.061 1 98.88 72 VAL B O 1
ATOM 5137 N N . ALA B 1 73 ? -14.133 -3.859 -3.496 1 98.88 73 ALA B N 1
ATOM 5138 C CA . ALA B 1 73 ? -13.359 -3.123 -2.504 1 98.88 73 ALA B CA 1
ATOM 5139 C C . ALA B 1 73 ? -13.586 -1.62 -2.631 1 98.88 73 ALA B C 1
ATOM 5141 O O . ALA B 1 73 ? -13.867 -1.119 -3.723 1 98.88 73 ALA B O 1
ATOM 5142 N N . VAL B 1 74 ? -13.469 -0.923 -1.511 1 98.75 74 VAL B N 1
ATOM 5143 C CA . VAL B 1 74 ? -13.703 0.518 -1.514 1 98.75 74 VAL B CA 1
ATOM 5144 C C . VAL B 1 74 ? -12.477 1.242 -0.965 1 98.75 74 VAL B C 1
ATOM 5146 O O . VAL B 1 74 ? -11.758 0.704 -0.121 1 98.75 74 VAL B O 1
ATOM 5149 N N . GLY B 1 75 ? -12.219 2.408 -1.423 1 97.69 75 GLY B N 1
ATOM 5150 C CA . GLY B 1 75 ? -11.18 3.303 -0.948 1 97.69 75 GLY B CA 1
ATOM 5151 C C . GLY B 1 75 ? -11.609 4.754 -0.895 1 97.69 75 GLY B C 1
ATOM 5152 O O . GLY B 1 75 ? -12.383 5.207 -1.74 1 97.69 75 GLY B O 1
ATOM 5153 N N . SER B 1 76 ? -11.094 5.457 0.138 1 95.25 76 SER B N 1
ATOM 5154 C CA . SER B 1 76 ? -11.367 6.879 0.292 1 95.25 76 SER B CA 1
ATOM 5155 C C . SER B 1 76 ? -10.844 7.676 -0.898 1 95.25 76 SER B C 1
ATOM 5157 O O . SER B 1 76 ? -9.93 7.23 -1.596 1 95.25 76 SER B O 1
ATOM 5159 N N . GLY B 1 77 ? -11.492 8.836 -1.071 1 93.81 77 GLY B N 1
ATOM 5160 C CA . GLY B 1 77 ? -10.93 9.734 -2.064 1 93.81 77 GLY B CA 1
ATOM 5161 C C . GLY B 1 77 ? -9.477 10.07 -1.81 1 93.81 77 GLY B C 1
ATOM 5162 O O . GLY B 1 77 ? -9.078 10.32 -0.669 1 93.81 77 GLY B O 1
ATOM 5163 N N . GLY B 1 78 ? -8.672 10.07 -2.9 1 94.31 78 GLY B N 1
ATOM 5164 C CA . GLY B 1 78 ? -7.246 10.336 -2.775 1 94.31 78 GLY B CA 1
ATOM 5165 C C . GLY B 1 78 ? -6.449 9.125 -2.328 1 94.31 78 GLY B C 1
ATOM 5166 O O . GLY B 1 78 ? -6.297 8.164 -3.084 1 94.31 78 GLY B O 1
ATOM 5167 N N . PRO B 1 79 ? -6 9.133 -1.042 1 95.75 79 PRO B N 1
ATOM 5168 C CA . PRO B 1 79 ? -5.051 8.109 -0.603 1 95.75 79 PRO B CA 1
ATOM 5169 C C . PRO B 1 79 ? -5.672 6.711 -0.565 1 95.75 79 PRO B C 1
ATOM 5171 O O . PRO B 1 79 ? -5.004 5.727 -0.893 1 95.75 79 PRO B O 1
ATOM 5174 N N . GLY B 1 80 ? -6.91 6.59 -0.11 1 96.69 80 GLY B N 1
ATOM 5175 C CA . GLY B 1 80 ? -7.562 5.289 -0.1 1 96.69 80 GLY B CA 1
ATOM 5176 C C . GLY B 1 80 ? -7.758 4.707 -1.488 1 96.69 80 GLY B C 1
ATOM 5177 O O . GLY B 1 80 ? -7.637 3.498 -1.684 1 96.69 80 GLY B O 1
ATOM 5178 N N . ALA B 1 81 ? -8.109 5.551 -2.434 1 96.25 81 ALA B N 1
ATOM 5179 C CA . ALA B 1 81 ? -8.297 5.141 -3.822 1 96.25 81 ALA B CA 1
ATOM 5180 C C . ALA B 1 81 ? -7 4.598 -4.414 1 96.25 81 ALA B C 1
ATOM 5182 O O . ALA B 1 81 ? -7 3.562 -5.082 1 96.25 81 ALA B O 1
ATOM 5183 N N . THR B 1 82 ? -5.863 5.27 -4.133 1 96.25 82 THR B N 1
ATOM 5184 C CA . THR B 1 82 ? -4.574 4.844 -4.668 1 96.25 82 THR B CA 1
ATOM 5185 C C . THR B 1 82 ? -4.137 3.527 -4.035 1 96.25 82 THR B C 1
ATOM 5187 O O . THR B 1 82 ? -3.486 2.707 -4.684 1 96.25 82 THR B O 1
ATOM 5190 N N . HIS B 1 83 ? -4.586 3.258 -2.818 1 97.5 83 HIS B N 1
ATOM 5191 C CA . HIS B 1 83 ? -4.223 2.035 -2.107 1 97.5 83 HIS B CA 1
ATOM 5192 C C . HIS B 1 83 ? -4.824 0.807 -2.783 1 97.5 83 HIS B C 1
ATOM 5194 O O . HIS B 1 83 ? -4.371 -0.317 -2.549 1 97.5 83 HIS B O 1
ATOM 5200 N N . LEU B 1 84 ? -5.848 0.952 -3.648 1 98.12 84 LEU B N 1
ATOM 5201 C CA . LEU B 1 84 ? -6.516 -0.187 -4.266 1 98.12 84 LEU B CA 1
ATOM 5202 C C . LEU B 1 84 ? -5.734 -0.685 -5.477 1 98.12 84 LEU B C 1
ATOM 5204 O O . LEU B 1 84 ? -6.055 -1.735 -6.039 1 98.12 84 LEU B O 1
ATOM 5208 N N . ILE B 1 85 ? -4.66 -0.052 -5.824 1 97.19 85 ILE B N 1
ATOM 5209 C CA . ILE B 1 85 ? -4.051 -0.153 -7.148 1 97.19 85 ILE B CA 1
ATOM 5210 C C . ILE B 1 85 ? -3.494 -1.561 -7.352 1 97.19 85 ILE B C 1
ATOM 5212 O O . ILE B 1 85 ? -3.588 -2.119 -8.445 1 97.19 85 ILE B O 1
ATOM 5216 N N . ASN B 1 86 ? -2.883 -2.168 -6.371 1 97.62 86 ASN B N 1
ATOM 5217 C CA . ASN B 1 86 ? -2.336 -3.508 -6.555 1 97.62 86 ASN B CA 1
ATOM 5218 C C . ASN B 1 86 ? -3.438 -4.531 -6.809 1 97.62 86 ASN B C 1
ATOM 5220 O O . ASN B 1 86 ? -3.244 -5.48 -7.574 1 97.62 86 ASN B O 1
ATOM 5224 N N . GLY B 1 87 ? -4.609 -4.371 -6.094 1 98.12 87 GLY B N 1
ATOM 5225 C CA . GLY B 1 87 ? -5.734 -5.242 -6.387 1 98.12 87 GLY B CA 1
ATOM 5226 C C . GLY B 1 87 ? -6.262 -5.086 -7.805 1 98.12 87 GLY B C 1
ATOM 5227 O O . GLY B 1 87 ? -6.57 -6.074 -8.469 1 98.12 87 GLY B O 1
ATOM 5228 N N . VAL B 1 88 ? -6.332 -3.83 -8.289 1 98 88 VAL B N 1
ATOM 5229 C CA . VAL B 1 88 ? -6.832 -3.533 -9.625 1 98 88 VAL B CA 1
ATOM 5230 C C . VAL B 1 88 ? -5.906 -4.152 -10.672 1 98 88 VAL B C 1
ATOM 5232 O O . VAL B 1 88 ? -6.367 -4.785 -11.617 1 98 88 VAL B O 1
ATOM 5235 N N . TYR B 1 89 ? -4.637 -4.059 -10.484 1 96.75 89 TYR B N 1
ATOM 5236 C CA . TYR B 1 89 ? -3.686 -4.57 -11.461 1 96.75 89 TYR B CA 1
ATOM 5237 C C . TYR B 1 89 ? -3.629 -6.094 -11.422 1 96.75 89 TYR B C 1
ATOM 5239 O O . TYR B 1 89 ? -3.496 -6.742 -12.461 1 96.75 89 TYR B O 1
ATOM 5247 N N . ASP B 1 90 ? -3.66 -6.664 -10.219 1 97.75 90 ASP B N 1
ATOM 5248 C CA . ASP B 1 90 ? -3.723 -8.117 -10.125 1 97.75 90 ASP B CA 1
ATOM 5249 C C . ASP B 1 90 ? -4.949 -8.664 -10.852 1 97.75 90 ASP B C 1
ATOM 5251 O O . ASP B 1 90 ? -4.855 -9.648 -11.586 1 97.75 90 ASP B O 1
ATOM 5255 N N . ALA B 1 91 ? -6.094 -8.031 -10.656 1 98.38 91 ALA B N 1
ATOM 5256 C CA . ALA B 1 91 ? -7.328 -8.43 -11.328 1 98.38 91 ALA B CA 1
ATOM 5257 C C . ALA B 1 91 ? -7.188 -8.328 -12.844 1 98.38 91 ALA B C 1
ATOM 5259 O O . ALA B 1 91 ? -7.641 -9.211 -13.578 1 98.38 91 ALA B O 1
ATOM 5260 N N . ALA B 1 92 ? -6.605 -7.254 -13.289 1 96.69 92 ALA B N 1
ATOM 5261 C CA . ALA B 1 92 ? -6.438 -7.031 -14.727 1 96.69 92 ALA B CA 1
ATOM 5262 C C . ALA B 1 92 ? -5.543 -8.102 -15.344 1 96.69 92 ALA B C 1
ATOM 5264 O O . ALA B 1 92 ? -5.875 -8.672 -16.391 1 96.69 92 ALA B O 1
ATOM 5265 N N . MET B 1 93 ? -4.465 -8.414 -14.703 1 94.44 93 MET B N 1
ATOM 5266 C CA . MET B 1 93 ? -3.463 -9.305 -15.273 1 94.44 93 MET B CA 1
ATOM 5267 C C . MET B 1 93 ? -3.936 -10.758 -15.227 1 94.44 93 MET B C 1
ATOM 5269 O O . MET B 1 93 ? -3.543 -11.57 -16.062 1 94.44 93 MET B O 1
ATOM 5273 N N . ASP B 1 94 ? -4.812 -11.07 -14.312 1 94.69 94 ASP B N 1
ATOM 5274 C CA . ASP B 1 94 ? -5.301 -12.438 -14.188 1 94.69 94 ASP B CA 1
ATOM 5275 C C . ASP B 1 94 ? -6.707 -12.578 -14.758 1 94.69 94 ASP B C 1
ATOM 5277 O O . ASP B 1 94 ? -7.355 -13.609 -14.586 1 94.69 94 ASP B O 1
ATOM 5281 N N . ASN B 1 95 ? -7.23 -11.555 -15.43 1 94.38 95 ASN B N 1
ATOM 5282 C CA . ASN B 1 95 ? -8.562 -11.578 -16.016 1 94.38 95 ASN B CA 1
ATOM 5283 C C . ASN B 1 95 ? -9.625 -11.953 -14.984 1 94.38 95 ASN B C 1
ATOM 5285 O O . ASN B 1 95 ? -10.422 -12.867 -15.211 1 94.38 95 ASN B O 1
ATOM 5289 N N . THR B 1 96 ? -9.586 -11.266 -13.844 1 97.5 96 THR B N 1
ATOM 5290 C CA . THR B 1 96 ? -10.484 -11.547 -12.727 1 97.5 96 THR B CA 1
ATOM 5291 C C . THR B 1 96 ? -11.484 -10.414 -12.539 1 97.5 96 THR B C 1
ATOM 5293 O O . THR B 1 96 ? -11.102 -9.25 -12.406 1 97.5 96 THR B O 1
ATOM 5296 N N . PRO B 1 97 ? -12.82 -10.68 -12.586 1 97.75 97 PRO B N 1
ATOM 5297 C CA . PRO B 1 97 ? -13.789 -9.625 -12.297 1 97.75 97 PRO B CA 1
ATOM 5298 C C . PRO B 1 97 ? -13.594 -9 -10.922 1 97.75 97 PRO B C 1
ATOM 5300 O O . PRO B 1 97 ? -13.492 -9.719 -9.922 1 97.75 97 PRO B O 1
ATOM 5303 N N . PHE B 1 98 ? -13.523 -7.691 -10.883 1 98.62 98 PHE B N 1
ATOM 5304 C CA . PHE B 1 98 ? -13.266 -6.91 -9.68 1 98.62 98 PHE B CA 1
ATOM 5305 C C . PHE B 1 98 ? -13.875 -5.52 -9.797 1 98.62 98 PHE B C 1
ATOM 5307 O O . PHE B 1 98 ? -13.836 -4.906 -10.859 1 98.62 98 PHE B O 1
ATOM 5314 N N . LEU B 1 99 ? -14.578 -5.094 -8.758 1 98.88 99 LEU B N 1
ATOM 5315 C CA . LEU B 1 99 ? -15.109 -3.736 -8.734 1 98.88 99 LEU B CA 1
ATOM 5316 C C . LEU B 1 99 ? -14.445 -2.908 -7.641 1 98.88 99 LEU B C 1
ATOM 5318 O O . LEU B 1 99 ? -14.555 -3.229 -6.457 1 98.88 99 LEU B O 1
ATOM 5322 N N . ALA B 1 100 ? -13.711 -1.911 -8.031 1 98.81 100 ALA B N 1
ATOM 5323 C CA . ALA B 1 100 ? -13.172 -0.903 -7.125 1 98.81 100 ALA B CA 1
ATOM 5324 C C . ALA B 1 100 ? -14.078 0.321 -7.062 1 98.81 100 ALA B C 1
ATOM 5326 O O . ALA B 1 100 ? -14.352 0.953 -8.086 1 98.81 100 ALA B O 1
ATOM 5327 N N . ILE B 1 101 ? -14.562 0.665 -5.891 1 98.81 101 ILE B N 1
ATOM 5328 C CA . ILE B 1 101 ? -15.367 1.86 -5.672 1 98.81 101 ILE B CA 1
ATOM 5329 C C . ILE B 1 101 ? -14.531 2.924 -4.965 1 98.81 101 ILE B C 1
ATOM 5331 O O . ILE B 1 101 ? -14.055 2.709 -3.846 1 98.81 101 ILE B O 1
ATOM 5335 N N . LEU B 1 102 ? -14.352 4.027 -5.602 1 98.25 102 LEU B N 1
ATOM 5336 C CA . LEU B 1 102 ? -13.555 5.133 -5.086 1 98.25 102 LEU B CA 1
ATOM 5337 C C . LEU B 1 102 ? -14.453 6.254 -4.57 1 98.25 102 LEU B C 1
ATOM 5339 O O . LEU B 1 102 ? -15.297 6.77 -5.312 1 98.25 102 LEU B O 1
ATOM 5343 N N . GLY B 1 103 ? -14.242 6.656 -3.281 1 97.56 103 GLY B N 1
ATOM 5344 C CA . GLY B 1 103 ? -14.898 7.852 -2.781 1 97.56 103 GLY B CA 1
ATOM 5345 C C . GLY B 1 103 ? -14.336 9.133 -3.365 1 97.56 103 GLY B C 1
ATOM 5346 O O . GLY B 1 103 ? -13.195 9.156 -3.842 1 97.56 103 GLY B O 1
ATOM 5347 N N . SER B 1 104 ? -15.172 10.148 -3.344 1 95.5 104 SER B N 1
ATOM 5348 C CA . SER B 1 104 ? -14.75 11.477 -3.781 1 95.5 104 SER B CA 1
ATOM 5349 C C . SER B 1 104 ? -15.461 12.57 -2.988 1 95.5 104 SER B C 1
ATOM 5351 O O . SER B 1 104 ? -16.5 12.32 -2.377 1 95.5 104 SER B O 1
ATOM 5353 N N . ARG B 1 105 ? -14.836 13.75 -2.973 1 94.12 105 ARG B N 1
ATOM 5354 C CA . ARG B 1 105 ? -15.484 14.914 -2.373 1 94.12 105 ARG B CA 1
ATOM 5355 C C . ARG B 1 105 ? -16.812 15.211 -3.049 1 94.12 105 ARG B C 1
ATOM 5357 O O . ARG B 1 105 ? -17.062 14.773 -4.176 1 94.12 105 ARG B O 1
ATOM 5364 N N . PRO B 1 106 ? -17.672 15.93 -2.287 1 94.12 106 PRO B N 1
ATOM 5365 C CA . PRO B 1 106 ? -18.906 16.328 -2.965 1 94.12 106 PRO B CA 1
ATOM 5366 C C . PRO B 1 106 ? -18.641 17.125 -4.242 1 94.12 106 PRO B C 1
ATOM 5368 O O . PRO B 1 106 ? -17.656 17.875 -4.32 1 94.12 106 PRO B O 1
ATOM 5371 N N . VAL B 1 107 ? -19.547 17.016 -5.156 1 92.81 107 VAL B N 1
ATOM 5372 C CA . VAL B 1 107 ? -19.328 17.547 -6.496 1 92.81 107 VAL B CA 1
ATOM 5373 C C . VAL B 1 107 ? -19.109 19.062 -6.426 1 92.81 107 VAL B C 1
ATOM 5375 O O . VAL B 1 107 ? -18.344 19.625 -7.203 1 92.81 107 VAL B O 1
ATOM 5378 N N . ASN B 1 108 ? -19.734 19.734 -5.48 1 89.06 108 ASN B N 1
ATOM 5379 C CA . ASN B 1 108 ? -19.609 21.188 -5.371 1 89.06 108 ASN B CA 1
ATOM 5380 C C . ASN B 1 108 ? -18.25 21.594 -4.828 1 89.06 108 ASN B C 1
ATOM 5382 O O . ASN B 1 108 ? -17.906 22.781 -4.801 1 89.06 108 ASN B O 1
ATOM 5386 N N . GLU B 1 109 ? -17.406 20.641 -4.414 1 91 109 GLU B N 1
ATOM 5387 C CA . GLU B 1 109 ? -16.047 20.922 -3.941 1 91 109 GLU B CA 1
ATOM 5388 C C . GLU B 1 109 ? -15.008 20.422 -4.934 1 91 109 GLU B C 1
ATOM 5390 O O . GLU B 1 109 ? -13.812 20.609 -4.73 1 91 109 GLU B O 1
ATOM 5395 N N . LEU B 1 110 ? -15.422 19.797 -5.965 1 90.62 110 LEU B N 1
ATOM 5396 C CA . LEU B 1 110 ? -14.492 19.312 -6.969 1 90.62 110 LEU B CA 1
ATOM 5397 C C . LEU B 1 110 ? -13.969 20.453 -7.836 1 90.62 110 LEU B C 1
ATOM 5399 O O . LEU B 1 110 ? -14.68 21.422 -8.094 1 90.62 110 LEU B O 1
ATOM 5403 N N . ASN B 1 111 ? -12.719 20.312 -8.258 1 87.88 111 ASN B N 1
ATOM 5404 C CA . ASN B 1 111 ? -12 21.25 -9.109 1 87.88 111 ASN B CA 1
ATOM 5405 C C . ASN B 1 111 ? -11.727 22.562 -8.398 1 87.88 111 ASN B C 1
ATOM 5407 O O . ASN B 1 111 ? -11.641 23.625 -9.031 1 87.88 111 ASN B O 1
ATOM 5411 N N . MET B 1 112 ? -11.602 22.484 -7.09 1 87 112 MET B N 1
ATOM 5412 C CA . MET B 1 112 ? -11.336 23.656 -6.277 1 87 112 MET B CA 1
ATOM 5413 C C . MET B 1 112 ? -10.008 23.531 -5.543 1 87 112 MET B C 1
ATOM 5415 O O . MET B 1 112 ? -9.672 24.359 -4.699 1 87 112 MET B O 1
ATOM 5419 N N . ASP B 1 113 ? -9.227 22.438 -5.898 1 85.19 113 ASP B N 1
ATOM 5420 C CA . ASP B 1 113 ? -7.992 22.156 -5.176 1 85.19 113 ASP B CA 1
ATOM 5421 C C . ASP B 1 113 ? -8.273 21.875 -3.697 1 85.19 113 ASP B C 1
ATOM 5423 O O . ASP B 1 113 ? -7.555 22.375 -2.824 1 85.19 113 ASP B O 1
ATOM 5427 N N . ALA B 1 114 ? -9.344 21.172 -3.494 1 85.31 114 ALA B N 1
ATOM 5428 C CA . ALA B 1 114 ? -9.781 20.922 -2.125 1 85.31 114 ALA B CA 1
ATOM 5429 C C . ALA B 1 114 ? -8.93 19.828 -1.465 1 85.31 114 ALA B C 1
ATOM 5431 O O . ALA B 1 114 ? -8.172 19.125 -2.141 1 85.31 114 ALA B O 1
ATOM 5432 N N . PHE B 1 115 ? -9.047 19.844 -0.171 1 86 115 PHE B N 1
ATOM 5433 C CA . PHE B 1 115 ? -8.43 18.797 0.646 1 86 115 PHE B CA 1
ATOM 5434 C C . PHE B 1 115 ? -8.805 17.406 0.14 1 86 115 PHE B C 1
ATOM 5436 O O . PHE B 1 115 ? -9.977 17.125 -0.089 1 86 115 PHE B O 1
ATOM 5443 N N . GLN B 1 116 ? -7.828 16.5 -0.237 1 86.38 116 GLN B N 1
ATOM 5444 C CA . GLN B 1 116 ? -7.957 15.109 -0.688 1 86.38 116 GLN B CA 1
ATOM 5445 C C . GLN B 1 116 ? -8.633 15.039 -2.057 1 86.38 116 GLN B C 1
ATOM 5447 O O . GLN B 1 116 ? -9.094 13.977 -2.469 1 86.38 116 GLN B O 1
ATOM 5452 N N . GLU B 1 117 ? -8.758 16.234 -2.719 1 88.06 117 GLU B N 1
ATOM 5453 C CA . GLU B 1 117 ? -9.266 16.172 -4.086 1 88.06 117 GLU B CA 1
ATOM 5454 C C . GLU B 1 117 ? -8.219 15.594 -5.035 1 88.06 117 GLU B C 1
ATOM 5456 O O . GLU B 1 117 ? -7.051 15.992 -5.004 1 88.06 117 GLU B O 1
ATOM 5461 N N . LEU B 1 118 ? -8.617 14.578 -5.742 1 88.69 118 LEU B N 1
ATOM 5462 C CA . LEU B 1 118 ? -7.758 13.945 -6.738 1 88.69 118 LEU B CA 1
ATOM 5463 C C . LEU B 1 118 ? -8.547 13.57 -7.984 1 88.69 118 LEU B C 1
ATOM 5465 O O . LEU B 1 118 ? -9.688 13.102 -7.883 1 88.69 118 LEU B O 1
ATOM 5469 N N . ASN B 1 119 ? -7.949 13.945 -9.102 1 89.69 119 ASN B N 1
ATOM 5470 C CA . ASN B 1 119 ? -8.438 13.32 -10.328 1 89.69 119 ASN B CA 1
ATOM 5471 C C . ASN B 1 119 ? -7.996 11.859 -10.422 1 89.69 119 ASN B C 1
ATOM 5473 O O . ASN B 1 119 ? -6.883 11.57 -10.859 1 89.69 119 ASN B O 1
ATOM 5477 N N . GLN B 1 120 ? -8.914 11.008 -10.141 1 92.94 120 GLN B N 1
ATOM 5478 C CA . GLN B 1 120 ? -8.516 9.641 -9.836 1 92.94 120 GLN B CA 1
ATOM 5479 C C . GLN B 1 120 ? -8.562 8.758 -11.078 1 92.94 120 GLN B C 1
ATOM 5481 O O . GLN B 1 120 ? -7.824 7.777 -11.18 1 92.94 120 GLN B O 1
ATOM 5486 N N . ASN B 1 121 ? -9.328 9.07 -12.094 1 92.06 121 ASN B N 1
ATOM 5487 C CA . ASN B 1 121 ? -9.609 8.188 -13.227 1 92.06 121 ASN B CA 1
ATOM 5488 C C . ASN B 1 121 ? -8.352 7.914 -14.047 1 92.06 121 ASN B C 1
ATOM 5490 O O . ASN B 1 121 ? -8.125 6.789 -14.492 1 92.06 121 ASN B O 1
ATOM 5494 N N . PRO B 1 122 ? -7.484 8.93 -14.234 1 91.75 122 PRO B N 1
ATOM 5495 C CA . PRO B 1 122 ? -6.297 8.695 -15.062 1 91.75 122 PRO B CA 1
ATOM 5496 C C . PRO B 1 122 ? -5.398 7.594 -14.508 1 91.75 122 PRO B C 1
ATOM 5498 O O . PRO B 1 122 ? -4.746 6.879 -15.273 1 91.75 122 PRO B O 1
ATOM 5501 N N . MET B 1 123 ? -5.387 7.414 -13.305 1 92.56 123 MET B N 1
ATOM 5502 C CA . MET B 1 123 ? -4.543 6.41 -12.656 1 92.56 123 MET B CA 1
ATOM 5503 C C . MET B 1 123 ? -4.895 5.008 -13.141 1 92.56 123 MET B C 1
ATOM 5505 O O . MET B 1 123 ? -4.027 4.137 -13.211 1 92.56 123 MET B O 1
ATOM 5509 N N . TYR B 1 124 ? -6.207 4.812 -13.461 1 95.06 124 TYR B N 1
ATOM 5510 C CA . TYR B 1 124 ? -6.688 3.469 -13.75 1 95.06 124 TYR B CA 1
ATOM 5511 C C . TYR B 1 124 ? -7.07 3.328 -15.219 1 95.06 124 TYR B C 1
ATOM 5513 O O . TYR B 1 124 ? -7.434 2.24 -15.672 1 95.06 124 TYR B O 1
ATOM 5521 N N . ASN B 1 125 ? -6.926 4.383 -15.977 1 93.12 125 ASN B N 1
ATOM 5522 C CA . ASN B 1 125 ? -7.41 4.41 -17.359 1 93.12 125 ASN B CA 1
ATOM 5523 C C . ASN B 1 125 ? -6.723 3.352 -18.219 1 93.12 125 ASN B C 1
ATOM 5525 O O . ASN B 1 125 ? -7.34 2.781 -19.109 1 93.12 125 ASN B O 1
ATOM 5529 N N . GLY B 1 126 ? -5.555 3.012 -18 1 89.75 126 GLY B N 1
ATOM 5530 C CA . GLY B 1 126 ? -4.797 2.107 -18.844 1 89.75 126 GLY B CA 1
ATOM 5531 C C . GLY B 1 126 ? -5.039 0.644 -18.531 1 89.75 126 GLY B C 1
ATOM 5532 O O . GLY B 1 126 ? -4.609 -0.24 -19.266 1 89.75 126 GLY B O 1
ATOM 5533 N N . ILE B 1 127 ? -5.867 0.365 -17.469 1 93.38 127 ILE B N 1
ATOM 5534 C CA . ILE B 1 127 ? -5.891 -1.034 -17.062 1 93.38 127 ILE B CA 1
ATOM 5535 C C . ILE B 1 127 ? -7.324 -1.459 -16.75 1 93.38 127 ILE B C 1
ATOM 5537 O O . ILE B 1 127 ? -7.66 -2.643 -16.844 1 93.38 127 ILE B O 1
ATOM 5541 N N . ALA B 1 128 ? -8.227 -0.581 -16.359 1 97.31 128 ALA B N 1
ATOM 5542 C CA . ALA B 1 128 ? -9.602 -0.923 -16.016 1 97.31 128 ALA B CA 1
ATOM 5543 C C . ALA B 1 128 ? -10.445 -1.138 -17.266 1 97.31 128 ALA B C 1
ATOM 5545 O O . ALA B 1 128 ? -10.305 -0.412 -18.25 1 97.31 128 ALA B O 1
ATOM 5546 N N . VAL B 1 129 ? -11.391 -2.139 -17.266 1 98.06 129 VAL B N 1
ATOM 5547 C CA . VAL B 1 129 ? -12.281 -2.422 -18.375 1 98.06 129 VAL B CA 1
ATOM 5548 C C . VAL B 1 129 ? -13.453 -1.443 -18.359 1 98.06 129 VAL B C 1
ATOM 5550 O O . VAL B 1 129 ? -14.164 -1.306 -19.359 1 98.06 129 VAL B O 1
ATOM 5553 N N . TYR B 1 130 ? -13.742 -0.825 -17.281 1 98.25 130 TYR B N 1
ATOM 5554 C CA . TYR B 1 130 ? -14.719 0.232 -17.047 1 98.25 130 TYR B CA 1
ATOM 5555 C C . TYR B 1 130 ? -14.188 1.242 -16.031 1 98.25 130 TYR B C 1
ATOM 5557 O O . TYR B 1 130 ? -13.68 0.863 -14.969 1 98.25 130 TYR B O 1
ATOM 5565 N N . ASN B 1 131 ? -14.141 2.525 -16.281 1 98.19 131 ASN B N 1
ATOM 5566 C CA . ASN B 1 131 ? -13.531 3.566 -15.453 1 98.19 131 ASN B CA 1
ATOM 5567 C C . ASN B 1 131 ? -14.297 4.883 -15.562 1 98.19 131 ASN B C 1
ATOM 5569 O O . ASN B 1 131 ? -14.031 5.688 -16.453 1 98.19 131 ASN B O 1
ATOM 5573 N N . LYS B 1 132 ? -15.273 5.07 -14.594 1 97.81 132 LYS B N 1
ATOM 5574 C CA . LYS B 1 132 ? -16.156 6.227 -14.703 1 97.81 132 LYS B CA 1
ATOM 5575 C C . LYS B 1 132 ? -16.359 6.891 -13.344 1 97.81 132 LYS B C 1
ATOM 5577 O O . LYS B 1 132 ? -16.281 6.23 -12.305 1 97.81 132 LYS B O 1
ATOM 5582 N N . ARG B 1 133 ? -16.609 8.188 -13.414 1 97.38 133 ARG B N 1
ATOM 5583 C CA . ARG B 1 133 ? -17.156 8.922 -12.273 1 97.38 133 ARG B CA 1
ATOM 5584 C C . ARG B 1 133 ? -18.656 9.117 -12.43 1 97.38 133 ARG B C 1
ATOM 5586 O O . ARG B 1 133 ? -19.125 9.57 -13.477 1 97.38 133 ARG B O 1
ATOM 5593 N N . VAL B 1 134 ? -19.391 8.797 -11.406 1 97.94 134 VAL B N 1
ATOM 5594 C CA . VAL B 1 134 ? -20.828 9.039 -11.414 1 97.94 134 VAL B CA 1
ATOM 5595 C C . VAL B 1 134 ? -21.094 10.531 -11.57 1 97.94 134 VAL B C 1
ATOM 5597 O O . VAL B 1 134 ? -20.453 11.359 -10.93 1 97.94 134 VAL B O 1
ATOM 5600 N N . ALA B 1 135 ? -22.078 10.883 -12.406 1 96.69 135 ALA B N 1
ATOM 5601 C CA . ALA B 1 135 ? -22.297 12.281 -12.766 1 96.69 135 ALA B CA 1
ATOM 5602 C C . ALA B 1 135 ? -23.406 12.906 -11.914 1 96.69 135 ALA B C 1
ATOM 5604 O O . ALA B 1 135 ? -23.391 14.109 -11.664 1 96.69 135 ALA B O 1
ATOM 5605 N N . TYR B 1 136 ? -24.469 12.195 -11.578 1 96.44 136 TYR B N 1
ATOM 5606 C CA . TYR B 1 136 ? -25.562 12.641 -10.734 1 96.44 136 TYR B CA 1
ATOM 5607 C C . TYR B 1 136 ? -26.188 11.469 -9.984 1 96.44 136 TYR B C 1
ATOM 5609 O O . TYR B 1 136 ? -25.953 10.312 -10.336 1 96.44 136 TYR B O 1
ATOM 5617 N N . ALA B 1 137 ? -26.922 11.648 -8.992 1 97.44 137 ALA B N 1
ATOM 5618 C CA . ALA B 1 137 ? -27.375 10.656 -8.016 1 97.44 137 ALA B CA 1
ATOM 5619 C C . ALA B 1 137 ? -28.156 9.539 -8.695 1 97.44 137 ALA B C 1
ATOM 5621 O O . ALA B 1 137 ? -27.922 8.359 -8.43 1 97.44 137 ALA B O 1
ATOM 5622 N N . GLU B 1 138 ? -29.062 9.82 -9.602 1 95.75 138 GLU B N 1
ATOM 5623 C CA . GLU B 1 138 ? -29.938 8.844 -10.25 1 95.75 138 GLU B CA 1
ATOM 5624 C C . GLU B 1 138 ? -29.125 7.891 -11.133 1 95.75 138 GLU B C 1
ATOM 5626 O O . GLU B 1 138 ? -29.562 6.773 -11.414 1 95.75 138 GLU B O 1
ATOM 5631 N N . GLN B 1 139 ? -27.984 8.289 -11.492 1 97.5 139 GLN B N 1
ATOM 5632 C CA . GLN B 1 139 ? -27.125 7.5 -12.367 1 97.5 139 GLN B CA 1
ATOM 5633 C C . GLN B 1 139 ? -26.375 6.43 -11.586 1 97.5 139 GLN B C 1
ATOM 5635 O O . GLN B 1 139 ? -25.938 5.43 -12.148 1 97.5 139 GLN B O 1
ATOM 5640 N N . LEU B 1 140 ? -26.25 6.605 -10.297 1 98 140 LEU B N 1
ATOM 5641 C CA . LEU B 1 140 ? -25.359 5.809 -9.453 1 98 140 LEU B CA 1
ATOM 5642 C C . LEU B 1 140 ? -25.688 4.324 -9.578 1 98 140 LEU B C 1
ATOM 5644 O O . LEU B 1 140 ? -24.812 3.521 -9.914 1 98 140 LEU B O 1
ATOM 5648 N N . PRO B 1 141 ? -26.953 3.879 -9.367 1 97.56 141 PRO B N 1
ATOM 5649 C CA . PRO B 1 141 ? -27.219 2.445 -9.5 1 97.56 141 PRO B CA 1
ATOM 5650 C C . PRO B 1 141 ? -27 1.931 -10.914 1 97.56 141 PRO B C 1
ATOM 5652 O O . PRO B 1 141 ? -26.562 0.789 -11.102 1 97.56 141 PRO B O 1
ATOM 5655 N N . LYS B 1 142 ? -27.188 2.734 -11.93 1 97 142 LYS B N 1
ATOM 5656 C CA . LYS B 1 142 ? -27 2.334 -13.32 1 97 142 LYS B CA 1
ATOM 5657 C C . LYS B 1 142 ? -25.531 2.141 -13.648 1 97 142 LYS B C 1
ATOM 5659 O O . LYS B 1 142 ? -25.156 1.192 -14.344 1 97 142 LYS B O 1
ATOM 5664 N N . VAL B 1 143 ? -24.734 3.045 -13.148 1 98.12 143 VAL B N 1
ATOM 5665 C CA . VAL B 1 143 ? -23.297 2.979 -13.383 1 98.12 143 VAL B CA 1
ATOM 5666 C C . VAL B 1 143 ? -22.719 1.747 -12.688 1 98.12 143 VAL B C 1
ATOM 5668 O O . VAL B 1 143 ? -21.859 1.052 -13.25 1 98.12 143 VAL B O 1
ATOM 5671 N N . ILE B 1 144 ? -23.156 1.488 -11.523 1 98.44 144 ILE B N 1
ATOM 5672 C CA . ILE B 1 144 ? -22.703 0.322 -10.781 1 98.44 144 ILE B CA 1
ATOM 5673 C C . ILE B 1 144 ? -23.109 -0.953 -11.516 1 98.44 144 ILE B C 1
ATOM 5675 O O . ILE B 1 144 ? -22.312 -1.9 -11.609 1 98.44 144 ILE B O 1
ATOM 5679 N N . ASP B 1 145 ? -24.297 -0.982 -11.961 1 97.62 145 ASP B N 1
ATOM 5680 C CA . ASP B 1 145 ? -24.766 -2.127 -12.734 1 97.62 145 ASP B CA 1
ATOM 5681 C C . ASP B 1 145 ? -23.891 -2.359 -13.961 1 97.62 145 ASP B C 1
ATOM 5683 O O . ASP B 1 145 ? -23.484 -3.492 -14.234 1 97.62 145 ASP B O 1
ATOM 5687 N N . GLU B 1 146 ? -23.656 -1.277 -14.688 1 97.62 146 GLU B N 1
ATOM 5688 C CA . GLU B 1 146 ? -22.812 -1.36 -15.875 1 97.62 146 GLU B CA 1
ATOM 5689 C C . GLU B 1 146 ? -21.391 -1.794 -15.516 1 97.62 146 GLU B C 1
ATOM 5691 O O . GLU B 1 146 ? -20.766 -2.551 -16.266 1 97.62 146 GLU B O 1
ATOM 5696 N N . ALA B 1 147 ? -20.906 -1.271 -14.43 1 98.5 147 ALA B N 1
ATOM 5697 C CA . ALA B 1 147 ? -19.562 -1.62 -13.977 1 98.5 147 ALA B CA 1
ATOM 5698 C C . ALA B 1 147 ? -19.438 -3.117 -13.703 1 98.5 147 ALA B C 1
ATOM 5700 O O . ALA B 1 147 ? -18.469 -3.76 -14.125 1 98.5 147 ALA B O 1
ATOM 5701 N N . CYS B 1 148 ? -20.391 -3.652 -12.961 1 97.94 148 CYS B N 1
ATOM 5702 C CA . CYS B 1 148 ? -20.406 -5.082 -12.688 1 97.94 148 CYS B CA 1
ATOM 5703 C C . CYS B 1 148 ? -20.5 -5.891 -13.977 1 97.94 148 CYS B C 1
ATOM 5705 O O . CYS B 1 148 ? -19.781 -6.875 -14.156 1 97.94 148 CYS B O 1
ATOM 5707 N N . ARG B 1 149 ? -21.406 -5.465 -14.852 1 96.06 149 ARG B N 1
ATOM 5708 C CA . ARG B 1 149 ? -21.578 -6.129 -16.141 1 96.06 149 ARG B CA 1
ATOM 5709 C C . ARG B 1 149 ? -20.266 -6.137 -16.922 1 96.06 149 ARG B C 1
ATOM 5711 O O . ARG B 1 149 ? -19.891 -7.156 -17.516 1 96.06 149 ARG B O 1
ATOM 5718 N N . ALA B 1 150 ? -19.609 -5.008 -16.953 1 97.38 150 ALA B N 1
ATOM 5719 C CA . ALA B 1 150 ? -18.328 -4.898 -17.656 1 97.38 150 ALA B CA 1
ATOM 5720 C C . ALA B 1 150 ? -17.266 -5.797 -17.031 1 97.38 150 ALA B C 1
ATOM 5722 O O . ALA B 1 150 ? -16.562 -6.516 -17.734 1 97.38 150 ALA B O 1
ATOM 5723 N N . ALA B 1 151 ? -17.141 -5.746 -15.688 1 98 151 ALA B N 1
ATOM 5724 C CA . ALA B 1 151 ? -16.125 -6.531 -14.977 1 98 151 ALA B CA 1
ATOM 5725 C C . ALA B 1 151 ? -16.312 -8.023 -15.25 1 98 151 ALA B C 1
ATOM 5727 O O . ALA B 1 151 ? -15.328 -8.727 -15.516 1 98 151 ALA B O 1
ATOM 5728 N N . ILE B 1 152 ? -17.5 -8.5 -15.172 1 95.25 152 ILE B N 1
ATOM 5729 C CA . ILE B 1 152 ? -17.797 -9.922 -15.32 1 95.25 152 ILE B CA 1
ATOM 5730 C C . ILE B 1 152 ? -17.656 -10.328 -16.781 1 95.25 152 ILE B C 1
ATOM 5732 O O . ILE B 1 152 ? -17.016 -11.336 -17.094 1 95.25 152 ILE B O 1
ATOM 5736 N N . SER B 1 153 ? -18.266 -9.523 -17.734 1 93.62 153 SER B N 1
ATOM 5737 C CA . SER B 1 153 ? -18.266 -9.867 -19.141 1 93.62 153 SER B CA 1
ATOM 5738 C C . SER B 1 153 ? -16.875 -9.773 -19.734 1 93.62 153 SER B C 1
ATOM 5740 O O . SER B 1 153 ? -16.484 -10.586 -20.594 1 93.62 153 SER B O 1
ATOM 5742 N N . LYS B 1 154 ? -16.125 -8.781 -19.344 1 94.94 154 LYS B N 1
ATOM 5743 C CA . LYS B 1 154 ? -14.805 -8.547 -19.922 1 94.94 154 LYS B CA 1
ATOM 5744 C C . LYS B 1 154 ? -13.711 -9.156 -19.031 1 94.94 154 LYS B C 1
ATOM 5746 O O . LYS B 1 154 ? -12.523 -9.094 -19.375 1 94.94 154 LYS B O 1
ATOM 5751 N N . LYS B 1 155 ? -14.07 -9.773 -17.969 1 94.31 155 LYS B N 1
ATOM 5752 C CA . LYS B 1 155 ? -13.172 -10.461 -17.047 1 94.31 155 LYS B CA 1
ATOM 5753 C C . LYS B 1 155 ? -12.016 -9.547 -16.641 1 94.31 155 LYS B C 1
ATOM 5755 O O . LYS B 1 155 ? -10.852 -9.898 -16.812 1 94.31 155 LYS B O 1
ATOM 5760 N N . GLY B 1 156 ? -12.258 -8.484 -16.016 1 97.62 156 GLY B N 1
ATOM 5761 C CA . GLY B 1 156 ? -11.273 -7.512 -15.586 1 97.62 156 GLY B CA 1
ATOM 5762 C C . GLY B 1 156 ? -11.812 -6.543 -14.547 1 97.62 156 GLY B C 1
ATOM 5763 O O . GLY B 1 156 ? -12.945 -6.68 -14.094 1 97.62 156 GLY B O 1
ATOM 5764 N N . PRO B 1 157 ? -11 -5.621 -14.102 1 98.69 157 PRO B N 1
ATOM 5765 C CA . PRO B 1 157 ? -11.422 -4.691 -13.055 1 98.69 157 PRO B CA 1
ATOM 5766 C C . PRO B 1 157 ? -12.234 -3.518 -13.594 1 98.69 157 PRO B C 1
ATOM 5768 O O . PRO B 1 157 ? -11.891 -2.955 -14.641 1 98.69 157 PRO B O 1
ATOM 5771 N N . ALA B 1 158 ? -13.328 -3.201 -12.93 1 98.81 158 ALA B N 1
ATOM 5772 C CA . ALA B 1 158 ? -14.062 -1.952 -13.109 1 98.81 158 ALA B CA 1
ATOM 5773 C C . ALA B 1 158 ? -13.789 -0.986 -11.961 1 98.81 158 ALA B C 1
ATOM 5775 O O . ALA B 1 158 ? -13.672 -1.402 -10.805 1 98.81 158 ALA B O 1
ATOM 5776 N N . VAL B 1 159 ? -13.641 0.281 -12.281 1 98.75 159 VAL B N 1
ATOM 5777 C CA . VAL B 1 159 ? -13.375 1.333 -11.312 1 98.75 159 VAL B CA 1
ATOM 5778 C C . VAL B 1 159 ? -14.453 2.41 -11.406 1 98.75 159 VAL B C 1
ATOM 5780 O O . VAL B 1 159 ? -14.703 2.955 -12.484 1 98.75 159 VAL B O 1
ATOM 5783 N N . VAL B 1 160 ? -15.133 2.676 -10.266 1 98.69 160 VAL B N 1
ATOM 5784 C CA . VAL B 1 160 ? -16.188 3.686 -10.242 1 98.69 160 VAL B CA 1
ATOM 5785 C C . VAL B 1 160 ? -15.906 4.699 -9.133 1 98.69 160 VAL B C 1
ATOM 5787 O O . VAL B 1 160 ? -15.742 4.328 -7.973 1 98.69 160 VAL B O 1
ATOM 5790 N N . GLU B 1 161 ? -15.766 5.922 -9.5 1 98.12 161 GLU B N 1
ATOM 5791 C CA . GLU B 1 161 ? -15.648 7.02 -8.547 1 98.12 161 GLU B CA 1
ATOM 5792 C C . GLU B 1 161 ? -17.016 7.625 -8.227 1 98.12 161 GLU B C 1
ATOM 5794 O O . GLU B 1 161 ? -17.797 7.91 -9.133 1 98.12 161 GLU B O 1
ATOM 5799 N N . ILE B 1 162 ? -17.312 7.84 -6.922 1 98.25 162 ILE B N 1
ATOM 5800 C CA . ILE B 1 162 ? -18.641 8.312 -6.52 1 98.25 162 ILE B CA 1
ATOM 5801 C C . ILE B 1 162 ? -18.484 9.547 -5.633 1 98.25 162 ILE B C 1
ATOM 5803 O O . ILE B 1 162 ? -18.062 9.445 -4.48 1 98.25 162 ILE B O 1
ATOM 5807 N N . PRO B 1 163 ? -18.859 10.766 -6.121 1 97.62 163 PRO B N 1
ATOM 5808 C CA . PRO B 1 163 ? -18.984 11.898 -5.203 1 97.62 163 PRO B CA 1
ATOM 5809 C C . PRO B 1 163 ? -19.891 11.609 -4.02 1 97.62 163 PRO B C 1
ATOM 5811 O O . PRO B 1 163 ? -21.031 11.156 -4.211 1 97.62 163 PRO B O 1
ATOM 5814 N N . VAL B 1 164 ? -19.453 11.867 -2.865 1 97.19 164 VAL B N 1
ATOM 5815 C CA . VAL B 1 164 ? -20.031 11.344 -1.636 1 97.19 164 VAL B CA 1
ATOM 5816 C C . VAL B 1 164 ? -21.469 11.859 -1.484 1 97.19 164 VAL B C 1
ATOM 5818 O O . VAL B 1 164 ? -22.328 11.156 -0.968 1 97.19 164 VAL B O 1
ATOM 5821 N N . ASN B 1 165 ? -21.812 13.055 -1.963 1 97 165 ASN B N 1
ATOM 5822 C CA . ASN B 1 165 ? -23.125 13.648 -1.743 1 97 165 ASN B CA 1
ATOM 5823 C C . ASN B 1 165 ? -24.188 12.969 -2.588 1 97 165 ASN B C 1
ATOM 5825 O O . ASN B 1 165 ? -25.375 13.016 -2.248 1 97 165 ASN B O 1
ATOM 5829 N N . PHE B 1 166 ? -23.812 12.352 -3.691 1 97.94 166 PHE B N 1
ATOM 5830 C CA . PHE B 1 166 ? -24.781 11.641 -4.512 1 97.94 166 PHE B CA 1
ATOM 5831 C C . PHE B 1 166 ? -25.422 10.492 -3.734 1 97.94 166 PHE B C 1
ATOM 5833 O O . PHE B 1 166 ? -26.609 10.219 -3.887 1 97.94 166 PHE B O 1
ATOM 5840 N N . GLY B 1 167 ? -24.656 9.875 -2.885 1 97.75 167 GLY B N 1
ATOM 5841 C CA . GLY B 1 167 ? -25.156 8.711 -2.158 1 97.75 167 GLY B CA 1
ATOM 5842 C C . GLY B 1 167 ? -26.25 9.055 -1.165 1 97.75 167 GLY B C 1
ATOM 5843 O O . GLY B 1 167 ? -27.109 8.219 -0.88 1 97.75 167 GLY B O 1
ATOM 5844 N N . PHE B 1 168 ? -26.25 10.273 -0.658 1 97.25 168 PHE B N 1
ATOM 5845 C CA . PHE B 1 168 ? -27.234 10.703 0.333 1 97.25 168 PHE B CA 1
ATOM 5846 C C . PHE B 1 168 ? -28.547 11.109 -0.337 1 97.25 168 PHE B C 1
ATOM 5848 O O . PHE B 1 168 ? -29.578 11.18 0.316 1 97.25 168 PHE B O 1
ATOM 5855 N N . GLN B 1 169 ? -28.5 11.422 -1.585 1 97.38 169 GLN B N 1
ATOM 5856 C CA . GLN B 1 169 ? -29.688 11.922 -2.277 1 97.38 169 GLN B CA 1
ATOM 5857 C C . GLN B 1 169 ? -30.734 10.82 -2.445 1 97.38 169 GLN B C 1
ATOM 5859 O O . GLN B 1 169 ? -30.391 9.656 -2.664 1 97.38 169 GLN B O 1
ATOM 5864 N N . GLU B 1 170 ? -31.953 11.266 -2.322 1 97.31 170 GLU B N 1
ATOM 5865 C CA . GLU B 1 170 ? -33.062 10.352 -2.555 1 97.31 170 GLU B CA 1
ATOM 5866 C C . GLU B 1 170 ? -33.438 10.289 -4.035 1 97.31 170 GLU B C 1
ATOM 5868 O O . GLU B 1 170 ? -33.406 11.305 -4.73 1 97.31 170 GLU B O 1
ATOM 5873 N N . ILE B 1 171 ? -33.656 9.031 -4.445 1 97 171 ILE B N 1
ATOM 5874 C CA . ILE B 1 171 ? -34.125 8.805 -5.805 1 97 171 ILE B CA 1
ATOM 5875 C C . ILE B 1 171 ? -35.406 7.949 -5.773 1 97 171 ILE B C 1
ATOM 5877 O O . ILE B 1 171 ? -35.75 7.391 -4.73 1 97 171 ILE B O 1
ATOM 5881 N N . ASP B 1 172 ? -36.094 7.895 -6.918 1 95.19 172 ASP B N 1
ATOM 5882 C CA . ASP B 1 172 ? -37.281 7.055 -7 1 95.19 172 ASP B CA 1
ATOM 5883 C C . ASP B 1 172 ? -36.938 5.578 -6.855 1 95.19 172 ASP B C 1
ATOM 5885 O O . ASP B 1 172 ? -36.062 5.07 -7.574 1 95.19 172 ASP B O 1
ATOM 5889 N N . GLU B 1 173 ? -37.594 4.906 -5.984 1 93.44 173 GLU B N 1
ATOM 5890 C CA . GLU B 1 173 ? -37.281 3.512 -5.668 1 93.44 173 GLU B CA 1
ATOM 5891 C C . GLU B 1 173 ? -37.5 2.617 -6.887 1 93.44 173 GLU B C 1
ATOM 5893 O O . GLU B 1 173 ? -36.906 1.528 -6.965 1 93.44 173 GLU B O 1
ATOM 5898 N N . ASN B 1 174 ? -38.281 3.092 -7.848 1 90.25 174 ASN B N 1
ATOM 5899 C CA . ASN B 1 174 ? -38.562 2.289 -9.023 1 90.25 174 ASN B CA 1
ATOM 5900 C C . ASN B 1 174 ? -37.812 2.795 -10.258 1 90.25 174 ASN B C 1
ATOM 5902 O O . ASN B 1 174 ? -38.125 2.4 -11.383 1 90.25 174 ASN B O 1
ATOM 5906 N N . SER B 1 175 ? -36.812 3.539 -10.031 1 88.19 175 SER B N 1
ATOM 5907 C CA . SER B 1 175 ? -36.156 4.203 -11.156 1 88.19 175 SER B CA 1
ATOM 5908 C C . SER B 1 175 ? -34.938 3.432 -11.609 1 88.19 175 SER B C 1
ATOM 5910 O O . SER B 1 175 ? -34.188 3.896 -12.477 1 88.19 175 SER B O 1
ATOM 5912 N N . TYR B 1 176 ? -34.688 2.303 -11.062 1 86.81 176 TYR B N 1
ATOM 5913 C CA . TYR B 1 176 ? -33.5 1.519 -11.414 1 86.81 176 TYR B CA 1
ATOM 5914 C C . TYR B 1 176 ? -33.781 0.025 -11.328 1 86.81 176 TYR B C 1
ATOM 5916 O O . TYR B 1 176 ? -34.812 -0.382 -10.805 1 86.81 176 TYR B O 1
ATOM 5924 N N . TYR B 1 177 ? -33.031 -0.71 -12.016 1 84.56 177 TYR B N 1
ATOM 5925 C CA . TYR B 1 177 ? -33.031 -2.162 -11.867 1 84.56 177 TYR B CA 1
ATOM 5926 C C . TYR B 1 177 ? -31.609 -2.719 -11.859 1 84.56 177 TYR B C 1
ATOM 5928 O O . TYR B 1 177 ? -30.672 -2.068 -12.336 1 84.56 177 TYR B O 1
ATOM 5936 N N . GLY B 1 178 ? -31.422 -3.809 -11.211 1 87 178 GLY B N 1
ATOM 5937 C CA . GLY B 1 178 ? -30.188 -4.566 -11.281 1 87 178 GLY B CA 1
ATOM 5938 C C . GLY B 1 178 ? -30.234 -5.699 -12.289 1 87 178 GLY B C 1
ATOM 5939 O O . GLY B 1 178 ? -31.219 -6.445 -12.344 1 87 178 GLY B O 1
ATOM 5940 N N . SER B 1 179 ? -29.219 -5.77 -13.07 1 85.25 179 SER B N 1
ATOM 5941 C CA . SER B 1 179 ? -29.25 -6.734 -14.164 1 85.25 179 SER B CA 1
ATOM 5942 C C . SER B 1 179 ? -28.547 -8.031 -13.789 1 85.25 179 SER B C 1
ATOM 5944 O O . SER B 1 179 ? -28.438 -8.945 -14.602 1 85.25 179 SER B O 1
ATOM 5946 N N . GLY B 1 180 ? -28.078 -8.125 -12.555 1 86 180 GLY B N 1
ATOM 5947 C CA . GLY B 1 180 ? -27.344 -9.305 -12.133 1 86 180 GLY B CA 1
ATOM 5948 C C . GLY B 1 180 ? -28.125 -10.594 -12.297 1 86 180 GLY B C 1
ATOM 5949 O O . GLY B 1 180 ? -27.547 -11.641 -12.586 1 86 180 GLY B O 1
ATOM 5950 N N . SER B 1 181 ? -29.406 -10.516 -12.172 1 82.38 181 SER B N 1
ATOM 5951 C CA . SER B 1 181 ? -30.266 -11.695 -12.258 1 82.38 181 SER B CA 1
ATOM 5952 C C . SER B 1 181 ? -30.312 -12.234 -13.68 1 82.38 181 SER B C 1
ATOM 5954 O O . SER B 1 181 ? -30.719 -13.383 -13.906 1 82.38 181 SER B O 1
ATOM 5956 N N . TYR B 1 182 ? -29.797 -11.367 -14.57 1 76.69 182 TYR B N 1
ATOM 5957 C CA . TYR B 1 182 ? -29.812 -11.789 -15.961 1 76.69 182 TYR B CA 1
ATOM 5958 C C . TYR B 1 182 ? -28.453 -12.352 -16.375 1 76.69 182 TYR B C 1
ATOM 5960 O O . TYR B 1 182 ? -28.266 -12.758 -17.531 1 76.69 182 TYR B O 1
ATOM 5968 N N . GLU B 1 183 ? -27.609 -12.281 -15.445 1 77.88 183 GLU B N 1
ATOM 5969 C CA . GLU B 1 183 ? -26.281 -12.82 -15.766 1 77.88 183 GLU B CA 1
ATOM 5970 C C . GLU B 1 183 ? -26.375 -14.281 -16.203 1 77.88 183 GLU B C 1
ATOM 5972 O O . GLU B 1 183 ? -27.125 -15.07 -15.602 1 77.88 183 GLU B O 1
ATOM 5977 N N . ARG B 1 184 ? -25.812 -14.492 -17.344 1 71.5 184 ARG B N 1
ATOM 5978 C CA . ARG B 1 184 ? -25.75 -15.852 -17.859 1 71.5 184 ARG B CA 1
ATOM 5979 C C . ARG B 1 184 ? -24.328 -16.203 -18.297 1 71.5 184 ARG B C 1
ATOM 5981 O O . ARG B 1 184 ? -23.547 -15.32 -18.656 1 71.5 184 ARG B O 1
ATOM 5988 N N . SER B 1 185 ? -24.047 -17.453 -18.094 1 74.75 185 SER B N 1
ATOM 5989 C CA . SER B 1 185 ? -22.797 -17.969 -18.641 1 74.75 185 SER B CA 1
ATOM 5990 C C . SER B 1 185 ? -23.016 -18.594 -20.016 1 74.75 185 SER B C 1
ATOM 5992 O O . SER B 1 185 ? -24.078 -19.203 -20.266 1 74.75 185 SER B O 1
ATOM 5994 N N . PHE B 1 186 ? -22.078 -18.25 -20.906 1 69.38 186 PHE B N 1
ATOM 5995 C CA . PHE B 1 186 ? -22.172 -18.875 -22.219 1 69.38 186 PHE B CA 1
ATOM 5996 C C . PHE B 1 186 ? -21.984 -20.391 -22.109 1 69.38 186 PHE B C 1
ATOM 5998 O O . PHE B 1 186 ? -21.188 -20.875 -21.297 1 69.38 186 PHE B O 1
ATOM 6005 N N . ILE B 1 187 ? -22.781 -21.031 -22.922 1 73.69 187 ILE B N 1
ATOM 6006 C CA . ILE B 1 187 ? -22.438 -22.406 -23.25 1 73.69 187 ILE B CA 1
ATOM 6007 C C . ILE B 1 187 ? -21.234 -22.438 -24.188 1 73.69 187 ILE B C 1
ATOM 6009 O O . ILE B 1 187 ? -21.203 -21.672 -25.172 1 73.69 187 ILE B O 1
ATOM 6013 N N . ALA B 1 188 ? -20.203 -23.172 -23.766 1 79.75 188 ALA B N 1
ATOM 6014 C CA . ALA B 1 188 ? -19.016 -23.219 -24.609 1 79.75 188 ALA B CA 1
ATOM 6015 C C . ALA B 1 188 ? -19.391 -23.547 -26.062 1 79.75 188 ALA B C 1
ATOM 6017 O O . ALA B 1 188 ? -20.281 -24.359 -26.312 1 79.75 188 ALA B O 1
ATOM 6018 N N . PRO B 1 189 ? -18.844 -22.812 -27.031 1 81.69 189 PRO B N 1
ATOM 6019 C CA . PRO B 1 189 ? -19.141 -23.094 -28.438 1 81.69 189 PRO B CA 1
ATOM 6020 C C . PRO B 1 189 ? -18.781 -24.516 -28.828 1 81.69 189 PRO B C 1
ATOM 6022 O O . PRO B 1 189 ? -17.906 -25.141 -28.234 1 81.69 189 PRO B O 1
ATOM 6025 N N . ALA B 1 190 ? -19.547 -24.875 -29.781 1 87.25 190 ALA B N 1
ATOM 6026 C CA . ALA B 1 190 ? -19.25 -26.203 -30.328 1 87.25 190 ALA B CA 1
ATOM 6027 C C . ALA B 1 190 ? -17.859 -26.234 -30.953 1 87.25 190 ALA B C 1
ATOM 6029 O O . ALA B 1 190 ? -17.359 -25.219 -31.422 1 87.25 190 ALA B O 1
ATOM 6030 N N . LEU B 1 191 ? -17.297 -27.391 -30.953 1 94.94 191 LEU B N 1
ATOM 6031 C CA . LEU B 1 191 ? -15.961 -27.594 -31.516 1 94.94 191 LEU B CA 1
ATOM 6032 C C . LEU B 1 191 ? -16.031 -27.828 -33.031 1 94.94 191 LEU B C 1
ATOM 6034 O O . LEU B 1 191 ? -17 -28.422 -33.5 1 94.94 191 LEU B O 1
ATOM 6038 N N . ASN B 1 192 ? -15.125 -27.203 -33.75 1 95.31 192 ASN B N 1
ATOM 6039 C CA . ASN B 1 192 ? -14.953 -27.562 -35.156 1 95.31 192 ASN B CA 1
ATOM 6040 C C . ASN B 1 192 ? -14.406 -28.984 -35.312 1 95.31 192 ASN B C 1
ATOM 6042 O O . ASN B 1 192 ? -13.219 -29.219 -35.094 1 95.31 192 ASN B O 1
ATOM 6046 N N . GLU B 1 193 ? -15.203 -29.859 -35.875 1 95.88 193 GLU B N 1
ATOM 6047 C CA . GLU B 1 193 ? -14.867 -31.281 -35.969 1 95.88 193 GLU B CA 1
ATOM 6048 C C . GLU B 1 193 ? -13.656 -31.516 -36.844 1 95.88 193 GLU B C 1
ATOM 6050 O O . GLU B 1 193 ? -12.867 -32.438 -36.625 1 95.88 193 GLU B O 1
ATOM 6055 N N . THR B 1 194 ? -13.508 -30.734 -37.812 1 97.06 194 THR B N 1
ATOM 6056 C CA . THR B 1 194 ? -12.367 -30.859 -38.688 1 97.06 194 THR B CA 1
ATOM 6057 C C . THR B 1 194 ? -11.055 -30.625 -37.938 1 97.06 194 THR B C 1
ATOM 6059 O O . THR B 1 194 ? -10.07 -31.328 -38.188 1 97.06 194 THR B O 1
ATOM 6062 N N . GLU B 1 195 ? -11.094 -29.641 -37.156 1 96.5 195 GLU B N 1
ATOM 6063 C CA . GLU B 1 195 ? -9.891 -29.344 -36.375 1 96.5 195 GLU B CA 1
ATOM 6064 C C . GLU B 1 195 ? -9.625 -30.438 -35.344 1 96.5 195 GLU B C 1
ATOM 6066 O O . GLU B 1 195 ? -8.469 -30.75 -35.031 1 96.5 195 GLU B O 1
ATOM 6071 N N . ILE B 1 196 ? -10.703 -31 -34.812 1 98.12 196 ILE B N 1
ATOM 6072 C CA . ILE B 1 196 ? -10.562 -32.125 -33.906 1 98.12 196 ILE B CA 1
ATOM 6073 C C . ILE B 1 196 ? -9.945 -33.312 -34.625 1 98.12 196 ILE B C 1
ATOM 6075 O O . ILE B 1 196 ? -9.016 -33.938 -34.125 1 98.12 196 ILE B O 1
ATOM 6079 N N . ASP B 1 197 ? -10.445 -33.594 -35.781 1 98.31 197 ASP B N 1
ATOM 6080 C CA . ASP B 1 197 ? -9.93 -34.719 -36.594 1 98.31 197 ASP B CA 1
ATOM 6081 C C . ASP B 1 197 ? -8.461 -34.5 -36.938 1 98.31 197 ASP B C 1
ATOM 6083 O O . ASP B 1 197 ? -7.676 -35.469 -36.906 1 98.31 197 ASP B O 1
ATOM 6087 N N . LYS B 1 198 ? -8.164 -33.344 -37.219 1 98.31 198 LYS B N 1
ATOM 6088 C CA . LYS B 1 198 ? -6.777 -33.031 -37.531 1 98.31 198 LYS B CA 1
ATOM 6089 C C . LYS B 1 198 ? -5.883 -33.281 -36.312 1 98.31 198 LYS B C 1
ATOM 6091 O O . LYS B 1 198 ? -4.785 -33.812 -36.438 1 98.31 198 LYS B O 1
ATOM 6096 N N . ALA B 1 199 ? -6.324 -32.812 -35.188 1 98.69 199 ALA B N 1
ATOM 6097 C CA . ALA B 1 199 ? -5.582 -33.031 -33.969 1 98.69 199 ALA B CA 1
ATOM 6098 C C . ALA B 1 199 ? -5.414 -34.531 -33.688 1 98.69 199 ALA B C 1
ATOM 6100 O O . ALA B 1 199 ? -4.332 -34.969 -33.312 1 98.69 199 ALA B O 1
ATOM 6101 N N . VAL B 1 200 ? -6.492 -35.281 -33.906 1 98.75 200 VAL B N 1
ATOM 6102 C CA . VAL B 1 200 ? -6.484 -36.719 -33.688 1 98.75 200 VAL B CA 1
ATOM 6103 C C . VAL B 1 200 ? -5.473 -37.375 -34.625 1 98.75 200 VAL B C 1
ATOM 6105 O O . VAL B 1 200 ? -4.703 -38.25 -34.219 1 98.75 200 VAL B O 1
ATOM 6108 N N . GLU B 1 201 ? -5.453 -37 -35.844 1 98.69 201 GLU B N 1
ATOM 6109 C CA . GLU B 1 201 ? -4.504 -37.531 -36.812 1 98.69 201 GLU B CA 1
ATOM 6110 C C . GLU B 1 201 ? -3.064 -37.281 -36.375 1 98.69 201 GLU B C 1
ATOM 6112 O O . GLU B 1 201 ? -2.219 -38.156 -36.469 1 98.69 201 GLU B O 1
ATOM 6117 N N . ILE B 1 202 ? -2.801 -36.094 -35.969 1 98.75 202 ILE B N 1
ATOM 6118 C CA . ILE B 1 202 ? -1.462 -35.719 -35.531 1 98.75 202 ILE B CA 1
ATOM 6119 C C . ILE B 1 202 ? -1.052 -36.531 -34.312 1 98.75 202 ILE B C 1
ATOM 6121 O O . ILE B 1 202 ? 0.054 -37.094 -34.281 1 98.75 202 ILE B O 1
ATOM 6125 N N . LEU B 1 203 ? -1.933 -36.625 -33.344 1 98.75 203 LEU B N 1
ATOM 6126 C CA . LEU B 1 203 ? -1.638 -37.344 -32.094 1 98.75 203 LEU B CA 1
ATOM 6127 C C . LEU B 1 203 ? -1.437 -38.844 -32.375 1 98.75 203 LEU B C 1
ATOM 6129 O O . LEU B 1 203 ? -0.59 -39.469 -31.734 1 98.75 203 LEU B O 1
ATOM 6133 N N . ASN B 1 204 ? -2.184 -39.406 -33.281 1 98.44 204 ASN B N 1
ATOM 6134 C CA . ASN B 1 204 ? -2.062 -40.812 -33.625 1 98.44 204 ASN B CA 1
ATOM 6135 C C . ASN B 1 204 ? -0.713 -41.125 -34.25 1 98.44 204 ASN B C 1
ATOM 6137 O O . ASN B 1 204 ? -0.272 -42.281 -34.25 1 98.44 204 ASN B O 1
ATOM 6141 N N . LYS B 1 205 ? -0.055 -40.156 -34.781 1 97.88 205 LYS B N 1
ATOM 6142 C CA . LYS B 1 205 ? 1.229 -40.344 -35.469 1 97.88 205 LYS B CA 1
ATOM 6143 C C . LYS B 1 205 ? 2.385 -39.906 -34.562 1 97.88 205 LYS B C 1
ATOM 6145 O O . LYS B 1 205 ? 3.553 -40.062 -34.906 1 97.88 205 LYS B O 1
ATOM 6150 N N . ALA B 1 206 ? 2.062 -39.375 -33.406 1 97.81 206 ALA B N 1
ATOM 6151 C CA . ALA B 1 206 ? 3.078 -38.812 -32.531 1 97.81 206 ALA B CA 1
ATOM 6152 C C . ALA B 1 206 ? 3.943 -39.906 -31.906 1 97.81 206 ALA B C 1
ATOM 6154 O O . ALA B 1 206 ? 3.439 -40.969 -31.531 1 97.81 206 ALA B O 1
ATOM 6155 N N . GLU B 1 207 ? 5.23 -39.625 -31.812 1 97.38 207 GLU B N 1
ATOM 6156 C CA . GLU B 1 207 ? 6.16 -40.562 -31.172 1 97.38 207 GLU B CA 1
ATOM 6157 C C . GLU B 1 207 ? 6.457 -40.156 -29.734 1 97.38 207 GLU B C 1
ATOM 6159 O O . GLU B 1 207 ? 6.664 -41 -28.875 1 97.38 207 GLU B O 1
ATOM 6164 N N . ARG B 1 208 ? 6.535 -38.844 -29.516 1 98.5 208 ARG B N 1
ATOM 6165 C CA . ARG B 1 208 ? 6.816 -38.281 -28.188 1 98.5 208 ARG B CA 1
ATOM 6166 C C . ARG B 1 208 ? 5.824 -37.188 -27.844 1 98.5 208 ARG B C 1
ATOM 6168 O O . ARG B 1 208 ? 6.219 -36.031 -27.594 1 98.5 208 ARG B O 1
ATOM 6175 N N . PRO B 1 209 ? 4.535 -37.531 -27.688 1 98.56 209 PRO B N 1
ATOM 6176 C CA . PRO B 1 209 ? 3.525 -36.5 -27.375 1 98.56 209 PRO B CA 1
ATOM 6177 C C . PRO B 1 209 ? 3.576 -36.062 -25.906 1 98.56 209 PRO B C 1
ATOM 6179 O O . PRO B 1 209 ? 3.916 -36.844 -25.031 1 98.56 209 PRO B O 1
ATOM 6182 N N . VAL B 1 210 ? 3.268 -34.812 -25.688 1 98.56 210 VAL B N 1
ATOM 6183 C CA . VAL B 1 210 ? 3.061 -34.281 -24.344 1 98.56 210 VAL B CA 1
ATOM 6184 C C . VAL B 1 210 ? 1.783 -33.438 -24.328 1 98.56 210 VAL B C 1
ATOM 6186 O O . VAL B 1 210 ? 1.438 -32.781 -25.312 1 98.56 210 VAL B O 1
ATOM 6189 N N . ILE B 1 211 ? 1.037 -33.531 -23.234 1 98.62 211 ILE B N 1
ATOM 6190 C CA . ILE B 1 211 ? -0.089 -32.625 -22.969 1 98.62 211 ILE B CA 1
ATOM 6191 C C . ILE B 1 211 ? 0.357 -31.484 -22.047 1 98.62 211 ILE B C 1
ATOM 6193 O O . ILE B 1 211 ? 0.833 -31.734 -20.938 1 98.62 211 ILE B O 1
ATOM 6197 N N . TYR B 1 212 ? 0.337 -30.297 -22.562 1 97.94 212 TYR B N 1
ATOM 6198 C CA . TYR B 1 212 ? 0.557 -29.109 -21.75 1 97.94 212 TYR B CA 1
ATOM 6199 C C . TYR B 1 212 ? -0.767 -28.5 -21.297 1 97.94 212 TYR B C 1
ATOM 6201 O O . TYR B 1 212 ? -1.319 -27.641 -22 1 97.94 212 TYR B O 1
ATOM 6209 N N . ALA B 1 213 ? -1.211 -28.891 -20.156 1 97.5 213 ALA B N 1
ATOM 6210 C CA . ALA B 1 213 ? -2.531 -28.516 -19.641 1 97.5 213 ALA B CA 1
ATOM 6211 C C . ALA B 1 213 ? -2.465 -27.25 -18.812 1 97.5 213 ALA B C 1
ATOM 6213 O O . ALA B 1 213 ? -1.744 -27.188 -17.812 1 97.5 213 ALA B O 1
ATOM 6214 N N . GLY B 1 214 ? -3.193 -26.234 -19.234 1 96.44 214 GLY B N 1
ATOM 6215 C CA . GLY B 1 214 ? -3.211 -24.984 -18.516 1 96.44 214 GLY B CA 1
ATOM 6216 C C . GLY B 1 214 ? -4.457 -24.797 -17.672 1 96.44 214 GLY B C 1
ATOM 6217 O O . GLY B 1 214 ? -5.211 -25.734 -17.453 1 96.44 214 GLY B O 1
ATOM 6218 N N . PHE B 1 215 ? -4.609 -23.609 -17.172 1 94.25 215 PHE B N 1
ATOM 6219 C CA . PHE B 1 215 ? -5.688 -23.281 -16.25 1 94.25 215 PHE B CA 1
ATOM 6220 C C . PHE B 1 215 ? -7.047 -23.422 -16.922 1 94.25 215 PHE B C 1
ATOM 6222 O O . PHE B 1 215 ? -8.062 -23.594 -16.25 1 94.25 215 PHE B O 1
ATOM 6229 N N . GLY B 1 216 ? -7.066 -23.391 -18.25 1 93.31 216 GLY B N 1
ATOM 6230 C CA . GLY B 1 216 ? -8.305 -23.641 -18.969 1 93.31 216 GLY B CA 1
ATOM 6231 C C . GLY B 1 216 ? -8.883 -25.016 -18.719 1 93.31 216 GLY B C 1
ATOM 6232 O O . GLY B 1 216 ? -10.086 -25.234 -18.875 1 93.31 216 GLY B O 1
ATOM 6233 N N . GLY B 1 217 ? -8.055 -25.953 -18.375 1 93.44 217 GLY B N 1
ATOM 6234 C CA . GLY B 1 217 ? -8.477 -27.312 -18.125 1 93.44 217 GLY B CA 1
ATOM 6235 C C . GLY B 1 217 ? -8.539 -27.656 -16.641 1 93.44 217 GLY B C 1
ATOM 6236 O O . GLY B 1 217 ? -8.547 -28.828 -16.266 1 93.44 217 GLY B O 1
ATOM 6237 N N . VAL B 1 218 ? -8.617 -26.625 -15.75 1 94.38 218 VAL B N 1
ATOM 6238 C CA . VAL B 1 218 ? -8.469 -26.844 -14.312 1 94.38 218 VAL B CA 1
ATOM 6239 C C . VAL B 1 218 ? -9.625 -27.703 -13.805 1 94.38 218 VAL B C 1
ATOM 6241 O O . VAL B 1 218 ? -9.453 -28.484 -12.867 1 94.38 218 VAL B O 1
ATOM 6244 N N . LYS B 1 219 ? -10.773 -27.719 -14.469 1 93.12 219 LYS B N 1
ATOM 6245 C CA . LYS B 1 219 ? -11.93 -28.516 -14.055 1 93.12 219 LYS B CA 1
ATOM 6246 C C . LYS B 1 219 ? -12.039 -29.797 -14.875 1 93.12 219 LYS B C 1
ATOM 6248 O O . LYS B 1 219 ? -13.023 -30.531 -14.766 1 93.12 219 LYS B O 1
ATOM 6253 N N . ALA B 1 220 ? -11.062 -30.016 -15.68 1 96.69 220 ALA B N 1
ATOM 6254 C CA . ALA B 1 220 ? -11.117 -31.156 -16.594 1 96.69 220 ALA B CA 1
ATOM 6255 C C . ALA B 1 220 ? -9.945 -32.125 -16.359 1 96.69 220 ALA B C 1
ATOM 6257 O O . ALA B 1 220 ? -9.484 -32.781 -17.281 1 96.69 220 ALA B O 1
ATOM 6258 N N . GLY B 1 221 ? -9.469 -32.094 -15.109 1 97.62 221 GLY B N 1
ATOM 6259 C CA . GLY B 1 221 ? -8.32 -32.938 -14.781 1 97.62 221 GLY B CA 1
ATOM 6260 C C . GLY B 1 221 ? -8.539 -34.406 -15.078 1 97.62 221 GLY B C 1
ATOM 6261 O O . GLY B 1 221 ? -7.633 -35.094 -15.547 1 97.62 221 GLY B O 1
ATOM 6262 N N . GLU B 1 222 ? -9.703 -34.906 -14.875 1 97.81 222 GLU B N 1
ATOM 6263 C CA . GLU B 1 222 ? -10.016 -36.312 -15.055 1 97.81 222 GLU B CA 1
ATOM 6264 C C . GLU B 1 222 ? -9.93 -36.719 -16.531 1 97.81 222 GLU B C 1
ATOM 6266 O O . GLU B 1 222 ? -9.25 -37.688 -16.875 1 97.81 222 GLU B O 1
ATOM 6271 N N . VAL B 1 223 ? -10.609 -35.969 -17.375 1 98.38 223 VAL B N 1
ATOM 6272 C CA . VAL B 1 223 ? -10.641 -36.281 -18.797 1 98.38 223 VAL B CA 1
ATOM 6273 C C . VAL B 1 223 ? -9.242 -36.125 -19.391 1 98.38 223 VAL B C 1
ATOM 6275 O O . VAL B 1 223 ? -8.844 -36.906 -20.266 1 98.38 223 VAL B O 1
ATOM 6278 N N . ILE B 1 224 ? -8.516 -35.156 -18.938 1 98.69 224 ILE B N 1
ATOM 6279 C CA . ILE B 1 224 ? -7.164 -34.938 -19.438 1 98.69 224 ILE B CA 1
ATOM 6280 C C . ILE B 1 224 ? -6.254 -36.094 -19.016 1 98.69 224 ILE B C 1
ATOM 6282 O O . ILE B 1 224 ? -5.406 -36.531 -19.797 1 98.69 224 ILE B O 1
ATOM 6286 N N . THR B 1 225 ? -6.434 -36.562 -17.781 1 98.69 225 THR B N 1
ATOM 6287 C CA . THR B 1 225 ? -5.664 -37.719 -17.297 1 98.69 225 THR B CA 1
ATOM 6288 C C . THR B 1 225 ? -5.98 -38.969 -18.094 1 98.69 225 THR B C 1
ATOM 6290 O O . THR B 1 225 ? -5.082 -39.75 -18.438 1 98.69 225 THR B O 1
ATOM 6293 N N . GLU B 1 226 ? -7.246 -39.156 -18.406 1 98.62 226 GLU B N 1
ATOM 6294 C CA . GLU B 1 226 ? -7.645 -40.312 -19.219 1 98.62 226 GLU B CA 1
ATOM 6295 C C . GLU B 1 226 ? -7.016 -40.219 -20.609 1 98.62 226 GLU B C 1
ATOM 6297 O O . GLU B 1 226 ? -6.551 -41.25 -21.141 1 98.62 226 GLU B O 1
ATOM 6302 N N . LEU B 1 227 ? -7.059 -39.031 -21.156 1 98.81 227 LEU B N 1
ATOM 6303 C CA . LEU B 1 227 ? -6.434 -38.844 -22.453 1 98.81 227 LEU B CA 1
ATOM 6304 C C . LEU B 1 227 ? -4.941 -39.156 -22.391 1 98.81 227 LEU B C 1
ATOM 6306 O O . LEU B 1 227 ? -4.402 -39.812 -23.266 1 98.81 227 LEU B O 1
ATOM 6310 N N . SER B 1 228 ? -4.289 -38.656 -21.375 1 98.69 228 SER B N 1
ATOM 6311 C CA . SER B 1 228 ? -2.873 -38.906 -21.141 1 98.69 228 SER B CA 1
ATOM 6312 C C . SER B 1 228 ? -2.584 -40.406 -21.109 1 98.69 228 SER B C 1
ATOM 6314 O O . SER B 1 228 ? -1.654 -40.875 -21.766 1 98.69 228 SER B O 1
ATOM 6316 N N . ARG B 1 229 ? -3.379 -41.156 -20.422 1 98.06 229 ARG B N 1
ATOM 6317 C CA . ARG B 1 229 ? -3.211 -42.625 -20.281 1 98.06 229 ARG B CA 1
ATOM 6318 C C . ARG B 1 229 ? -3.418 -43.312 -21.625 1 98.06 229 ARG B C 1
ATOM 6320 O O . ARG B 1 229 ? -2.676 -44.219 -21.984 1 98.06 229 ARG B O 1
ATOM 6327 N N . LYS B 1 230 ? -4.391 -42.844 -22.312 1 98.5 230 LYS B N 1
ATOM 6328 C CA . LYS B 1 230 ? -4.777 -43.5 -23.547 1 98.5 230 LYS B CA 1
ATOM 6329 C C . LYS B 1 230 ? -3.705 -43.344 -24.625 1 98.5 230 LYS B C 1
ATOM 6331 O O . LYS B 1 230 ? -3.375 -44.281 -25.328 1 98.5 230 LYS B O 1
ATOM 6336 N N . ILE B 1 231 ? -3.166 -42.188 -24.719 1 98.38 231 ILE B N 1
ATOM 6337 C CA . ILE B 1 231 ? -2.248 -41.906 -25.828 1 98.38 231 ILE B CA 1
ATOM 6338 C C . ILE B 1 231 ? -0.808 -41.969 -25.312 1 98.38 231 ILE B C 1
ATOM 6340 O O . ILE B 1 231 ? 0.133 -41.719 -26.078 1 98.38 231 ILE B O 1
ATOM 6344 N N . LYS B 1 232 ? -0.606 -42.281 -24 1 98.31 232 LYS B N 1
ATOM 6345 C CA . LYS B 1 232 ? 0.709 -42.375 -23.375 1 98.31 232 LYS B CA 1
ATOM 6346 C C . LYS B 1 232 ? 1.504 -41.094 -23.578 1 98.31 232 LYS B C 1
ATOM 6348 O O . LYS B 1 232 ? 2.652 -41.125 -24.016 1 98.31 232 LYS B O 1
ATOM 6353 N N . ALA B 1 233 ? 0.852 -40 -23.25 1 98.62 233 ALA B N 1
ATOM 6354 C CA . ALA B 1 233 ? 1.453 -38.656 -23.25 1 98.62 233 ALA B CA 1
ATOM 6355 C C . ALA B 1 233 ? 1.528 -38.094 -21.828 1 98.62 233 ALA B C 1
ATOM 6357 O O . ALA B 1 233 ? 0.503 -37.938 -21.156 1 98.62 233 ALA B O 1
ATOM 6358 N N . PRO B 1 234 ? 2.754 -37.812 -21.297 1 98.69 234 PRO B N 1
ATOM 6359 C CA . PRO B 1 234 ? 2.828 -37.188 -19.984 1 98.69 234 PRO B CA 1
ATOM 6360 C C . PRO B 1 234 ? 2.166 -35.812 -19.969 1 98.69 234 PRO B C 1
ATOM 6362 O O . PRO B 1 234 ? 1.915 -35.219 -21.031 1 98.69 234 PRO B O 1
ATOM 6365 N N . ILE B 1 235 ? 1.815 -35.312 -18.781 1 98.62 235 ILE B N 1
ATOM 6366 C CA . ILE B 1 235 ? 1.118 -34.062 -18.609 1 98.62 235 ILE B CA 1
ATOM 6367 C C . ILE B 1 235 ? 2.068 -33.031 -18 1 98.62 235 ILE B C 1
ATOM 6369 O O . ILE B 1 235 ? 2.629 -33.25 -16.922 1 98.62 235 ILE B O 1
ATOM 6373 N N . ILE B 1 236 ? 2.295 -31.922 -18.703 1 97.69 236 ILE B N 1
ATOM 6374 C CA . ILE B 1 236 ? 2.877 -30.703 -18.141 1 97.69 236 ILE B CA 1
ATOM 6375 C C . ILE B 1 236 ? 1.766 -29.75 -17.719 1 97.69 236 ILE B C 1
ATOM 6377 O O . ILE B 1 236 ? 0.828 -29.5 -18.484 1 97.69 236 ILE B O 1
ATOM 6381 N N . THR B 1 237 ? 1.783 -29.297 -16.547 1 95.94 237 THR B N 1
ATOM 6382 C CA . THR B 1 237 ? 0.809 -28.297 -16.094 1 95.94 237 THR B CA 1
ATOM 6383 C C . THR B 1 237 ? 1.447 -26.922 -15.992 1 95.94 237 THR B C 1
ATOM 6385 O O . THR B 1 237 ? 2.662 -26.781 -16.141 1 95.94 237 THR B O 1
ATOM 6388 N N . THR B 1 238 ? 0.567 -25.938 -15.922 1 92.19 238 THR B N 1
ATOM 6389 C CA . THR B 1 238 ? 1.071 -24.609 -15.555 1 92.19 238 THR B CA 1
ATOM 6390 C C . THR B 1 238 ? 1.304 -24.516 -14.047 1 92.19 238 THR B C 1
ATOM 6392 O O . THR B 1 238 ? 0.906 -25.422 -13.297 1 92.19 238 THR B O 1
ATOM 6395 N N . GLY B 1 239 ? 2.02 -23.531 -13.562 1 89.44 239 GLY B N 1
ATOM 6396 C CA . GLY B 1 239 ? 2.332 -23.375 -12.148 1 89.44 239 GLY B CA 1
ATOM 6397 C C . GLY B 1 239 ? 1.105 -23.141 -11.281 1 89.44 239 GLY B C 1
ATOM 6398 O O . GLY B 1 239 ? 1.155 -23.312 -10.062 1 89.44 239 GLY B O 1
ATOM 6399 N N . LYS B 1 240 ? -0.092 -22.906 -11.891 1 90.75 240 LYS B N 1
ATOM 6400 C CA . LYS B 1 240 ? -1.212 -22.453 -11.07 1 90.75 240 LYS B CA 1
ATOM 6401 C C . LYS B 1 240 ? -2.398 -23.406 -11.18 1 90.75 240 LYS B C 1
ATOM 6403 O O . LYS B 1 240 ? -3.529 -23.031 -10.859 1 90.75 240 LYS B O 1
ATOM 6408 N N . ASN B 1 241 ? -2.242 -24.688 -11.727 1 94.5 241 ASN B N 1
ATOM 6409 C CA . ASN B 1 241 ? -3.395 -25.562 -11.852 1 94.5 241 ASN B CA 1
ATOM 6410 C C . ASN B 1 241 ? -3.049 -27 -11.445 1 94.5 241 ASN B C 1
ATOM 6412 O O . ASN B 1 241 ? -3.561 -27.953 -12.031 1 94.5 241 ASN B O 1
ATOM 6416 N N . PHE B 1 242 ? -2.156 -27.109 -10.5 1 93.12 242 PHE B N 1
ATOM 6417 C CA . PHE B 1 242 ? -1.78 -28.422 -9.992 1 93.12 242 PHE B CA 1
ATOM 6418 C C . PHE B 1 242 ? -2.977 -29.125 -9.359 1 93.12 242 PHE B C 1
ATOM 6420 O O . PHE B 1 242 ? -3.061 -30.359 -9.367 1 93.12 242 PHE B O 1
ATOM 6427 N N . GLU B 1 243 ? -3.92 -28.375 -8.867 1 94.44 243 GLU B N 1
ATOM 6428 C CA . GLU B 1 243 ? -5.094 -28.922 -8.188 1 94.44 243 GLU B CA 1
ATOM 6429 C C . GLU B 1 243 ? -6.004 -29.656 -9.172 1 94.44 243 GLU B C 1
ATOM 6431 O O . GLU B 1 243 ? -6.926 -30.359 -8.766 1 94.44 243 GLU B O 1
ATOM 6436 N N . ALA B 1 244 ? -5.742 -29.547 -10.469 1 96.19 244 ALA B N 1
ATOM 6437 C CA . ALA B 1 244 ? -6.555 -30.234 -11.469 1 96.19 244 ALA B CA 1
ATOM 6438 C C . ALA B 1 244 ? -6.23 -31.719 -11.508 1 96.19 244 ALA B C 1
ATOM 6440 O O . ALA B 1 244 ? -7.008 -32.531 -12.031 1 96.19 244 ALA B O 1
ATOM 6441 N N . PHE B 1 245 ? -5.117 -32.156 -10.906 1 97.56 245 PHE B N 1
ATOM 6442 C CA . PHE B 1 245 ? -4.625 -33.5 -11.078 1 97.56 245 PHE B CA 1
ATOM 6443 C C . PHE B 1 245 ? -4.281 -34.125 -9.734 1 97.56 245 PHE B C 1
ATOM 6445 O O . PHE B 1 245 ? -4.012 -33.438 -8.766 1 97.56 245 PHE B O 1
ATOM 6452 N N . GLU B 1 246 ? -4.301 -35.5 -9.734 1 97.31 246 GLU B N 1
ATOM 6453 C CA . GLU B 1 246 ? -3.746 -36.219 -8.594 1 97.31 246 GLU B CA 1
ATOM 6454 C C . GLU B 1 246 ? -2.227 -36.094 -8.531 1 97.31 246 GLU B C 1
ATOM 6456 O O . GLU B 1 246 ? -1.534 -36.375 -9.516 1 97.31 246 GLU B O 1
ATOM 6461 N N . TRP B 1 247 ? -1.749 -35.688 -7.355 1 95.56 247 TRP B N 1
ATOM 6462 C CA . TRP B 1 247 ? -0.325 -35.375 -7.242 1 95.56 247 TRP B CA 1
ATOM 6463 C C . TRP B 1 247 ? 0.517 -36.625 -7.594 1 95.56 247 TRP B C 1
ATOM 6465 O O . TRP B 1 247 ? 1.648 -36.469 -8.062 1 95.56 247 TRP B O 1
ATOM 6475 N N . ASN B 1 248 ? -0.03 -37.812 -7.449 1 95.5 248 ASN B N 1
ATOM 6476 C CA . ASN B 1 248 ? 0.746 -39.031 -7.629 1 95.5 248 ASN B CA 1
ATOM 6477 C C . ASN B 1 248 ? 0.443 -39.688 -8.969 1 95.5 248 ASN B C 1
ATOM 6479 O O . ASN B 1 248 ? 0.786 -40.875 -9.18 1 95.5 248 ASN B O 1
ATOM 6483 N N . TYR B 1 249 ? -0.315 -39 -9.836 1 97.88 249 TYR B N 1
ATOM 6484 C CA . TYR B 1 249 ? -0.489 -39.562 -11.172 1 97.88 249 TYR B CA 1
ATOM 6485 C C . TYR B 1 249 ? 0.858 -39.781 -11.852 1 97.88 249 TYR B C 1
ATOM 6487 O O . TYR B 1 249 ? 1.687 -38.875 -11.922 1 97.88 249 TYR B O 1
ATOM 6495 N N . GLU B 1 250 ? 1.144 -40.938 -12.336 1 98.25 250 GLU B N 1
ATOM 6496 C CA . GLU B 1 250 ? 2.465 -41.344 -12.805 1 98.25 250 GLU B CA 1
ATOM 6497 C C . GLU B 1 250 ? 2.875 -40.531 -14.039 1 98.25 250 GLU B C 1
ATOM 6499 O O . GLU B 1 250 ? 4.066 -40.406 -14.32 1 98.25 250 GLU B O 1
ATOM 6504 N N . GLY B 1 251 ? 1.913 -39.969 -14.758 1 98.25 251 GLY B N 1
ATOM 6505 C CA . GLY B 1 251 ? 2.209 -39.25 -15.969 1 98.25 251 GLY B CA 1
ATOM 6506 C C . GLY B 1 251 ? 2.338 -37.75 -15.742 1 98.25 251 GLY B C 1
ATOM 6507 O O . GLY B 1 251 ? 2.611 -37 -16.672 1 98.25 251 GLY B O 1
ATOM 6508 N N . LEU B 1 252 ? 2.123 -37.312 -14.516 1 98.12 252 LEU B N 1
ATOM 6509 C CA . LEU B 1 252 ? 2.23 -35.906 -14.203 1 98.12 252 LEU B CA 1
ATOM 6510 C C . LEU B 1 252 ? 3.691 -35.469 -14.047 1 98.12 252 LEU B C 1
ATOM 6512 O O . LEU B 1 252 ? 4.406 -36 -13.195 1 98.12 252 LEU B O 1
ATOM 6516 N N . THR B 1 253 ? 4.148 -34.469 -14.852 1 97.94 253 THR B N 1
ATOM 6517 C CA . THR B 1 253 ? 5.551 -34.062 -14.844 1 97.94 253 THR B CA 1
ATOM 6518 C C . THR B 1 253 ? 5.742 -32.781 -14.039 1 97.94 253 THR B C 1
ATOM 6520 O O . THR B 1 253 ? 6.875 -32.375 -13.773 1 97.94 253 THR B O 1
ATOM 6523 N N . GLY B 1 254 ? 4.625 -32.125 -13.617 1 96.44 254 GLY B N 1
ATOM 6524 C CA . GLY B 1 254 ? 4.695 -30.828 -12.977 1 96.44 254 GLY B CA 1
ATOM 6525 C C . GLY B 1 254 ? 4.719 -29.672 -13.961 1 96.44 254 GLY B C 1
ATOM 6526 O O . GLY B 1 254 ? 4.215 -29.797 -15.078 1 96.44 254 GLY B O 1
ATOM 6527 N N . SER B 1 255 ? 5.082 -28.516 -13.492 1 95.38 255 SER B N 1
ATOM 6528 C CA . SER B 1 255 ? 5.164 -27.328 -14.336 1 95.38 255 SER B CA 1
ATOM 6529 C C . SER B 1 255 ? 6.586 -27.109 -14.836 1 95.38 255 SER B C 1
ATOM 6531 O O . SER B 1 255 ? 7.539 -27.656 -14.281 1 95.38 255 SER B O 1
ATOM 6533 N N . ALA B 1 256 ? 6.699 -26.281 -15.836 1 92.81 256 ALA B N 1
ATOM 6534 C CA . ALA B 1 256 ? 8 -26.016 -16.438 1 92.81 256 ALA B CA 1
ATOM 6535 C C . ALA B 1 256 ? 8.562 -24.688 -15.961 1 92.81 256 ALA B C 1
ATOM 6537 O O . ALA B 1 256 ? 7.863 -23.906 -15.32 1 92.81 256 ALA B O 1
ATOM 6538 N N . TYR B 1 257 ? 9.82 -24.516 -16.172 1 91.38 257 TYR B N 1
ATOM 6539 C CA . TYR B 1 257 ? 10.609 -23.312 -15.891 1 91.38 257 TYR B CA 1
ATOM 6540 C C . TYR B 1 257 ? 10.867 -23.172 -14.391 1 91.38 257 TYR B C 1
ATOM 6542 O O . TYR B 1 257 ? 11.102 -24.172 -13.695 1 91.38 257 TYR B O 1
ATOM 6550 N N . ARG B 1 258 ? 10.859 -21.938 -13.828 1 90.69 258 ARG B N 1
ATOM 6551 C CA . ARG B 1 258 ? 11.383 -21.688 -12.492 1 90.69 258 ARG B CA 1
ATOM 6552 C C . ARG B 1 258 ? 10.461 -22.281 -11.422 1 90.69 258 ARG B C 1
ATOM 6554 O O . ARG B 1 258 ? 10.93 -22.875 -10.453 1 90.69 258 ARG B O 1
ATOM 6561 N N . VAL B 1 259 ? 9.203 -21.984 -11.586 1 92.38 259 VAL B N 1
ATOM 6562 C CA . VAL B 1 259 ? 8.203 -22.531 -10.68 1 92.38 259 VAL B CA 1
ATOM 6563 C C . VAL B 1 259 ? 7.746 -23.906 -11.195 1 92.38 259 VAL B C 1
ATOM 6565 O O . VAL B 1 259 ? 6.645 -24.031 -11.734 1 92.38 259 VAL B O 1
ATOM 6568 N N . GLY B 1 260 ? 8.727 -24.938 -11.008 1 93.69 260 GLY B N 1
ATOM 6569 C CA . GLY B 1 260 ? 8.43 -26.172 -11.711 1 93.69 260 GLY B CA 1
ATOM 6570 C C . GLY B 1 260 ? 9.07 -27.391 -11.078 1 93.69 260 GLY B C 1
ATOM 6571 O O . GLY B 1 260 ? 9.648 -27.297 -9.992 1 93.69 260 GLY B O 1
ATOM 6572 N N . TRP B 1 261 ? 8.711 -28.516 -11.68 1 97.12 261 TRP B N 1
ATOM 6573 C CA . TRP B 1 261 ? 9.359 -29.797 -11.398 1 97.12 261 TRP B CA 1
ATOM 6574 C C . TRP B 1 261 ? 10.469 -30.078 -12.406 1 97.12 261 TRP B C 1
ATOM 6576 O O . TRP B 1 261 ? 10.43 -29.578 -13.531 1 97.12 261 TRP B O 1
ATOM 6586 N N . LYS B 1 262 ? 11.477 -30.828 -11.984 1 97.88 262 LYS B N 1
ATOM 6587 C CA . LYS B 1 262 ? 12.578 -31.203 -12.867 1 97.88 262 LYS B CA 1
ATOM 6588 C C . LYS B 1 262 ? 12.062 -31.875 -14.141 1 97.88 262 LYS B C 1
ATOM 6590 O O . LYS B 1 262 ? 12.477 -31.5 -15.242 1 97.88 262 LYS B O 1
ATOM 6595 N N . PRO B 1 263 ? 11.078 -32.781 -14.07 1 98.19 263 PRO B N 1
ATOM 6596 C CA . PRO B 1 263 ? 10.688 -33.5 -15.281 1 98.19 263 PRO B CA 1
ATOM 6597 C C . PRO B 1 263 ? 10.094 -32.594 -16.344 1 98.19 263 PRO B C 1
ATOM 6599 O O . PRO B 1 263 ? 10.414 -32.75 -17.531 1 98.19 263 PRO B O 1
ATOM 6602 N N . ALA B 1 264 ? 9.242 -31.719 -15.953 1 97.44 264 ALA B N 1
ATOM 6603 C CA . ALA B 1 264 ? 8.602 -30.844 -16.938 1 97.44 264 ALA B CA 1
ATOM 6604 C C . ALA B 1 264 ? 9.633 -30.047 -17.734 1 97.44 264 ALA B C 1
ATOM 6606 O O . ALA B 1 264 ? 9.492 -29.859 -18.938 1 97.44 264 ALA B O 1
ATOM 6607 N N . ASN B 1 265 ? 10.68 -29.578 -17.047 1 95.56 265 ASN B N 1
ATOM 6608 C CA . ASN B 1 265 ? 11.734 -28.766 -17.656 1 95.56 265 ASN B CA 1
ATOM 6609 C C . ASN B 1 265 ? 12.586 -29.609 -18.609 1 95.56 265 ASN B C 1
ATOM 6611 O O . ASN B 1 265 ? 13.273 -29.047 -19.484 1 95.56 265 ASN B O 1
ATOM 6615 N N . GLU B 1 266 ? 12.562 -30.875 -18.422 1 97.12 266 GLU B N 1
ATOM 6616 C CA . GLU B 1 266 ? 13.328 -31.75 -19.312 1 97.12 266 GLU B CA 1
ATOM 6617 C C . GLU B 1 266 ? 12.461 -32.281 -20.453 1 97.12 266 GLU B C 1
ATOM 6619 O O . GLU B 1 266 ? 12.891 -32.281 -21.609 1 97.12 266 GLU B O 1
ATOM 6624 N N . VAL B 1 267 ? 11.273 -32.594 -20.156 1 97.75 267 VAL B N 1
ATOM 6625 C CA . VAL B 1 267 ? 10.367 -33.281 -21.062 1 97.75 267 VAL B CA 1
ATOM 6626 C C . VAL B 1 267 ? 9.977 -32.312 -22.203 1 97.75 267 VAL B C 1
ATOM 6628 O O . VAL B 1 267 ? 9.859 -32.75 -23.359 1 97.75 267 VAL B O 1
ATOM 6631 N N . VAL B 1 268 ? 9.789 -31.094 -21.891 1 96.38 268 VAL B N 1
ATOM 6632 C CA . VAL B 1 268 ? 9.281 -30.141 -22.875 1 96.38 268 VAL B CA 1
ATOM 6633 C C . VAL B 1 268 ? 10.258 -30.031 -24.047 1 96.38 268 VAL B C 1
ATOM 6635 O O . VAL B 1 268 ? 9.836 -29.859 -25.188 1 96.38 268 VAL B O 1
ATOM 6638 N N . PHE B 1 269 ? 11.516 -30.281 -23.844 1 96.31 269 PHE B N 1
ATOM 6639 C CA . PHE B 1 269 ? 12.531 -30.156 -24.891 1 96.31 269 PHE B CA 1
ATOM 6640 C C . PHE B 1 269 ? 12.68 -31.438 -25.672 1 96.31 269 PHE B C 1
ATOM 6642 O O . PHE B 1 269 ? 13.289 -31.453 -26.75 1 96.31 269 PHE B O 1
ATOM 6649 N N . GLU B 1 270 ? 12.148 -32.5 -25.219 1 97.94 270 GLU B N 1
ATOM 6650 C CA . GLU B 1 270 ? 12.297 -33.812 -25.828 1 97.94 270 GLU B CA 1
ATOM 6651 C C . GLU B 1 270 ? 11.047 -34.219 -26.609 1 97.94 270 GLU B C 1
ATOM 6653 O O . GLU B 1 270 ? 11.062 -35.156 -27.406 1 97.94 270 GLU B O 1
ATOM 6658 N N . ALA B 1 271 ? 9.953 -33.469 -26.453 1 98 271 ALA B N 1
ATOM 6659 C CA . ALA B 1 271 ? 8.672 -33.812 -27.094 1 98 271 ALA B CA 1
ATOM 6660 C C . ALA B 1 271 ? 8.703 -33.469 -28.578 1 98 271 ALA B C 1
ATOM 6662 O O . ALA B 1 271 ? 9.273 -32.438 -28.984 1 98 271 ALA B O 1
ATOM 6663 N N . ASP B 1 272 ? 8.109 -34.312 -29.406 1 98.19 272 ASP B N 1
ATOM 6664 C CA . ASP B 1 272 ? 7.977 -34 -30.828 1 98.19 272 ASP B CA 1
ATOM 6665 C C . ASP B 1 272 ? 6.613 -33.375 -31.141 1 98.19 272 ASP B C 1
ATOM 6667 O O . ASP B 1 272 ? 6.438 -32.719 -32.156 1 98.19 272 ASP B O 1
ATOM 6671 N N . THR B 1 273 ? 5.605 -33.656 -30.281 1 98.62 273 THR B N 1
ATOM 6672 C CA . THR B 1 273 ? 4.238 -33.188 -30.453 1 98.62 273 THR B CA 1
ATOM 6673 C C . THR B 1 273 ? 3.689 -32.625 -29.141 1 98.62 273 THR B C 1
ATOM 6675 O O . THR B 1 273 ? 3.766 -33.281 -28.094 1 98.62 273 THR B O 1
ATOM 6678 N N . VAL B 1 274 ? 3.164 -31.406 -29.172 1 98.44 274 VAL B N 1
ATOM 6679 C CA . VAL B 1 274 ? 2.604 -30.766 -27.984 1 98.44 274 VAL B CA 1
ATOM 6680 C C . VAL B 1 274 ? 1.113 -30.5 -28.188 1 98.44 274 VAL B C 1
ATOM 6682 O O . VAL B 1 274 ? 0.716 -29.891 -29.188 1 98.44 274 VAL B O 1
ATOM 6685 N N . LEU B 1 275 ? 0.288 -31.031 -27.344 1 98.69 275 LEU B N 1
ATOM 6686 C CA . LEU B 1 275 ? -1.099 -30.609 -27.172 1 98.69 275 LEU B CA 1
ATOM 6687 C C . LEU B 1 275 ? -1.219 -29.547 -26.094 1 98.69 275 LEU B C 1
ATOM 6689 O O . LEU B 1 275 ? -1.256 -29.859 -24.906 1 98.69 275 LEU B O 1
ATOM 6693 N N . PHE B 1 276 ? -1.235 -28.297 -26.531 1 98.06 276 PHE B N 1
ATOM 6694 C CA . PHE B 1 276 ? -1.293 -27.109 -25.688 1 98.06 276 PHE B CA 1
ATOM 6695 C C . PHE B 1 276 ? -2.736 -26.766 -25.344 1 98.06 276 PHE B C 1
ATOM 6697 O O . PHE B 1 276 ? -3.412 -26.078 -26.109 1 98.06 276 PHE B O 1
ATOM 6704 N N . LEU B 1 277 ? -3.172 -27.219 -24.141 1 97.44 277 LEU B N 1
ATOM 6705 C CA . LEU B 1 277 ? -4.586 -27.234 -23.781 1 97.44 277 LEU B CA 1
ATOM 6706 C C . LEU B 1 277 ? -4.906 -26.125 -22.797 1 97.44 277 LEU B C 1
ATOM 6708 O O . LEU B 1 277 ? -4.695 -26.281 -21.578 1 97.44 277 LEU B O 1
ATOM 6712 N N . GLY B 1 278 ? -5.574 -25.031 -23.266 1 96.19 278 GLY B N 1
ATOM 6713 C CA . GLY B 1 278 ? -5.969 -23.938 -22.391 1 96.19 278 GLY B CA 1
ATOM 6714 C C . GLY B 1 278 ? -4.809 -23.359 -21.609 1 96.19 278 GLY B C 1
ATOM 6715 O O . GLY B 1 278 ? -4.941 -23.078 -20.406 1 96.19 278 GLY B O 1
ATOM 6716 N N . SER B 1 279 ? -3.652 -23.219 -22.25 1 94.38 279 SER B N 1
ATOM 6717 C CA . SER B 1 279 ? -2.418 -22.781 -21.594 1 94.38 279 SER B CA 1
ATOM 6718 C C . SER B 1 279 ? -1.912 -21.469 -22.188 1 94.38 279 SER B C 1
ATOM 6720 O O . SER B 1 279 ? -2.246 -21.125 -23.312 1 94.38 279 SER B O 1
ATOM 6722 N N . ASN B 1 280 ? -1.253 -20.688 -21.422 1 88.69 280 ASN B N 1
ATOM 6723 C CA . ASN B 1 280 ? -0.624 -19.453 -21.859 1 88.69 280 ASN B CA 1
ATOM 6724 C C . ASN B 1 280 ? 0.897 -19.562 -21.875 1 88.69 280 ASN B C 1
ATOM 6726 O O . ASN B 1 280 ? 1.524 -19.344 -22.922 1 88.69 280 ASN B O 1
ATOM 6730 N N . PHE B 1 281 ? 1.518 -19.906 -20.75 1 88.44 281 PHE B N 1
ATOM 6731 C CA . PHE B 1 281 ? 2.947 -20.078 -20.531 1 88.44 281 PHE B CA 1
ATOM 6732 C C . PHE B 1 281 ? 3.734 -18.891 -21.062 1 88.44 281 PHE B C 1
ATOM 6734 O O . PHE B 1 281 ? 4.461 -19 -22.047 1 88.44 281 PHE B O 1
ATOM 6741 N N . PRO B 1 282 ? 3.82 -17.812 -20.391 1 86.81 282 PRO B N 1
ATOM 6742 C CA . PRO B 1 282 ? 4.418 -16.562 -20.875 1 86.81 282 PRO B CA 1
ATOM 6743 C C . PRO B 1 282 ? 5.934 -16.656 -21.031 1 86.81 282 PRO B C 1
ATOM 6745 O O . PRO B 1 282 ? 6.555 -15.773 -21.625 1 86.81 282 PRO B O 1
ATOM 6748 N N . PHE B 1 283 ? 6.559 -17.766 -20.719 1 87 283 PHE B N 1
ATOM 6749 C CA . PHE B 1 283 ? 8.008 -17.953 -20.781 1 87 283 PHE B CA 1
ATOM 6750 C C . PHE B 1 283 ? 8.414 -18.688 -22.047 1 87 283 PHE B C 1
ATOM 6752 O O . PHE B 1 283 ? 9.602 -18.812 -22.344 1 87 283 PHE B O 1
ATOM 6759 N N . ALA B 1 284 ? 7.516 -19.141 -22.812 1 87.94 284 ALA B N 1
ATOM 6760 C CA . ALA B 1 284 ? 7.746 -20.078 -23.906 1 87.94 284 ALA B CA 1
ATOM 6761 C C . ALA B 1 284 ? 8.766 -19.516 -24.891 1 87.94 284 ALA B C 1
ATOM 6763 O O . ALA B 1 284 ? 9.68 -20.234 -25.328 1 87.94 284 ALA B O 1
ATOM 6764 N N . GLU B 1 285 ? 8.625 -18.234 -25.188 1 85.12 285 GLU B N 1
ATOM 6765 C CA . GLU B 1 285 ? 9.492 -17.641 -26.203 1 85.12 285 GLU B CA 1
ATOM 6766 C C . GLU B 1 285 ? 10.867 -17.312 -25.625 1 85.12 285 GLU B C 1
ATOM 6768 O O . GLU B 1 285 ? 11.883 -17.578 -26.266 1 85.12 285 GLU B O 1
ATOM 6773 N N . VAL B 1 286 ? 10.867 -16.828 -24.453 1 81.88 286 VAL B N 1
ATOM 6774 C CA . VAL B 1 286 ? 12.102 -16.391 -23.812 1 81.88 286 VAL B CA 1
ATOM 6775 C C . VAL B 1 286 ? 13.023 -17.594 -23.594 1 81.88 286 VAL B C 1
ATOM 6777 O O . VAL B 1 286 ? 14.234 -17.5 -23.781 1 81.88 286 VAL B O 1
ATOM 6780 N N . TYR B 1 287 ? 12.461 -18.625 -23.297 1 83.88 287 TYR B N 1
ATOM 6781 C CA . TYR B 1 287 ? 13.258 -19.797 -22.969 1 83.88 287 TYR B CA 1
ATOM 6782 C C . TYR B 1 287 ? 13.242 -20.812 -24.094 1 83.88 287 TYR B C 1
ATOM 6784 O O . TYR B 1 287 ? 13.828 -21.891 -23.984 1 83.88 287 TYR B O 1
ATOM 6792 N N . GLU B 1 288 ? 12.648 -20.531 -25.172 1 89.25 288 GLU B N 1
ATOM 6793 C CA . GLU B 1 288 ? 12.539 -21.375 -26.359 1 89.25 288 GLU B CA 1
ATOM 6794 C C . GLU B 1 288 ? 12.062 -22.781 -26 1 89.25 288 GLU B C 1
ATOM 6796 O O . GLU B 1 288 ? 12.688 -23.781 -26.375 1 89.25 288 GLU B O 1
ATOM 6801 N N . ALA B 1 289 ? 10.984 -22.844 -25.312 1 91.94 289 ALA B N 1
ATOM 6802 C CA . ALA B 1 289 ? 10.5 -24.078 -24.703 1 91.94 289 ALA B CA 1
ATOM 6803 C C . ALA B 1 289 ? 10.109 -25.094 -25.781 1 91.94 289 ALA B C 1
ATOM 6805 O O . ALA B 1 289 ? 10.227 -26.297 -25.578 1 91.94 289 ALA B O 1
ATOM 6806 N N . PHE B 1 290 ? 9.703 -24.656 -27 1 95.56 290 PHE B N 1
ATOM 6807 C CA . PHE B 1 290 ? 9.125 -25.531 -28 1 95.56 290 PHE B CA 1
ATOM 6808 C C . PHE B 1 290 ? 10.016 -25.609 -29.234 1 95.56 290 PHE B C 1
ATOM 6810 O O . PHE B 1 290 ? 9.547 -25.906 -30.328 1 95.56 290 PHE B O 1
ATOM 6817 N N . LYS B 1 291 ? 11.258 -25.344 -29.047 1 93.88 291 LYS B N 1
ATOM 6818 C CA . LYS B 1 291 ? 12.188 -25.25 -30.172 1 93.88 291 LYS B CA 1
ATOM 6819 C C . LYS B 1 291 ? 12.312 -26.594 -30.875 1 93.88 291 LYS B C 1
ATOM 6821 O O . LYS B 1 291 ? 12.609 -26.641 -32.062 1 93.88 291 LYS B O 1
ATOM 6826 N N . ASN B 1 292 ? 12.102 -27.719 -30.203 1 95.56 292 ASN B N 1
ATOM 6827 C CA . ASN B 1 292 ? 12.273 -29.031 -30.781 1 95.56 292 ASN B CA 1
ATOM 6828 C C . ASN B 1 292 ? 10.93 -29.672 -31.141 1 95.56 292 ASN B C 1
ATOM 6830 O O . ASN B 1 292 ? 10.883 -30.812 -31.609 1 95.56 292 ASN B O 1
ATOM 6834 N N . THR B 1 293 ? 9.867 -29.016 -30.906 1 96.69 293 THR B N 1
ATOM 6835 C CA . THR B 1 293 ? 8.531 -29.516 -31.188 1 96.69 293 THR B CA 1
ATOM 6836 C C . THR B 1 293 ? 8.266 -29.5 -32.688 1 96.69 293 THR B C 1
ATOM 6838 O O . THR B 1 293 ? 8.492 -28.484 -33.375 1 96.69 293 THR B O 1
ATOM 6841 N N . GLU B 1 294 ? 7.809 -30.594 -33.25 1 97.62 294 GLU B N 1
ATOM 6842 C CA . GLU B 1 294 ? 7.527 -30.703 -34.656 1 97.62 294 GLU B CA 1
ATOM 6843 C C . GLU B 1 294 ? 6.059 -30.406 -34.969 1 97.62 294 GLU B C 1
ATOM 6845 O O . GLU B 1 294 ? 5.73 -29.859 -36.031 1 97.62 294 GLU B O 1
ATOM 6850 N N . LYS B 1 295 ? 5.188 -30.875 -34.094 1 98.38 295 LYS B N 1
ATOM 6851 C CA . LYS B 1 295 ? 3.75 -30.656 -34.25 1 98.38 295 LYS B CA 1
ATOM 6852 C C . LYS B 1 295 ? 3.168 -30 -33 1 98.38 295 LYS B C 1
ATOM 6854 O O . LYS B 1 295 ? 3.441 -30.422 -31.859 1 98.38 295 LYS B O 1
ATOM 6859 N N . PHE B 1 296 ? 2.434 -28.969 -33.219 1 98.06 296 PHE B N 1
ATOM 6860 C CA . PHE B 1 296 ? 1.859 -28.188 -32.125 1 98.06 296 PHE B CA 1
ATOM 6861 C C . PHE B 1 296 ? 0.358 -28.016 -32.344 1 98.06 296 PHE B C 1
ATOM 6863 O O . PHE B 1 296 ? -0.084 -27.453 -33.344 1 98.06 296 PHE B O 1
ATOM 6870 N N . ILE B 1 297 ? -0.425 -28.547 -31.375 1 98.56 297 ILE B N 1
ATOM 6871 C CA . ILE B 1 297 ? -1.878 -28.422 -31.328 1 98.56 297 ILE B CA 1
ATOM 6872 C C . ILE B 1 297 ? -2.285 -27.5 -30.188 1 98.56 297 ILE B C 1
ATOM 6874 O O . ILE B 1 297 ? -1.892 -27.719 -29.047 1 98.56 297 ILE B O 1
ATOM 6878 N N . GLN B 1 298 ? -3.014 -26.516 -30.484 1 98.19 298 GLN B N 1
ATOM 6879 C CA . GLN B 1 298 ? -3.439 -25.609 -29.422 1 98.19 298 GLN B CA 1
ATOM 6880 C C . GLN B 1 298 ? -4.961 -25.562 -29.312 1 98.19 298 GLN B C 1
ATOM 6882 O O . GLN B 1 298 ? -5.66 -25.516 -30.328 1 98.19 298 GLN B O 1
ATOM 6887 N N . VAL B 1 299 ? -5.453 -25.703 -28.141 1 97.81 299 VAL B N 1
ATOM 6888 C CA . VAL B 1 299 ? -6.848 -25.469 -27.781 1 97.81 299 VAL B CA 1
ATOM 6889 C C . VAL B 1 299 ? -6.957 -24.234 -26.906 1 97.81 299 VAL B C 1
ATOM 6891 O O . VAL B 1 299 ? -6.301 -24.141 -25.859 1 97.81 299 VAL B O 1
ATOM 6894 N N . ASP B 1 300 ? -7.738 -23.312 -27.328 1 96.12 300 ASP B N 1
ATOM 6895 C CA . ASP B 1 300 ? -7.969 -22.125 -26.516 1 96.12 300 ASP B CA 1
ATOM 6896 C C . ASP B 1 300 ? -9.375 -21.578 -26.734 1 96.12 300 ASP B C 1
ATOM 6898 O O . ASP B 1 300 ? -9.898 -21.641 -27.844 1 96.12 300 ASP B O 1
ATOM 6902 N N . ILE B 1 301 ? -9.906 -21.109 -25.703 1 94 301 ILE B N 1
ATOM 6903 C CA . ILE B 1 301 ? -11.258 -20.562 -25.781 1 94 301 ILE B CA 1
ATOM 6904 C C . ILE B 1 301 ? -11.195 -19.125 -26.312 1 94 301 ILE B C 1
ATOM 6906 O O . ILE B 1 301 ? -12.203 -18.594 -26.766 1 94 301 ILE B O 1
ATOM 6910 N N . ASP B 1 302 ? -10.047 -18.516 -26.234 1 92.06 302 ASP B N 1
ATOM 6911 C CA . ASP B 1 302 ? -9.805 -17.156 -26.672 1 92.06 302 ASP B CA 1
ATOM 6912 C C . ASP B 1 302 ? -9.078 -17.125 -28.016 1 92.06 302 ASP B C 1
ATOM 6914 O O . ASP B 1 302 ? -7.91 -17.5 -28.109 1 92.06 302 ASP B O 1
ATOM 6918 N N . PRO B 1 303 ? -9.75 -16.656 -29.031 1 92.62 303 PRO B N 1
ATOM 6919 C CA . PRO B 1 303 ? -9.094 -16.641 -30.344 1 92.62 303 PRO B CA 1
ATOM 6920 C C . PRO B 1 303 ? -7.859 -15.75 -30.375 1 92.62 303 PRO B C 1
ATOM 6922 O O . PRO B 1 303 ? -6.969 -15.945 -31.219 1 92.62 303 PRO B O 1
ATOM 6925 N N . TYR B 1 304 ? -7.766 -14.844 -29.406 1 91.75 304 TYR B N 1
ATOM 6926 C CA . TYR B 1 304 ? -6.625 -13.945 -29.328 1 91.75 304 TYR B CA 1
ATOM 6927 C C . TYR B 1 304 ? -5.355 -14.703 -28.953 1 91.75 304 TYR B C 1
ATOM 6929 O O . TYR B 1 304 ? -4.246 -14.227 -29.203 1 91.75 304 TYR B O 1
ATOM 6937 N N . LYS B 1 305 ? -5.48 -15.875 -28.422 1 93.44 305 LYS B N 1
ATOM 6938 C CA . LYS B 1 305 ? -4.34 -16.625 -27.891 1 93.44 305 LYS B CA 1
ATOM 6939 C C . LYS B 1 305 ? -3.838 -17.656 -28.891 1 93.44 305 LYS B C 1
ATOM 6941 O O . LYS B 1 305 ? -2.713 -18.141 -28.781 1 93.44 305 LYS B O 1
ATOM 6946 N N . LEU B 1 306 ? -4.664 -18.031 -29.844 1 94.19 306 LEU B N 1
ATOM 6947 C CA . LEU B 1 306 ? -4.281 -19.047 -30.812 1 94.19 306 LEU B CA 1
ATOM 6948 C C . LEU B 1 306 ? -3.078 -18.594 -31.625 1 94.19 306 LEU B C 1
ATOM 6950 O O . LEU B 1 306 ? -3.121 -17.562 -32.281 1 94.19 306 LEU B O 1
ATOM 6954 N N . GLY B 1 307 ? -2 -19.312 -31.547 1 92.69 307 GLY B N 1
ATOM 6955 C CA . GLY B 1 307 ? -0.81 -19.016 -32.312 1 92.69 307 GLY B CA 1
ATOM 6956 C C . GLY B 1 307 ? 0.114 -18.016 -31.656 1 92.69 307 GLY B C 1
ATOM 6957 O O . GLY B 1 307 ? 1.144 -17.641 -32.219 1 92.69 307 GLY B O 1
ATOM 6958 N N . LYS B 1 308 ? -0.214 -17.656 -30.5 1 90.19 308 LYS B N 1
ATOM 6959 C CA . LYS B 1 308 ? 0.538 -16.594 -29.844 1 90.19 308 LYS B CA 1
ATOM 6960 C C . LYS B 1 308 ? 1.929 -17.062 -29.438 1 90.19 308 LYS B C 1
ATOM 6962 O O . LYS B 1 308 ? 2.893 -16.297 -29.469 1 90.19 308 LYS B O 1
ATOM 6967 N N . ARG B 1 309 ? 2.059 -18.328 -29.047 1 90.62 309 ARG B N 1
ATOM 6968 C CA . ARG B 1 309 ? 3.285 -18.828 -28.438 1 90.62 309 ARG B CA 1
ATOM 6969 C C . ARG B 1 309 ? 4.102 -19.656 -29.422 1 90.62 309 ARG B C 1
ATOM 6971 O O . ARG B 1 309 ? 5.309 -19.844 -29.25 1 90.62 309 ARG B O 1
ATOM 6978 N N . HIS B 1 310 ? 3.436 -20.141 -30.438 1 92.12 310 HIS B N 1
ATOM 6979 C CA . HIS B 1 310 ? 4.078 -21.031 -31.391 1 92.12 310 HIS B CA 1
ATOM 6980 C C . HIS B 1 310 ? 3.221 -21.203 -32.656 1 92.12 310 HIS B C 1
ATOM 6982 O O . HIS B 1 310 ? 2.006 -21 -32.594 1 92.12 310 HIS B O 1
ATOM 6988 N N . ALA B 1 311 ? 3.957 -21.531 -33.75 1 94.19 311 ALA B N 1
ATOM 6989 C CA . ALA B 1 311 ? 3.215 -21.906 -34.969 1 94.19 311 ALA B CA 1
ATOM 6990 C C . ALA B 1 311 ? 2.371 -23.141 -34.719 1 94.19 311 ALA B C 1
ATOM 6992 O O . ALA B 1 311 ? 2.807 -24.078 -34.031 1 94.19 311 ALA B O 1
ATOM 6993 N N . LEU B 1 312 ? 1.155 -23.266 -35.344 1 96.75 312 LEU B N 1
ATOM 6994 C CA . LEU B 1 312 ? 0.217 -24.328 -35.031 1 96.75 312 LEU B CA 1
ATOM 6995 C C . LEU B 1 312 ? 0.033 -25.266 -36.219 1 96.75 312 LEU B C 1
ATOM 6997 O O . LEU B 1 312 ? -0.008 -24.812 -37.375 1 96.75 312 LEU B O 1
ATOM 7001 N N . ASP B 1 313 ? -0.025 -26.484 -35.969 1 96.75 313 ASP B N 1
ATOM 7002 C CA . ASP B 1 313 ? -0.402 -27.5 -36.938 1 96.75 313 ASP B CA 1
ATOM 7003 C C . ASP B 1 313 ? -1.897 -27.797 -36.875 1 96.75 313 ASP B C 1
ATOM 7005 O O . ASP B 1 313 ? -2.496 -28.219 -37.875 1 96.75 313 ASP B O 1
ATOM 7009 N N . ALA B 1 314 ? -2.482 -27.625 -35.688 1 97.25 314 ALA B N 1
ATOM 7010 C CA . ALA B 1 314 ? -3.926 -27.672 -35.469 1 97.25 314 ALA B CA 1
ATOM 7011 C C . ALA B 1 314 ? -4.359 -26.641 -34.438 1 97.25 314 ALA B C 1
ATOM 7013 O O . ALA B 1 314 ? -3.68 -26.422 -33.438 1 97.25 314 ALA B O 1
ATOM 7014 N N . SER B 1 315 ? -5.379 -25.969 -34.781 1 96.69 315 SER B N 1
ATOM 7015 C CA . SER B 1 315 ? -5.93 -24.906 -33.938 1 96.69 315 SER B CA 1
ATOM 7016 C C . SER B 1 315 ? -7.391 -25.172 -33.594 1 96.69 315 SER B C 1
ATOM 7018 O O . SER B 1 315 ? -8.242 -25.219 -34.5 1 96.69 315 SER B O 1
ATOM 7020 N N . ILE B 1 316 ? -7.641 -25.344 -32.375 1 97.56 316 ILE B N 1
ATOM 7021 C CA . ILE B 1 316 ? -9 -25.641 -31.922 1 97.56 316 ILE B CA 1
ATOM 7022 C C . ILE B 1 316 ? -9.5 -24.484 -31.047 1 97.56 316 ILE B C 1
ATOM 7024 O O . ILE B 1 316 ? -8.984 -24.25 -29.953 1 97.56 316 ILE B O 1
ATOM 7028 N N . LEU B 1 317 ? -10.43 -23.75 -31.562 1 96.12 317 LEU B N 1
ATOM 7029 C CA . LEU B 1 317 ? -11.125 -22.734 -30.781 1 96.12 317 LEU B CA 1
ATOM 7030 C C . LEU B 1 317 ? -12.242 -23.344 -29.953 1 96.12 317 LEU B C 1
ATOM 7032 O O . LEU B 1 317 ? -13.242 -23.812 -30.5 1 96.12 317 LEU B O 1
ATOM 7036 N N . GLY B 1 318 ? -12.07 -23.422 -28.641 1 95.5 318 GLY B N 1
ATOM 7037 C CA . GLY B 1 318 ? -13.086 -24.031 -27.781 1 95.5 318 GLY B CA 1
ATOM 7038 C C . GLY B 1 318 ? -12.602 -24.297 -26.375 1 95.5 318 GLY B C 1
ATOM 7039 O O . GLY B 1 318 ? -11.484 -23.922 -26.016 1 95.5 318 GLY B O 1
ATOM 7040 N N . ASP B 1 319 ? -13.492 -24.906 -25.656 1 95.69 319 ASP B N 1
ATOM 7041 C CA . ASP B 1 319 ? -13.227 -25.25 -24.266 1 95.69 319 ASP B CA 1
ATOM 7042 C C . ASP B 1 319 ? -12.219 -26.406 -24.172 1 95.69 319 ASP B C 1
ATOM 7044 O O . ASP B 1 319 ? -12.367 -27.422 -24.844 1 95.69 319 ASP B O 1
ATOM 7048 N N . ALA B 1 320 ? -11.242 -26.203 -23.281 1 96.69 320 ALA B N 1
ATOM 7049 C CA . ALA B 1 320 ? -10.164 -27.172 -23.156 1 96.69 320 ALA B CA 1
ATOM 7050 C C . ALA B 1 320 ? -10.703 -28.547 -22.75 1 96.69 320 ALA B C 1
ATOM 7052 O O . ALA B 1 320 ? -10.258 -29.578 -23.266 1 96.69 320 ALA B O 1
ATOM 7053 N N . GLY B 1 321 ? -11.641 -28.578 -21.781 1 96.62 321 GLY B N 1
ATOM 7054 C CA . GLY B 1 321 ? -12.219 -29.844 -21.344 1 96.62 321 GLY B CA 1
ATOM 7055 C C . GLY B 1 321 ? -13.016 -30.547 -22.422 1 96.62 321 GLY B C 1
ATOM 7056 O O . GLY B 1 321 ? -12.891 -31.766 -22.609 1 96.62 321 GLY B O 1
ATOM 7057 N N . GLN B 1 322 ? -13.797 -29.797 -23.156 1 96.69 322 GLN B N 1
ATOM 7058 C CA . GLN B 1 322 ? -14.586 -30.359 -24.25 1 96.69 322 GLN B CA 1
ATOM 7059 C C . GLN B 1 322 ? -13.688 -30.891 -25.359 1 96.69 322 GLN B C 1
ATOM 7061 O O . GLN B 1 322 ? -13.961 -31.938 -25.938 1 96.69 322 GLN B O 1
ATOM 7066 N N . ALA B 1 323 ? -12.727 -30.109 -25.625 1 98.12 323 ALA B N 1
ATOM 7067 C CA . ALA B 1 323 ? -11.797 -30.547 -26.672 1 98.12 323 ALA B CA 1
ATOM 7068 C C . ALA B 1 323 ? -11.062 -31.812 -26.25 1 98.12 323 ALA B C 1
ATOM 7070 O O . ALA B 1 323 ? -10.883 -32.719 -27.062 1 98.12 323 ALA B O 1
ATOM 7071 N N . ALA B 1 324 ? -10.609 -31.844 -25.016 1 98.38 324 ALA B N 1
ATOM 7072 C CA . ALA B 1 324 ? -9.938 -33.031 -24.5 1 98.38 324 ALA B CA 1
ATOM 7073 C C . ALA B 1 324 ? -10.836 -34.25 -24.625 1 98.38 324 ALA B C 1
ATOM 7075 O O . ALA B 1 324 ? -10.375 -35.344 -25.016 1 98.38 324 ALA B O 1
ATOM 7076 N N . LYS B 1 325 ? -12.094 -34.156 -24.312 1 98.12 325 LYS B N 1
ATOM 7077 C CA . LYS B 1 325 ? -13.055 -35.25 -24.391 1 98.12 325 LYS B CA 1
ATOM 7078 C C . LYS B 1 325 ? -13.266 -35.688 -25.844 1 98.12 325 LYS B C 1
ATOM 7080 O O . LYS B 1 325 ? -13.281 -36.875 -26.141 1 98.12 325 LYS B O 1
ATOM 7085 N N . ALA B 1 326 ? -13.422 -34.719 -26.703 1 98.38 326 ALA B N 1
ATOM 7086 C CA . ALA B 1 326 ? -13.633 -35.031 -28.125 1 98.38 326 ALA B CA 1
ATOM 7087 C C . ALA B 1 326 ? -12.445 -35.781 -28.703 1 98.38 326 ALA B C 1
ATOM 7089 O O . ALA B 1 326 ? -12.617 -36.688 -29.484 1 98.38 326 ALA B O 1
ATOM 7090 N N . ILE B 1 327 ? -11.266 -35.312 -28.391 1 98.75 327 ILE B N 1
ATOM 7091 C CA . ILE B 1 327 ? -10.055 -35.969 -28.844 1 98.75 327 ILE B CA 1
ATOM 7092 C C . ILE B 1 327 ? -9.984 -37.375 -28.266 1 98.75 327 ILE B C 1
ATOM 7094 O O . ILE B 1 327 ? -9.703 -38.344 -28.984 1 98.75 327 ILE B O 1
ATOM 7098 N N . LEU B 1 328 ? -10.227 -37.531 -26.953 1 98.69 328 LEU B N 1
ATOM 7099 C CA . LEU B 1 328 ? -10.203 -38.812 -26.25 1 98.69 328 LEU B CA 1
ATOM 7100 C C . LEU B 1 328 ? -11.094 -39.812 -26.953 1 98.69 328 LEU B C 1
ATOM 7102 O O . LEU B 1 328 ? -10.734 -41 -27.062 1 98.69 328 LEU B O 1
ATOM 7106 N N . ASP B 1 329 ? -12.203 -39.375 -27.438 1 98.31 329 ASP B N 1
ATOM 7107 C CA . ASP B 1 329 ? -13.195 -40.281 -28.047 1 98.31 329 ASP B CA 1
ATOM 7108 C C . ASP B 1 329 ? -12.719 -40.812 -29.391 1 98.31 329 ASP B C 1
ATOM 7110 O O . ASP B 1 329 ? -13.195 -41.844 -29.859 1 98.31 329 ASP B O 1
ATOM 7114 N N . LYS B 1 330 ? -11.75 -40.156 -30 1 98.5 330 LYS B N 1
ATOM 7115 C CA . LYS B 1 330 ? -11.438 -40.5 -31.391 1 98.5 330 LYS B CA 1
ATOM 7116 C C . LYS B 1 330 ? -10.031 -41.062 -31.516 1 98.5 330 LYS B C 1
ATOM 7118 O O . LYS B 1 330 ? -9.727 -41.781 -32.469 1 98.5 330 LYS B O 1
ATOM 7123 N N . VAL B 1 331 ? -9.164 -40.719 -30.594 1 98.5 331 VAL B N 1
ATOM 7124 C CA . VAL B 1 331 ? -7.758 -41.094 -30.719 1 98.5 331 VAL B CA 1
ATOM 7125 C C . VAL B 1 331 ? -7.609 -42.594 -30.484 1 98.5 331 VAL B C 1
ATOM 7127 O O . VAL B 1 331 ? -8.438 -43.219 -29.812 1 98.5 331 VAL B O 1
ATOM 7130 N N . ASP B 1 332 ? -6.57 -43.125 -30.984 1 98.12 332 ASP B N 1
ATOM 7131 C CA . ASP B 1 332 ? -6.281 -44.531 -30.781 1 98.12 332 ASP B CA 1
ATOM 7132 C C . ASP B 1 332 ? -5.547 -44.781 -29.469 1 98.12 332 ASP B C 1
ATOM 7134 O O . ASP B 1 332 ? -4.719 -43.969 -29.062 1 98.12 332 ASP B O 1
ATOM 7138 N N . GLU B 1 333 ? -5.859 -45.844 -28.859 1 97.56 333 GLU B N 1
ATOM 7139 C CA . GLU B 1 333 ? -5.102 -46.25 -27.672 1 97.56 333 GLU B CA 1
ATOM 7140 C C . GLU B 1 333 ? -3.699 -46.719 -28.047 1 97.56 333 GLU B C 1
ATOM 7142 O O . GLU B 1 333 ? -3.521 -47.438 -29.047 1 97.56 333 GLU B O 1
ATOM 7147 N N . VAL B 1 334 ? -2.83 -46.312 -27.328 1 96.5 334 VAL B N 1
ATOM 7148 C CA . VAL B 1 334 ? -1.433 -46.656 -27.547 1 96.5 334 VAL B CA 1
ATOM 7149 C C . VAL B 1 334 ? -0.931 -47.531 -26.406 1 96.5 334 VAL B C 1
ATOM 7151 O O . VAL B 1 334 ? -1.227 -47.25 -25.234 1 96.5 334 VAL B O 1
ATOM 7154 N N . GLU B 1 335 ? -0.247 -48.594 -26.859 1 93.81 335 GLU B N 1
ATOM 7155 C CA . GLU B 1 335 ? 0.419 -49.406 -25.844 1 93.81 335 GLU B CA 1
ATOM 7156 C C . GLU B 1 335 ? 1.629 -48.656 -25.266 1 93.81 335 GLU B C 1
ATOM 7158 O O . GLU B 1 335 ? 2.117 -47.688 -25.844 1 93.81 335 GLU B O 1
ATOM 7163 N N . SER B 1 336 ? 2.1 -49.219 -24.234 1 94.81 336 SER B N 1
ATOM 7164 C CA . SER B 1 336 ? 3.264 -48.625 -23.594 1 94.81 336 SER B CA 1
ATOM 7165 C C . SER B 1 336 ? 4.422 -48.469 -24.578 1 94.81 336 SER B C 1
ATOM 7167 O O . SER B 1 336 ? 4.766 -49.406 -25.281 1 94.81 336 SER B O 1
ATOM 7169 N N . THR B 1 337 ? 4.902 -47.25 -24.641 1 96.81 337 THR B N 1
ATOM 7170 C CA . THR B 1 337 ? 5.984 -46.875 -25.547 1 96.81 337 THR B CA 1
ATOM 7171 C C . THR B 1 337 ? 7.266 -46.594 -24.781 1 96.81 337 THR B C 1
ATOM 7173 O O . THR B 1 337 ? 7.23 -46.344 -23.578 1 96.81 337 THR B O 1
ATOM 7176 N N . PRO B 1 338 ? 8.414 -46.594 -25.453 1 98.12 338 PRO B N 1
ATOM 7177 C CA . PRO B 1 338 ? 9.656 -46.156 -24.812 1 98.12 338 PRO B CA 1
ATOM 7178 C C . PRO B 1 338 ? 9.562 -44.75 -24.25 1 98.12 338 PRO B C 1
ATOM 7180 O O . PRO B 1 338 ? 10.086 -44.469 -23.172 1 98.12 338 PRO B O 1
ATOM 7183 N N . TRP B 1 339 ? 8.891 -43.875 -24.938 1 98.5 339 TRP B N 1
ATOM 7184 C CA . TRP B 1 339 ? 8.688 -42.5 -24.516 1 98.5 339 TRP B CA 1
ATOM 7185 C C . TRP B 1 339 ? 7.941 -42.438 -23.188 1 98.5 339 TRP B C 1
ATOM 7187 O O . TRP B 1 339 ? 8.375 -41.781 -22.25 1 98.5 339 TRP B O 1
ATOM 7197 N N . TRP B 1 340 ? 6.836 -43.188 -23.094 1 98.5 340 TRP B N 1
ATOM 7198 C CA . TRP B 1 340 ? 6.012 -43.219 -21.891 1 98.5 340 TRP B CA 1
ATOM 7199 C C . TRP B 1 340 ? 6.793 -43.781 -20.703 1 98.5 340 TRP B C 1
ATOM 7201 O O . TRP B 1 340 ? 6.805 -43.188 -19.625 1 98.5 340 TRP B O 1
ATOM 7211 N N . ARG B 1 341 ? 7.461 -44.906 -20.922 1 98.69 341 ARG B N 1
ATOM 7212 C CA . ARG B 1 341 ? 8.188 -45.594 -19.844 1 98.69 341 ARG B CA 1
ATOM 7213 C C . ARG B 1 341 ? 9.328 -44.688 -19.344 1 98.69 341 ARG B C 1
ATOM 7215 O O . ARG B 1 341 ? 9.586 -44.656 -18.141 1 98.69 341 ARG B O 1
ATOM 7222 N N . ALA B 1 342 ? 10.039 -44 -20.219 1 98.75 342 ALA B N 1
ATOM 7223 C CA . ALA B 1 342 ? 11.094 -43.062 -19.812 1 98.75 342 ALA B CA 1
ATOM 7224 C C . ALA B 1 342 ? 10.539 -41.969 -18.938 1 98.75 342 ALA B C 1
ATOM 7226 O O . ALA B 1 342 ? 11.156 -41.594 -17.938 1 98.75 342 ALA B O 1
ATOM 7227 N N . ASN B 1 343 ? 9.391 -41.469 -19.344 1 98.75 343 ASN B N 1
ATOM 7228 C CA . ASN B 1 343 ? 8.773 -40.375 -18.578 1 98.75 343 ASN B CA 1
ATOM 7229 C C . ASN B 1 343 ? 8.336 -40.875 -17.203 1 98.75 343 ASN B C 1
ATOM 7231 O O . ASN B 1 343 ? 8.523 -40.156 -16.203 1 98.75 343 ASN B O 1
ATOM 7235 N N . VAL B 1 344 ? 7.691 -41.969 -17.109 1 98.62 344 VAL B N 1
ATOM 7236 C CA . VAL B 1 344 ? 7.23 -42.531 -15.844 1 98.62 344 VAL B CA 1
ATOM 7237 C C . VAL B 1 344 ? 8.422 -42.719 -14.906 1 98.62 344 VAL B C 1
ATOM 7239 O O . VAL B 1 344 ? 8.336 -42.406 -13.719 1 98.62 344 VAL B O 1
ATOM 7242 N N . LYS B 1 345 ? 9.562 -43.219 -15.445 1 98.69 345 LYS B N 1
ATOM 7243 C CA . LYS B 1 345 ? 10.766 -43.406 -14.648 1 98.69 345 LYS B CA 1
ATOM 7244 C C . LYS B 1 345 ? 11.312 -42.062 -14.164 1 98.69 345 LYS B C 1
ATOM 7246 O O . LYS B 1 345 ? 11.711 -41.938 -13.008 1 98.69 345 LYS B O 1
ATOM 7251 N N . ASN B 1 346 ? 11.375 -41.125 -15.031 1 98.69 346 ASN B N 1
ATOM 7252 C CA . ASN B 1 346 ? 11.844 -39.812 -14.703 1 98.69 346 ASN B CA 1
ATOM 7253 C C . ASN B 1 346 ? 10.992 -39.156 -13.609 1 98.69 346 ASN B C 1
ATOM 7255 O O . ASN B 1 346 ? 11.523 -38.562 -12.672 1 98.69 346 ASN B O 1
ATOM 7259 N N . ASN B 1 347 ? 9.672 -39.25 -13.781 1 98.5 347 ASN B N 1
ATOM 7260 C CA . ASN B 1 347 ? 8.734 -38.719 -12.797 1 98.5 347 ASN B CA 1
ATOM 7261 C C . ASN B 1 347 ? 8.914 -39.406 -11.438 1 98.5 347 ASN B C 1
ATOM 7263 O O . ASN B 1 347 ? 8.875 -38.719 -10.406 1 98.5 347 ASN B O 1
ATOM 7267 N N . GLN B 1 348 ? 9.039 -40.656 -11.477 1 98.5 348 GLN B N 1
ATOM 7268 C CA . GLN B 1 348 ? 9.234 -41.406 -10.234 1 98.5 348 GLN B CA 1
ATOM 7269 C C . GLN B 1 348 ? 10.531 -40.969 -9.547 1 98.5 348 GLN B C 1
ATOM 7271 O O . GLN B 1 348 ? 10.57 -40.812 -8.328 1 98.5 348 GLN B O 1
ATOM 7276 N N . ASN B 1 349 ? 11.633 -40.844 -10.328 1 98.69 349 ASN B N 1
ATOM 7277 C CA . ASN B 1 349 ? 12.914 -40.375 -9.797 1 98.69 349 ASN B CA 1
ATOM 7278 C C . ASN B 1 349 ? 12.781 -39.031 -9.086 1 98.69 349 ASN B C 1
ATOM 7280 O O . ASN B 1 349 ? 13.328 -38.844 -7.996 1 98.69 349 ASN B O 1
ATOM 7284 N N . TRP B 1 350 ? 12.102 -38.125 -9.695 1 98.31 350 TRP B N 1
ATOM 7285 C CA . TRP B 1 350 ? 11.867 -36.781 -9.117 1 98.31 350 TRP B CA 1
ATOM 7286 C C . TRP B 1 350 ? 11.055 -36.906 -7.828 1 98.31 350 TRP B C 1
ATOM 7288 O O . TRP B 1 350 ? 11.383 -36.281 -6.824 1 98.31 350 TRP B O 1
ATOM 7298 N N . ARG B 1 351 ? 9.977 -37.688 -7.832 1 97.94 351 ARG B N 1
ATOM 7299 C CA . ARG B 1 351 ? 9.141 -37.875 -6.648 1 97.94 351 ARG B CA 1
ATOM 7300 C C . ARG B 1 351 ? 9.93 -38.5 -5.504 1 97.94 351 ARG B C 1
ATOM 7302 O O . ARG B 1 351 ? 9.742 -38.125 -4.344 1 97.94 351 ARG B O 1
ATOM 7309 N N . ASP B 1 352 ? 10.766 -39.5 -5.895 1 98.38 352 ASP B N 1
ATOM 7310 C CA . ASP B 1 352 ? 11.617 -40.094 -4.879 1 98.38 352 ASP B CA 1
ATOM 7311 C C . ASP B 1 352 ? 12.516 -39.062 -4.215 1 98.38 352 ASP B C 1
ATOM 7313 O O . ASP B 1 352 ? 12.711 -39.094 -2.998 1 98.38 352 ASP B O 1
ATOM 7317 N N . TYR B 1 353 ? 13.055 -38.188 -4.988 1 98.19 353 TYR B N 1
ATOM 7318 C CA . TYR B 1 353 ? 13.898 -37.094 -4.488 1 98.19 353 TYR B CA 1
ATOM 7319 C C . TYR B 1 353 ? 13.125 -36.188 -3.547 1 98.19 353 TYR B C 1
ATOM 7321 O O . TYR B 1 353 ? 13.578 -35.906 -2.436 1 98.19 353 TYR B O 1
ATOM 7329 N N . MET B 1 354 ? 11.93 -35.719 -3.99 1 97.75 354 MET B N 1
ATOM 7330 C CA . MET B 1 354 ? 11.102 -34.844 -3.176 1 97.75 354 MET B CA 1
ATOM 7331 C C . MET B 1 354 ? 10.703 -35.531 -1.87 1 97.75 354 MET B C 1
ATOM 7333 O O . MET B 1 354 ? 10.766 -34.906 -0.802 1 97.75 354 MET B O 1
ATOM 7337 N N . ASN B 1 355 ? 10.312 -36.781 -2.014 1 97.81 355 ASN B N 1
ATOM 7338 C CA . ASN B 1 355 ? 9.914 -37.531 -0.833 1 97.81 355 ASN B CA 1
ATOM 7339 C C . ASN B 1 355 ? 11.078 -37.719 0.141 1 97.81 355 ASN B C 1
ATOM 7341 O O . ASN B 1 355 ? 10.883 -37.719 1.357 1 97.81 355 ASN B O 1
ATOM 7345 N N . LYS B 1 356 ? 12.242 -37.938 -0.426 1 98.06 356 LYS B N 1
ATOM 7346 C CA . LYS B 1 356 ? 13.438 -38.062 0.405 1 98.06 356 LYS B CA 1
ATOM 7347 C C . LYS B 1 356 ? 13.648 -36.812 1.235 1 98.06 356 LYS B C 1
ATOM 7349 O O . LYS B 1 356 ? 13.898 -36.875 2.439 1 98.06 356 LYS B O 1
ATOM 7354 N N . LEU B 1 357 ? 13.578 -35.625 0.61 1 98 357 LEU B N 1
ATOM 7355 C CA . LEU B 1 357 ? 13.734 -34.344 1.321 1 98 357 LEU B CA 1
ATOM 7356 C C . LEU B 1 357 ? 12.656 -34.188 2.381 1 98 357 LEU B C 1
ATOM 7358 O O . LEU B 1 357 ? 12.945 -33.812 3.52 1 98 357 LEU B O 1
ATOM 7362 N N . GLU B 1 358 ? 11.43 -34.469 2.016 1 98.44 358 GLU B N 1
ATOM 7363 C CA . GLU B 1 358 ? 10.281 -34.312 2.908 1 98.44 358 GLU B CA 1
ATOM 7364 C C . GLU B 1 358 ? 10.406 -35.25 4.113 1 98.44 358 GLU B C 1
ATOM 7366 O O . GLU B 1 358 ? 9.961 -34.906 5.211 1 98.44 358 GLU B O 1
ATOM 7371 N N . GLY B 1 359 ? 11.008 -36.375 3.932 1 98 359 GLY B N 1
ATOM 7372 C CA . GLY B 1 359 ? 10.984 -37.469 4.898 1 98 359 GLY B CA 1
ATOM 7373 C C . GLY B 1 359 ? 12.133 -37.406 5.891 1 98 359 GLY B C 1
ATOM 7374 O O . GLY B 1 359 ? 12.219 -38.25 6.801 1 98 359 GLY B O 1
ATOM 7375 N N . LYS B 1 360 ? 12.945 -36.344 5.727 1 97.69 360 LYS B N 1
ATOM 7376 C CA . LYS B 1 360 ? 13.977 -36.188 6.746 1 97.69 360 LYS B CA 1
ATOM 7377 C C . LYS B 1 360 ? 13.367 -36.094 8.141 1 97.69 360 LYS B C 1
ATOM 7379 O O . LYS B 1 360 ? 12.328 -35.469 8.328 1 97.69 360 LYS B O 1
ATOM 7384 N N . THR B 1 361 ? 14.07 -36.688 9.156 1 97.31 361 THR B N 1
ATOM 7385 C CA . THR B 1 361 ? 13.391 -36.844 10.438 1 97.31 361 THR B CA 1
ATOM 7386 C C . THR B 1 361 ? 14.109 -36.062 11.531 1 97.31 361 THR B C 1
ATOM 7388 O O . THR B 1 361 ? 13.57 -35.844 12.617 1 97.31 361 THR B O 1
ATOM 7391 N N . GLU B 1 362 ? 15.367 -35.562 11.203 1 97.44 362 GLU B N 1
ATOM 7392 C CA . GLU B 1 362 ? 16.094 -34.844 12.234 1 97.44 362 GLU B CA 1
ATOM 7393 C C . GLU B 1 362 ? 16.953 -33.719 11.625 1 97.44 362 GLU B C 1
ATOM 7395 O O . GLU B 1 362 ? 17.188 -33.719 10.414 1 97.44 362 GLU B O 1
ATOM 7400 N N . GLY B 1 363 ? 17.359 -32.781 12.445 1 97.31 363 GLY B N 1
ATOM 7401 C CA . GLY B 1 363 ? 18.203 -31.688 12.023 1 97.31 363 GLY B CA 1
ATOM 7402 C C . GLY B 1 363 ? 17.484 -30.344 11.992 1 97.31 363 GLY B C 1
ATOM 7403 O O . GLY B 1 363 ? 16.406 -30.203 12.578 1 97.31 363 GLY B O 1
ATOM 7404 N N . GLU B 1 364 ? 18.234 -29.328 11.422 1 97.69 364 GLU B N 1
ATOM 7405 C CA . GLU B 1 364 ? 17.609 -28.016 11.25 1 97.69 364 GLU B CA 1
ATOM 7406 C C . GLU B 1 364 ? 16.406 -28.094 10.32 1 97.69 364 GLU B C 1
ATOM 7408 O O . GLU B 1 364 ? 16.422 -28.844 9.336 1 97.69 364 GLU B O 1
ATOM 7413 N N . LEU B 1 365 ? 15.445 -27.391 10.633 1 98.62 365 LEU B N 1
ATOM 7414 C CA . LEU B 1 365 ? 14.203 -27.422 9.883 1 98.62 365 LEU B CA 1
ATOM 7415 C C . LEU B 1 365 ? 14.391 -26.828 8.492 1 98.62 365 LEU B C 1
ATOM 7417 O O . LEU B 1 365 ? 14.883 -25.703 8.359 1 98.62 365 LEU B O 1
ATOM 7421 N N . GLN B 1 366 ? 14.148 -27.562 7.465 1 98.25 366 GLN B N 1
ATOM 7422 C CA . GLN B 1 366 ? 14.008 -27.062 6.098 1 98.25 366 GLN B CA 1
ATOM 7423 C C . GLN B 1 366 ? 12.539 -26.922 5.711 1 98.25 366 GLN B C 1
ATOM 7425 O O . GLN B 1 366 ? 11.656 -27.438 6.402 1 98.25 366 GLN B O 1
ATOM 7430 N N . LEU B 1 367 ? 12.258 -26.25 4.66 1 98.31 367 LEU B N 1
ATOM 7431 C CA . LEU B 1 367 ? 10.875 -25.984 4.281 1 98.31 367 LEU B CA 1
ATOM 7432 C C . LEU B 1 367 ? 10.164 -27.281 3.914 1 98.31 367 LEU B C 1
ATOM 7434 O O . LEU B 1 367 ? 8.938 -27.375 4.016 1 98.31 367 LEU B O 1
ATOM 7438 N N . TYR B 1 368 ? 10.938 -28.391 3.557 1 98.5 368 TYR B N 1
ATOM 7439 C CA . TYR B 1 368 ? 10.375 -29.625 3.018 1 98.5 368 TYR B CA 1
ATOM 7440 C C . TYR B 1 368 ? 9.594 -30.375 4.086 1 98.5 368 TYR B C 1
ATOM 7442 O O . TYR B 1 368 ? 8.516 -30.906 3.816 1 98.5 368 TYR B O 1
ATOM 7450 N N . GLN B 1 369 ? 10.141 -30.453 5.266 1 98.75 369 GLN B N 1
ATOM 7451 C CA . GLN B 1 369 ? 9.492 -31.172 6.355 1 98.75 369 GLN B CA 1
ATOM 7452 C C . GLN B 1 369 ? 8.258 -30.422 6.848 1 98.75 369 GLN B C 1
ATOM 7454 O O . GLN B 1 369 ? 7.34 -31.031 7.406 1 98.75 369 GLN B O 1
ATOM 7459 N N . VAL B 1 370 ? 8.234 -29.109 6.656 1 98.88 370 VAL B N 1
ATOM 7460 C CA . VAL B 1 370 ? 7.027 -28.344 6.965 1 98.88 370 VAL B CA 1
ATOM 7461 C C . VAL B 1 370 ? 5.898 -28.766 6.027 1 98.88 370 VAL B C 1
ATOM 7463 O O . VAL B 1 370 ? 4.773 -29.016 6.473 1 98.88 370 VAL B O 1
ATOM 7466 N N . TYR B 1 371 ? 6.168 -28.828 4.719 1 98.81 371 TYR B N 1
ATOM 7467 C CA . TYR B 1 371 ? 5.168 -29.25 3.75 1 98.81 371 TYR B CA 1
ATOM 7468 C C . TYR B 1 371 ? 4.711 -30.688 4.047 1 98.81 371 TYR B C 1
ATOM 7470 O O . TYR B 1 371 ? 3.533 -31 3.875 1 98.81 371 TYR B O 1
ATOM 7478 N N . ASN B 1 372 ? 5.672 -31.562 4.395 1 98.75 372 ASN B N 1
ATOM 7479 C CA . ASN B 1 372 ? 5.305 -32.938 4.766 1 98.75 372 ASN B CA 1
ATOM 7480 C C . ASN B 1 372 ? 4.285 -32.938 5.902 1 98.75 372 ASN B C 1
ATOM 7482 O O . ASN B 1 372 ? 3.334 -33.719 5.879 1 98.75 372 ASN B O 1
ATOM 7486 N N . ALA B 1 373 ? 4.52 -32.125 6.906 1 98.88 373 ALA B N 1
ATOM 7487 C CA . ALA B 1 373 ? 3.59 -32 8.031 1 98.88 373 ALA B CA 1
ATOM 7488 C C . ALA B 1 373 ? 2.225 -31.5 7.562 1 98.88 373 ALA B C 1
ATOM 7490 O O . ALA B 1 373 ? 1.188 -31.984 8.023 1 98.88 373 ALA B O 1
ATOM 7491 N N . ILE B 1 374 ? 2.162 -30.5 6.672 1 98.88 374 ILE B N 1
ATOM 7492 C CA . ILE B 1 374 ? 0.906 -30.016 6.105 1 98.88 374 ILE B CA 1
ATOM 7493 C C . ILE B 1 374 ? 0.161 -31.172 5.449 1 98.88 374 ILE B C 1
ATOM 7495 O O . ILE B 1 374 ? -1.026 -31.391 5.703 1 98.88 374 ILE B O 1
ATOM 7499 N N . ASN B 1 375 ? 0.878 -31.938 4.574 1 98.56 375 ASN B N 1
ATOM 7500 C CA . ASN B 1 375 ? 0.264 -33.062 3.844 1 98.56 375 ASN B CA 1
ATOM 7501 C C . ASN B 1 375 ? -0.332 -34.094 4.789 1 98.56 375 ASN B C 1
ATOM 7503 O O . ASN B 1 375 ? -1.343 -34.719 4.473 1 98.56 375 ASN B O 1
ATOM 7507 N N . LYS B 1 376 ? 0.273 -34.281 5.902 1 98.44 376 LYS B N 1
ATOM 7508 C CA . LYS B 1 376 ? -0.167 -35.25 6.879 1 98.44 376 LYS B CA 1
ATOM 7509 C C . LYS B 1 376 ? -1.422 -34.781 7.613 1 98.44 376 LYS B C 1
ATOM 7511 O O . LYS B 1 376 ? -2.305 -35.594 7.918 1 98.44 376 LYS B O 1
ATOM 7516 N N . HIS B 1 377 ? -1.51 -33.469 7.879 1 98.75 377 HIS B N 1
ATOM 7517 C CA . HIS B 1 377 ? -2.494 -33.062 8.867 1 98.75 377 HIS B CA 1
ATOM 7518 C C . HIS B 1 377 ? -3.586 -32.219 8.234 1 98.75 377 HIS B C 1
ATOM 7520 O O . HIS B 1 377 ? -4.656 -32.031 8.812 1 98.75 377 HIS B O 1
ATOM 7526 N N . ALA B 1 378 ? -3.398 -31.641 7.059 1 98.62 378 ALA B N 1
ATOM 7527 C CA . ALA B 1 378 ? -4.406 -30.812 6.406 1 98.62 378 ALA B CA 1
ATOM 7528 C C . ALA B 1 378 ? -5.625 -31.625 6.008 1 98.62 378 ALA B C 1
ATOM 7530 O O . ALA B 1 378 ? -5.516 -32.844 5.766 1 98.62 378 ALA B O 1
ATOM 7531 N N . ASP B 1 379 ? -6.762 -30.984 5.934 1 98.62 379 ASP B N 1
ATOM 7532 C CA . ASP B 1 379 ? -7.957 -31.641 5.41 1 98.62 379 ASP B CA 1
ATOM 7533 C C . ASP B 1 379 ? -7.785 -32 3.936 1 98.62 379 ASP B C 1
ATOM 7535 O O . ASP B 1 379 ? -7.066 -31.312 3.205 1 98.62 379 ASP B O 1
ATOM 7539 N N . GLN B 1 380 ? -8.484 -32.969 3.467 1 97.56 380 GLN B N 1
ATOM 7540 C CA . GLN B 1 380 ? -8.367 -33.469 2.092 1 97.56 380 GLN B CA 1
ATOM 7541 C C . GLN B 1 380 ? -8.805 -32.375 1.098 1 97.56 380 GLN B C 1
ATOM 7543 O O . GLN B 1 380 ? -8.312 -32.344 -0.031 1 97.56 380 GLN B O 1
ATOM 7548 N N . ASP B 1 381 ? -9.719 -31.531 1.55 1 98.19 381 ASP B N 1
ATOM 7549 C CA . ASP B 1 381 ? -10.234 -30.484 0.663 1 98.19 381 ASP B CA 1
ATOM 7550 C C . ASP B 1 381 ? -9.758 -29.109 1.099 1 98.19 381 ASP B C 1
ATOM 7552 O O . ASP B 1 381 ? -10.445 -28.109 0.886 1 98.19 381 ASP B O 1
ATOM 7556 N N . ALA B 1 382 ? -8.609 -29.031 1.758 1 98.75 382 ALA B N 1
ATOM 7557 C CA . ALA B 1 382 ? -8.062 -27.766 2.234 1 98.75 382 ALA B CA 1
ATOM 7558 C C . ALA B 1 382 ? -7.875 -26.781 1.084 1 98.75 382 ALA B C 1
ATOM 7560 O O . ALA B 1 382 ? -7.672 -27.188 -0.063 1 98.75 382 ALA B O 1
ATOM 7561 N N . ILE B 1 383 ? -8.047 -25.516 1.373 1 98.75 383 ILE B N 1
ATOM 7562 C CA . ILE B 1 383 ? -7.789 -24.406 0.465 1 98.75 383 ILE B CA 1
ATOM 7563 C C . ILE B 1 383 ? -6.434 -23.781 0.791 1 98.75 383 ILE B C 1
ATOM 7565 O O . ILE B 1 383 ? -6.117 -23.547 1.96 1 98.75 383 ILE B O 1
ATOM 7569 N N . TYR B 1 384 ? -5.625 -23.562 -0.224 1 98.88 384 TYR B N 1
ATOM 7570 C CA . TYR B 1 384 ? -4.297 -22.984 -0.035 1 98.88 384 TYR B CA 1
ATOM 7571 C C . TYR B 1 384 ? -4.191 -21.625 -0.71 1 98.88 384 TYR B C 1
ATOM 7573 O O . TYR B 1 384 ? -4.246 -21.531 -1.938 1 98.88 384 TYR B O 1
ATOM 7581 N N . SER B 1 385 ? -4.098 -20.562 0.048 1 98.81 385 SER B N 1
ATOM 7582 C CA . SER B 1 385 ? -3.707 -19.25 -0.429 1 98.81 385 SER B CA 1
ATOM 7583 C C . SER B 1 385 ? -2.191 -19.062 -0.389 1 98.81 385 SER B C 1
ATOM 7585 O O . SER B 1 385 ? -1.598 -19.016 0.689 1 98.81 385 SER B O 1
ATOM 7587 N N . ILE B 1 386 ? -1.579 -18.953 -1.514 1 98.62 386 ILE B N 1
ATOM 7588 C CA . ILE B 1 386 ? -0.128 -19.031 -1.641 1 98.62 386 ILE B CA 1
ATOM 7589 C C . ILE B 1 386 ? 0.436 -17.656 -1.969 1 98.62 386 ILE B C 1
ATOM 7591 O O . ILE B 1 386 ? -0.072 -16.969 -2.855 1 98.62 386 ILE B O 1
ATOM 7595 N N . ASP B 1 387 ? 1.494 -17.25 -1.277 1 98.56 387 ASP B N 1
ATOM 7596 C CA . ASP B 1 387 ? 2.121 -15.961 -1.585 1 98.56 387 ASP B CA 1
ATOM 7597 C C . ASP B 1 387 ? 3.146 -16.109 -2.705 1 98.56 387 ASP B C 1
ATOM 7599 O O . ASP B 1 387 ? 3.375 -17.219 -3.207 1 98.56 387 ASP B O 1
ATOM 7603 N N . VAL B 1 388 ? 3.709 -15.008 -3.119 1 97.06 388 VAL B N 1
ATOM 7604 C CA . VAL B 1 388 ? 4.668 -14.984 -4.223 1 97.06 388 VAL B CA 1
ATOM 7605 C C . VAL B 1 388 ? 6.086 -15.086 -3.674 1 97.06 388 VAL B C 1
ATOM 7607 O O . VAL B 1 388 ? 6.441 -14.406 -2.705 1 97.06 388 VAL B O 1
ATOM 7610 N N . GLY B 1 389 ? 6.914 -15.875 -4.18 1 95.62 389 GLY B N 1
ATOM 7611 C CA . GLY B 1 389 ? 8.281 -16.156 -3.768 1 95.62 389 GLY B CA 1
ATOM 7612 C C . GLY B 1 389 ? 8.609 -17.641 -3.807 1 95.62 389 GLY B C 1
ATOM 7613 O O . GLY B 1 389 ? 8.094 -18.375 -4.648 1 95.62 389 GLY B O 1
ATOM 7614 N N . ASP B 1 390 ? 9.5 -18.062 -2.916 1 97 390 ASP B N 1
ATOM 7615 C CA . ASP B 1 390 ? 9.836 -19.484 -2.838 1 97 390 ASP B CA 1
ATOM 7616 C C . ASP B 1 390 ? 8.594 -20.328 -2.586 1 97 390 ASP B C 1
ATOM 7618 O O . ASP B 1 390 ? 8.5 -21.453 -3.068 1 97 390 ASP B O 1
ATOM 7622 N N . THR B 1 391 ? 7.676 -19.75 -1.944 1 97.69 391 THR B N 1
ATOM 7623 C CA . THR B 1 391 ? 6.48 -20.5 -1.579 1 97.69 391 THR B CA 1
ATOM 7624 C C . THR B 1 391 ? 5.66 -20.844 -2.818 1 97.69 391 THR B C 1
ATOM 7626 O O . THR B 1 391 ? 4.953 -21.859 -2.842 1 97.69 391 THR B O 1
ATOM 7629 N N . THR B 1 392 ? 5.727 -19.984 -3.861 1 96.69 392 THR B N 1
ATOM 7630 C CA . THR B 1 392 ? 5.055 -20.344 -5.105 1 96.69 392 THR B CA 1
ATOM 7631 C C . THR B 1 392 ? 5.648 -21.609 -5.695 1 96.69 392 THR B C 1
ATOM 7633 O O . THR B 1 392 ? 4.918 -22.531 -6.078 1 96.69 392 THR B O 1
ATOM 7636 N N . GLN B 1 393 ? 6.957 -21.656 -5.703 1 95.94 393 GLN B N 1
ATOM 7637 C CA . GLN B 1 393 ? 7.699 -22.781 -6.266 1 95.94 393 GLN B CA 1
ATOM 7638 C C . GLN B 1 393 ? 7.539 -24.031 -5.406 1 95.94 393 GLN B C 1
ATOM 7640 O O . GLN B 1 393 ? 7.211 -25.109 -5.914 1 95.94 393 GLN B O 1
ATOM 7645 N N . THR B 1 394 ? 7.66 -23.891 -4.105 1 97.56 394 THR B N 1
ATOM 7646 C CA . THR B 1 394 ? 7.754 -25.047 -3.225 1 97.56 394 THR B CA 1
ATOM 7647 C C . THR B 1 394 ? 6.367 -25.609 -2.922 1 97.56 394 THR B C 1
ATOM 7649 O O . THR B 1 394 ? 6.215 -26.797 -2.674 1 97.56 394 THR B O 1
ATOM 7652 N N . SER B 1 395 ? 5.348 -24.766 -3.006 1 97.62 395 SER B N 1
ATOM 7653 C CA . SER B 1 395 ? 4 -25.281 -2.795 1 97.62 395 SER B CA 1
ATOM 7654 C C . SER B 1 395 ? 3.562 -26.156 -3.957 1 97.62 395 SER B C 1
ATOM 7656 O O . SER B 1 395 ? 2.842 -27.141 -3.762 1 97.62 395 SER B O 1
ATOM 7658 N N . THR B 1 396 ? 4 -25.859 -5.191 1 95.5 396 THR B N 1
ATOM 7659 C CA . THR B 1 396 ? 3.658 -26.703 -6.34 1 95.5 396 THR B CA 1
ATOM 7660 C C . THR B 1 396 ? 4.438 -28.016 -6.305 1 95.5 396 THR B C 1
ATOM 7662 O O . THR B 1 396 ? 3.984 -29.016 -6.84 1 95.5 396 THR B O 1
ATOM 7665 N N . ARG B 1 397 ? 5.535 -28 -5.586 1 96.88 397 ARG B N 1
ATOM 7666 C CA . ARG B 1 397 ? 6.406 -29.172 -5.539 1 96.88 397 ARG B CA 1
ATOM 7667 C C . ARG B 1 397 ? 6.031 -30.078 -4.379 1 96.88 397 ARG B C 1
ATOM 7669 O O . ARG B 1 397 ? 6.059 -31.312 -4.512 1 96.88 397 ARG B O 1
ATOM 7676 N N . HIS B 1 398 ? 5.672 -29.484 -3.268 1 98.06 398 HIS B N 1
ATOM 7677 C CA . HIS B 1 398 ? 5.703 -30.281 -2.045 1 98.06 398 HIS B CA 1
ATOM 7678 C C . HIS B 1 398 ? 4.316 -30.375 -1.417 1 98.06 398 HIS B C 1
ATOM 7680 O O . HIS B 1 398 ? 4.117 -31.109 -0.447 1 98.06 398 HIS B O 1
ATOM 7686 N N . LEU B 1 399 ? 3.307 -29.656 -1.888 1 98.12 399 LEU B N 1
ATOM 7687 C CA . LEU B 1 399 ? 1.934 -29.969 -1.505 1 98.12 399 LEU B CA 1
ATOM 7688 C C . LEU B 1 399 ? 1.394 -31.141 -2.322 1 98.12 399 LEU B C 1
ATOM 7690 O O . LEU B 1 399 ? 1.4 -31.094 -3.555 1 98.12 399 LEU B O 1
ATOM 7694 N N . HIS B 1 400 ? 0.962 -32.156 -1.655 1 97.69 400 HIS B N 1
ATOM 7695 C CA . HIS B 1 400 ? 0.359 -33.312 -2.326 1 97.69 400 HIS B CA 1
ATOM 7696 C C . HIS B 1 400 ? -1.118 -33.062 -2.613 1 97.69 400 HIS B C 1
ATOM 7698 O O . HIS B 1 400 ? -1.986 -33.688 -1.988 1 97.69 400 HIS B O 1
ATOM 7704 N N . MET B 1 401 ? -1.372 -32.312 -3.637 1 96 401 MET B N 1
ATOM 7705 C CA . MET B 1 401 ? -2.711 -31.797 -3.926 1 96 401 MET B CA 1
ATOM 7706 C C . MET B 1 401 ? -3.512 -32.812 -4.738 1 96 401 MET B C 1
ATOM 7708 O O . MET B 1 401 ? -2.936 -33.656 -5.43 1 96 401 MET B O 1
ATOM 7712 N N . THR B 1 402 ? -4.809 -32.75 -4.625 1 96.88 402 THR B N 1
ATOM 7713 C CA . THR B 1 402 ? -5.805 -33.469 -5.414 1 96.88 402 THR B CA 1
ATOM 7714 C C . THR B 1 402 ? -6.875 -32.5 -5.93 1 96.88 402 THR B C 1
ATOM 7716 O O . THR B 1 402 ? -6.918 -31.344 -5.535 1 96.88 402 THR B O 1
ATOM 7719 N N . PRO B 1 403 ? -7.73 -32.969 -6.809 1 96.94 403 PRO B N 1
ATOM 7720 C CA . PRO B 1 403 ? -8.773 -32.094 -7.352 1 96.94 403 PRO B CA 1
ATOM 7721 C C . PRO B 1 403 ? -9.758 -31.609 -6.285 1 96.94 403 PRO B C 1
ATOM 7723 O O . PRO B 1 403 ? -10.594 -30.734 -6.559 1 96.94 403 PRO B O 1
ATOM 7726 N N . LYS B 1 404 ? -9.617 -32.094 -5.039 1 97.38 404 LYS B N 1
ATOM 7727 C CA . LYS B 1 404 ? -10.469 -31.625 -3.945 1 97.38 404 LYS B CA 1
ATOM 7728 C C . LYS B 1 404 ? -9.953 -30.297 -3.377 1 97.38 404 LYS B C 1
ATOM 7730 O O . LYS B 1 404 ? -10.688 -29.594 -2.682 1 97.38 404 LYS B O 1
ATOM 7735 N N . ASN B 1 405 ? -8.742 -29.984 -3.627 1 97.69 405 ASN B N 1
ATOM 7736 C CA . ASN B 1 405 ? -8.125 -28.781 -3.084 1 97.69 405 ASN B CA 1
ATOM 7737 C C . ASN B 1 405 ? -8.359 -27.578 -3.988 1 97.69 405 ASN B C 1
ATOM 7739 O O . ASN B 1 405 ? -8.773 -27.719 -5.137 1 97.69 405 ASN B O 1
ATOM 7743 N N . MET B 1 406 ? -8.164 -26.375 -3.457 1 97.19 406 MET B N 1
ATOM 7744 C CA . MET B 1 406 ? -8.023 -25.141 -4.215 1 97.19 406 MET B CA 1
ATOM 7745 C C . MET B 1 406 ? -6.684 -24.469 -3.924 1 97.19 406 MET B C 1
ATOM 7747 O O . MET B 1 406 ? -6.223 -24.469 -2.781 1 97.19 406 MET B O 1
ATOM 7751 N N . TRP B 1 407 ? -6.031 -24.078 -4.926 1 97.5 407 TRP B N 1
ATOM 7752 C CA . TRP B 1 407 ? -4.734 -23.406 -4.867 1 97.5 407 TRP B CA 1
ATOM 7753 C C . TRP B 1 407 ? -4.754 -22.125 -5.676 1 97.5 407 TRP B C 1
ATOM 7755 O O . TRP B 1 407 ? -5.023 -22.141 -6.879 1 97.5 407 TRP B O 1
ATOM 7765 N N . ARG B 1 408 ? -4.598 -20.906 -5.016 1 98 408 ARG B N 1
ATOM 7766 C CA . ARG B 1 408 ? -4.609 -19.625 -5.727 1 98 408 ARG B CA 1
ATOM 7767 C C . ARG B 1 408 ? -3.453 -18.734 -5.281 1 98 408 ARG B C 1
ATOM 7769 O O . ARG B 1 408 ? -2.977 -18.859 -4.152 1 98 408 ARG B O 1
ATOM 7776 N N . THR B 1 409 ? -2.967 -17.875 -6.129 1 97.69 409 THR B N 1
ATOM 7777 C CA . THR B 1 409 ? -1.915 -16.891 -5.895 1 97.69 409 THR B CA 1
ATOM 7778 C C . THR B 1 409 ? -2.053 -15.711 -6.852 1 97.69 409 THR B C 1
ATOM 7780 O O . THR B 1 409 ? -3.141 -15.445 -7.367 1 97.69 409 THR B O 1
ATOM 7783 N N . SER B 1 410 ? -1.061 -14.781 -6.906 1 97.19 410 SER B N 1
ATOM 7784 C CA . SER B 1 410 ? -0.89 -13.758 -7.934 1 97.19 410 SER B CA 1
ATOM 7785 C C . SER B 1 410 ? 0.085 -14.219 -9.016 1 97.19 410 SER B C 1
ATOM 7787 O O . SER B 1 410 ? 1.286 -13.961 -8.922 1 97.19 410 SER B O 1
ATOM 7789 N N . PRO B 1 411 ? -0.401 -14.875 -10.016 1 93.56 411 PRO B N 1
ATOM 7790 C CA . PRO B 1 411 ? 0.505 -15.617 -10.898 1 93.56 411 PRO B CA 1
ATOM 7791 C C . PRO B 1 411 ? 1.274 -14.711 -11.852 1 93.56 411 PRO B C 1
ATOM 7793 O O . PRO B 1 411 ? 2.477 -14.898 -12.055 1 93.56 411 PRO B O 1
ATOM 7796 N N . LEU B 1 412 ? 0.601 -13.727 -12.516 1 93.44 412 LEU B N 1
ATOM 7797 C CA . LEU B 1 412 ? 1.263 -12.93 -13.539 1 93.44 412 LEU B CA 1
ATOM 7798 C C . LEU B 1 412 ? 1.768 -11.609 -12.953 1 93.44 412 LEU B C 1
ATOM 7800 O O . LEU B 1 412 ? 2.914 -11.227 -13.188 1 93.44 412 LEU B O 1
ATOM 7804 N N . PHE B 1 413 ? 0.903 -10.898 -12.211 1 95.12 413 PHE B N 1
ATOM 7805 C CA . PHE B 1 413 ? 1.3 -9.648 -11.578 1 95.12 413 PHE B CA 1
ATOM 7806 C C . PHE B 1 413 ? 2.33 -9.891 -10.484 1 95.12 413 PHE B C 1
ATOM 7808 O O . PHE B 1 413 ? 3.248 -9.094 -10.297 1 95.12 413 PHE B O 1
ATOM 7815 N N . ALA B 1 414 ? 2.129 -11.039 -9.773 1 96.06 414 ALA B N 1
ATOM 7816 C CA . ALA B 1 414 ? 3.078 -11.562 -8.789 1 96.06 414 ALA B CA 1
ATOM 7817 C C . ALA B 1 414 ? 3.287 -10.57 -7.648 1 96.06 414 ALA B C 1
ATOM 7819 O O . ALA B 1 414 ? 4.422 -10.234 -7.309 1 96.06 414 ALA B O 1
ATOM 7820 N N . THR B 1 415 ? 2.219 -10.109 -7.078 1 97.31 415 THR B N 1
ATOM 7821 C CA . THR B 1 415 ? 2.338 -9.211 -5.938 1 97.31 415 THR B CA 1
ATOM 7822 C C . THR B 1 415 ? 2.572 -10 -4.648 1 97.31 415 THR B C 1
ATOM 7824 O O . THR B 1 415 ? 1.812 -10.914 -4.328 1 97.31 415 THR B O 1
ATOM 7827 N N . MET B 1 416 ? 3.646 -9.688 -3.922 1 97.25 416 MET B N 1
ATOM 7828 C CA . MET B 1 416 ? 3.848 -10.211 -2.57 1 97.25 416 MET B CA 1
ATOM 7829 C C . MET B 1 416 ? 2.773 -9.688 -1.622 1 97.25 416 MET B C 1
ATOM 7831 O O . MET B 1 416 ? 2.264 -8.578 -1.805 1 97.25 416 MET B O 1
ATOM 7835 N N . GLY B 1 417 ? 2.414 -10.461 -0.668 1 97.81 417 GLY B N 1
ATOM 7836 C CA . GLY B 1 417 ? 1.454 -10.031 0.337 1 97.81 417 GLY B CA 1
ATOM 7837 C C . GLY B 1 417 ? 0.031 -10.453 0.016 1 97.81 417 GLY B C 1
ATOM 7838 O O . GLY B 1 417 ? -0.919 -9.953 0.624 1 97.81 417 GLY B O 1
ATOM 7839 N N . ILE B 1 418 ? -0.173 -11.352 -0.907 1 98.5 418 ILE B N 1
ATOM 7840 C CA . ILE B 1 418 ? -1.506 -11.664 -1.41 1 98.5 418 ILE B CA 1
ATOM 7841 C C . ILE B 1 418 ? -2.098 -12.828 -0.617 1 98.5 418 ILE B C 1
ATOM 7843 O O . ILE B 1 418 ? -3.316 -13.008 -0.583 1 98.5 418 ILE B O 1
ATOM 7847 N N . ALA B 1 419 ? -1.3 -13.664 0.081 1 98.81 419 ALA B N 1
ATOM 7848 C CA . ALA B 1 419 ? -1.766 -14.906 0.68 1 98.81 419 ALA B CA 1
ATOM 7849 C C . ALA B 1 419 ? -2.723 -14.641 1.837 1 98.81 419 ALA B C 1
ATOM 7851 O O . ALA B 1 419 ? -3.824 -15.188 1.883 1 98.81 419 ALA B O 1
ATOM 7852 N N . LEU B 1 420 ? -2.312 -13.773 2.766 1 98.88 420 LEU B N 1
ATOM 7853 C CA . LEU B 1 420 ? -3.131 -13.508 3.941 1 98.88 420 LEU B CA 1
ATOM 7854 C C . LEU B 1 420 ? -4.465 -12.883 3.543 1 98.88 420 LEU B C 1
ATOM 7856 O O . LEU B 1 420 ? -5.523 -13.359 3.957 1 98.88 420 LEU B O 1
ATOM 7860 N N . PRO B 1 421 ? -4.504 -11.828 2.654 1 98.81 421 PRO B N 1
ATOM 7861 C CA . PRO B 1 421 ? -5.789 -11.336 2.16 1 98.81 421 PRO B CA 1
ATOM 7862 C C . PRO B 1 421 ? -6.625 -12.43 1.494 1 98.81 421 PRO B C 1
ATOM 7864 O O . PRO B 1 421 ? -7.844 -12.477 1.677 1 98.81 421 PRO B O 1
ATOM 7867 N N . GLY B 1 422 ? -5.961 -13.289 0.73 1 98.81 422 GLY B N 1
ATOM 7868 C CA . GLY B 1 422 ? -6.672 -14.383 0.1 1 98.81 422 GLY B CA 1
ATOM 7869 C C . GLY B 1 422 ? -7.348 -15.312 1.097 1 98.81 422 GLY B C 1
ATOM 7870 O O . GLY B 1 422 ? -8.469 -15.773 0.865 1 98.81 422 GLY B O 1
ATOM 7871 N N . GLY B 1 423 ? -6.656 -15.602 2.207 1 98.75 423 GLY B N 1
ATOM 7872 C CA . GLY B 1 423 ? -7.215 -16.453 3.246 1 98.75 423 GLY B CA 1
ATOM 7873 C C . GLY B 1 423 ? -8.438 -15.844 3.92 1 98.75 423 GLY B C 1
ATOM 7874 O O . GLY B 1 423 ? -9.344 -16.562 4.336 1 98.75 423 GLY B O 1
ATOM 7875 N N . ILE B 1 424 ? -8.461 -14.484 4.047 1 98.75 424 ILE B N 1
ATOM 7876 C CA . ILE B 1 424 ? -9.633 -13.797 4.594 1 98.75 424 ILE B CA 1
ATOM 7877 C C . ILE B 1 424 ? -10.852 -14.094 3.725 1 98.75 424 ILE B C 1
ATOM 7879 O O . ILE B 1 424 ? -11.883 -14.539 4.23 1 98.75 424 ILE B O 1
ATOM 7883 N N . ALA B 1 425 ? -10.703 -13.922 2.408 1 98.5 425 ALA B N 1
ATOM 7884 C CA . ALA B 1 425 ? -11.805 -14.109 1.468 1 98.5 425 ALA B CA 1
ATOM 7885 C C . ALA B 1 425 ? -12.188 -15.586 1.359 1 98.5 425 ALA B C 1
ATOM 7887 O O . ALA B 1 425 ? -13.375 -15.922 1.344 1 98.5 425 ALA B O 1
ATOM 7888 N N . ALA B 1 426 ? -11.172 -16.469 1.273 1 98.62 426 ALA B N 1
ATOM 7889 C CA . ALA B 1 426 ? -11.422 -17.906 1.106 1 98.62 426 ALA B CA 1
ATOM 7890 C C . ALA B 1 426 ? -12.211 -18.469 2.285 1 98.62 426 ALA B C 1
ATOM 7892 O O . ALA B 1 426 ? -13.156 -19.219 2.098 1 98.62 426 ALA B O 1
ATOM 7893 N N . LYS B 1 427 ? -11.766 -18.094 3.512 1 98.75 427 LYS B N 1
ATOM 7894 C CA . LYS B 1 427 ? -12.453 -18.609 4.691 1 98.75 427 LYS B CA 1
ATOM 7895 C C . LYS B 1 427 ? -13.867 -18.047 4.801 1 98.75 427 LYS B C 1
ATOM 7897 O O . LYS B 1 427 ? -14.797 -18.75 5.188 1 98.75 427 LYS B O 1
ATOM 7902 N N . LYS B 1 428 ? -14.008 -16.781 4.488 1 98 428 LYS B N 1
ATOM 7903 C CA . LYS B 1 428 ? -15.32 -16.141 4.523 1 98 428 LYS B CA 1
ATOM 7904 C C . LYS B 1 428 ? -16.297 -16.859 3.598 1 98 428 LYS B C 1
ATOM 7906 O O . LYS B 1 428 ? -17.438 -17.125 3.98 1 98 428 LYS B O 1
ATOM 7911 N N . ASP B 1 429 ? -15.859 -17.234 2.398 1 97.69 429 ASP B N 1
ATOM 7912 C CA . ASP B 1 429 ? -16.734 -17.828 1.392 1 97.69 429 ASP B CA 1
ATOM 7913 C C . ASP B 1 429 ? -16.859 -19.344 1.599 1 97.69 429 ASP B C 1
ATOM 7915 O O . ASP B 1 429 ? -17.766 -19.969 1.068 1 97.69 429 ASP B O 1
ATOM 7919 N N . ASN B 1 430 ? -15.891 -19.969 2.34 1 97.88 430 ASN B N 1
ATOM 7920 C CA . ASN B 1 430 ? -15.867 -21.391 2.613 1 97.88 430 ASN B CA 1
ATOM 7921 C C . ASN B 1 430 ? -15.688 -21.672 4.102 1 97.88 430 ASN B C 1
ATOM 7923 O O . ASN B 1 430 ? -14.695 -22.281 4.508 1 97.88 430 ASN B O 1
ATOM 7927 N N . PRO B 1 431 ? -16.656 -21.344 4.887 1 97.19 431 PRO B N 1
ATOM 7928 C CA . PRO B 1 431 ? -16.516 -21.406 6.34 1 97.19 431 PRO B CA 1
ATOM 7929 C C . PRO B 1 431 ? -16.234 -22.812 6.855 1 97.19 431 PRO B C 1
ATOM 7931 O O . PRO B 1 431 ? -15.633 -22.984 7.918 1 97.19 431 PRO B O 1
ATOM 7934 N N . ASP B 1 432 ? -16.594 -23.828 6.082 1 97.44 432 ASP B N 1
ATOM 7935 C CA . ASP B 1 432 ? -16.469 -25.203 6.559 1 97.44 432 ASP B CA 1
ATOM 7936 C C . ASP B 1 432 ? -15.156 -25.828 6.09 1 97.44 432 ASP B C 1
ATOM 7938 O O . ASP B 1 432 ? -14.797 -26.938 6.523 1 97.44 432 ASP B O 1
ATOM 7942 N N . ARG B 1 433 ? -14.422 -25.172 5.238 1 98.38 433 ARG B N 1
ATOM 7943 C CA . ARG B 1 433 ? -13.172 -25.719 4.734 1 98.38 433 ARG B CA 1
ATOM 7944 C C . ARG B 1 433 ? -11.977 -25.141 5.477 1 98.38 433 ARG B C 1
ATOM 7946 O O . ARG B 1 433 ? -12.016 -23.984 5.918 1 98.38 433 ARG B O 1
ATOM 7953 N N . GLN B 1 434 ? -10.938 -25.969 5.652 1 98.81 434 GLN B N 1
ATOM 7954 C CA . GLN B 1 434 ? -9.672 -25.516 6.211 1 98.81 434 GLN B CA 1
ATOM 7955 C C . GLN B 1 434 ? -8.914 -24.641 5.219 1 98.81 434 GLN B C 1
ATOM 7957 O O . GLN B 1 434 ? -8.859 -24.938 4.027 1 98.81 434 GLN B O 1
ATOM 7962 N N . VAL B 1 435 ? -8.453 -23.484 5.656 1 98.94 435 VAL B N 1
ATOM 7963 C CA . VAL B 1 435 ? -7.723 -22.562 4.793 1 98.94 435 VAL B CA 1
ATOM 7964 C C . VAL B 1 435 ? -6.305 -22.359 5.324 1 98.94 435 VAL B C 1
ATOM 7966 O O . VAL B 1 435 ? -6.113 -22.062 6.5 1 98.94 435 VAL B O 1
ATOM 7969 N N . TRP B 1 436 ? -5.305 -22.578 4.477 1 98.94 436 TRP B N 1
ATOM 7970 C CA . TRP B 1 436 ? -3.891 -22.344 4.75 1 98.94 436 TRP B CA 1
ATOM 7971 C C . TRP B 1 436 ? -3.369 -21.156 3.959 1 98.94 436 TRP B C 1
ATOM 7973 O O . TRP B 1 436 ? -3.48 -21.109 2.732 1 98.94 436 TRP B O 1
ATOM 7983 N N . ASN B 1 437 ? -2.881 -20.141 4.641 1 98.94 437 ASN B N 1
ATOM 7984 C CA . ASN B 1 437 ? -2.018 -19.141 4.02 1 98.94 437 ASN B CA 1
ATOM 7985 C C . ASN B 1 437 ? -0.547 -19.531 4.102 1 98.94 437 ASN B C 1
ATOM 7987 O O . ASN B 1 437 ? -0.003 -19.703 5.195 1 98.94 437 ASN B O 1
ATOM 7991 N N . ILE B 1 438 ? 0.126 -19.719 3.012 1 98.88 438 ILE B N 1
ATOM 7992 C CA . ILE B 1 438 ? 1.521 -20.141 2.977 1 98.88 438 ILE B CA 1
ATOM 7993 C C . ILE B 1 438 ? 2.385 -19.031 2.395 1 98.88 438 ILE B C 1
ATOM 7995 O O . ILE B 1 438 ? 2.207 -18.641 1.238 1 98.88 438 ILE B O 1
ATOM 7999 N N . MET B 1 439 ? 3.285 -18.516 3.184 1 98.5 439 MET B N 1
ATOM 8000 C CA . MET B 1 439 ? 3.992 -17.297 2.818 1 98.5 439 MET B CA 1
ATOM 8001 C C . MET B 1 439 ? 5.426 -17.312 3.336 1 98.5 439 MET B C 1
ATOM 8003 O O . MET B 1 439 ? 5.734 -18.031 4.293 1 98.5 439 MET B O 1
ATOM 8007 N N . GLY B 1 440 ? 6.328 -16.594 2.652 1 98.5 440 GLY B N 1
ATOM 8008 C CA . GLY B 1 440 ? 7.613 -16.234 3.23 1 98.5 440 GLY B CA 1
ATOM 8009 C C . GLY B 1 440 ? 7.535 -15.078 4.211 1 98.5 440 GLY B C 1
ATOM 8010 O O . GLY B 1 440 ? 6.547 -14.344 4.227 1 98.5 440 GLY B O 1
ATOM 8011 N N . ASP B 1 441 ? 8.633 -14.945 5.004 1 98.56 441 ASP B N 1
ATOM 8012 C CA . ASP B 1 441 ? 8.633 -13.898 6.016 1 98.56 441 ASP B CA 1
ATOM 8013 C C . ASP B 1 441 ? 8.625 -12.508 5.375 1 98.56 441 ASP B C 1
ATOM 8015 O O . ASP B 1 441 ? 8.008 -11.578 5.895 1 98.56 441 ASP B O 1
ATOM 8019 N N . GLY B 1 442 ? 9.289 -12.297 4.199 1 98.19 442 GLY B N 1
ATOM 8020 C CA . GLY B 1 442 ? 9.219 -11.023 3.498 1 98.19 442 GLY B CA 1
ATOM 8021 C C . GLY B 1 442 ? 7.801 -10.617 3.146 1 98.19 442 GLY B C 1
ATOM 8022 O O . GLY B 1 442 ? 7.414 -9.461 3.34 1 98.19 442 GLY B O 1
ATOM 8023 N N . ALA B 1 443 ? 7.023 -11.562 2.615 1 98.25 443 ALA B N 1
ATOM 8024 C CA . ALA B 1 443 ? 5.637 -11.312 2.24 1 98.25 443 ALA B CA 1
ATOM 8025 C C . ALA B 1 443 ? 4.766 -11.102 3.477 1 98.25 443 ALA B C 1
ATOM 8027 O O . ALA B 1 443 ? 3.885 -10.234 3.486 1 98.25 443 ALA B O 1
ATOM 8028 N N . PHE B 1 444 ? 4.98 -11.867 4.566 1 98.75 444 PHE B N 1
ATOM 8029 C CA . PHE B 1 444 ? 4.207 -11.766 5.801 1 98.75 444 PHE B CA 1
ATOM 8030 C C . PHE B 1 444 ? 4.355 -10.375 6.422 1 98.75 444 PHE B C 1
ATOM 8032 O O . PHE B 1 444 ? 3.381 -9.805 6.914 1 98.75 444 PHE B O 1
ATOM 8039 N N . ASN B 1 445 ? 5.516 -9.883 6.328 1 98.5 445 ASN B N 1
ATOM 8040 C CA . ASN B 1 445 ? 5.812 -8.57 6.883 1 98.5 445 ASN B CA 1
ATOM 8041 C C . ASN B 1 445 ? 5 -7.477 6.199 1 98.5 445 ASN B C 1
ATOM 8043 O O . ASN B 1 445 ? 4.762 -6.418 6.781 1 98.5 445 ASN B O 1
ATOM 8047 N N . MET B 1 446 ? 4.508 -7.688 5.02 1 97.94 446 MET B N 1
ATOM 8048 C CA . MET B 1 446 ? 3.797 -6.668 4.258 1 97.94 446 MET B CA 1
ATOM 8049 C C . MET B 1 446 ? 2.355 -6.535 4.742 1 97.94 446 MET B C 1
ATOM 8051 O O . MET B 1 446 ? 1.71 -5.512 4.512 1 97.94 446 MET B O 1
ATOM 8055 N N . CYS B 1 447 ? 1.824 -7.598 5.441 1 97.5 447 CYS B N 1
ATOM 8056 C CA . CYS B 1 447 ? 0.378 -7.535 5.621 1 97.5 447 CYS B CA 1
ATOM 8057 C C . CYS B 1 447 ? -0.032 -8.156 6.953 1 97.5 447 CYS B C 1
ATOM 8059 O O . CYS B 1 447 ? -1.224 -8.289 7.242 1 97.5 447 CYS B O 1
ATOM 8061 N N . TYR B 1 448 ? 0.937 -8.547 7.898 1 98.38 448 TYR B N 1
ATOM 8062 C CA . TYR B 1 448 ? 0.558 -9.336 9.07 1 98.38 448 TYR B CA 1
ATOM 8063 C C . TYR B 1 448 ? -0.302 -8.516 10.023 1 98.38 448 TYR B C 1
ATOM 8065 O O . TYR B 1 448 ? -0.95 -9.062 10.914 1 98.38 448 TYR B O 1
ATOM 8073 N N . PRO B 1 449 ? -0.391 -7.129 9.883 1 98.56 449 PRO B N 1
ATOM 8074 C CA . PRO B 1 449 ? -1.349 -6.414 10.727 1 98.56 449 PRO B CA 1
ATOM 8075 C C . PRO B 1 449 ? -2.781 -6.91 10.547 1 98.56 449 PRO B C 1
ATOM 8077 O O . PRO B 1 449 ? -3.629 -6.691 11.414 1 98.56 449 PRO B O 1
ATOM 8080 N N . ASP B 1 450 ? -3.105 -7.637 9.469 1 98.75 450 ASP B N 1
ATOM 8081 C CA . ASP B 1 450 ? -4.473 -8.07 9.195 1 98.75 450 ASP B CA 1
ATOM 8082 C C . ASP B 1 450 ? -4.707 -9.492 9.695 1 98.75 450 ASP B C 1
ATOM 8084 O O . ASP B 1 450 ? -5.762 -10.078 9.438 1 98.75 450 ASP B O 1
ATOM 8088 N N . VAL B 1 451 ? -3.688 -10.109 10.391 1 98.88 451 VAL B N 1
ATOM 8089 C CA . VAL B 1 451 ? -4.004 -11.344 11.109 1 98.88 451 VAL B CA 1
ATOM 8090 C C . VAL B 1 451 ? -5.184 -11.109 12.047 1 98.88 451 VAL B C 1
ATOM 8092 O O . VAL B 1 451 ? -6.074 -11.953 12.164 1 98.88 451 VAL B O 1
ATOM 8095 N N . ILE B 1 452 ? -5.219 -9.953 12.602 1 98.75 452 ILE B N 1
ATOM 8096 C CA . ILE B 1 452 ? -6.262 -9.602 13.562 1 98.75 452 ILE B CA 1
ATOM 8097 C C . ILE B 1 452 ? -7.609 -9.523 12.844 1 98.75 452 ILE B C 1
ATOM 8099 O O . ILE B 1 452 ? -8.664 -9.672 13.477 1 98.75 452 ILE B O 1
ATOM 8103 N N . THR B 1 453 ? -7.637 -9.211 11.5 1 98.69 453 THR B N 1
ATOM 8104 C CA . THR B 1 453 ? -8.875 -9.188 10.727 1 98.69 453 THR B CA 1
ATOM 8105 C C . THR B 1 453 ? -9.555 -10.555 10.758 1 98.69 453 THR B C 1
ATOM 8107 O O . THR B 1 453 ? -10.773 -10.648 10.898 1 98.69 453 THR B O 1
ATOM 8110 N N . ASN B 1 454 ? -8.758 -11.656 10.625 1 98.81 454 ASN B N 1
ATOM 8111 C CA . ASN B 1 454 ? -9.312 -13 10.773 1 98.81 454 ASN B CA 1
ATOM 8112 C C . ASN B 1 454 ? -9.891 -13.219 12.164 1 98.81 454 ASN B C 1
ATOM 8114 O O . ASN B 1 454 ? -10.969 -13.797 12.312 1 98.81 454 ASN B O 1
ATOM 8118 N N . VAL B 1 455 ? -9.18 -12.742 13.164 1 98.75 455 VAL B N 1
ATOM 8119 C CA . VAL B 1 455 ? -9.625 -12.891 14.539 1 98.75 455 VAL B CA 1
ATOM 8120 C C . VAL B 1 455 ? -10.922 -12.102 14.75 1 98.75 455 VAL B C 1
ATOM 8122 O O . VAL B 1 455 ? -11.898 -12.625 15.281 1 98.75 455 VAL B O 1
ATOM 8125 N N . GLN B 1 456 ? -10.938 -10.859 14.289 1 98.19 456 GLN B N 1
ATOM 8126 C CA . GLN B 1 456 ? -12.047 -9.93 14.461 1 98.19 456 GLN B CA 1
ATOM 8127 C C . GLN B 1 456 ? -13.336 -10.492 13.883 1 98.19 456 GLN B C 1
ATOM 8129 O O . GLN B 1 456 ? -14.414 -10.289 14.445 1 98.19 456 GLN B O 1
ATOM 8134 N N . TYR B 1 457 ? -13.289 -11.203 12.805 1 98.25 457 TYR B N 1
ATOM 8135 C CA . TYR B 1 457 ? -14.492 -11.641 12.109 1 98.25 457 TYR B CA 1
ATOM 8136 C C . TYR B 1 457 ? -14.695 -13.141 12.266 1 98.25 457 TYR B C 1
ATOM 8138 O O . TYR B 1 457 ? -15.531 -13.734 11.57 1 98.25 457 TYR B O 1
ATOM 8146 N N . ASN B 1 458 ? -13.938 -13.82 13.164 1 98.19 458 ASN B N 1
ATOM 8147 C CA . ASN B 1 458 ? -14.039 -15.25 13.414 1 98.19 458 ASN B CA 1
ATOM 8148 C C . ASN B 1 458 ? -13.906 -16.062 12.133 1 98.19 458 ASN B C 1
ATOM 8150 O O . ASN B 1 458 ? -14.781 -16.859 11.797 1 98.19 458 ASN B O 1
ATOM 8154 N N . LEU B 1 459 ? -12.875 -15.719 11.391 1 98.69 459 LEU B N 1
ATOM 8155 C CA . LEU B 1 459 ? -12.484 -16.422 10.172 1 98.69 459 LEU B CA 1
ATOM 8156 C C . LEU B 1 459 ? -11.18 -17.188 10.383 1 98.69 459 LEU B C 1
ATOM 8158 O O . LEU B 1 459 ? -10.133 -16.797 9.867 1 98.69 459 LEU B O 1
ATOM 8162 N N . PRO B 1 460 ? -11.234 -18.281 11.094 1 98.75 460 PRO B N 1
ATOM 8163 C CA . PRO B 1 460 ? -10.008 -18.984 11.477 1 98.75 460 PRO B CA 1
ATOM 8164 C C . PRO B 1 460 ? -9.25 -19.562 10.281 1 98.75 460 PRO B C 1
ATOM 8166 O O . PRO B 1 460 ? -9.82 -20.312 9.492 1 98.75 460 PRO B O 1
ATOM 8169 N N . VAL B 1 461 ? -8.031 -19.234 10.141 1 98.94 461 VAL B N 1
ATOM 8170 C CA . VAL B 1 461 ? -7.113 -19.719 9.117 1 98.94 461 VAL B CA 1
ATOM 8171 C C . VAL B 1 461 ? -5.801 -20.156 9.773 1 98.94 461 VAL B C 1
ATOM 8173 O O . VAL B 1 461 ? -5.566 -19.875 10.953 1 98.94 461 VAL B O 1
ATOM 8176 N N . ILE B 1 462 ? -5.004 -20.859 9.07 1 98.94 462 ILE B N 1
ATOM 8177 C CA . ILE B 1 462 ? -3.65 -21.203 9.492 1 98.94 462 ILE B CA 1
ATOM 8178 C C . ILE B 1 462 ? -2.639 -20.438 8.633 1 98.94 462 ILE B C 1
ATOM 8180 O O . ILE B 1 462 ? -2.537 -20.672 7.43 1 98.94 462 ILE B O 1
ATOM 8184 N N . ASN B 1 463 ? -1.973 -19.484 9.281 1 98.94 463 ASN B N 1
ATOM 8185 C CA . ASN B 1 463 ? -0.879 -18.766 8.633 1 98.94 463 ASN B CA 1
ATOM 8186 C C . ASN B 1 463 ? 0.457 -19.469 8.844 1 98.94 463 ASN B C 1
ATOM 8188 O O . ASN B 1 463 ? 0.976 -19.5 9.961 1 98.94 463 ASN B O 1
ATOM 8192 N N . LEU B 1 464 ? 0.995 -20.031 7.805 1 98.94 464 LEU B N 1
ATOM 8193 C CA . LEU B 1 464 ? 2.324 -20.641 7.832 1 98.94 464 LEU B CA 1
ATOM 8194 C C . LEU B 1 464 ? 3.361 -19.688 7.238 1 98.94 464 LEU B C 1
ATOM 8196 O O . LEU B 1 464 ? 3.25 -19.297 6.074 1 98.94 464 LEU B O 1
ATOM 8200 N N . VAL B 1 465 ? 4.316 -19.312 8.039 1 98.88 465 VAL B N 1
ATOM 8201 C CA . VAL B 1 465 ? 5.359 -18.391 7.617 1 98.88 465 VAL B CA 1
ATOM 8202 C C . VAL B 1 465 ? 6.707 -19.109 7.566 1 98.88 465 VAL B C 1
ATOM 8204 O O . VAL B 1 465 ? 7.223 -19.547 8.602 1 98.88 465 VAL B O 1
ATOM 8207 N N . PHE B 1 466 ? 7.258 -19.312 6.391 1 98.81 466 PHE B N 1
ATOM 8208 C CA . PHE B 1 466 ? 8.641 -19.75 6.254 1 98.81 466 PHE B CA 1
ATOM 8209 C C . PHE B 1 466 ? 9.602 -18.609 6.547 1 98.81 466 PHE B C 1
ATOM 8211 O O . PHE B 1 466 ? 9.82 -17.734 5.699 1 98.81 466 PHE B O 1
ATOM 8218 N N . SER B 1 467 ? 10.234 -18.672 7.711 1 98.44 467 SER B N 1
ATOM 8219 C CA . SER B 1 467 ? 11.102 -17.578 8.148 1 98.44 467 SER B CA 1
ATOM 8220 C C . SER B 1 467 ? 12.57 -17.938 7.957 1 98.44 467 SER B C 1
ATOM 8222 O O . SER B 1 467 ? 13.109 -18.797 8.672 1 98.44 467 SER B O 1
ATOM 8224 N N . ASN B 1 468 ? 13.203 -17.297 7.023 1 98.06 468 ASN B N 1
ATOM 8225 C CA . ASN B 1 468 ? 14.633 -17.531 6.801 1 98.06 468 ASN B CA 1
ATOM 8226 C C . ASN B 1 468 ? 15.422 -16.234 6.828 1 98.06 468 ASN B C 1
ATOM 8228 O O . ASN B 1 468 ? 16.641 -16.234 6.637 1 98.06 468 ASN B O 1
ATOM 8232 N N . GLY B 1 469 ? 14.766 -15.078 7.02 1 97.88 469 GLY B N 1
ATOM 8233 C CA . GLY B 1 469 ? 15.422 -13.805 7.25 1 97.88 469 GLY B CA 1
ATOM 8234 C C . GLY B 1 469 ? 15.977 -13.18 5.98 1 97.88 469 GLY B C 1
ATOM 8235 O O . GLY B 1 469 ? 16.938 -12.414 6.027 1 97.88 469 GLY B O 1
ATOM 8236 N N . LYS B 1 470 ? 15.391 -13.477 4.891 1 97.75 470 LYS B N 1
ATOM 8237 C CA . LYS B 1 470 ? 15.844 -12.906 3.625 1 97.75 470 LYS B CA 1
ATOM 8238 C C . LYS B 1 470 ? 14.742 -12.953 2.572 1 97.75 470 LYS B C 1
ATOM 8240 O O . LYS B 1 470 ? 13.797 -13.742 2.688 1 97.75 470 LYS B O 1
ATOM 8245 N N . TYR B 1 471 ? 14.781 -12.078 1.622 1 97.88 471 TYR B N 1
ATOM 8246 C CA . TYR B 1 471 ? 14.047 -12.266 0.376 1 97.88 471 TYR B CA 1
ATOM 8247 C C . TYR B 1 471 ? 14.68 -13.367 -0.468 1 97.88 471 TYR B C 1
ATOM 8249 O O . TYR B 1 471 ? 15.375 -13.078 -1.447 1 97.88 471 TYR B O 1
ATOM 8257 N N . ALA B 1 472 ? 14.328 -14.57 -0.133 1 97.62 472 ALA B N 1
ATOM 8258 C CA . ALA B 1 472 ? 15.086 -15.734 -0.586 1 97.62 472 ALA B CA 1
ATOM 8259 C C . ALA B 1 472 ? 14.961 -15.914 -2.096 1 97.62 472 ALA B C 1
ATOM 8261 O O . ALA B 1 472 ? 15.953 -16.188 -2.777 1 97.62 472 ALA B O 1
ATOM 8262 N N . PHE B 1 473 ? 13.805 -15.758 -2.566 1 96.88 473 PHE B N 1
ATOM 8263 C CA . PHE B 1 473 ? 13.594 -15.945 -3.998 1 96.88 473 PHE B CA 1
ATOM 8264 C C . PHE B 1 473 ? 14.414 -14.938 -4.797 1 96.88 473 PHE B C 1
ATOM 8266 O O . PHE B 1 473 ? 14.969 -15.273 -5.848 1 96.88 473 PHE B O 1
ATOM 8273 N N . ILE B 1 474 ? 14.523 -13.742 -4.352 1 96.44 474 ILE B N 1
ATOM 8274 C CA . ILE B 1 474 ? 15.305 -12.68 -4.977 1 96.44 474 ILE B CA 1
ATOM 8275 C C . ILE B 1 474 ? 16.797 -12.984 -4.84 1 96.44 474 ILE B C 1
ATOM 8277 O O . ILE B 1 474 ? 17.547 -12.891 -5.812 1 96.44 474 ILE B O 1
ATOM 8281 N N . LYS B 1 475 ? 17.188 -13.328 -3.676 1 96.69 475 LYS B N 1
ATOM 8282 C CA . LYS B 1 475 ? 18.594 -13.617 -3.41 1 96.69 475 LYS B CA 1
ATOM 8283 C C . LYS B 1 475 ? 19.078 -14.789 -4.254 1 96.69 475 LYS B C 1
ATOM 8285 O O . LYS B 1 475 ? 20.219 -14.781 -4.738 1 96.69 475 LYS B O 1
ATOM 8290 N N . ASP B 1 476 ? 18.219 -15.781 -4.355 1 95.19 476 ASP B N 1
ATOM 8291 C CA . ASP B 1 476 ? 18.531 -16.922 -5.203 1 95.19 476 ASP B CA 1
ATOM 8292 C C . ASP B 1 476 ? 18.797 -16.484 -6.641 1 95.19 476 ASP B C 1
ATOM 8294 O O . ASP B 1 476 ? 19.719 -16.984 -7.285 1 95.19 476 ASP B O 1
ATOM 8298 N N . LYS B 1 477 ? 18.016 -15.617 -7.109 1 93.12 477 LYS B N 1
ATOM 8299 C CA . LYS B 1 477 ? 18.234 -15.094 -8.461 1 93.12 477 LYS B CA 1
ATOM 8300 C C . LYS B 1 477 ? 19.562 -14.352 -8.555 1 93.12 477 LYS B C 1
ATOM 8302 O O . LYS B 1 477 ? 20.266 -14.445 -9.562 1 93.12 477 LYS B O 1
ATOM 8307 N N . TYR B 1 478 ? 19.906 -13.547 -7.5 1 95.5 478 TYR B N 1
ATOM 8308 C CA . TYR B 1 478 ? 21.156 -12.797 -7.484 1 95.5 478 TYR B CA 1
ATOM 8309 C C . TYR B 1 478 ? 22.344 -13.734 -7.578 1 95.5 478 TYR B C 1
ATOM 8311 O O . TYR B 1 478 ? 23.375 -13.375 -8.156 1 95.5 478 TYR B O 1
ATOM 8319 N N . GLU B 1 479 ? 22.25 -14.961 -7.062 1 93.38 479 GLU B N 1
ATOM 8320 C CA . GLU B 1 479 ? 23.328 -15.938 -7.176 1 93.38 479 GLU B CA 1
ATOM 8321 C C . GLU B 1 479 ? 23.656 -16.234 -8.641 1 93.38 479 GLU B C 1
ATOM 8323 O O . GLU B 1 479 ? 24.797 -16.531 -8.977 1 93.38 479 GLU B O 1
ATOM 8328 N N . ASP B 1 480 ? 22.688 -16.078 -9.383 1 91.25 480 ASP B N 1
ATOM 8329 C CA . ASP B 1 480 ? 22.844 -16.422 -10.797 1 91.25 480 ASP B CA 1
ATOM 8330 C C . ASP B 1 480 ? 23.219 -15.195 -11.625 1 91.25 480 ASP B C 1
ATOM 8332 O O . ASP B 1 480 ? 23.844 -15.328 -12.68 1 91.25 480 ASP B O 1
ATOM 8336 N N . THR B 1 481 ? 22.828 -14.008 -11.133 1 91.25 481 THR B N 1
ATOM 8337 C CA . THR B 1 481 ? 22.891 -12.859 -12.039 1 91.25 481 THR B CA 1
ATOM 8338 C C . THR B 1 481 ? 23.859 -11.805 -11.516 1 91.25 481 THR B C 1
ATOM 8340 O O . THR B 1 481 ? 24.281 -10.922 -12.266 1 91.25 481 THR B O 1
ATOM 8343 N N . ASN B 1 482 ? 24.109 -11.836 -10.211 1 96.12 482 ASN B N 1
ATOM 8344 C CA . ASN B 1 482 ? 24.828 -10.719 -9.609 1 96.12 482 ASN B CA 1
ATOM 8345 C C . ASN B 1 482 ? 26.203 -11.148 -9.086 1 96.12 482 ASN B C 1
ATOM 8347 O O . ASN B 1 482 ? 26.438 -12.336 -8.883 1 96.12 482 ASN B O 1
ATOM 8351 N N . LYS B 1 483 ? 27.078 -10.117 -8.984 1 96.44 483 LYS B N 1
ATOM 8352 C CA . LYS B 1 483 ? 28.344 -10.297 -8.297 1 96.44 483 LYS B CA 1
ATOM 8353 C C . LYS B 1 483 ? 28.156 -10.336 -6.781 1 96.44 483 LYS B C 1
ATOM 8355 O O . LYS B 1 483 ? 28.891 -11.023 -6.074 1 96.44 483 LYS B O 1
ATOM 8360 N N . HIS B 1 484 ? 27.125 -9.633 -6.316 1 97.19 484 HIS B N 1
ATOM 8361 C CA . HIS B 1 484 ? 26.859 -9.5 -4.891 1 97.19 484 HIS B CA 1
ATOM 8362 C C . HIS B 1 484 ? 25.438 -9.922 -4.551 1 97.19 484 HIS B C 1
ATOM 8364 O O . HIS B 1 484 ? 24.531 -9.844 -5.395 1 97.19 484 HIS B O 1
ATOM 8370 N N . LEU B 1 485 ? 25.188 -10.383 -3.363 1 97.06 485 LEU B N 1
ATOM 8371 C CA . LEU B 1 485 ? 23.875 -10.727 -2.848 1 97.06 485 LEU B CA 1
ATOM 8372 C C . LEU B 1 485 ? 23.344 -9.641 -1.915 1 97.06 485 LEU B C 1
ATOM 8374 O O . LEU B 1 485 ? 22.797 -9.938 -0.852 1 97.06 485 LEU B O 1
ATOM 8378 N N . PHE B 1 486 ? 23.438 -8.469 -2.258 1 96.75 486 PHE B N 1
ATOM 8379 C CA . PHE B 1 486 ? 23.25 -7.27 -1.443 1 96.75 486 PHE B CA 1
ATOM 8380 C C . PHE B 1 486 ? 21.781 -6.941 -1.283 1 96.75 486 PHE B C 1
ATOM 8382 O O . PHE B 1 486 ? 21 -7.074 -2.23 1 96.75 486 PHE B O 1
ATOM 8389 N N . GLY B 1 487 ? 21.391 -6.551 -0.065 1 96.62 487 GLY B N 1
ATOM 8390 C CA . GLY B 1 487 ? 20.109 -5.906 0.205 1 96.62 487 GLY B CA 1
ATOM 8391 C C . GLY B 1 487 ? 18.984 -6.895 0.466 1 96.62 487 GLY B C 1
ATOM 8392 O O . GLY B 1 487 ? 17.844 -6.5 0.654 1 96.62 487 GLY B O 1
ATOM 8393 N N . CYS B 1 488 ? 19.266 -8.195 0.557 1 97.88 488 CYS B N 1
ATOM 8394 C CA . CYS B 1 488 ? 18.203 -9.195 0.6 1 97.88 488 CYS B CA 1
ATOM 8395 C C . CYS B 1 488 ? 17.969 -9.672 2.025 1 97.88 488 CYS B C 1
ATOM 8397 O O . CYS B 1 488 ? 16.922 -10.25 2.324 1 97.88 488 CYS B O 1
ATOM 8399 N N . ASP B 1 489 ? 18.906 -9.508 2.951 1 97.81 489 ASP B N 1
ATOM 8400 C CA . ASP B 1 489 ? 18.812 -10.039 4.309 1 97.81 489 ASP B CA 1
ATOM 8401 C C . ASP B 1 489 ? 18.141 -9.031 5.242 1 97.81 489 ASP B C 1
ATOM 8403 O O . ASP B 1 489 ? 18.312 -7.82 5.086 1 97.81 489 ASP B O 1
ATOM 8407 N N . PHE B 1 490 ? 17.359 -9.492 6.141 1 97.31 490 PHE B N 1
ATOM 8408 C CA . PHE B 1 490 ? 16.734 -8.641 7.152 1 97.31 490 PHE B CA 1
ATOM 8409 C C . PHE B 1 490 ? 16.484 -9.43 8.438 1 97.31 490 PHE B C 1
ATOM 8411 O O . PHE B 1 490 ? 16.344 -10.648 8.406 1 97.31 490 PHE B O 1
ATOM 8418 N N . PRO B 1 491 ? 16.422 -8.781 9.602 1 96.88 491 PRO B N 1
ATOM 8419 C CA . PRO B 1 491 ? 16.047 -9.469 10.836 1 96.88 491 PRO B CA 1
ATOM 8420 C C . PRO B 1 491 ? 14.555 -9.758 10.922 1 96.88 491 PRO B C 1
ATOM 8422 O O . PRO B 1 491 ? 13.734 -8.945 10.484 1 96.88 491 PRO B O 1
ATOM 8425 N N . ASN B 1 492 ? 14.25 -10.898 11.484 1 95.75 492 ASN B N 1
ATOM 8426 C CA . ASN B 1 492 ? 12.852 -11.25 11.695 1 95.75 492 ASN B CA 1
ATOM 8427 C C . ASN B 1 492 ? 12.359 -10.789 13.062 1 95.75 492 ASN B C 1
ATOM 8429 O O . ASN B 1 492 ? 13.109 -10.812 14.039 1 95.75 492 ASN B O 1
ATOM 8433 N N . ALA B 1 493 ? 11.102 -10.375 13.078 1 97.75 493 ALA B N 1
ATOM 8434 C CA . ALA B 1 493 ? 10.414 -10.188 14.352 1 97.75 493 ALA B CA 1
ATOM 8435 C C . ALA B 1 493 ? 10.016 -11.531 14.953 1 97.75 493 ALA B C 1
ATOM 8437 O O . ALA B 1 493 ? 10.227 -12.586 14.344 1 97.75 493 ALA B O 1
ATOM 8438 N N . ASP B 1 494 ? 9.641 -11.539 16.203 1 98.56 494 ASP B N 1
ATOM 8439 C CA . ASP B 1 494 ? 8.992 -12.688 16.828 1 98.56 494 ASP B CA 1
ATOM 8440 C C . ASP B 1 494 ? 7.547 -12.82 16.359 1 98.56 494 ASP B C 1
ATOM 8442 O O . ASP B 1 494 ? 6.629 -12.328 17.016 1 98.56 494 ASP B O 1
ATOM 8446 N N . TYR B 1 495 ? 7.336 -13.578 15.234 1 98.75 495 TYR B N 1
ATOM 8447 C CA . TYR B 1 495 ? 6.035 -13.617 14.578 1 98.75 495 TYR B CA 1
ATOM 8448 C C . TYR B 1 495 ? 5 -14.312 15.461 1 98.75 495 TYR B C 1
ATOM 8450 O O . TYR B 1 495 ? 3.809 -13.992 15.391 1 98.75 495 TYR B O 1
ATOM 8458 N N . ALA B 1 496 ? 5.402 -15.305 16.25 1 98.69 496 ALA B N 1
ATOM 8459 C CA . ALA B 1 496 ? 4.488 -15.938 17.188 1 98.69 496 ALA B CA 1
ATOM 8460 C C . ALA B 1 496 ? 3.971 -14.938 18.219 1 98.69 496 ALA B C 1
ATOM 8462 O O . ALA B 1 496 ? 2.779 -14.922 18.531 1 98.69 496 ALA B O 1
ATOM 8463 N N . LYS B 1 497 ? 4.887 -14.141 18.734 1 98.56 497 LYS B N 1
ATOM 8464 C CA . LYS B 1 497 ? 4.523 -13.102 19.703 1 98.56 497 LYS B CA 1
ATOM 8465 C C . LYS B 1 497 ? 3.58 -12.086 19.062 1 98.56 497 LYS B C 1
ATOM 8467 O O . LYS B 1 497 ? 2.646 -11.609 19.719 1 98.56 497 LYS B O 1
ATOM 8472 N N . ILE B 1 498 ? 3.83 -11.727 17.828 1 98.62 498 ILE B N 1
ATOM 8473 C CA . ILE B 1 498 ? 2.965 -10.805 17.094 1 98.62 498 ILE B CA 1
ATOM 8474 C C . ILE B 1 498 ? 1.566 -11.406 16.969 1 98.62 498 ILE B C 1
ATOM 8476 O O . ILE B 1 498 ? 0.565 -10.711 17.156 1 98.62 498 ILE B O 1
ATOM 8480 N N . ALA B 1 499 ? 1.516 -12.68 16.594 1 98.75 499 ALA B N 1
ATOM 8481 C CA . ALA B 1 499 ? 0.228 -13.359 16.5 1 98.75 499 ALA B CA 1
ATOM 8482 C C . ALA B 1 499 ? -0.54 -13.281 17.812 1 98.75 499 ALA B C 1
ATOM 8484 O O . ALA B 1 499 ? -1.723 -12.93 17.828 1 98.75 499 ALA B O 1
ATOM 8485 N N . GLU B 1 500 ? 0.107 -13.547 18.875 1 98.81 500 GLU B N 1
ATOM 8486 C CA . GLU B 1 500 ? -0.518 -13.516 20.188 1 98.81 500 GLU B CA 1
ATOM 8487 C C . GLU B 1 500 ? -1.02 -12.109 20.531 1 98.81 500 GLU B C 1
ATOM 8489 O O . GLU B 1 500 ? -2.104 -11.953 21.094 1 98.81 500 GLU B O 1
ATOM 8494 N N . ALA B 1 501 ? -0.218 -11.141 20.125 1 98.75 501 ALA B N 1
ATOM 8495 C CA . ALA B 1 501 ? -0.591 -9.75 20.375 1 98.75 501 ALA B CA 1
ATOM 8496 C C . ALA B 1 501 ? -1.875 -9.391 19.641 1 98.75 501 ALA B C 1
ATOM 8498 O O . ALA B 1 501 ? -2.533 -8.398 19.969 1 98.75 501 ALA B O 1
ATOM 8499 N N . GLN B 1 502 ? -2.252 -10.156 18.688 1 98.75 502 GLN B N 1
ATOM 8500 C CA . GLN B 1 502 ? -3.404 -9.867 17.844 1 98.75 502 GLN B CA 1
ATOM 8501 C C . GLN B 1 502 ? -4.578 -10.781 18.188 1 98.75 502 GLN B C 1
ATOM 8503 O O . GLN B 1 502 ? -5.602 -10.766 17.5 1 98.75 502 GLN B O 1
ATOM 8508 N N . GLY B 1 503 ? -4.469 -11.633 19.125 1 98.69 503 GLY B N 1
ATOM 8509 C CA . GLY B 1 503 ? -5.539 -12.523 19.547 1 98.69 503 GLY B CA 1
ATOM 8510 C C . GLY B 1 503 ? -5.496 -13.875 18.859 1 98.69 503 GLY B C 1
ATOM 8511 O O . GLY B 1 503 ? -6.406 -14.688 19.016 1 98.69 503 GLY B O 1
ATOM 8512 N N . ALA B 1 504 ? -4.48 -14.172 18.094 1 98.88 504 ALA B N 1
ATOM 8513 C CA . ALA B 1 504 ? -4.27 -15.461 17.438 1 98.88 504 ALA B CA 1
ATOM 8514 C C . ALA B 1 504 ? -3.354 -16.344 18.281 1 98.88 504 ALA B C 1
ATOM 8516 O O . ALA B 1 504 ? -2.902 -15.945 19.359 1 98.88 504 ALA B O 1
ATOM 8517 N N . VAL B 1 505 ? -3.184 -17.578 17.875 1 98.88 505 VAL B N 1
ATOM 8518 C CA . VAL B 1 505 ? -2.229 -18.484 18.5 1 98.88 505 VAL B CA 1
ATOM 8519 C C . VAL B 1 505 ? -0.923 -18.484 17.703 1 98.88 505 VAL B C 1
ATOM 8521 O O . VAL B 1 505 ? -0.938 -18.516 16.469 1 98.88 505 VAL B O 1
ATOM 8524 N N . GLY B 1 506 ? 0.155 -18.359 18.391 1 98.88 506 GLY B N 1
ATOM 8525 C CA . GLY B 1 506 ? 1.457 -18.359 17.734 1 98.88 506 GLY B CA 1
ATOM 8526 C C . GLY B 1 506 ? 2.314 -19.547 18.109 1 98.88 506 GLY B C 1
ATOM 8527 O O . GLY B 1 506 ? 2.328 -19.984 19.266 1 98.88 506 GLY B O 1
ATOM 8528 N N . PHE B 1 507 ? 2.969 -20.156 17.141 1 98.88 507 PHE B N 1
ATOM 8529 C CA . PHE B 1 507 ? 3.969 -21.219 17.312 1 98.88 507 PHE B CA 1
ATOM 8530 C C . PHE B 1 507 ? 5.293 -20.797 16.672 1 98.88 507 PHE B C 1
ATOM 8532 O O . PHE B 1 507 ? 5.309 -20.109 15.656 1 98.88 507 PHE B O 1
ATOM 8539 N N . THR B 1 508 ? 6.336 -21.125 17.328 1 98.75 508 THR B N 1
ATOM 8540 C CA . THR B 1 508 ? 7.66 -21.062 16.719 1 98.75 508 THR B CA 1
ATOM 8541 C C . THR B 1 508 ? 8.297 -22.453 16.656 1 98.75 508 THR B C 1
ATOM 8543 O O . THR B 1 508 ? 8.219 -23.219 17.625 1 98.75 508 THR B O 1
ATOM 8546 N N . VAL B 1 509 ? 8.852 -22.875 15.555 1 98.81 509 VAL B N 1
ATOM 8547 C CA . VAL B 1 509 ? 9.477 -24.172 15.391 1 98.81 509 VAL B CA 1
ATOM 8548 C C . VAL B 1 509 ? 10.719 -24.047 14.516 1 98.81 509 VAL B C 1
ATOM 8550 O O . VAL B 1 509 ? 10.727 -23.281 13.547 1 98.81 509 VAL B O 1
ATOM 8553 N N . ASP B 1 510 ? 11.836 -24.719 14.875 1 98.44 510 ASP B N 1
ATOM 8554 C CA . ASP B 1 510 ? 13.07 -24.594 14.109 1 98.44 510 ASP B CA 1
ATOM 8555 C C . ASP B 1 510 ? 13.766 -25.938 13.961 1 98.44 510 ASP B C 1
ATOM 8557 O O . ASP B 1 510 ? 14.898 -26.016 13.492 1 98.44 510 ASP B O 1
ATOM 8561 N N . ARG B 1 511 ? 13.148 -27.094 14.477 1 97.94 511 ARG B N 1
ATOM 8562 C CA . ARG B 1 511 ? 13.742 -28.422 14.375 1 97.94 511 ARG B CA 1
ATOM 8563 C C . ARG B 1 511 ? 12.812 -29.375 13.633 1 97.94 511 ARG B C 1
ATOM 8565 O O . ARG B 1 511 ? 11.594 -29.344 13.812 1 97.94 511 ARG B O 1
ATOM 8572 N N . ILE B 1 512 ? 13.281 -30.219 12.789 1 98.75 512 ILE B N 1
ATOM 8573 C CA . ILE B 1 512 ? 12.531 -31.188 12.008 1 98.75 512 ILE B CA 1
ATOM 8574 C C . ILE B 1 512 ? 11.695 -32.062 12.938 1 98.75 512 ILE B C 1
ATOM 8576 O O . ILE B 1 512 ? 10.531 -32.344 12.648 1 98.75 512 ILE B O 1
ATOM 8580 N N . GLU B 1 513 ? 12.172 -32.406 14.078 1 98.44 513 GLU B N 1
ATOM 8581 C CA . GLU B 1 513 ? 11.539 -33.344 15 1 98.44 513 GLU B CA 1
ATOM 8582 C C . GLU B 1 513 ? 10.266 -32.75 15.594 1 98.44 513 GLU B C 1
ATOM 8584 O O . GLU B 1 513 ? 9.383 -33.469 16.047 1 98.44 513 GLU B O 1
ATOM 8589 N N . ASP B 1 514 ? 10.18 -31.453 15.523 1 98.69 514 ASP B N 1
ATOM 8590 C CA . ASP B 1 514 ? 9.102 -30.781 16.25 1 98.69 514 ASP B CA 1
ATOM 8591 C C . ASP B 1 514 ? 7.977 -30.391 15.297 1 98.69 514 ASP B C 1
ATOM 8593 O O . ASP B 1 514 ? 6.848 -30.141 15.727 1 98.69 514 ASP B O 1
ATOM 8597 N N . ILE B 1 515 ? 8.219 -30.344 14.016 1 98.75 515 ILE B N 1
ATOM 8598 C CA . ILE B 1 515 ? 7.328 -29.688 13.07 1 98.75 515 ILE B CA 1
ATOM 8599 C C . ILE B 1 515 ? 6.008 -30.438 12.984 1 98.75 515 ILE B C 1
ATOM 8601 O O . ILE B 1 515 ? 4.938 -29.828 12.898 1 98.75 515 ILE B O 1
ATOM 8605 N N . ASP B 1 516 ? 6.043 -31.781 12.992 1 98.62 516 ASP B N 1
ATOM 8606 C CA . ASP B 1 516 ? 4.828 -32.594 12.883 1 98.62 516 ASP B CA 1
ATOM 8607 C C . ASP B 1 516 ? 3.869 -32.312 14.031 1 98.62 516 ASP B C 1
ATOM 8609 O O . ASP B 1 516 ? 2.678 -32.062 13.812 1 98.62 516 ASP B O 1
ATOM 8613 N N . ALA B 1 517 ? 4.371 -32.312 15.258 1 98.69 517 ALA B N 1
ATOM 8614 C CA . ALA B 1 517 ? 3.562 -32.062 16.453 1 98.69 517 ALA B CA 1
ATOM 8615 C C . ALA B 1 517 ? 3.004 -30.656 16.453 1 98.69 517 ALA B C 1
ATOM 8617 O O . ALA B 1 517 ? 1.863 -30.422 16.859 1 98.69 517 ALA B O 1
ATOM 8618 N N . VAL B 1 518 ? 3.814 -29.688 16.047 1 98.88 518 VAL B N 1
ATOM 8619 C CA . VAL B 1 518 ? 3.395 -28.281 16.016 1 98.88 518 VAL B CA 1
ATOM 8620 C C . VAL B 1 518 ? 2.248 -28.109 15.016 1 98.88 518 VAL B C 1
ATOM 8622 O O . VAL B 1 518 ? 1.245 -27.469 15.328 1 98.88 518 VAL B O 1
ATOM 8625 N N . VAL B 1 519 ? 2.369 -28.672 13.844 1 98.94 519 VAL B N 1
ATOM 8626 C CA . VAL B 1 519 ? 1.337 -28.562 12.82 1 98.94 519 VAL B CA 1
ATOM 8627 C C . VAL B 1 519 ? 0.069 -29.281 13.281 1 98.94 519 VAL B C 1
ATOM 8629 O O . VAL B 1 519 ? -1.041 -28.781 13.078 1 98.94 519 VAL B O 1
ATOM 8632 N N . ALA B 1 520 ? 0.234 -30.469 13.883 1 98.88 520 ALA B N 1
ATOM 8633 C CA . ALA B 1 520 ? -0.919 -31.188 14.414 1 98.88 520 ALA B CA 1
ATOM 8634 C C . ALA B 1 520 ? -1.684 -30.344 15.422 1 98.88 520 ALA B C 1
ATOM 8636 O O . ALA B 1 520 ? -2.914 -30.266 15.383 1 98.88 520 ALA B O 1
ATOM 8637 N N . GLU B 1 521 ? -0.968 -29.734 16.312 1 98.88 521 GLU B N 1
ATOM 8638 C CA . GLU B 1 521 ? -1.591 -28.875 17.312 1 98.88 521 GLU B CA 1
ATOM 8639 C C . GLU B 1 521 ? -2.24 -27.656 16.672 1 98.88 521 GLU B C 1
ATOM 8641 O O . GLU B 1 521 ? -3.334 -27.25 17.078 1 98.88 521 GLU B O 1
ATOM 8646 N N . ALA B 1 522 ? -1.55 -27.031 15.719 1 98.88 522 ALA B N 1
ATOM 8647 C CA . ALA B 1 522 ? -2.088 -25.875 15 1 98.88 522 ALA B CA 1
ATOM 8648 C C . ALA B 1 522 ? -3.418 -26.219 14.336 1 98.88 522 ALA B C 1
ATOM 8650 O O . ALA B 1 522 ? -4.371 -25.438 14.406 1 98.88 522 ALA B O 1
ATOM 8651 N N . VAL B 1 523 ? -3.486 -27.359 13.703 1 98.88 523 VAL B N 1
ATOM 8652 C CA . VAL B 1 523 ? -4.688 -27.812 13.008 1 98.88 523 VAL B CA 1
ATOM 8653 C C . VAL B 1 523 ? -5.812 -28.047 14.016 1 98.88 523 VAL B C 1
ATOM 8655 O O . VAL B 1 523 ? -6.961 -27.672 13.773 1 98.88 523 VAL B O 1
ATOM 8658 N N . LYS B 1 524 ? -5.457 -28.688 15.102 1 98.81 524 LYS B N 1
ATOM 8659 C CA . LYS B 1 524 ? -6.438 -28.922 16.156 1 98.81 524 LYS B CA 1
ATOM 8660 C C . LYS B 1 524 ? -7.043 -27.609 16.641 1 98.81 524 LYS B C 1
ATOM 8662 O O . LYS B 1 524 ? -8.266 -27.469 16.734 1 98.81 524 LYS B O 1
ATOM 8667 N N . LEU B 1 525 ? -6.23 -26.656 16.938 1 98.88 525 LEU B N 1
ATOM 8668 C CA . LEU B 1 525 ? -6.684 -25.359 17.438 1 98.88 525 LEU B CA 1
ATOM 8669 C C . LEU B 1 525 ? -7.48 -24.625 16.375 1 98.88 525 LEU B C 1
ATOM 8671 O O . LEU B 1 525 ? -8.461 -23.938 16.703 1 98.88 525 LEU B O 1
ATOM 8675 N N . ASN B 1 526 ? -6.996 -24.719 15.148 1 98.88 526 ASN B N 1
ATOM 8676 C CA . ASN B 1 526 ? -7.742 -24.109 14.047 1 98.88 526 ASN B CA 1
ATOM 8677 C C . ASN B 1 526 ? -9.156 -24.672 13.953 1 98.88 526 ASN B C 1
ATOM 8679 O O . ASN B 1 526 ? -10.117 -23.938 13.75 1 98.88 526 ASN B O 1
ATOM 8683 N N . LYS B 1 527 ? -9.281 -25.953 14.078 1 98.31 527 LYS B N 1
ATOM 8684 C CA . LYS B 1 527 ? -10.586 -26.609 14.039 1 98.31 527 LYS B CA 1
ATOM 8685 C C . LYS B 1 527 ? -11.461 -26.172 15.211 1 98.31 527 LYS B C 1
ATOM 8687 O O . LYS B 1 527 ? -12.688 -26.203 15.125 1 98.31 527 LYS B O 1
ATOM 8692 N N . GLU B 1 528 ? -10.812 -25.719 16.25 1 98.44 528 GLU B N 1
ATOM 8693 C CA . GLU B 1 528 ? -11.531 -25.203 17.406 1 98.44 528 GLU B CA 1
ATOM 8694 C C . GLU B 1 528 ? -11.898 -23.734 17.219 1 98.44 528 GLU B C 1
ATOM 8696 O O . GLU B 1 528 ? -12.43 -23.094 18.125 1 98.44 528 GLU B O 1
ATOM 8701 N N . GLY B 1 529 ? -11.555 -23.156 16.109 1 98.38 529 GLY B N 1
ATOM 8702 C CA . GLY B 1 529 ? -11.992 -21.812 15.766 1 98.38 529 GLY B CA 1
ATOM 8703 C C . GLY B 1 529 ? -10.914 -20.766 15.961 1 98.38 529 GLY B C 1
ATOM 8704 O O . GLY B 1 529 ? -11.195 -19.562 15.922 1 98.38 529 GLY B O 1
ATOM 8705 N N . LYS B 1 530 ? -9.672 -21.188 16.125 1 98.81 530 LYS B N 1
ATOM 8706 C CA . LYS B 1 530 ? -8.602 -20.219 16.375 1 98.81 530 LYS B CA 1
ATOM 8707 C C . LYS B 1 530 ? -7.863 -19.891 15.078 1 98.81 530 LYS B C 1
ATOM 8709 O O . LYS B 1 530 ? -7.656 -20.75 14.227 1 98.81 530 LYS B O 1
ATOM 8714 N N . THR B 1 531 ? -7.586 -18.594 14.891 1 98.88 531 THR B N 1
ATOM 8715 C CA . THR B 1 531 ? -6.582 -18.188 13.914 1 98.88 531 THR B CA 1
ATOM 8716 C C . THR B 1 531 ? -5.18 -18.516 14.422 1 98.88 531 THR B C 1
ATOM 8718 O O . THR B 1 531 ? -4.863 -18.266 15.594 1 98.88 531 THR B O 1
ATOM 8721 N N . VAL B 1 532 ? -4.332 -19.094 13.555 1 98.94 532 VAL B N 1
ATOM 8722 C CA . VAL B 1 532 ? -3.027 -19.578 13.992 1 98.94 532 VAL B CA 1
ATOM 8723 C C . VAL B 1 532 ? -1.936 -19 13.094 1 98.94 532 VAL B C 1
ATOM 8725 O O . VAL B 1 532 ? -2.146 -18.812 11.898 1 98.94 532 VAL B O 1
ATOM 8728 N N . VAL B 1 533 ? -0.801 -18.625 13.695 1 98.94 533 VAL B N 1
ATOM 8729 C CA . VAL B 1 533 ? 0.428 -18.312 12.969 1 98.94 533 VAL B CA 1
ATOM 8730 C C . VAL B 1 533 ? 1.527 -19.297 13.375 1 98.94 533 VAL B C 1
ATOM 8732 O O . VAL B 1 533 ? 1.837 -19.438 14.555 1 98.94 533 VAL B O 1
ATOM 8735 N N . ILE B 1 534 ? 2.043 -20.016 12.438 1 98.94 534 ILE B N 1
ATOM 8736 C CA . ILE B 1 534 ? 3.207 -20.875 12.633 1 98.94 534 ILE B CA 1
ATOM 8737 C C . ILE B 1 534 ? 4.449 -20.203 12.062 1 98.94 534 ILE B C 1
ATOM 8739 O O . ILE B 1 534 ? 4.586 -20.078 10.844 1 98.94 534 ILE B O 1
ATOM 8743 N N . ASP B 1 535 ? 5.297 -19.75 12.914 1 98.88 535 ASP B N 1
ATOM 8744 C CA . ASP B 1 535 ? 6.602 -19.219 12.531 1 98.88 535 ASP B CA 1
ATOM 8745 C C . ASP B 1 535 ? 7.625 -20.344 12.375 1 98.88 535 ASP B C 1
ATOM 8747 O O . ASP B 1 535 ? 8.305 -20.703 13.336 1 98.88 535 ASP B O 1
ATOM 8751 N N . ALA B 1 536 ? 7.734 -20.875 11.164 1 98.88 536 ALA B N 1
ATOM 8752 C CA . ALA B 1 536 ? 8.703 -21.938 10.859 1 98.88 536 ALA B CA 1
ATOM 8753 C C . ALA B 1 536 ? 10.062 -21.344 10.508 1 98.88 536 ALA B C 1
ATOM 8755 O O . ALA B 1 536 ? 10.266 -20.859 9.391 1 98.88 536 ALA B O 1
ATOM 8756 N N . ARG B 1 537 ? 10.969 -21.391 11.438 1 98.62 537 ARG B N 1
ATOM 8757 C CA . ARG B 1 537 ? 12.328 -20.906 11.219 1 98.62 537 ARG B CA 1
ATOM 8758 C C . ARG B 1 537 ? 13.172 -21.922 10.469 1 98.62 537 ARG B C 1
ATOM 8760 O O . ARG B 1 537 ? 13.773 -22.812 11.078 1 98.62 537 ARG B O 1
ATOM 8767 N N . ILE B 1 538 ? 13.289 -21.703 9.188 1 98.62 538 ILE B N 1
ATOM 8768 C CA . ILE B 1 538 ? 13.891 -22.719 8.32 1 98.62 538 ILE B CA 1
ATOM 8769 C C . ILE B 1 538 ? 15.305 -22.297 7.941 1 98.62 538 ILE B C 1
ATOM 8771 O O . ILE B 1 538 ? 15.672 -21.125 8.086 1 98.62 538 ILE B O 1
ATOM 8775 N N . THR B 1 539 ? 16.078 -23.234 7.461 1 97.62 539 THR B N 1
ATOM 8776 C CA . THR B 1 539 ? 17.422 -22.953 6.938 1 97.62 539 THR B CA 1
ATOM 8777 C C . THR B 1 539 ? 17.344 -22.125 5.664 1 97.62 539 THR B C 1
ATOM 8779 O O . THR B 1 539 ? 16.25 -21.953 5.094 1 97.62 539 THR B O 1
ATOM 8782 N N . GLN B 1 540 ? 18.406 -21.562 5.266 1 94.69 540 GLN B N 1
ATOM 8783 C CA . GLN B 1 540 ? 18.484 -20.672 4.113 1 94.69 540 GLN B CA 1
ATOM 8784 C C . GLN B 1 540 ? 18.797 -21.438 2.838 1 94.69 540 GLN B C 1
ATOM 8786 O O . GLN B 1 540 ? 19.25 -20.859 1.851 1 94.69 540 GLN B O 1
ATOM 8791 N N . HIS B 1 541 ? 18.453 -22.703 2.869 1 92.5 541 HIS B N 1
ATOM 8792 C CA . HIS B 1 541 ? 18.719 -23.547 1.713 1 92.5 541 HIS B CA 1
ATOM 8793 C C . HIS B 1 541 ? 17.922 -23.094 0.497 1 92.5 541 HIS B C 1
ATOM 8795 O O . HIS B 1 541 ? 16.734 -22.797 0.606 1 92.5 541 HIS B O 1
ATOM 8801 N N . ARG B 1 542 ? 18.625 -22.922 -0.663 1 94.94 542 ARG B N 1
ATOM 8802 C CA . ARG B 1 542 ? 17.953 -22.641 -1.928 1 94.94 542 ARG B CA 1
ATOM 8803 C C . ARG B 1 542 ? 17.328 -23.906 -2.498 1 94.94 542 ARG B C 1
ATOM 8805 O O . ARG B 1 542 ? 18 -24.922 -2.688 1 94.94 542 ARG B O 1
ATOM 8812 N N . PRO B 1 543 ? 16 -23.891 -2.699 1 96.38 543 PRO B N 1
ATOM 8813 C CA . PRO B 1 543 ? 15.422 -25.016 -3.428 1 96.38 543 PRO B CA 1
ATOM 8814 C C . PRO B 1 543 ? 16.094 -25.25 -4.785 1 96.38 543 PRO B C 1
ATOM 8816 O O . PRO B 1 543 ? 16.484 -24.281 -5.453 1 96.38 543 PRO B O 1
ATOM 8819 N N . LEU B 1 544 ? 16.234 -26.578 -5.168 1 96.56 544 LEU B N 1
ATOM 8820 C CA . LEU B 1 544 ? 16.891 -26.969 -6.406 1 96.56 544 LEU B CA 1
ATOM 8821 C C . LEU B 1 544 ? 16.328 -26.188 -7.59 1 96.56 544 LEU B C 1
ATOM 8823 O O . LEU B 1 544 ? 15.125 -26.172 -7.816 1 96.56 544 LEU B O 1
ATOM 8827 N N . PRO B 1 545 ? 17.172 -25.406 -8.289 1 96.06 545 PRO B N 1
ATOM 8828 C CA . PRO B 1 545 ? 16.719 -24.688 -9.484 1 96.06 545 PRO B CA 1
ATOM 8829 C C . PRO B 1 545 ? 16.562 -25.609 -10.695 1 96.06 545 PRO B C 1
ATOM 8831 O O . PRO B 1 545 ? 17.562 -25.953 -11.344 1 96.06 545 PRO B O 1
ATOM 8834 N N . VAL B 1 546 ? 15.391 -25.906 -11.07 1 94.88 546 VAL B N 1
ATOM 8835 C CA . VAL B 1 546 ? 15.141 -26.891 -12.125 1 94.88 546 VAL B CA 1
ATOM 8836 C C . VAL B 1 546 ? 15.398 -26.25 -13.484 1 94.88 546 VAL B C 1
ATOM 8838 O O . VAL B 1 546 ? 15.578 -26.953 -14.484 1 94.88 546 VAL B O 1
ATOM 8841 N N . GLU B 1 547 ? 15.422 -24.891 -13.539 1 91 547 GLU B N 1
ATOM 8842 C CA . GLU B 1 547 ? 15.641 -24.188 -14.797 1 91 547 GLU B CA 1
ATOM 8843 C C . GLU B 1 547 ? 17.125 -24.141 -15.156 1 91 547 GLU B C 1
ATOM 8845 O O . GLU B 1 547 ? 17.484 -23.828 -16.297 1 91 547 GLU B O 1
ATOM 8850 N N . VAL B 1 548 ? 18.016 -24.5 -14.172 1 91.44 548 VAL B N 1
ATOM 8851 C CA . VAL B 1 548 ? 19.438 -24.516 -14.43 1 91.44 548 VAL B CA 1
ATOM 8852 C C . VAL B 1 548 ? 20.062 -25.781 -13.852 1 91.44 548 VAL B C 1
ATOM 8854 O O . VAL B 1 548 ? 21.031 -25.719 -13.094 1 91.44 548 VAL B O 1
ATOM 8857 N N . LEU B 1 549 ? 19.609 -26.906 -14.258 1 94.25 549 LEU B N 1
ATOM 8858 C CA . LEU B 1 549 ? 20.047 -28.203 -13.758 1 94.25 549 LEU B CA 1
ATOM 8859 C C . LEU B 1 549 ? 21.469 -28.516 -14.219 1 94.25 549 LEU B C 1
ATOM 8861 O O . LEU B 1 549 ? 21.797 -28.344 -15.398 1 94.25 549 LEU B O 1
ATOM 8865 N N . GLU B 1 550 ? 22.328 -28.891 -13.32 1 95.94 550 GLU B N 1
ATOM 8866 C CA . GLU B 1 550 ? 23.672 -29.375 -13.633 1 95.94 550 GLU B CA 1
ATOM 8867 C C . GLU B 1 550 ? 23.812 -30.844 -13.289 1 95.94 550 GLU B C 1
ATOM 8869 O O . GLU B 1 550 ? 24.578 -31.203 -12.398 1 95.94 550 GLU B O 1
ATOM 8874 N N . LEU B 1 551 ? 23.141 -31.688 -14.07 1 96.94 551 LEU B N 1
ATOM 8875 C CA . LEU B 1 551 ? 23.062 -33.094 -13.719 1 96.94 551 LEU B CA 1
ATOM 8876 C C . LEU B 1 551 ? 23.625 -33.969 -14.852 1 96.94 551 LEU B C 1
ATOM 8878 O O . LEU B 1 551 ? 24.016 -35.125 -14.625 1 96.94 551 LEU B O 1
ATOM 8882 N N . ASP B 1 552 ? 23.609 -33.469 -16.109 1 96.94 552 ASP B N 1
ATOM 8883 C CA . ASP B 1 552 ? 23.938 -34.281 -17.281 1 96.94 552 ASP B CA 1
ATOM 8884 C C . ASP B 1 552 ? 25.422 -34.219 -17.594 1 96.94 552 ASP B C 1
ATOM 8886 O O . ASP B 1 552 ? 25.953 -33.156 -17.906 1 96.94 552 ASP B O 1
ATOM 8890 N N . PRO B 1 553 ? 26.109 -35.281 -17.703 1 95.5 553 PRO B N 1
ATOM 8891 C CA . PRO B 1 553 ? 27.547 -35.281 -17.969 1 95.5 553 PRO B CA 1
ATOM 8892 C C . PRO B 1 553 ? 27.891 -34.812 -19.375 1 95.5 553 PRO B C 1
ATOM 8894 O O . PRO B 1 553 ? 29.047 -34.469 -19.656 1 95.5 553 PRO B O 1
ATOM 8897 N N . LYS B 1 554 ? 26.938 -34.812 -20.25 1 96.44 554 LYS B N 1
ATOM 8898 C CA . LYS B 1 554 ? 27.203 -34.281 -21.594 1 96.44 554 LYS B CA 1
ATOM 8899 C C . LYS B 1 554 ? 27.219 -32.75 -21.578 1 96.44 554 LYS B C 1
ATOM 8901 O O . LYS B 1 554 ? 27.734 -32.125 -22.516 1 96.44 554 LYS B O 1
ATOM 8906 N N . LEU B 1 555 ? 26.688 -32.188 -20.594 1 96.12 555 LEU B N 1
ATOM 8907 C CA . LEU B 1 555 ? 26.531 -30.75 -20.578 1 96.12 555 LEU B CA 1
ATOM 8908 C C . LEU B 1 555 ? 27.406 -30.125 -19.5 1 96.12 555 LEU B C 1
ATOM 8910 O O . LEU B 1 555 ? 27.734 -28.938 -19.578 1 96.12 555 LEU B O 1
ATOM 8914 N N . HIS B 1 556 ? 27.781 -30.906 -18.5 1 97.06 556 HIS B N 1
ATOM 8915 C CA . HIS B 1 556 ? 28.5 -30.344 -17.359 1 97.06 556 HIS B CA 1
ATOM 8916 C C . HIS B 1 556 ? 29.656 -31.234 -16.938 1 97.06 556 HIS B C 1
ATOM 8918 O O . HIS B 1 556 ? 29.625 -32.438 -17.156 1 97.06 556 HIS B O 1
ATOM 8924 N N . SER B 1 557 ? 30.672 -30.594 -16.297 1 97.88 557 SER B N 1
ATOM 8925 C CA . SER B 1 557 ? 31.812 -31.344 -15.797 1 97.88 557 SER B CA 1
ATOM 8926 C C . SER B 1 557 ? 31.422 -32.219 -14.602 1 97.88 557 SER B C 1
ATOM 8928 O O . SER B 1 557 ? 30.422 -31.953 -13.938 1 97.88 557 SER B O 1
ATOM 8930 N N . GLU B 1 558 ? 32.188 -33.219 -14.438 1 97.31 558 GLU B N 1
ATOM 8931 C CA . GLU B 1 558 ? 31.969 -34.094 -13.273 1 97.31 558 GLU B CA 1
ATOM 8932 C C . GLU B 1 558 ? 32 -33.281 -11.977 1 97.31 558 GLU B C 1
ATOM 8934 O O . GLU B 1 558 ? 31.234 -33.562 -11.055 1 97.31 558 GLU B O 1
ATOM 8939 N N . GLU B 1 559 ? 32.875 -32.312 -11.969 1 97.75 559 GLU B N 1
ATOM 8940 C CA . GLU B 1 559 ? 33 -31.484 -10.781 1 97.75 559 GLU B CA 1
ATOM 8941 C C . GLU B 1 559 ? 31.75 -30.641 -10.555 1 97.75 559 GLU B C 1
ATOM 8943 O O . GLU B 1 559 ? 31.281 -30.5 -9.422 1 97.75 559 GLU B O 1
ATOM 8948 N N . ALA B 1 560 ? 31.266 -30.078 -11.586 1 97.5 560 ALA B N 1
ATOM 8949 C CA . ALA B 1 560 ? 30.062 -29.25 -11.5 1 97.5 560 ALA B CA 1
ATOM 8950 C C . ALA B 1 560 ? 28.859 -30.094 -11.055 1 97.5 560 ALA B C 1
ATOM 8952 O O . ALA B 1 560 ? 28.047 -29.641 -10.242 1 97.5 560 ALA B O 1
ATOM 8953 N N . ILE B 1 561 ? 28.719 -31.234 -11.625 1 98.06 561 ILE B N 1
ATOM 8954 C CA . ILE B 1 561 ? 27.625 -32.156 -11.281 1 98.06 561 ILE B CA 1
ATOM 8955 C C . ILE B 1 561 ? 27.719 -32.531 -9.812 1 98.06 561 ILE B C 1
ATOM 8957 O O . ILE B 1 561 ? 26.719 -32.531 -9.102 1 98.06 561 ILE B O 1
ATOM 8961 N N . LYS B 1 562 ? 28.922 -32.906 -9.406 1 97.88 562 LYS B N 1
ATOM 8962 C CA . LYS B 1 562 ? 29.125 -33.281 -8.008 1 97.88 562 LYS B CA 1
ATOM 8963 C C . LYS B 1 562 ? 28.75 -32.156 -7.07 1 97.88 562 LYS B C 1
ATOM 8965 O O . LYS B 1 562 ? 28.078 -32.375 -6.059 1 97.88 562 LYS B O 1
ATOM 8970 N N . ALA B 1 563 ? 29.203 -30.953 -7.414 1 97.62 563 ALA B N 1
ATOM 8971 C CA . ALA B 1 563 ? 28.891 -29.781 -6.594 1 97.62 563 ALA B CA 1
ATOM 8972 C C . ALA B 1 563 ? 27.391 -29.531 -6.543 1 97.62 563 ALA B C 1
ATOM 8974 O O . ALA B 1 563 ? 26.859 -29.188 -5.488 1 97.62 563 ALA B O 1
ATOM 8975 N N . PHE B 1 564 ? 26.75 -29.609 -7.648 1 97.44 564 PHE B N 1
ATOM 8976 C CA . PHE B 1 564 ? 25.312 -29.406 -7.75 1 97.44 564 PHE B CA 1
ATOM 8977 C C . PHE B 1 564 ? 24.562 -30.422 -6.895 1 97.44 564 PHE B C 1
ATOM 8979 O O . PHE B 1 564 ? 23.688 -30.062 -6.109 1 97.44 564 PHE B O 1
ATOM 8986 N N . LYS B 1 565 ? 24.922 -31.688 -7.062 1 97.81 565 LYS B N 1
ATOM 8987 C CA . LYS B 1 565 ? 24.266 -32.781 -6.32 1 97.81 565 LYS B CA 1
ATOM 8988 C C . LYS B 1 565 ? 24.484 -32.594 -4.82 1 97.81 565 LYS B C 1
ATOM 8990 O O . LYS B 1 565 ? 23.562 -32.844 -4.027 1 97.81 565 LYS B O 1
ATOM 8995 N N . GLU B 1 566 ? 25.672 -32.219 -4.477 1 97.56 566 GLU B N 1
ATOM 8996 C CA . GLU B 1 566 ? 25.953 -31.984 -3.062 1 97.56 566 GLU B CA 1
ATOM 8997 C C . GLU B 1 566 ? 25.156 -30.812 -2.512 1 97.56 566 GLU B C 1
ATOM 8999 O O . GLU B 1 566 ? 24.562 -30.906 -1.433 1 97.56 566 GLU B O 1
ATOM 9004 N N . LYS B 1 567 ? 25.094 -29.719 -3.215 1 96 567 LYS B N 1
ATOM 9005 C CA . LYS B 1 567 ? 24.438 -28.5 -2.76 1 96 567 LYS B CA 1
ATOM 9006 C C . LYS B 1 567 ? 22.938 -28.734 -2.541 1 96 567 LYS B C 1
ATOM 9008 O O . LYS B 1 567 ? 22.359 -28.188 -1.6 1 96 567 LYS B O 1
ATOM 9013 N N . TYR B 1 568 ? 22.359 -29.609 -3.367 1 97.69 568 TYR B N 1
ATOM 9014 C CA . TYR B 1 568 ? 20.906 -29.719 -3.357 1 97.69 568 TYR B CA 1
ATOM 9015 C C . TYR B 1 568 ? 20.469 -31.109 -2.887 1 97.69 568 TYR B C 1
ATOM 9017 O O . TYR B 1 568 ? 19.312 -31.5 -3.072 1 97.69 568 TYR B O 1
ATOM 9025 N N . GLU B 1 569 ? 21.391 -31.828 -2.355 1 97 569 GLU B N 1
ATOM 9026 C CA . GLU B 1 569 ? 21.125 -33.188 -1.874 1 97 569 GLU B CA 1
ATOM 9027 C C . GLU B 1 569 ? 20.469 -34.031 -2.959 1 97 569 GLU B C 1
ATOM 9029 O O . GLU B 1 569 ? 19.484 -34.719 -2.705 1 97 569 GLU B O 1
ATOM 9034 N N . ALA B 1 570 ? 21 -33.969 -4.133 1 97.75 570 ALA B N 1
ATOM 9035 C CA . ALA B 1 570 ? 20.375 -34.531 -5.324 1 97.75 570 ALA B CA 1
ATOM 9036 C C . ALA B 1 570 ? 21.203 -35.688 -5.879 1 97.75 570 ALA B C 1
ATOM 9038 O O . ALA B 1 570 ? 21.281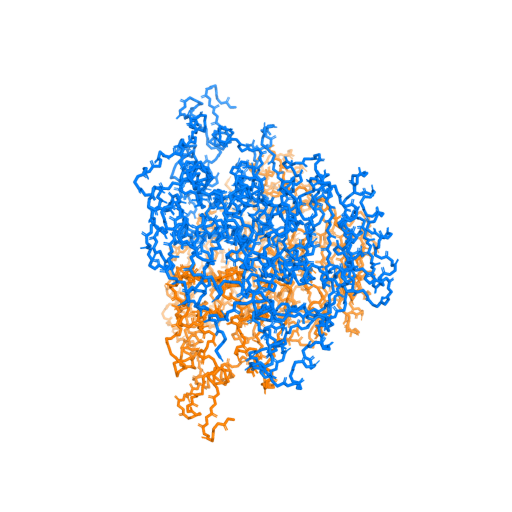 -35.875 -7.098 1 97.75 570 ALA B O 1
ATOM 9039 N N . GLU B 1 571 ? 21.812 -36.469 -4.988 1 96.94 571 GLU B N 1
ATOM 9040 C CA . GLU B 1 571 ? 22.719 -37.562 -5.406 1 96.94 571 GLU B CA 1
ATOM 9041 C C . GLU B 1 571 ? 22 -38.562 -6.277 1 96.94 571 GLU B C 1
ATOM 9043 O O . GLU B 1 571 ? 22.594 -39.156 -7.191 1 96.94 571 GLU B O 1
ATOM 9048 N N . GLU B 1 572 ? 20.75 -38.781 -6.023 1 96.81 572 GLU B N 1
ATOM 9049 C CA . GLU B 1 572 ? 20.031 -39.844 -6.695 1 96.81 572 GLU B CA 1
ATOM 9050 C C . GLU B 1 572 ? 19.344 -39.344 -7.965 1 96.81 572 GLU B C 1
ATOM 9052 O O . GLU B 1 572 ? 18.766 -40.125 -8.727 1 96.81 572 GLU B O 1
ATOM 9057 N N . LEU B 1 573 ? 19.391 -38.031 -8.258 1 98.12 573 LEU B N 1
ATOM 9058 C CA . LEU B 1 573 ? 18.688 -37.5 -9.414 1 98.12 573 LEU B CA 1
ATOM 9059 C C . LEU B 1 573 ? 19.422 -37.875 -10.703 1 98.12 573 LEU B C 1
ATOM 9061 O O . LEU B 1 573 ? 20.641 -37.812 -10.773 1 98.12 573 LEU B O 1
ATOM 9065 N N . VAL B 1 574 ? 18.641 -38.344 -11.625 1 97.56 574 VAL B N 1
ATOM 9066 C CA . VAL B 1 574 ? 19.125 -38.781 -12.922 1 97.56 574 VAL B CA 1
ATOM 9067 C C . VAL B 1 574 ? 18.562 -37.875 -14.023 1 97.56 574 VAL B C 1
ATOM 9069 O O . VAL B 1 574 ? 17.375 -37.594 -14.039 1 97.56 574 VAL B O 1
ATOM 9072 N N . PRO B 1 575 ? 19.5 -37.344 -14.867 1 97.38 575 PRO B N 1
ATOM 9073 C CA . PRO B 1 575 ? 18.953 -36.562 -15.977 1 97.38 575 PRO B CA 1
ATOM 9074 C C . PRO B 1 575 ? 18.031 -37.406 -16.891 1 97.38 575 PRO B C 1
ATOM 9076 O O . PRO B 1 575 ? 18.297 -38.562 -17.125 1 97.38 575 PRO B O 1
ATOM 9079 N N . PHE B 1 576 ? 17.047 -36.844 -17.469 1 97.94 576 PHE B N 1
ATOM 9080 C CA . PHE B 1 576 ? 16.016 -37.5 -18.281 1 97.94 576 PHE B CA 1
ATOM 9081 C C . PHE B 1 576 ? 16.656 -38.219 -19.453 1 97.94 576 PHE B C 1
ATOM 9083 O O . PHE B 1 576 ? 16.203 -39.312 -19.844 1 97.94 576 PHE B O 1
ATOM 9090 N N . ARG B 1 577 ? 17.719 -37.625 -20 1 97.69 577 ARG B N 1
ATOM 9091 C CA . ARG B 1 577 ? 18.375 -38.219 -21.172 1 97.69 577 ARG B CA 1
ATOM 9092 C C . ARG B 1 577 ? 18.766 -39.656 -20.906 1 97.69 577 ARG B C 1
ATOM 9094 O O . ARG B 1 577 ? 18.656 -40.5 -21.797 1 97.69 577 ARG B O 1
ATOM 9101 N N . LEU B 1 578 ? 19.219 -39.938 -19.734 1 97.69 578 LEU B N 1
ATOM 9102 C CA . LEU B 1 578 ? 19.656 -41.281 -19.422 1 97.69 578 LEU B CA 1
ATOM 9103 C C . LEU B 1 578 ? 18.469 -42.25 -19.391 1 97.69 578 LEU B C 1
ATOM 9105 O O . LEU B 1 578 ? 18.609 -43.406 -19.766 1 97.69 578 LEU B O 1
ATOM 9109 N N . PHE B 1 579 ? 17.312 -41.812 -18.938 1 98.31 579 PHE B N 1
ATOM 9110 C CA . PHE B 1 579 ? 16.109 -42.656 -18.984 1 98.31 579 PHE B CA 1
ATOM 9111 C C . PHE B 1 579 ? 15.672 -42.875 -20.422 1 98.31 579 PHE B C 1
ATOM 9113 O O . PHE B 1 579 ? 15.188 -43.969 -20.766 1 98.31 579 PHE B O 1
ATOM 9120 N N . LEU B 1 580 ? 15.781 -41.844 -21.266 1 98.31 580 LEU B N 1
ATOM 9121 C CA . LEU B 1 580 ? 15.5 -42 -22.688 1 98.31 580 LEU B CA 1
ATOM 9122 C C . LEU B 1 580 ? 16.406 -43.062 -23.312 1 98.31 580 LEU B C 1
ATOM 9124 O O . LEU B 1 580 ? 15.922 -43.969 -23.984 1 98.31 580 LEU B O 1
ATOM 9128 N N . GLU B 1 581 ? 17.672 -43 -23.031 1 97.75 581 GLU B N 1
ATOM 9129 C CA . GLU B 1 581 ? 18.656 -43.938 -23.594 1 97.75 581 GLU B CA 1
ATOM 9130 C C . GLU B 1 581 ? 18.422 -45.344 -23.094 1 97.75 581 GLU B C 1
ATOM 9132 O O . GLU B 1 581 ? 18.578 -46.312 -23.844 1 97.75 581 GLU B O 1
ATOM 9137 N N . GLU B 1 582 ? 18.109 -45.469 -21.875 1 97.88 582 GLU B N 1
ATOM 9138 C CA . GLU B 1 582 ? 17.781 -46.781 -21.297 1 97.88 582 GLU B CA 1
ATOM 9139 C C . GLU B 1 582 ? 16.625 -47.438 -22.062 1 97.88 582 GLU B C 1
ATOM 9141 O O . GLU B 1 582 ? 16.562 -48.656 -22.141 1 97.88 582 GLU B O 1
ATOM 9146 N N . GLU B 1 583 ? 15.742 -46.656 -22.656 1 97.88 583 GLU B N 1
ATOM 9147 C CA . GLU B 1 583 ? 14.578 -47.156 -23.375 1 97.88 583 GLU B CA 1
ATOM 9148 C C . GLU B 1 583 ? 14.844 -47.188 -24.875 1 97.88 583 GLU B C 1
ATOM 9150 O O . GLU B 1 583 ? 13.938 -47.469 -25.672 1 97.88 583 GLU B O 1
ATOM 9155 N N . GLY B 1 584 ? 16.047 -46.906 -25.281 1 97.31 584 GLY B N 1
ATOM 9156 C CA . GLY B 1 584 ? 16.438 -47 -26.688 1 97.31 584 GLY B CA 1
ATOM 9157 C C . GLY B 1 584 ? 16.141 -45.75 -27.484 1 97.31 584 GLY B C 1
ATOM 9158 O O . GLY B 1 584 ? 16.109 -45.812 -28.719 1 97.31 584 GLY B O 1
ATOM 9159 N N . LEU B 1 585 ? 15.875 -44.656 -26.781 1 97.62 585 LEU B N 1
ATOM 9160 C CA . LEU B 1 585 ? 15.602 -43.406 -27.469 1 97.62 585 LEU B CA 1
ATOM 9161 C C . LEU B 1 585 ? 16.812 -42.469 -27.391 1 97.62 585 LEU B C 1
ATOM 9163 O O . LEU B 1 585 ? 17.562 -42.531 -26.422 1 97.62 585 LEU B O 1
ATOM 9167 N N . GLN B 1 586 ? 17.031 -41.625 -28.422 1 96.69 586 GLN B N 1
ATOM 9168 C CA . GLN B 1 586 ? 18.031 -40.594 -28.422 1 96.69 586 GLN B CA 1
ATOM 9169 C C . GLN B 1 586 ? 17.422 -39.25 -28.031 1 96.69 586 GLN B C 1
ATOM 9171 O O . GLN B 1 586 ? 16.297 -38.938 -28.438 1 96.69 586 GLN B O 1
ATOM 9176 N N . SER B 1 587 ? 18.203 -38.5 -27.281 1 97.06 587 SER B N 1
ATOM 9177 C CA . SER B 1 587 ? 17.719 -37.156 -26.906 1 97.06 587 SER B CA 1
ATOM 9178 C C . SER B 1 587 ? 17.609 -36.25 -28.109 1 97.06 587 SER B C 1
ATOM 9180 O O . SER B 1 587 ? 18.469 -36.281 -29 1 97.06 587 SER B O 1
ATOM 9182 N N . ARG B 1 588 ? 16.594 -35.438 -28.094 1 95.69 588 ARG B N 1
ATOM 9183 C CA . ARG B 1 588 ? 16.406 -34.406 -29.125 1 95.69 588 ARG B CA 1
ATOM 9184 C C . ARG B 1 588 ? 17.031 -33.094 -28.703 1 95.69 588 ARG B C 1
ATOM 9186 O O . ARG B 1 588 ? 17.234 -32.219 -29.531 1 95.69 588 ARG B O 1
ATOM 9193 N N . ALA B 1 589 ? 17.281 -32.969 -27.469 1 93.25 589 ALA B N 1
ATOM 9194 C CA . ALA B 1 589 ? 17.75 -31.703 -26.891 1 93.25 589 ALA B CA 1
ATOM 9195 C C . ALA B 1 589 ? 19.266 -31.719 -26.688 1 93.25 589 ALA B C 1
ATOM 9197 O O . ALA B 1 589 ? 19.922 -30.688 -26.859 1 93.25 589 ALA B O 1
ATOM 9198 N N . ILE B 1 590 ? 19.797 -32.812 -26.297 1 90.81 590 ILE B N 1
ATOM 9199 C CA . ILE B 1 590 ? 21.203 -32.938 -25.984 1 90.81 590 ILE B CA 1
ATOM 9200 C C . ILE B 1 590 ? 21.875 -33.875 -26.984 1 90.81 590 ILE B C 1
ATOM 9202 O O . ILE B 1 590 ? 21.562 -35.062 -27.031 1 90.81 590 ILE B O 1
ATOM 9206 N N . LYS B 1 591 ? 22.688 -33.344 -27.844 1 79.88 591 LYS B N 1
ATOM 9207 C CA . LYS B 1 591 ? 23.344 -34.094 -28.906 1 79.88 591 LYS B CA 1
ATOM 9208 C C . LYS B 1 591 ? 24.75 -34.531 -28.469 1 79.88 591 LYS B C 1
ATOM 9210 O O . LYS B 1 591 ? 25.422 -33.812 -27.734 1 79.88 591 LYS B O 1
#

Organism: Streptococcus sanguinis (strain SK36) (NCBI:txid388919)

Foldseek 3Di:
DPVQKDFLLLLQVQQVVLQVAAEEEEADDPLCVLNVVNVVVDPRHYYQYFPFQLLRLLLQQLLQVLPHTRGEYEAEQAPGLVSNLLSQQLQQVVLAQHEYEYGAAAPVCAPVPDDSHDPRQVSCVVGAQAGEEDDALLCSNVSSLVQNVSSVVRSHYHYYYYHSVSRRDMDRPPSDDHCSNVDDDDDKDDKDVVLLVQVQVVLQPFQAEAEEAEPLCLCQLPLLLLLCQFSLHAYEYDLARLQSYQLVSLRHQFHEAFLTFLLNPQSLQQGQEYEAFQHQPVCCVVLVSNVNHNAYEYEHCDPVRFCVRHDHSGYMHIRRNVSSNSSSVRHGGDDDALNSQLSSVQSVLRVVLLVVVCPDAWDWAAVSVLLNLCQVAFDLQEEEQEAAAVRSNVCSRRHRHYNSYHYDYSPPSRDQQSQVSSLLSSCVVVVPHAYEREHEQVSCVVRVSRLLSCVVVLRAYEYEYAYAQFRLRQLVVCVVVHPDSPDTGHDGDQVQVVQVVSVAGEAEDTISNCSNVVSNVSSVVSVVRGHYYYHYHGHSQDAQRSNDDDQDVLVHPPVSNVVSCVSHVNVSNHRSQVSSVVSVHHGSNRD/DPVQKDFLLLLQVQQVVLQVAAEEEEADDPLCVLNVVNVVVDPRHYYQYFPFQLLRLLLQQLLQVLPHTRGEYEAEQAPGLVSNLLSQQLQQVVLAQHEYEYGAAAPVCAPVPDDSHDPRQVSCVVGAQAGEEDDALLCSNVSSLVQNVSSVVRSHYHYYYYHSVSRRDMDRPPSDDHCSNVDDDDDKDDKDVVLLVQVQVVLQPFQQEAEEAEPLCLCQLPLLLLLCQFSLHAYEYDLARLQSYQLVSLRHQFYEAFLTFLLNPQSLQQGQEYEAFQHQPVCCVVLVSNVNHNAYEYEHCDPVRFCVRHDHSGYMHIRRNVSSNSSSVRHGGDDDALNSQLSSVQSVLRVVLLVVVCPDAWDWAAVSVLLNLCQVAFDLQEEEQEAAAVRSNVCSRRHRHYNSYHYDYSPPSRDQQSQVSSLLSSCVVVVPHAYEREHEQVSCVVRVSRLLSCVVVLRAYEYEYAYAQFRLRQLVVCVVVHPDSPDTGHDGDQVQVVQVVSVAGEAEDTISNCSNVVSNVSSVVSVVRGHYYYHYHGHSQDAQRSNDDDQDVLVHPPVSNVVSCVSHVNVSNHRSQVSSVVSVHHGPNRD

pLDDT: mean 96.21, std 4.3, range [61.84, 98.94]

Secondary structure (DSSP, 8-state):
--TTEEEHHHHHHHHHHHTT--EEEE---GGGHHHHHHHHH-SSSEEEE-SSHHHHHHHHHHHHHTT-S-EEEEE-TTHHHHTTHHHHHHHHHTT--EEEEEEE--GGGTTS--TT----HHHHTTT-SEEEE--SGGGHHHHHHHHHHHHHHHTSEEEEEEEHHHHHSEEETTS----GGG--PPPPPPP-HHHHHHHHHHHHH-SSEEEEE-GGGTT-HHHHHHHHHHHT--EEE-TT-GGGS-TT-TTEEEE-SSSS-HHHHHHHHH-SEEEEES---TTTTTTTTTTT-SEEEEEES-GGGTTSSS--SEEEES-HHHHHHHHHHHSPP----HHHHHHHHHHHHHHHHHHHHHT--SSBPPHHHHHHHHHHHS-TT-EEEE-SSHHHHHHHHH----TT-EEE---SS--TT-HHHHHHHHHHH-TTS-EEEEEEHHHHTTTGGGHHHHHHTT---EEEEEE-SB-HHHHHHHHHH-S--TT-B-PPP-HHHHHHHTTSEEEEE-BHHHHHHHHHHHHHHHHTT--EEEEEE---PPPP-GGG----TTTS-HHHHHHHHHHTT-TT---HHHHHHHTT---SS--/--TTEEEHHHHHHHHHHHTT--EEEE---GGGHHHHHHHHH-SSSEEEE-SSHHHHHHHHHHHHHTT-S-EEEEE-TTHHHHTTHHHHHHHHHTT--EEEEEEE--GGGTTS--TT----HHHHTTT-SEEEE--SGGGHHHHHHHHHHHHHHHTSEEEEEEEHHHHHSEEETTS----GGG--PPPPPPP-HHHHHHHHHHHHH-SSEEEEE-GGGTT-HHHHHHHHHHHT--EEE-TT-GGGS-TT-TTEEEE-SSSS-HHHHHHHHH-SEEEEES---TTTTTTTTTTT-SEEEEEES-TTTTTSSS--SEEEES-HHHHHHHHHHHSPP----HHHHHHHHHHHHHHHHHHHHHT--SSBPPHHHHHHHHHHHS-TT-EEEE-SSHHHHHHHHH----TT-EEE---SS--TT-HHHHHHHHHHH-TTS-EEEEEEHHHHTTTGGGHHHHHHTT---EEEEEE-SB-HHHHHHHHHH-S--TT-B-PPP-HHHHHHHTTSEEEEE-BHHHHHHHHHHHHHHHHTT--EEEEEE---PPPP-GGG----TTTS-HHHHHHHHHHTT-TT---HHHHHHHTT---SS--

Solvent-accessible surface area (backbone atoms only — not comparable to full-atom values): 58084 Å² total; per-residue (Å²): 128,59,90,67,42,36,34,21,26,46,46,32,52,55,24,42,43,36,51,55,37,46,53,38,22,18,50,75,31,72,24,36,40,30,49,38,37,35,45,65,75,40,88,69,44,43,76,50,65,46,49,39,34,38,50,14,19,31,13,17,36,34,20,29,73,72,68,47,45,55,14,29,19,38,17,22,31,40,41,33,38,58,36,30,46,64,20,44,48,40,15,37,63,64,48,30,26,22,39,40,40,23,21,22,60,39,70,93,51,59,96,57,71,29,77,29,62,58,86,62,61,60,53,44,59,87,62,38,73,32,75,47,66,56,86,50,35,80,46,39,29,53,51,50,39,50,32,52,50,38,8,59,75,66,26,13,12,10,37,38,35,38,34,23,58,34,24,63,37,72,34,60,64,80,72,67,74,46,62,33,77,67,66,73,79,81,73,72,61,76,68,59,63,66,38,46,49,49,42,30,54,53,59,67,68,46,78,32,40,31,34,36,40,13,62,55,24,37,90,25,25,66,51,46,50,50,37,24,60,35,56,45,19,39,33,29,34,41,71,73,32,59,32,20,34,55,66,78,42,60,48,50,27,40,10,49,47,75,45,33,30,58,45,19,52,51,47,50,38,53,20,37,24,39,40,35,28,20,54,78,64,55,52,36,68,84,65,49,44,59,75,54,43,76,38,31,33,39,29,24,72,47,75,86,55,66,59,68,78,45,81,66,77,25,69,38,63,22,45,26,43,60,50,38,46,57,38,51,73,66,43,62,76,45,72,93,41,51,54,36,54,23,46,37,50,41,32,49,48,51,48,52,51,53,47,53,57,27,62,53,63,68,55,76,16,46,70,46,36,50,34,41,28,46,62,72,61,53,58,81,51,26,32,37,19,30,16,53,50,55,42,46,31,48,46,69,66,48,49,75,39,30,62,59,28,47,64,52,66,47,84,46,38,43,38,60,40,39,9,62,25,20,36,52,29,45,21,67,77,32,74,86,46,54,33,35,18,37,29,37,44,57,29,42,48,53,48,55,66,39,56,32,41,29,48,75,67,68,38,41,34,38,36,38,29,48,32,56,40,38,43,54,51,43,40,56,49,24,71,75,75,39,97,45,74,52,73,32,70,50,89,72,56,42,58,23,51,37,27,43,27,34,71,32,44,44,37,76,46,49,38,36,70,50,38,50,61,51,46,47,49,48,49,54,44,32,75,71,58,33,30,33,32,38,33,35,39,28,58,79,76,71,75,76,56,42,68,68,69,49,64,44,74,90,80,37,53,71,66,53,26,52,51,44,22,62,74,52,72,38,76,82,62,68,45,58,60,57,39,30,44,74,51,75,40,79,56,72,69,63,129,129,58,90,68,44,36,34,22,26,47,48,32,52,55,22,40,42,37,50,55,37,45,52,38,22,17,51,74,33,74,25,35,42,30,49,37,37,34,44,65,74,39,88,70,44,42,76,50,63,46,50,42,33,39,48,13,18,30,13,17,36,34,21,28,74,73,69,47,43,57,13,29,19,38,17,22,29,38,41,33,38,58,37,31,47,63,21,44,48,40,15,38,63,63,49,31,28,23,38,40,40,24,20,22,61,37,70,91,50,58,94,57,71,28,77,29,63,58,87,62,59,60,52,43,59,88,61,37,72,33,77,47,66,56,86,51,37,82,46,39,28,54,52,51,39,50,32,52,51,37,8,59,75,66,25,13,13,11,37,39,34,38,34,24,56,33,24,63,36,72,33,59,63,80,72,67,75,48,60,33,76,66,65,74,77,81,74,74,61,75,69,58,63,65,39,45,49,48,42,30,54,52,58,67,67,45,79,32,41,32,33,35,40,13,62,54,23,36,89,25,26,66,53,46,50,52,35,23,59,34,56,46,22,40,35,30,34,41,71,73,32,60,30,20,34,56,65,78,44,61,48,50,27,40,11,48,46,76,45,34,30,58,43,20,48,51,48,50,37,53,21,37,22,39,40,35,26,20,53,79,65,56,52,38,68,84,67,48,44,58,73,56,44,78,39,29,31,40,28,27,71,47,76,85,56,64,59,68,77,44,82,64,77,25,68,39,64,21,44,27,42,59,48,38,46,57,36,50,75,67,42,62,78,44,73,93,42,50,55,37,55,22,48,38,50,41,31,48,48,53,50,52,52,52,46,52,56,25,61,52,63,67,56,74,16,46,70,45,36,52,34,42,29,47,62,71,62,53,59,81,51,26,33,37,19,29,16,51,50,55,41,45,29,47,46,67,68,49,48,75,38,31,64,59,29,46,64,50,65,50,83,46,40,44,38,62,41,39,9,62,26,20,35,52,29,44,23,66,78,32,74,89,46,54,33,33,19,37,29,38,44,56,31,42,47,54,47,55,67,41,56,33,41,28,49,74,68,68,38,42,33,38,36,39,28,49,33,54,41,39,41,54,50,44,40,57,51,25,71,75,74,40,97,46,74,54,74,32,68,50,86,72,57,42,56,23,51,37,26,44,28,36,73,32,43,45,37,75,46,49,38,36,70,49,38,48,61,51,46,48,50,49,50,53,44,32,74,71,58,34,30,33,32,38,33,34,39,27,57,79,73,72,76,76,56,42,67,68,69,49,64,44,73,92,79,36,52,72,66,53,26,53,51,45,21,62,74,53,72,38,76,82,62,69,45,58,58,58,39,32,44,75,51,73,40,78,59,72,69,64,131

InterPro domains:
  IPR000399 TPP-binding enzyme, conserved site [PS00187] (424-443)
  IPR011766 Thiamine pyrophosphate enzyme, TPP-binding [PF02775] (387-535)
  IPR012000 Thiamine pyrophosphate enzyme, central domain [PF00205] (196-326)
  IPR012001 Thiamine pyrophosphate enzyme, N-terminal TPP-binding domain [PF02776] (7-122)
  IPR014092 Pyruvate oxidase [TIGR02720] (8-582)
  IPR029035 DHS-like NAD/FAD-binding domain superfamily [SSF52467] (189-357)
  IPR029061 Thiamin diphosphate-binding fold [SSF52518] (4-173)
  IPR029061 Thiamin diphosphate-binding fold [SSF52518] (365-584)
  IPR047210 Pyruvate oxidase POXB-like, pyrimidine-binding domain [cd07039] (7-170)
  IPR047211 Pyruvate oxidase/Pyruvate dehydrogenase [ubiquinone]-like [PTHR42981] (5-582)
  IPR047212 Pyruvate oxidase POXB-like, PP-binding domain [cd02014] (368-544)